Protein AF-A0A0G4KSQ8-F1 (afdb_monomer_lite)

pLDDT: mean 78.47, std 19.16, range [22.19, 97.94]

Organism: Verticillium longisporum (NCBI:txid100787)

Secondary structure (DSSP, 8-state):
-------------TTSSSS---------SS--------SS--EEEEEPTTSS-EEEEETTTTEEEEESSTTSS-EEPTTS-TT--SEEEE-TT-TT-EEEE-SSSEEEEESSTTSS-EEEE-SSEEPSS-S--EEE-TT-TT-EEEEEEEEETTEEEEEEEEESSTTSS-EEEEESEEEEEES--STT---S-HHHHHH-EEEEEPPSS---GGG-EEEEESSTT-EETTEE--B----SSSSPPB-EEEEEEETTEEEEEE--TT--------S-----S-BPPPTTSSTT--TT-EEEE--S--PPTT--PPPPSS--TTSPEEEEGGGBTT---SS--SS-EEEEEEPSS--SSEEEEEE----TT--TT-B-EEEEEEEE-TTS-EEE-S-EEEESBTTSS-EEESTTS-EEEEEE-SS-TT-EEEEESSSEEEEESSTTSS-EEEE-SSB--SS--EEE-SS-TT-EEEEEEEEEEETTEEEEEEEEEEESSTTSS-EEEEESEEEEEE---TT-TTS-TT-EEEEEESSSS--TT--EEEEEESSSSSS--EEEEESEEEEEEETTEEEEEEEETTTTEEEEEEESSSS--EE-B--TT----SS--EEEE---SSS-EEEEEEE-STT--EEEEEEE-TTS-BEEEEEEEEEB-TT--BSEEE-TTSSS-EEEEEEEEE-TTS-EEEEEEEESSTTSS-EEBPPPSS-TTSPPPS---SS-BTTBEEEE--GGG-SSTT--SS-TT--S-EEEEEEEESS---GGGPEEEEESSTTSS-EEEESS-EEEEEEGGGTEEEEEE---SSS--EESEEEEESSTTSS-EEEE--SS-EEEEEEE--TTS--SEEEEEEE-TTS-EEEEEEE-GGG--PBP---SSS--SEEEE----TT-SSS-BTTEEEEEEEE-TT---B--TT--SEEEEEE--B-GGGEE-TTEEE-TTS-EEEPTT--PPPHHHHHHH-TT-SEEE---S-EE-TT----SB--GGGSSPEEEPTT-HHHHHHHHS--HHHHHHHHHHHHHHHHHHHHHHHHHHTTS----------------HHHHHHHHHHHHHHHHHHHHHHHHHHHHHHHHHHTTS---------------------SS-S-TTTTS---S-SSEEES-------

Foldseek 3Di:
DDDDDDDDDDDPDPPPPPPPPDDPPCPDPDPDDADDDDPADFAPWDALPPALWIWTAPQVWLWIWIDRHVPNDIDTQPPDDTRFFPDKAAQPQQSQKIWGAGQAQKTWMGRHSRNDIDIAGQVAGAAPVDDCQWAAANVARQKIKGWHWDDDDPDIWIFIWIGRGNRPDIGGLGTQWLDKYQQRSDPQADPPDPLQSSAKMWTFHHDPPDPDLQATFIWIASHSQDDDPNGGGIDADDPPPVDTHGQFNDWDDDRHDIDTDGDDQFDDDDDDDDDDLDCPDFFADDPPPQPPDDQQDWDFTFLSDDDDVPDPDDDDPDDDSGGGDTDGLNRGDPNPDPFQLLDWAKAWFFDPPDPADAKDKDWQDDAPLDDLQFTKIKMWGWHADPVRDIDTDQWIWMDGRQANDIDTPPVPAAWDDKAQQLQQSQKIWTDGQAQKIWMTNHRPPDIDIAGHPAGQDPDGQWEQQNRQRQKIKGFHKDWDQDPNDIDIATWIWIDNGNRHDIDTQDIQWDDKYQLADSVQPLEQSQKMKTWGFPDRDPDPPGWIFIWMDNPSNPPDTDTQGIQWQDWDDADQKIWTWHADPVLQAIWIWIARHSRDIETADEDPPDDAPRYWWKWFFHDPALKTFIWTWRDLPALQIFTWTWIGANRHHYTDTLGGQFDAHNVRDTQKDAAAQAPFWIKTWHFPDADPVRHTFTFMWITNQNRNDIFFQADAQAAPVRHGDPDHDQGDDLFWGWGFDGQVPDPQNLDDQHFNLAPWKGKGWFDIGNTTDDQQQTFIKITRQSRQDIYGQGGHDWDWAAALSNLKIKTDRDADPVRQDWDQWIWMHRQSRPDIDIDGNDPDTWGFHDKDRNRNSHHQKIKTFIADPVGTTMIMIIHPCSSRPAAFDDDPDDDGQWDKGFRDHPVDPDCDHLQKTFIFIDGHSPDRHGYSPPDDGRDDIGGAADDPVQKAADQWDQDPVRQTHGHPPDDGQDLQNVCVVVVVDQKAFDAQSIDGRPSRPHDHDPPSRRPGDIDGRVVSRVVVCVVVPDDPVNVVCVPVVVVVVVVVVVVVCCVVPVVPDDDDDDDDDDDDDDDDPVVVVVVVVVVVVVVVVVCVVVVVVVVVVVVVPPVPDDDDDDDDDDDDDDDDDDDPDPDDPPDSPSSVSDDSDRIDIGRDPDPPPD

Structure (mmCIF, N/CA/C/O backbone):
data_AF-A0A0G4KSQ8-F1
#
_entry.id   AF-A0A0G4KSQ8-F1
#
loop_
_atom_site.group_PDB
_atom_site.id
_atom_site.type_symbol
_atom_site.label_atom_id
_atom_site.label_alt_id
_atom_site.label_comp_id
_atom_site.label_asym_id
_atom_site.label_entity_id
_atom_site.label_seq_id
_atom_site.pdbx_PDB_ins_code
_atom_site.Cartn_x
_atom_site.Cartn_y
_atom_site.Cartn_z
_atom_site.occupancy
_atom_site.B_iso_or_equiv
_atom_site.auth_seq_id
_atom_site.auth_comp_id
_atom_site.auth_asym_id
_atom_site.auth_atom_id
_atom_site.pdbx_PDB_model_num
ATOM 1 N N . MET A 1 1 ? -38.154 -66.055 -24.461 1.00 33.22 1 MET A N 1
ATOM 2 C CA . MET A 1 1 ? -38.131 -67.432 -25.006 1.00 33.22 1 MET A CA 1
ATOM 3 C C . MET A 1 1 ? -37.721 -68.379 -23.874 1.00 33.22 1 MET A C 1
ATOM 5 O O . MET A 1 1 ? -36.690 -68.122 -23.282 1.00 33.22 1 MET A O 1
ATOM 9 N N . ARG A 1 2 ? -38.587 -69.354 -23.526 1.00 26.81 2 ARG A N 1
ATOM 10 C CA . ARG A 1 2 ? -38.389 -70.609 -22.737 1.00 26.81 2 ARG A CA 1
ATOM 11 C C . ARG A 1 2 ? -37.317 -70.622 -21.617 1.00 26.81 2 ARG A C 1
ATOM 13 O O . ARG A 1 2 ? -36.137 -70.586 -21.910 1.00 26.81 2 ARG A O 1
ATOM 20 N N . ILE A 1 3 ? -37.682 -70.614 -20.326 1.00 29.41 3 ILE A N 1
ATOM 21 C CA . ILE A 1 3 ? -38.078 -71.753 -19.445 1.00 29.41 3 ILE A CA 1
ATOM 22 C C . ILE A 1 3 ? -37.017 -72.871 -19.322 1.00 29.41 3 ILE A C 1
ATOM 24 O O . ILE A 1 3 ? -36.762 -73.563 -20.304 1.00 29.41 3 ILE A O 1
ATOM 28 N N . ARG A 1 4 ? -36.599 -73.127 -18.063 1.00 29.36 4 ARG A N 1
ATOM 29 C CA . ARG A 1 4 ? -36.402 -74.421 -17.333 1.00 29.36 4 ARG A CA 1
ATOM 30 C C . ARG A 1 4 ? -35.084 -74.391 -16.535 1.00 29.36 4 ARG A C 1
ATOM 32 O O . ARG A 1 4 ? -34.064 -74.060 -17.103 1.00 29.36 4 ARG A O 1
ATOM 39 N N . GLY A 1 5 ? -34.988 -74.754 -15.258 1.00 29.92 5 GLY A N 1
ATOM 40 C CA . GLY A 1 5 ? -35.946 -75.312 -14.308 1.00 29.92 5 GLY A CA 1
ATOM 41 C C . GLY A 1 5 ? -35.227 -76.192 -13.267 1.00 29.92 5 GLY A C 1
ATOM 42 O O . GLY A 1 5 ? -34.447 -77.044 -13.654 1.00 29.92 5 GLY A O 1
ATOM 43 N N . ARG A 1 6 ? -35.596 -75.995 -11.990 1.00 33.41 6 ARG A N 1
ATOM 44 C CA . ARG A 1 6 ? -35.822 -76.966 -10.886 1.00 33.41 6 ARG A CA 1
ATOM 45 C C . ARG A 1 6 ? -34.719 -77.909 -10.358 1.00 33.41 6 ARG A C 1
ATOM 47 O O . ARG A 1 6 ? -34.173 -78.719 -11.089 1.00 33.41 6 ARG A O 1
ATOM 54 N N . GLY A 1 7 ? -34.696 -77.974 -9.014 1.00 29.75 7 GLY A N 1
ATOM 55 C CA . GLY A 1 7 ? -34.519 -79.197 -8.199 1.00 29.75 7 GLY A CA 1
ATOM 56 C C . GLY A 1 7 ? -33.375 -79.091 -7.177 1.00 29.75 7 GLY A C 1
ATOM 57 O O . GLY A 1 7 ? -32.231 -79.171 -7.586 1.00 29.75 7 GLY A O 1
ATOM 58 N N . ALA A 1 8 ? -33.558 -78.728 -5.900 1.00 34.81 8 ALA A N 1
ATOM 59 C CA . ALA A 1 8 ? -34.261 -79.379 -4.775 1.00 34.81 8 ALA A CA 1
ATOM 60 C C . ALA A 1 8 ? -33.549 -80.617 -4.176 1.00 34.81 8 ALA A C 1
ATOM 62 O O . ALA A 1 8 ? -33.623 -81.698 -4.747 1.00 34.81 8 ALA A O 1
ATOM 63 N N . ALA A 1 9 ? -32.969 -80.457 -2.975 1.00 32.28 9 ALA A N 1
ATOM 64 C CA . ALA A 1 9 ? -32.853 -81.475 -1.914 1.00 32.28 9 ALA A CA 1
ATOM 65 C C . ALA A 1 9 ? -32.507 -80.762 -0.577 1.00 32.28 9 ALA A C 1
ATOM 67 O O . ALA A 1 9 ? -31.455 -80.145 -0.469 1.00 32.28 9 ALA A O 1
ATOM 68 N N . SER A 1 10 ? -33.460 -80.593 0.355 1.00 34.59 10 SER A N 1
ATOM 69 C CA . SER A 1 10 ? -33.746 -81.510 1.486 1.00 34.59 10 SER A CA 1
ATOM 70 C C . SER A 1 10 ? -32.582 -81.544 2.499 1.00 34.59 10 SER A C 1
ATOM 72 O O . SER A 1 10 ? -31.564 -82.172 2.245 1.00 34.59 10 SER A O 1
ATOM 74 N N . TRP A 1 11 ? -32.607 -80.772 3.594 1.00 38.66 11 TRP A N 1
ATOM 75 C CA . TRP A 1 11 ? -33.395 -80.990 4.826 1.00 38.66 11 TRP A CA 1
ATOM 76 C C . TRP A 1 11 ? -33.110 -82.350 5.482 1.00 38.66 11 TRP A C 1
ATOM 78 O O . TRP A 1 11 ? -33.950 -83.241 5.445 1.00 38.66 11 TRP A O 1
ATOM 88 N N . ARG A 1 12 ? -31.912 -82.509 6.073 1.00 36.62 12 ARG A N 1
ATOM 89 C CA . ARG A 1 12 ? -31.589 -83.522 7.105 1.00 36.62 12 ARG A CA 1
ATOM 90 C C . ARG A 1 12 ? -30.205 -83.283 7.739 1.00 36.62 12 ARG A C 1
ATOM 92 O O . ARG A 1 12 ? -29.305 -84.097 7.602 1.00 36.62 12 ARG A O 1
ATOM 99 N N . THR A 1 13 ? -30.049 -82.193 8.493 1.00 39.69 13 THR A N 1
ATOM 100 C CA . THR A 1 13 ? -28.941 -82.088 9.477 1.00 39.69 13 THR A CA 1
ATOM 101 C C . THR A 1 13 ? -29.278 -81.175 10.659 1.00 39.69 13 THR A C 1
ATOM 103 O O . THR A 1 13 ? -28.409 -80.586 11.286 1.00 39.69 13 THR A O 1
ATOM 106 N N . LEU A 1 14 ? -30.564 -81.077 11.003 1.00 38.94 14 LEU A N 1
ATOM 107 C CA . LEU A 1 14 ? -31.071 -80.240 12.099 1.00 38.94 14 LEU A CA 1
ATOM 108 C C . LEU A 1 14 ? -31.008 -80.929 13.481 1.00 38.94 14 LEU A C 1
ATOM 110 O O . LEU A 1 14 ? -31.677 -80.505 14.412 1.00 38.94 14 LEU A O 1
ATOM 114 N N . LEU A 1 15 ? -30.206 -81.992 13.621 1.00 38.78 15 LEU A N 1
ATOM 115 C CA . LEU A 1 15 ? -30.093 -82.793 14.852 1.00 38.78 15 LEU A CA 1
ATOM 116 C C . LEU A 1 15 ? -28.644 -83.072 15.301 1.00 38.78 15 LEU A C 1
ATOM 118 O O . LEU A 1 15 ? -28.444 -83.867 16.210 1.00 38.78 15 LEU A O 1
ATOM 122 N N . PHE A 1 16 ? -27.640 -82.399 14.721 1.00 37.03 16 PHE A N 1
ATOM 123 C CA . PHE A 1 16 ? -26.226 -82.557 15.119 1.00 37.03 16 PHE A CA 1
ATOM 124 C C . PHE A 1 16 ? -25.566 -81.302 15.717 1.00 37.03 16 PHE A C 1
ATOM 126 O O . PHE A 1 16 ? -24.398 -81.351 16.084 1.00 37.03 16 PHE A O 1
ATOM 133 N N . VAL A 1 17 ? -26.290 -80.187 15.864 1.00 43.19 17 VAL A N 1
ATOM 134 C CA . VAL A 1 17 ? -25.700 -78.909 16.329 1.00 43.19 17 VAL A CA 1
ATOM 135 C C . VAL A 1 17 ? -25.979 -78.632 17.820 1.00 43.19 17 VAL A C 1
ATOM 137 O O . VAL A 1 17 ? -25.710 -77.548 18.316 1.00 43.19 17 VAL A O 1
ATOM 140 N N . LEU A 1 18 ? -26.486 -79.618 18.573 1.00 39.66 18 LEU A N 1
ATOM 141 C CA . LEU A 1 18 ? -26.852 -79.464 19.994 1.00 39.66 18 LEU A CA 1
ATOM 142 C C . LEU A 1 18 ? -26.009 -80.296 20.978 1.00 39.66 18 LEU A C 1
ATOM 144 O O . LEU A 1 18 ? -26.408 -80.466 22.125 1.00 39.66 18 LEU A O 1
ATOM 148 N N . SER A 1 19 ? -24.831 -80.794 20.584 1.00 37.81 19 SER A N 1
ATOM 149 C CA . SER A 1 19 ? -23.965 -81.542 21.516 1.00 37.81 19 SER A CA 1
ATOM 150 C C . SER A 1 19 ? -22.459 -81.316 21.357 1.00 37.81 19 SER A C 1
ATOM 152 O O . SER A 1 19 ? -21.677 -82.192 21.711 1.00 37.81 19 SER A O 1
ATOM 154 N N . TRP A 1 20 ? -22.032 -80.158 20.848 1.00 35.84 20 TRP A N 1
ATOM 155 C CA . TRP A 1 20 ? -20.627 -79.726 20.908 1.00 35.84 20 TRP A CA 1
ATOM 156 C C . TRP A 1 20 ? -20.519 -78.386 21.643 1.00 35.84 20 TRP A C 1
ATOM 158 O O . TRP A 1 20 ? -20.059 -77.382 21.113 1.00 35.84 20 TRP A O 1
ATOM 168 N N . THR A 1 21 ? -20.965 -78.377 22.898 1.00 44.84 21 THR A N 1
ATOM 169 C CA . THR A 1 21 ? -20.479 -77.440 23.911 1.00 44.84 21 THR A CA 1
ATOM 170 C C . THR A 1 21 ? -19.462 -78.169 24.780 1.00 44.84 21 THR A C 1
ATOM 172 O O . THR A 1 21 ? -19.852 -78.810 25.747 1.00 44.84 21 THR A O 1
ATOM 175 N N . THR A 1 22 ? -18.176 -78.056 24.456 1.00 39.44 22 THR A N 1
ATOM 176 C CA . THR A 1 22 ? -17.102 -77.974 25.457 1.00 39.44 22 THR A CA 1
ATOM 177 C C . THR A 1 22 ? -15.893 -77.295 24.829 1.00 39.44 22 THR A C 1
ATOM 179 O O . THR A 1 22 ? -15.486 -77.650 23.729 1.00 39.44 22 THR A O 1
ATOM 182 N N . THR A 1 23 ? -15.342 -76.346 25.586 1.00 39.66 23 THR A N 1
ATOM 183 C CA . THR A 1 23 ? -14.093 -75.604 25.382 1.00 39.66 23 THR A CA 1
ATOM 184 C C . THR A 1 23 ? -14.095 -74.511 24.313 1.00 39.66 23 THR A C 1
ATOM 186 O O . THR A 1 23 ? -13.223 -74.470 23.451 1.00 39.66 23 THR A O 1
ATOM 189 N N . THR A 1 24 ? -14.966 -73.512 24.473 1.00 36.41 24 THR A N 1
ATOM 190 C CA . THR A 1 24 ? -14.474 -72.131 24.353 1.00 36.41 24 THR A CA 1
ATOM 191 C C . THR A 1 24 ? -13.477 -71.930 25.489 1.00 36.41 24 THR A C 1
ATOM 193 O O . THR A 1 24 ? -13.848 -71.605 26.616 1.00 36.41 24 THR A O 1
ATOM 196 N N . TRP A 1 25 ? -12.203 -72.222 25.221 1.00 39.34 25 TRP A N 1
ATOM 197 C CA . TRP A 1 25 ? -11.147 -71.532 25.946 1.00 39.34 25 TRP A CA 1
ATOM 198 C C . TRP A 1 25 ? -11.430 -70.051 25.762 1.00 39.34 25 TRP A C 1
ATOM 200 O O . TRP A 1 25 ? -11.597 -69.604 24.627 1.00 39.34 25 TRP A O 1
ATOM 210 N N . ALA A 1 26 ? -11.555 -69.339 26.878 1.00 44.28 26 ALA A N 1
ATOM 211 C CA . ALA A 1 26 ? -11.502 -67.893 26.900 1.00 44.28 26 ALA A CA 1
ATOM 212 C C . ALA A 1 26 ? -10.311 -67.463 26.032 1.00 44.28 26 ALA A C 1
ATOM 214 O O . ALA A 1 26 ? -9.156 -67.701 26.384 1.00 44.28 26 ALA A O 1
ATOM 215 N N . LYS A 1 27 ? -10.601 -66.934 24.846 1.00 43.81 27 LYS A N 1
ATOM 216 C CA . LYS A 1 27 ? -9.652 -66.122 24.105 1.00 43.81 27 LYS A CA 1
ATOM 217 C C . LYS A 1 27 ? -10.075 -64.721 24.485 1.00 43.81 27 LYS A C 1
ATOM 219 O O . LYS A 1 27 ? -11.172 -64.332 24.106 1.00 43.81 27 LYS A O 1
ATOM 224 N N . ASP A 1 28 ? -9.280 -64.113 25.361 1.00 44.69 28 ASP A N 1
ATOM 225 C CA . ASP A 1 28 ? -9.526 -62.828 26.012 1.00 44.69 28 ASP A CA 1
ATOM 226 C C . ASP A 1 28 ? -10.441 -61.921 25.181 1.00 44.69 28 ASP A C 1
ATOM 228 O O . ASP A 1 28 ? -10.082 -61.519 24.075 1.00 44.69 28 ASP A O 1
ATOM 232 N N . ASP A 1 29 ? -11.622 -61.615 25.726 1.00 46.53 29 ASP A N 1
ATOM 233 C CA . ASP A 1 29 ? -12.610 -60.676 25.177 1.00 46.53 29 ASP A CA 1
ATOM 234 C C . ASP A 1 29 ? -12.116 -59.221 25.340 1.00 46.53 29 ASP A C 1
ATOM 236 O O . ASP A 1 29 ? -12.785 -58.346 25.891 1.00 46.53 29 ASP A O 1
ATOM 240 N N . GLY A 1 30 ? -10.891 -58.975 24.880 1.00 56.34 30 GLY A N 1
ATOM 241 C CA . GLY A 1 30 ? -10.210 -57.693 24.849 1.00 56.34 30 GLY A CA 1
ATOM 242 C C . GLY A 1 30 ? -9.177 -57.670 23.715 1.00 56.34 30 GLY A C 1
ATOM 243 O O . GLY A 1 30 ? -8.749 -58.723 23.237 1.00 56.34 30 GLY A O 1
ATOM 244 N N . PRO A 1 31 ? -8.764 -56.485 23.240 1.00 61.34 31 PRO A N 1
ATOM 245 C CA . PRO A 1 31 ? -7.717 -56.384 22.229 1.00 61.34 31 PRO A CA 1
ATOM 246 C C . PRO A 1 31 ? -6.447 -57.095 22.725 1.00 61.34 31 PRO A C 1
ATOM 248 O O . PRO A 1 31 ? -5.889 -56.743 23.764 1.00 61.34 31 PRO A O 1
ATOM 251 N N . THR A 1 32 ? -5.991 -58.123 22.000 1.00 67.75 32 THR A N 1
ATOM 252 C CA . THR A 1 32 ? -4.744 -58.825 22.331 1.00 67.75 32 THR A CA 1
ATOM 253 C C . THR A 1 32 ? -3.566 -57.918 21.982 1.00 67.75 32 THR A C 1
ATOM 255 O O . THR A 1 32 ? -3.257 -57.721 20.810 1.00 67.75 32 THR A O 1
ATOM 258 N N . ILE A 1 33 ? -2.898 -57.358 22.991 1.00 74.50 33 ILE A N 1
ATOM 259 C CA . ILE A 1 33 ? -1.738 -56.482 22.788 1.00 74.50 33 ILE A CA 1
ATOM 260 C C . ILE A 1 33 ? -0.473 -57.342 22.719 1.00 74.50 33 ILE A C 1
ATOM 262 O O . ILE A 1 33 ? -0.075 -57.975 23.700 1.00 74.50 33 ILE A O 1
ATOM 266 N N . LYS A 1 34 ? 0.184 -57.356 21.558 1.00 81.06 34 LYS A N 1
ATOM 267 C CA . LYS A 1 34 ? 1.514 -57.947 21.373 1.00 81.06 34 LYS A CA 1
ATOM 268 C C . LYS A 1 34 ? 2.551 -56.842 21.248 1.00 81.06 34 LYS A C 1
ATOM 270 O O . LYS A 1 34 ? 2.422 -55.948 20.424 1.00 81.06 34 LYS A O 1
ATOM 275 N N . VAL A 1 35 ? 3.582 -56.918 22.084 1.00 84.62 35 VAL A N 1
ATOM 276 C CA . VAL A 1 35 ? 4.684 -55.952 22.089 1.00 84.62 35 VAL A CA 1
ATOM 277 C C . VAL A 1 35 ? 5.887 -56.580 21.398 1.00 84.62 35 VAL A C 1
ATOM 279 O O . VAL A 1 35 ? 6.458 -57.547 21.903 1.00 84.62 35 VAL A O 1
ATOM 282 N N . SER A 1 36 ? 6.282 -56.000 20.269 1.00 85.56 36 SER A N 1
ATOM 283 C CA . SER A 1 36 ? 7.527 -56.313 19.566 1.00 85.56 36 SER A CA 1
ATOM 284 C C . SER A 1 36 ? 8.534 -55.194 19.821 1.00 85.56 36 SER A C 1
ATOM 286 O O . SER A 1 36 ? 8.178 -54.018 19.782 1.00 85.56 36 SER A O 1
ATOM 288 N N . LYS A 1 37 ? 9.784 -55.548 20.134 1.00 86.44 37 LYS A N 1
ATOM 289 C CA . LYS A 1 37 ? 10.859 -54.573 20.360 1.00 86.44 37 LYS A CA 1
ATOM 290 C C . LYS A 1 37 ? 11.724 -54.467 19.113 1.00 86.44 37 LYS A C 1
ATOM 292 O O . LYS A 1 37 ? 12.237 -55.479 18.644 1.00 86.44 37 LYS A O 1
ATOM 297 N N . PHE A 1 38 ? 11.933 -53.243 18.652 1.00 88.25 38 PHE A N 1
ATOM 298 C CA . PHE A 1 38 ? 12.863 -52.914 17.579 1.00 88.25 38 PHE A CA 1
ATOM 299 C C . PHE A 1 38 ? 14.010 -52.079 18.137 1.00 88.25 38 PHE A C 1
ATOM 301 O O . PHE A 1 38 ? 13.864 -51.415 19.164 1.00 88.25 38 PHE A O 1
ATOM 308 N N . LYS A 1 39 ? 15.167 -52.153 17.480 1.00 87.38 39 LYS A N 1
ATOM 309 C CA . LYS A 1 39 ? 16.356 -51.386 17.868 1.00 87.38 39 LYS A CA 1
ATOM 310 C C . LYS A 1 39 ? 16.182 -49.893 17.575 1.00 87.38 39 LYS A C 1
ATOM 312 O O . LYS A 1 39 ? 16.659 -49.066 18.345 1.00 87.38 39 LYS A O 1
ATOM 317 N N . HIS A 1 40 ? 15.460 -49.579 16.504 1.00 89.81 40 HIS A N 1
ATOM 318 C CA . HIS A 1 40 ? 15.104 -48.228 16.089 1.00 89.81 40 HIS A CA 1
ATOM 319 C C . HIS A 1 40 ? 13.579 -48.119 15.927 1.00 89.81 40 HIS A C 1
ATOM 321 O O . HIS A 1 40 ? 12.905 -49.149 15.810 1.00 89.81 40 HIS A O 1
ATOM 327 N N . PRO A 1 41 ? 13.009 -46.904 15.945 1.00 83.44 41 PRO A N 1
ATOM 328 C CA . PRO A 1 41 ? 11.581 -46.708 15.716 1.00 83.44 41 PRO A CA 1
ATOM 329 C C . PRO A 1 41 ? 11.144 -47.254 14.340 1.00 83.44 41 PRO A C 1
ATOM 331 O O . PRO A 1 41 ? 11.816 -46.971 13.348 1.00 83.44 41 PRO A O 1
ATOM 334 N N . PRO A 1 42 ? 10.032 -48.011 14.248 1.00 83.94 42 PRO A N 1
ATOM 335 C CA . PRO A 1 42 ? 9.491 -48.459 12.968 1.00 83.94 42 PRO A CA 1
ATOM 336 C C . PRO A 1 42 ? 8.852 -47.269 12.238 1.00 83.94 42 PRO A C 1
ATOM 338 O O . PRO A 1 42 ? 7.749 -46.839 12.572 1.00 83.94 42 PRO A O 1
ATOM 341 N N . LEU A 1 43 ? 9.568 -46.712 11.263 1.00 79.75 43 LEU A N 1
ATOM 342 C CA . LEU A 1 43 ? 9.110 -45.594 10.438 1.00 79.75 43 LEU A CA 1
ATOM 343 C C . LEU A 1 43 ? 8.531 -46.117 9.112 1.00 79.75 43 LEU A C 1
ATOM 345 O O . LEU A 1 43 ? 8.792 -47.252 8.711 1.00 79.75 43 LEU A O 1
ATOM 349 N N . ASN A 1 44 ? 7.721 -45.303 8.428 1.00 84.56 44 ASN A N 1
ATOM 350 C CA . ASN A 1 44 ? 7.095 -45.660 7.146 1.00 84.56 44 ASN A CA 1
ATOM 351 C C . ASN A 1 44 ? 6.346 -47.018 7.190 1.00 84.56 44 ASN A C 1
ATOM 353 O O . ASN A 1 44 ? 6.616 -47.934 6.407 1.00 84.56 44 ASN A O 1
ATOM 357 N N . MET A 1 45 ? 5.444 -47.172 8.165 1.00 90.06 45 MET A N 1
ATOM 358 C CA . MET A 1 45 ? 4.612 -48.368 8.323 1.00 90.06 45 MET A CA 1
ATOM 359 C C . MET A 1 45 ? 3.459 -48.355 7.309 1.00 90.06 45 MET A C 1
ATOM 361 O O . MET A 1 45 ? 2.649 -47.434 7.307 1.00 90.06 45 MET A O 1
ATOM 365 N N . ASN A 1 46 ? 3.373 -49.385 6.471 1.00 91.56 46 ASN A N 1
ATOM 366 C CA . ASN A 1 46 ? 2.459 -49.478 5.337 1.00 91.56 46 ASN A CA 1
ATOM 367 C C . ASN A 1 46 ? 1.705 -50.809 5.345 1.00 91.56 46 ASN A C 1
ATOM 369 O O . ASN A 1 46 ? 2.320 -51.873 5.291 1.00 91.56 46 ASN A O 1
ATOM 373 N N . TYR A 1 47 ? 0.376 -50.752 5.361 1.00 93.00 47 TYR A N 1
ATOM 374 C CA . TYR A 1 47 ? -0.476 -51.927 5.186 1.00 93.00 47 TYR A CA 1
ATOM 375 C C . TYR A 1 47 ? -0.779 -52.130 3.703 1.00 93.00 47 TYR A C 1
ATOM 377 O O . TYR A 1 47 ? -1.056 -51.170 2.987 1.00 93.00 47 TYR A O 1
ATOM 385 N N . PHE A 1 48 ? -0.770 -53.381 3.242 1.00 91.19 48 PHE A N 1
ATOM 386 C CA . PHE A 1 48 ? -1.442 -53.700 1.984 1.00 91.19 48 PHE A CA 1
ATOM 387 C C . PHE A 1 48 ? -2.947 -53.696 2.243 1.00 91.19 48 PHE A C 1
ATOM 389 O O . PHE A 1 48 ? -3.417 -54.449 3.102 1.00 91.19 48 PHE A O 1
ATOM 396 N N . GLU A 1 49 ? -3.687 -52.864 1.507 1.00 85.12 49 GLU A N 1
ATOM 397 C CA . GLU A 1 49 ? -5.142 -52.767 1.638 1.00 85.12 49 GLU A CA 1
ATOM 398 C C . GLU A 1 49 ? -5.813 -54.147 1.539 1.00 85.12 49 GLU A C 1
ATOM 400 O O . GLU A 1 49 ? -5.376 -55.036 0.796 1.00 85.12 49 GLU A O 1
ATOM 405 N N . ASP A 1 50 ? -6.873 -54.331 2.328 1.00 86.62 50 ASP A N 1
ATOM 406 C CA . ASP A 1 50 ? -7.583 -55.603 2.490 1.00 86.62 50 ASP A CA 1
ATOM 407 C C . ASP A 1 50 ? -6.670 -56.772 2.917 1.00 86.62 50 ASP A C 1
ATOM 409 O O . ASP A 1 50 ? -6.793 -57.908 2.433 1.00 86.62 50 ASP A O 1
ATOM 413 N N . SER A 1 51 ? -5.708 -56.509 3.809 1.00 90.88 51 SER A N 1
ATOM 414 C CA . SER A 1 51 ? -4.850 -57.547 4.382 1.00 90.88 51 SER A CA 1
ATOM 415 C C . SER A 1 51 ? -4.282 -57.190 5.757 1.00 90.88 51 SER A C 1
ATOM 417 O O . SER A 1 51 ? -4.087 -56.022 6.078 1.00 90.88 51 SER A O 1
ATOM 419 N N . ASP A 1 52 ? -3.915 -58.223 6.518 1.00 90.69 52 ASP A N 1
ATOM 420 C CA . ASP A 1 52 ? -3.132 -58.095 7.756 1.00 90.69 52 ASP A CA 1
ATOM 421 C C . ASP A 1 52 ? -1.627 -57.918 7.479 1.00 90.69 52 ASP A C 1
ATOM 423 O O . ASP A 1 52 ? -0.812 -57.883 8.401 1.00 90.69 52 ASP A O 1
ATOM 427 N N . VAL A 1 53 ? -1.226 -57.837 6.206 1.00 94.56 53 VAL A N 1
ATOM 428 C CA . VAL A 1 53 ? 0.179 -57.710 5.838 1.00 94.56 53 VAL A CA 1
ATOM 429 C C . VAL A 1 53 ? 0.613 -56.264 5.985 1.00 94.56 53 VAL A C 1
ATOM 431 O O . VAL A 1 53 ? 0.095 -55.374 5.307 1.00 94.56 53 VAL A O 1
ATOM 434 N N . VAL A 1 54 ? 1.629 -56.053 6.811 1.00 93.94 54 VAL A N 1
ATOM 435 C CA . VAL A 1 54 ? 2.217 -54.740 7.052 1.00 93.94 54 VAL A CA 1
ATOM 436 C C . VAL A 1 54 ? 3.718 -54.778 6.819 1.00 93.94 54 VAL A C 1
ATOM 438 O O . VAL A 1 54 ? 4.402 -55.734 7.187 1.00 93.94 54 VAL A O 1
ATOM 441 N N . LEU A 1 55 ? 4.225 -53.728 6.189 1.00 95.31 55 LEU A N 1
ATOM 442 C CA . LEU A 1 55 ? 5.640 -53.457 6.007 1.00 95.31 55 LEU A CA 1
ATOM 443 C C . LEU A 1 55 ? 6.039 -52.249 6.856 1.00 95.31 55 LEU A C 1
ATOM 445 O O . LEU A 1 55 ? 5.247 -51.327 7.005 1.00 95.31 55 LEU A O 1
ATOM 449 N N . PHE A 1 56 ? 7.261 -52.202 7.374 1.00 94.50 56 PHE A N 1
ATOM 450 C CA . PHE A 1 56 ? 7.855 -50.943 7.837 1.00 94.50 56 PHE A CA 1
ATOM 451 C C . PHE A 1 56 ? 9.313 -50.843 7.401 1.00 94.50 56 PHE A C 1
ATOM 453 O O . PHE A 1 56 ? 9.963 -51.858 7.134 1.00 94.50 56 PHE A O 1
ATOM 460 N N . HIS A 1 57 ? 9.827 -49.616 7.359 1.00 93.56 57 HIS A N 1
ATOM 461 C CA . HIS A 1 57 ? 11.215 -49.324 7.035 1.00 93.56 57 HIS A CA 1
ATOM 462 C C . HIS A 1 57 ? 11.996 -48.910 8.291 1.00 93.56 57 HIS A C 1
ATOM 464 O O . HIS A 1 57 ? 11.703 -47.897 8.926 1.00 93.56 57 HIS A O 1
ATOM 470 N N . ASP A 1 58 ? 13.020 -49.683 8.651 1.00 92.06 58 ASP A N 1
ATOM 471 C CA . ASP A 1 58 ? 14.048 -49.229 9.587 1.00 92.06 58 ASP A CA 1
ATOM 472 C C . ASP A 1 58 ? 15.022 -48.313 8.834 1.00 92.06 58 ASP A C 1
ATOM 474 O O . ASP A 1 58 ? 15.977 -48.789 8.224 1.00 92.06 58 ASP A O 1
ATOM 478 N N . MET A 1 59 ? 14.768 -47.002 8.884 1.00 87.25 59 MET A N 1
ATOM 479 C CA . MET A 1 59 ? 15.589 -45.968 8.232 1.00 87.25 59 MET A CA 1
ATOM 480 C C . MET A 1 59 ? 17.019 -45.878 8.795 1.00 87.25 59 MET A C 1
ATOM 482 O O . MET A 1 59 ? 17.876 -45.244 8.193 1.00 87.25 59 MET A O 1
ATOM 486 N N . SER A 1 60 ? 17.283 -46.443 9.980 1.00 88.94 60 SER A N 1
ATOM 487 C CA . SER A 1 60 ? 18.620 -46.403 10.590 1.00 88.94 60 SER A CA 1
ATOM 488 C C . SER A 1 60 ? 19.505 -47.541 10.085 1.00 88.94 60 SER A C 1
ATOM 490 O O . SER A 1 60 ? 20.719 -47.379 9.983 1.00 88.94 60 SER A O 1
ATOM 492 N N . GLU A 1 61 ? 18.908 -48.692 9.763 1.00 91.06 61 GLU A N 1
ATOM 493 C CA . GLU A 1 61 ? 19.620 -49.835 9.177 1.00 91.06 61 GLU A CA 1
ATOM 494 C C . GLU A 1 61 ? 19.309 -50.059 7.694 1.00 91.06 61 GLU A C 1
ATOM 496 O O . GLU A 1 61 ? 19.828 -51.017 7.128 1.00 91.06 61 GLU A O 1
ATOM 501 N N . ASN A 1 62 ? 18.484 -49.211 7.069 1.00 92.69 62 ASN A N 1
ATOM 502 C CA . ASN A 1 62 ? 18.040 -49.317 5.674 1.00 92.69 62 ASN A CA 1
ATOM 503 C C . ASN A 1 62 ? 17.473 -50.710 5.333 1.00 92.69 62 ASN A C 1
ATOM 505 O O . ASN A 1 62 ? 17.803 -51.314 4.306 1.00 92.69 62 ASN A O 1
ATOM 509 N N . ASN A 1 63 ? 16.645 -51.245 6.240 1.00 94.19 63 ASN A N 1
ATOM 510 C CA . ASN A 1 63 ? 16.073 -52.593 6.172 1.00 94.19 63 ASN A CA 1
ATOM 511 C C . ASN A 1 63 ? 14.542 -52.556 6.214 1.00 94.19 63 ASN A C 1
ATOM 513 O O . ASN A 1 63 ? 13.954 -51.832 7.016 1.00 94.19 63 ASN A O 1
ATOM 517 N N . ILE A 1 64 ? 13.889 -53.404 5.416 1.00 94.75 64 ILE A N 1
ATOM 518 C CA . ILE A 1 64 ? 12.427 -53.540 5.419 1.00 94.75 64 ILE A CA 1
ATOM 519 C C . ILE A 1 64 ? 12.009 -54.757 6.233 1.00 94.75 64 ILE A C 1
ATOM 521 O O . ILE A 1 64 ? 12.531 -55.863 6.066 1.00 94.75 64 ILE A O 1
ATOM 525 N N . TYR A 1 65 ? 11.028 -54.553 7.098 1.00 95.06 65 TYR A N 1
ATOM 526 C CA . TYR A 1 65 ? 10.400 -55.598 7.887 1.00 95.06 65 TYR A CA 1
ATOM 527 C C . TYR A 1 65 ? 8.973 -55.812 7.416 1.00 95.06 65 TYR A C 1
ATOM 529 O O . TYR A 1 65 ? 8.313 -54.885 6.961 1.00 95.06 65 TYR A O 1
ATOM 537 N N . ARG A 1 66 ? 8.504 -57.047 7.548 1.00 95.31 66 ARG A N 1
ATOM 538 C CA . ARG A 1 66 ? 7.178 -57.501 7.159 1.00 95.31 66 ARG A CA 1
ATOM 539 C C . ARG A 1 66 ? 6.547 -58.308 8.281 1.00 95.31 66 ARG A C 1
ATOM 541 O O . ARG A 1 66 ? 7.215 -59.127 8.912 1.00 95.31 66 ARG A O 1
ATOM 548 N N . SER A 1 67 ? 5.260 -58.101 8.481 1.00 95.31 67 SER A N 1
ATOM 549 C CA . SER A 1 67 ? 4.385 -58.942 9.288 1.00 95.31 67 SER A CA 1
ATOM 550 C C . SER A 1 67 ? 3.251 -59.446 8.401 1.00 95.31 67 SER A C 1
ATOM 552 O O . SER A 1 67 ? 2.768 -58.718 7.538 1.00 95.31 67 SER A O 1
ATOM 554 N N . ASP A 1 68 ? 2.866 -60.706 8.587 1.00 93.94 68 ASP A N 1
ATOM 555 C CA . ASP A 1 68 ? 1.719 -61.344 7.924 1.00 93.94 68 ASP A CA 1
ATOM 556 C C . ASP A 1 68 ? 0.429 -61.273 8.758 1.00 93.94 68 ASP A C 1
ATOM 558 O O . ASP A 1 68 ? -0.614 -61.757 8.324 1.00 93.94 68 ASP A O 1
ATOM 562 N N . ASP A 1 69 ? 0.523 -60.748 9.977 1.00 91.94 69 ASP A N 1
ATOM 563 C CA . ASP A 1 69 ? -0.443 -60.930 11.059 1.00 91.94 69 ASP A CA 1
ATOM 564 C C . ASP A 1 69 ? -0.685 -59.627 11.842 1.00 91.94 69 ASP A C 1
ATOM 566 O O . ASP A 1 69 ? -0.805 -59.632 13.069 1.00 91.94 69 ASP A O 1
ATOM 570 N N . ALA A 1 70 ? -0.741 -58.502 11.123 1.00 86.38 70 ALA A N 1
ATOM 571 C CA . ALA A 1 70 ? -1.054 -57.165 11.628 1.00 86.38 70 ALA A CA 1
ATOM 572 C C . ALA A 1 70 ? -0.150 -56.716 12.792 1.00 86.38 70 ALA A C 1
ATOM 574 O O . ALA A 1 70 ? -0.580 -56.062 13.743 1.00 86.38 70 ALA A O 1
ATOM 575 N N . GLY A 1 71 ? 1.129 -57.082 12.723 1.00 88.25 71 GLY A N 1
ATOM 576 C CA . GLY A 1 71 ? 2.165 -56.682 13.669 1.00 88.25 71 GLY A CA 1
ATOM 577 C C . GLY A 1 71 ? 2.342 -57.604 14.878 1.00 88.25 71 GLY A C 1
ATOM 578 O O . GLY A 1 71 ? 3.110 -57.261 15.785 1.00 88.25 71 GLY A O 1
ATOM 579 N N . VAL A 1 72 ? 1.684 -58.772 14.901 1.00 88.62 72 VAL A N 1
ATOM 580 C CA . VAL A 1 72 ? 1.865 -59.787 15.955 1.00 88.62 72 VAL A CA 1
ATOM 581 C C . VAL A 1 72 ? 3.258 -60.420 15.891 1.00 88.62 72 VAL A C 1
ATOM 583 O O . VAL A 1 72 ? 3.883 -60.625 16.937 1.00 88.62 72 VAL A O 1
ATOM 586 N N . SER A 1 73 ? 3.768 -60.693 14.691 1.00 91.31 73 SER A N 1
ATOM 587 C CA . SER A 1 73 ? 5.122 -61.179 14.439 1.00 91.31 73 SER A CA 1
ATOM 588 C C . SER A 1 73 ? 5.767 -60.444 13.265 1.00 91.31 73 SER A C 1
ATOM 590 O O . SER A 1 73 ? 5.104 -60.085 12.299 1.00 91.31 73 SER A O 1
ATOM 592 N N . TRP A 1 74 ? 7.076 -60.204 13.355 1.00 93.81 74 TRP A N 1
ATOM 593 C CA . TRP A 1 74 ? 7.829 -59.430 12.366 1.00 93.81 74 TRP A CA 1
ATOM 594 C C . TRP A 1 74 ? 9.071 -60.185 11.910 1.00 93.81 74 TRP A C 1
ATOM 596 O O . TRP A 1 74 ? 9.779 -60.779 12.724 1.00 93.81 74 TRP A O 1
ATOM 606 N N . GLY A 1 75 ? 9.372 -60.103 10.617 1.00 93.00 75 GLY A N 1
ATOM 607 C CA . GLY A 1 75 ? 10.616 -60.592 10.031 1.00 93.00 75 GLY A CA 1
ATOM 608 C C . GLY A 1 75 ? 11.159 -59.616 8.995 1.00 93.00 75 GLY A C 1
ATOM 609 O O . GLY A 1 75 ? 10.391 -58.913 8.345 1.00 93.00 75 GLY A O 1
ATOM 610 N N . LYS A 1 76 ? 12.484 -59.565 8.825 1.00 93.56 76 LYS A N 1
ATOM 611 C CA . LYS A 1 76 ? 13.087 -58.850 7.689 1.00 93.56 76 LYS A CA 1
ATOM 612 C C . LYS A 1 76 ? 12.627 -59.491 6.379 1.00 93.56 76 LYS A C 1
ATOM 6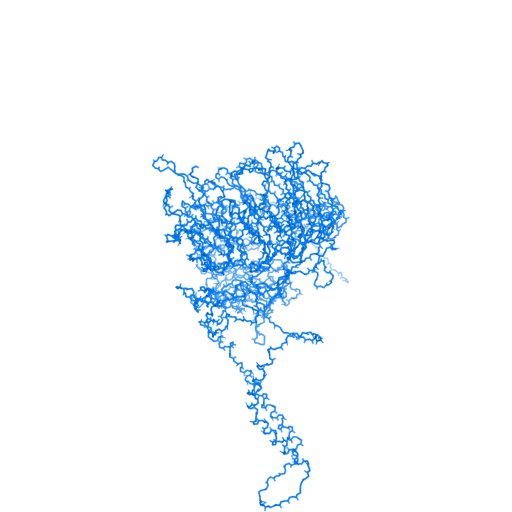14 O O . LYS A 1 76 ? 12.523 -60.717 6.305 1.00 93.56 76 LYS A O 1
ATOM 619 N N . VAL A 1 77 ? 12.348 -58.681 5.359 1.00 93.75 77 VAL A N 1
ATOM 620 C CA . VAL A 1 77 ? 11.941 -59.200 4.047 1.00 93.75 77 VAL A CA 1
ATOM 621 C C . VAL A 1 77 ? 13.053 -60.055 3.439 1.00 93.75 77 VAL A C 1
ATOM 623 O O . VAL A 1 77 ? 14.228 -59.694 3.466 1.00 93.75 77 VAL A O 1
ATOM 626 N N . ALA A 1 78 ? 12.690 -61.212 2.890 1.00 86.19 78 ALA A N 1
ATOM 627 C CA . ALA A 1 78 ? 13.643 -62.099 2.234 1.00 86.19 78 ALA A CA 1
ATOM 628 C C . ALA A 1 78 ? 13.894 -61.655 0.781 1.00 86.19 78 ALA A C 1
ATOM 630 O O . ALA A 1 78 ? 12.977 -61.208 0.095 1.00 86.19 78 ALA A O 1
ATOM 631 N N . GLY A 1 79 ? 15.129 -61.819 0.295 1.00 84.94 79 GLY A N 1
ATOM 632 C CA . GLY A 1 79 ? 15.502 -61.532 -1.100 1.00 84.94 79 GLY A CA 1
ATOM 633 C C . GLY A 1 79 ? 16.001 -60.108 -1.371 1.00 84.94 79 GLY A C 1
ATOM 634 O O . GLY A 1 79 ? 16.507 -59.851 -2.462 1.00 84.94 79 GLY A O 1
ATOM 635 N N . VAL A 1 80 ? 15.941 -59.216 -0.379 1.00 93.12 80 VAL A N 1
ATOM 636 C CA . VAL A 1 80 ? 16.533 -57.871 -0.427 1.00 93.12 80 VAL A CA 1
ATOM 637 C C . VAL A 1 80 ? 17.782 -57.857 0.464 1.00 93.12 80 VAL A C 1
ATOM 639 O O . VAL A 1 80 ? 17.688 -58.289 1.613 1.00 93.12 80 VAL A O 1
ATOM 642 N N . PRO A 1 81 ? 18.958 -57.434 -0.036 1.00 93.38 81 PRO A N 1
ATOM 643 C CA . PRO A 1 81 ? 20.163 -57.321 0.785 1.00 93.38 81 PRO A CA 1
ATOM 644 C C . PRO A 1 81 ? 19.976 -56.371 1.975 1.00 93.38 81 PRO A C 1
ATOM 646 O O . PRO A 1 81 ? 19.278 -55.367 1.860 1.00 93.38 81 PRO A O 1
ATOM 649 N N . ASP A 1 82 ? 20.640 -56.657 3.095 1.00 92.44 82 ASP A N 1
ATOM 650 C CA . ASP A 1 82 ? 20.615 -55.762 4.255 1.00 92.44 82 ASP A CA 1
ATOM 651 C C . ASP A 1 82 ? 21.262 -54.402 3.903 1.00 92.44 82 ASP A C 1
ATOM 653 O O . ASP A 1 82 ? 22.318 -54.356 3.265 1.00 92.44 82 ASP A O 1
ATOM 657 N N . GLY A 1 83 ? 20.657 -53.297 4.345 1.00 92.50 83 GLY A N 1
ATOM 658 C CA . GLY A 1 83 ? 21.245 -51.956 4.274 1.00 92.50 83 GLY A CA 1
ATOM 659 C C . GLY A 1 83 ? 21.063 -51.189 2.963 1.00 92.50 83 GLY A C 1
ATOM 660 O O . GLY A 1 83 ? 21.644 -50.114 2.817 1.00 92.50 83 GLY A O 1
ATOM 661 N N . VAL A 1 84 ? 20.301 -51.722 2.002 1.00 93.50 84 VAL A N 1
ATOM 662 C CA . VAL A 1 84 ? 20.182 -51.132 0.651 1.00 93.50 84 VAL A CA 1
ATOM 663 C C . VAL A 1 84 ? 18.879 -50.377 0.404 1.00 93.50 84 VAL A C 1
ATOM 665 O O . VAL A 1 84 ? 18.757 -49.729 -0.636 1.00 93.50 84 VAL A O 1
ATOM 668 N N . ALA A 1 85 ? 17.894 -50.474 1.301 1.00 92.94 85 ALA A N 1
ATOM 669 C CA . ALA A 1 85 ? 16.625 -49.779 1.126 1.00 92.94 85 ALA A CA 1
ATOM 670 C C . ALA A 1 85 ? 16.808 -48.285 1.418 1.00 92.94 85 ALA A C 1
ATOM 672 O O . ALA A 1 85 ? 17.102 -47.892 2.540 1.00 92.94 85 ALA A O 1
ATOM 673 N N . TYR A 1 86 ? 16.638 -47.450 0.399 1.00 90.19 86 TYR A N 1
ATOM 674 C CA . TYR A 1 86 ? 16.615 -45.997 0.545 1.00 90.19 86 TYR A CA 1
ATOM 675 C C . TYR A 1 86 ? 15.210 -45.519 0.923 1.00 90.19 86 TYR A C 1
ATOM 677 O O . TYR A 1 86 ? 15.031 -44.746 1.859 1.00 90.19 86 TYR A O 1
ATOM 685 N N . THR A 1 87 ? 14.193 -46.036 0.232 1.00 90.81 87 THR A N 1
ATOM 686 C CA . THR A 1 87 ? 12.785 -45.830 0.581 1.00 90.81 87 THR A CA 1
ATOM 687 C C . THR A 1 87 ? 11.929 -46.998 0.092 1.00 90.81 87 THR A C 1
ATOM 689 O O . THR A 1 87 ? 12.373 -47.835 -0.698 1.00 90.81 87 THR A O 1
ATOM 692 N N . MET A 1 88 ? 10.693 -47.068 0.574 1.00 91.25 88 MET A N 1
ATOM 693 C CA . MET A 1 88 ? 9.707 -48.071 0.190 1.00 91.25 88 MET A CA 1
ATOM 694 C C . MET A 1 88 ? 8.396 -47.377 -0.165 1.00 91.25 88 MET A C 1
ATOM 696 O O . MET A 1 88 ? 7.930 -46.513 0.579 1.00 91.25 88 MET A O 1
ATOM 700 N N . THR A 1 89 ? 7.793 -47.795 -1.274 1.00 92.69 89 THR A N 1
ATOM 701 C CA . THR A 1 89 ? 6.591 -47.187 -1.845 1.00 92.69 89 THR A CA 1
ATOM 702 C C . THR A 1 89 ? 5.595 -48.276 -2.227 1.00 92.69 89 THR A C 1
ATOM 704 O O . THR A 1 89 ? 5.922 -49.204 -2.969 1.00 92.69 89 THR A O 1
ATOM 707 N N . MET A 1 90 ? 4.371 -48.173 -1.717 1.00 94.19 90 MET A N 1
ATOM 708 C CA . MET A 1 90 ? 3.258 -49.049 -2.091 1.00 94.19 90 MET A CA 1
ATOM 709 C C . MET A 1 90 ? 2.697 -48.611 -3.448 1.00 94.19 90 MET A C 1
ATOM 711 O O . MET A 1 90 ? 2.718 -47.423 -3.764 1.00 94.19 90 MET A O 1
ATOM 715 N N . HIS A 1 91 ? 2.201 -49.542 -4.263 1.00 94.31 91 HIS A N 1
ATOM 716 C CA . HIS A 1 91 ? 1.545 -49.168 -5.515 1.00 94.31 91 HIS A CA 1
ATOM 717 C C . HIS A 1 91 ? 0.159 -48.575 -5.228 1.00 94.31 91 HIS A C 1
ATOM 719 O O . HIS A 1 91 ? -0.697 -49.252 -4.664 1.00 94.31 91 HIS A O 1
ATOM 725 N N . GLU A 1 92 ? -0.083 -47.339 -5.666 1.00 92.44 92 GLU A N 1
ATOM 726 C CA . GLU A 1 92 ? -1.290 -46.568 -5.317 1.00 92.44 92 GLU A CA 1
ATOM 727 C C . GLU A 1 92 ? -2.612 -47.221 -5.760 1.00 92.44 92 GLU A C 1
ATOM 729 O O . GLU A 1 92 ? -3.631 -47.052 -5.102 1.00 92.44 92 GLU A O 1
ATOM 734 N N . PHE A 1 93 ? -2.596 -47.987 -6.858 1.00 92.00 93 PHE A N 1
ATOM 735 C CA . PHE A 1 93 ? -3.799 -48.597 -7.458 1.00 92.00 93 PHE A CA 1
ATOM 736 C C . PHE A 1 93 ? -3.777 -50.135 -7.494 1.00 92.00 93 PHE A C 1
ATOM 738 O O . PHE A 1 93 ? -4.602 -50.755 -8.159 1.00 92.00 93 PHE A O 1
ATOM 745 N N . ASP A 1 94 ? -2.806 -50.776 -6.834 1.00 93.06 94 ASP A N 1
ATOM 746 C CA . ASP A 1 94 ? -2.691 -52.241 -6.817 1.00 93.06 94 ASP A CA 1
ATOM 747 C C . ASP A 1 94 ? -2.195 -52.705 -5.446 1.00 93.06 94 ASP A C 1
ATOM 749 O O . ASP A 1 94 ? -1.005 -52.668 -5.134 1.00 93.06 94 ASP A O 1
ATOM 753 N N . ASN A 1 95 ? -3.129 -53.200 -4.635 1.00 92.56 95 ASN A N 1
ATOM 754 C CA . ASN A 1 95 ? -2.876 -53.637 -3.263 1.00 92.56 95 ASN A CA 1
ATOM 755 C C . ASN A 1 95 ? -2.052 -54.935 -3.143 1.00 92.56 95 ASN A C 1
ATOM 757 O O . ASN A 1 95 ? -1.944 -55.506 -2.055 1.00 92.56 95 ASN A O 1
ATOM 761 N N . SER A 1 96 ? -1.498 -55.452 -4.241 1.00 93.44 96 SER A N 1
ATOM 762 C CA . SER A 1 96 ? -0.545 -56.562 -4.231 1.00 93.44 96 SER A CA 1
ATOM 763 C C . SER A 1 96 ? 0.897 -56.118 -4.461 1.00 93.44 96 SER A C 1
ATOM 765 O O . SER A 1 96 ? 1.815 -56.911 -4.229 1.00 93.44 96 SER A O 1
ATOM 767 N N . ARG A 1 97 ? 1.116 -54.866 -4.883 1.00 95.31 97 ARG A N 1
ATOM 768 C CA . ARG A 1 97 ? 2.413 -54.393 -5.365 1.00 95.31 97 ARG A CA 1
ATOM 769 C C . ARG A 1 97 ? 3.052 -53.365 -4.441 1.00 95.31 97 ARG A C 1
ATOM 771 O O . ARG A 1 97 ? 2.393 -52.485 -3.897 1.00 95.31 97 ARG A O 1
ATOM 778 N N . ALA A 1 98 ? 4.365 -53.464 -4.302 1.00 95.50 98 ALA A N 1
ATOM 779 C CA . ALA A 1 98 ? 5.191 -52.469 -3.629 1.00 95.50 98 ALA A CA 1
ATOM 780 C C . ALA A 1 98 ? 6.600 -52.478 -4.220 1.00 95.50 98 ALA A C 1
ATOM 782 O O . ALA A 1 98 ? 7.018 -53.442 -4.866 1.00 95.50 98 ALA A O 1
ATOM 783 N N . PHE A 1 99 ? 7.333 -51.401 -3.985 1.00 96.31 99 PHE A N 1
ATOM 784 C CA . PHE A 1 99 ? 8.663 -51.167 -4.518 1.00 96.31 99 PHE A CA 1
ATOM 785 C C . PHE A 1 99 ? 9.589 -50.749 -3.379 1.00 96.31 99 PHE A C 1
ATOM 787 O O . PHE A 1 99 ? 9.241 -49.900 -2.563 1.00 96.31 99 PHE A O 1
ATOM 794 N N . ILE A 1 100 ? 10.772 -51.347 -3.328 1.00 96.19 100 ILE A N 1
ATOM 795 C CA . ILE A 1 100 ? 11.895 -50.921 -2.503 1.00 96.19 100 ILE A CA 1
ATOM 796 C C . ILE A 1 100 ? 12.885 -50.257 -3.438 1.00 96.19 100 ILE A C 1
ATOM 798 O O . ILE A 1 100 ? 13.466 -50.894 -4.324 1.00 96.19 100 ILE A O 1
ATOM 802 N N . ILE A 1 101 ? 13.060 -48.966 -3.221 1.00 95.56 101 ILE A N 1
ATOM 803 C CA . ILE A 1 101 ? 13.983 -48.140 -3.971 1.00 95.56 101 ILE A CA 1
ATOM 804 C C . ILE A 1 101 ? 15.314 -48.114 -3.227 1.00 95.56 101 ILE A C 1
ATOM 806 O O . ILE A 1 101 ? 15.359 -48.045 -2.001 1.00 95.56 101 ILE A O 1
ATOM 810 N N . THR A 1 102 ? 16.401 -48.197 -3.982 1.00 94.38 102 THR A N 1
ATOM 811 C CA . THR A 1 102 ? 17.782 -48.177 -3.479 1.00 94.38 102 THR A CA 1
ATOM 812 C C . THR A 1 102 ? 18.437 -46.866 -3.899 1.00 94.38 102 THR A C 1
ATOM 814 O O . THR A 1 102 ? 17.872 -46.128 -4.699 1.00 94.38 102 THR A O 1
ATOM 817 N N . ASP A 1 103 ? 19.640 -46.571 -3.423 1.00 88.00 103 ASP A N 1
ATOM 818 C CA . ASP A 1 103 ? 20.424 -45.411 -3.870 1.00 88.00 103 ASP A CA 1
ATOM 819 C C . ASP A 1 103 ? 21.062 -45.591 -5.266 1.00 88.00 103 ASP A C 1
ATOM 821 O O . ASP A 1 103 ? 21.749 -44.696 -5.759 1.00 88.00 103 ASP A O 1
ATOM 825 N N . ARG A 1 104 ? 20.863 -46.754 -5.902 1.00 88.25 104 ARG A N 1
ATOM 826 C CA . ARG A 1 104 ? 21.410 -47.110 -7.220 1.00 88.25 104 ARG A CA 1
ATOM 827 C C . ARG A 1 104 ? 20.305 -47.127 -8.274 1.00 88.25 104 ARG A C 1
ATOM 829 O O . ARG A 1 104 ? 19.237 -46.576 -8.075 1.00 88.25 104 ARG A O 1
ATOM 836 N N . ARG A 1 105 ? 20.587 -47.745 -9.420 1.00 92.06 105 ARG A N 1
ATOM 837 C CA . ARG A 1 105 ? 19.639 -47.984 -10.520 1.00 92.06 105 ARG A CA 1
ATOM 838 C C . ARG A 1 105 ? 18.915 -49.342 -10.418 1.00 92.06 105 ARG A C 1
ATOM 840 O O . ARG A 1 105 ? 17.920 -49.584 -11.092 1.00 92.06 105 ARG A O 1
ATOM 847 N N . GLU A 1 106 ? 19.420 -50.247 -9.575 1.00 95.38 106 GLU A N 1
ATOM 848 C CA . GLU A 1 106 ? 18.797 -51.549 -9.308 1.00 95.38 106 GLU A CA 1
ATOM 849 C C . GLU A 1 106 ? 17.896 -51.479 -8.070 1.00 95.38 106 GLU A C 1
ATOM 851 O O . GLU A 1 106 ? 18.359 -51.142 -6.981 1.00 95.38 106 GLU A O 1
ATOM 856 N N . HIS A 1 107 ? 16.638 -51.873 -8.206 1.00 96.56 107 HIS A N 1
ATOM 857 C CA . HIS A 1 107 ? 15.607 -51.799 -7.170 1.00 96.56 107 HIS A CA 1
ATOM 858 C C . HIS A 1 107 ? 14.911 -53.142 -6.989 1.00 96.56 107 HIS A C 1
ATOM 860 O O . HIS A 1 107 ? 15.205 -54.096 -7.707 1.00 96.56 107 HIS A O 1
ATOM 866 N N . PHE A 1 108 ? 13.971 -53.229 -6.049 1.00 97.25 108 PHE A N 1
ATOM 867 C CA . PHE A 1 108 ? 13.194 -54.443 -5.819 1.00 97.25 108 PHE A CA 1
ATOM 868 C C . PHE A 1 108 ? 11.703 -54.142 -5.874 1.00 97.25 108 PHE A C 1
ATOM 870 O O . PHE A 1 108 ? 11.253 -53.127 -5.359 1.00 97.25 108 PHE A O 1
ATOM 877 N N . LYS A 1 109 ? 10.919 -55.021 -6.487 1.00 96.25 109 LYS A N 1
ATOM 878 C CA . LYS A 1 109 ? 9.458 -54.927 -6.540 1.00 96.25 109 LYS A CA 1
ATOM 879 C C . LYS A 1 109 ? 8.836 -56.221 -6.050 1.00 96.25 109 LYS A C 1
ATOM 881 O O . LYS A 1 109 ? 9.413 -57.292 -6.204 1.00 96.25 109 LYS A O 1
ATOM 886 N N . THR A 1 110 ? 7.640 -56.129 -5.507 1.00 96.12 110 THR A N 1
ATOM 887 C CA . THR A 1 110 ? 6.794 -57.274 -5.182 1.00 96.12 110 THR A CA 1
ATOM 888 C C . THR A 1 110 ? 5.479 -57.144 -5.936 1.00 96.12 110 THR A C 1
ATOM 890 O O . THR A 1 110 ? 5.032 -56.036 -6.229 1.00 96.12 110 THR A O 1
ATOM 893 N N . THR A 1 111 ? 4.865 -58.277 -6.260 1.00 95.69 111 THR A N 1
ATOM 894 C CA . THR A 1 111 ? 3.495 -58.366 -6.792 1.00 95.69 111 THR A CA 1
ATOM 895 C C . THR A 1 111 ? 2.641 -59.335 -5.970 1.00 95.69 111 THR A C 1
ATOM 897 O O . THR A 1 111 ? 1.623 -59.832 -6.443 1.00 95.69 111 THR A O 1
ATOM 900 N N . ASP A 1 112 ? 3.098 -59.691 -4.767 1.00 94.38 112 ASP A N 1
ATOM 901 C CA . ASP A 1 112 ? 2.486 -60.698 -3.899 1.00 94.38 112 ASP A CA 1
ATOM 902 C C . ASP A 1 112 ? 2.436 -60.258 -2.427 1.00 94.38 112 ASP A C 1
ATOM 904 O O . ASP A 1 112 ? 2.492 -61.082 -1.508 1.00 94.38 112 ASP A O 1
ATOM 908 N N . ARG A 1 113 ? 2.282 -58.946 -2.207 1.00 94.00 113 ARG A N 1
ATOM 909 C CA . ARG A 1 113 ? 2.215 -58.311 -0.882 1.00 94.00 113 ARG A CA 1
ATOM 910 C C . ARG A 1 113 ? 3.492 -58.505 -0.061 1.00 94.00 113 ARG A C 1
ATOM 912 O O . ARG A 1 113 ? 3.449 -58.790 1.137 1.00 94.00 113 ARG A O 1
ATOM 919 N N . GLY A 1 114 ? 4.649 -58.394 -0.705 1.00 92.00 114 GLY A N 1
ATOM 920 C CA . GLY A 1 114 ? 5.963 -58.448 -0.063 1.00 92.00 114 GLY A CA 1
ATOM 921 C C . GLY A 1 114 ? 6.405 -59.845 0.374 1.00 92.00 114 GLY A C 1
ATOM 922 O O . GLY A 1 114 ? 7.364 -59.944 1.141 1.00 92.00 114 GLY A O 1
ATOM 923 N N . LYS A 1 115 ? 5.723 -60.912 -0.073 1.00 91.44 115 LYS A N 1
ATOM 924 C CA . LYS A 1 115 ? 6.141 -62.297 0.206 1.00 91.44 115 LYS A CA 1
ATOM 925 C C . LYS A 1 115 ? 7.410 -62.647 -0.563 1.00 91.44 115 LYS A C 1
ATOM 927 O O . LYS A 1 115 ? 8.285 -63.316 -0.018 1.00 91.44 115 LYS A O 1
ATOM 932 N N . SER A 1 116 ? 7.511 -62.181 -1.803 1.00 94.69 116 SER A N 1
ATOM 933 C CA . SER A 1 116 ? 8.708 -62.271 -2.628 1.00 94.69 116 SER A CA 1
ATOM 934 C C . SER A 1 116 ? 9.042 -60.924 -3.264 1.00 94.69 116 SER A C 1
ATOM 936 O O . SER A 1 116 ? 8.169 -60.089 -3.515 1.00 94.69 116 SER A O 1
ATOM 938 N N . TRP A 1 117 ? 10.338 -60.715 -3.492 1.00 95.75 117 TRP A N 1
ATOM 939 C CA . TRP A 1 117 ? 10.894 -59.495 -4.066 1.00 95.75 117 TRP A CA 1
ATOM 940 C C . TRP A 1 117 ? 11.740 -59.843 -5.290 1.00 95.75 117 TRP A C 1
ATOM 942 O O . TRP A 1 117 ? 12.656 -60.662 -5.218 1.00 95.75 117 TRP A O 1
ATOM 952 N N . GLU A 1 118 ? 11.427 -59.216 -6.417 1.00 95.94 118 GLU A N 1
ATOM 953 C CA . GLU A 1 118 ? 12.132 -59.345 -7.689 1.00 95.94 118 GLU A CA 1
ATOM 954 C C . GLU A 1 118 ? 12.980 -58.095 -7.927 1.00 95.94 118 GLU A C 1
ATOM 956 O O . GLU A 1 118 ? 12.495 -56.973 -7.775 1.00 95.94 118 GLU A O 1
ATOM 961 N N . LYS A 1 119 ? 14.239 -58.273 -8.334 1.00 96.38 119 LYS A N 1
ATOM 962 C CA . LYS A 1 119 ? 15.095 -57.149 -8.717 1.00 96.38 119 LYS A CA 1
ATOM 963 C C . LYS A 1 119 ? 14.659 -56.582 -10.076 1.00 96.38 119 LYS A C 1
ATOM 965 O O . LYS A 1 119 ? 14.416 -57.348 -11.004 1.00 96.38 119 LYS A O 1
ATOM 970 N N . PHE A 1 120 ? 14.630 -55.262 -10.222 1.00 96.19 120 PHE A N 1
ATOM 971 C CA . PHE A 1 120 ? 14.423 -54.589 -11.503 1.00 96.19 120 PHE A CA 1
ATOM 972 C C . PHE A 1 120 ? 15.388 -53.416 -11.697 1.00 96.19 120 PHE A C 1
ATOM 974 O O . PHE A 1 120 ? 15.962 -52.902 -10.741 1.00 96.19 120 PHE A O 1
ATOM 981 N N . ASP A 1 121 ? 15.552 -53.004 -12.950 1.00 95.88 121 ASP A N 1
ATOM 982 C CA . ASP A 1 121 ? 16.334 -51.837 -13.349 1.00 95.88 121 ASP A CA 1
ATOM 983 C C . ASP A 1 121 ? 15.364 -50.726 -13.796 1.00 95.88 121 ASP A C 1
ATOM 985 O O . ASP A 1 121 ? 14.526 -50.946 -14.674 1.00 95.88 121 ASP A O 1
ATOM 989 N N . SER A 1 122 ? 15.442 -49.548 -13.174 1.00 93.81 122 SER A N 1
ATOM 990 C CA . SER A 1 122 ? 14.602 -48.384 -13.499 1.00 93.81 122 SER A CA 1
ATOM 991 C C . SER A 1 122 ? 15.108 -47.563 -14.688 1.00 93.81 122 SER A C 1
ATOM 993 O O . SER A 1 122 ? 14.420 -46.659 -15.149 1.00 93.81 122 SER A O 1
ATOM 995 N N . GLY A 1 123 ? 16.295 -47.844 -15.217 1.00 93.31 123 GLY A N 1
ATOM 996 C CA . GLY A 1 123 ? 16.920 -47.093 -16.304 1.00 93.31 123 GLY A CA 1
ATOM 997 C C . GLY A 1 123 ? 17.694 -45.848 -15.850 1.00 93.31 123 GLY A C 1
ATOM 998 O O . GLY A 1 123 ? 18.557 -45.385 -16.595 1.00 93.31 123 GLY A O 1
ATOM 999 N N . ALA A 1 124 ? 17.457 -45.353 -14.632 1.00 92.25 124 ALA A N 1
ATOM 1000 C CA . ALA A 1 124 ? 18.096 -44.175 -14.039 1.00 92.25 124 ALA A CA 1
ATOM 1001 C C . ALA A 1 124 ? 18.479 -44.443 -12.573 1.00 92.25 124 ALA A C 1
ATOM 1003 O O . ALA A 1 124 ? 17.981 -45.384 -11.966 1.00 92.25 124 ALA A O 1
ATOM 1004 N N . GLN A 1 125 ? 19.386 -43.657 -11.991 1.00 91.94 125 GLN A N 1
ATOM 1005 C CA . GLN A 1 125 ? 19.659 -43.754 -10.550 1.00 91.94 125 GLN A CA 1
ATOM 1006 C C . GLN A 1 125 ? 18.542 -43.049 -9.770 1.00 91.94 125 GLN A C 1
ATOM 1008 O O . GLN A 1 125 ? 17.892 -42.154 -10.304 1.00 91.94 125 GLN A O 1
ATOM 1013 N N . THR A 1 126 ? 18.300 -43.429 -8.518 1.00 91.62 126 THR A N 1
ATOM 1014 C CA . THR A 1 126 ? 17.311 -42.740 -7.670 1.00 91.62 126 THR A CA 1
ATOM 1015 C C . THR A 1 126 ? 17.672 -41.277 -7.456 1.00 91.62 126 THR A C 1
ATOM 1017 O O . THR A 1 126 ? 18.808 -40.981 -7.081 1.00 91.62 126 THR A O 1
ATOM 1020 N N . SER A 1 127 ? 16.698 -40.381 -7.652 1.00 87.38 127 SER A N 1
ATOM 1021 C CA . SER A 1 127 ? 16.859 -38.957 -7.349 1.00 87.38 127 SER A CA 1
ATOM 1022 C C . SER A 1 127 ? 17.146 -38.745 -5.859 1.00 87.38 127 SER A C 1
ATOM 1024 O O . SER A 1 127 ? 16.454 -39.292 -5.003 1.00 87.38 127 SER A O 1
ATOM 1026 N N . ARG A 1 128 ? 18.155 -37.927 -5.542 1.00 81.00 128 ARG A N 1
ATOM 1027 C CA . ARG A 1 128 ? 18.443 -37.453 -4.174 1.00 81.00 128 ARG A CA 1
ATOM 1028 C C . ARG A 1 128 ? 17.785 -36.113 -3.859 1.00 81.00 128 ARG A C 1
ATOM 1030 O O . ARG A 1 128 ? 17.891 -35.637 -2.734 1.00 81.00 128 ARG A O 1
ATOM 1037 N N . TYR A 1 129 ? 17.169 -35.491 -4.857 1.00 78.44 129 TYR A N 1
ATOM 1038 C CA . TYR A 1 129 ? 16.598 -34.152 -4.763 1.00 78.44 129 TYR A CA 1
ATOM 1039 C C . TYR A 1 129 ? 15.075 -34.192 -4.594 1.00 78.44 129 TYR A C 1
ATOM 1041 O O . TYR A 1 129 ? 14.450 -33.141 -4.465 1.00 78.44 129 TYR A O 1
ATOM 1049 N N . ARG A 1 130 ? 14.468 -35.392 -4.623 1.00 74.19 130 ARG A N 1
ATOM 1050 C CA . ARG A 1 130 ? 13.019 -35.569 -4.720 1.00 74.19 130 ARG A CA 1
ATOM 1051 C C . ARG A 1 130 ? 12.483 -36.754 -3.938 1.00 74.19 130 ARG A C 1
ATOM 1053 O O . ARG A 1 130 ? 13.020 -37.854 -4.012 1.00 74.19 130 ARG A O 1
ATOM 1060 N N . ASP A 1 131 ? 11.322 -36.532 -3.331 1.00 75.62 131 ASP A N 1
ATOM 1061 C CA . ASP A 1 131 ? 10.638 -37.551 -2.534 1.00 75.62 131 ASP A CA 1
ATOM 1062 C C . ASP A 1 131 ? 9.720 -38.456 -3.380 1.00 75.62 131 ASP A C 1
ATOM 1064 O O . ASP A 1 131 ? 9.610 -39.656 -3.119 1.00 75.62 131 ASP A O 1
ATOM 1068 N N . GLN A 1 132 ? 9.078 -37.923 -4.432 1.00 84.06 132 GLN A N 1
ATOM 1069 C CA . GLN A 1 132 ? 8.179 -38.699 -5.303 1.00 84.06 132 GLN A CA 1
ATOM 1070 C C . GLN A 1 132 ? 8.933 -39.355 -6.472 1.00 84.06 132 GLN A C 1
ATOM 1072 O O . GLN A 1 132 ? 9.009 -38.820 -7.580 1.00 84.06 132 GLN A O 1
ATOM 1077 N N . ILE A 1 133 ? 9.465 -40.552 -6.222 1.00 92.50 133 ILE A N 1
ATOM 1078 C CA . ILE A 1 133 ? 10.278 -41.308 -7.191 1.00 92.50 133 ILE A CA 1
ATOM 1079 C C . ILE A 1 133 ? 9.413 -42.067 -8.211 1.00 92.50 133 ILE A C 1
ATOM 1081 O O . ILE A 1 133 ? 9.782 -42.173 -9.378 1.00 92.50 133 ILE A O 1
ATOM 1085 N N . LEU A 1 134 ? 8.251 -42.586 -7.805 1.00 94.00 134 LEU A N 1
ATOM 1086 C CA . LEU A 1 134 ? 7.352 -43.360 -8.669 1.00 94.00 134 LEU A CA 1
ATOM 1087 C C . LEU A 1 134 ? 6.040 -42.609 -8.916 1.00 94.00 134 LEU A C 1
ATOM 1089 O O . LEU A 1 134 ? 5.443 -42.083 -7.981 1.00 94.00 134 LEU A O 1
ATOM 1093 N N . SER A 1 135 ? 5.569 -42.611 -10.165 1.00 94.38 135 SER A N 1
ATOM 1094 C CA . SER A 1 135 ? 4.218 -42.173 -10.538 1.00 94.38 135 SER A CA 1
ATOM 1095 C C . SER A 1 135 ? 3.465 -43.316 -11.219 1.00 94.38 135 SER A C 1
ATOM 1097 O O . SER A 1 135 ? 3.919 -43.868 -12.227 1.00 94.38 135 SER A O 1
ATOM 1099 N N . PHE A 1 136 ? 2.305 -43.672 -10.666 1.00 94.88 136 PHE A N 1
ATOM 1100 C CA . PHE A 1 136 ? 1.492 -44.802 -11.115 1.00 94.88 136 PHE A CA 1
ATOM 1101 C C . PHE A 1 136 ? 0.340 -44.358 -12.015 1.00 94.88 136 PHE A C 1
ATOM 1103 O O . PHE A 1 136 ? -0.244 -43.287 -11.844 1.00 94.88 136 PHE A O 1
ATOM 1110 N N . HIS A 1 137 ? -0.001 -45.197 -12.986 1.00 95.56 137 HIS A N 1
ATOM 1111 C CA . HIS A 1 137 ? -1.168 -44.992 -13.828 1.00 95.56 137 HIS A CA 1
ATOM 1112 C C . HIS A 1 137 ? -2.400 -45.651 -13.192 1.00 95.56 137 HIS A C 1
ATOM 1114 O O . HIS A 1 137 ? -2.422 -46.859 -12.956 1.00 95.56 137 HIS A O 1
ATOM 1120 N N . ALA A 1 138 ? -3.468 -44.887 -12.983 1.00 92.50 138 ALA A N 1
ATOM 1121 C CA . ALA A 1 138 ? -4.649 -45.359 -12.260 1.00 92.50 138 ALA A CA 1
ATOM 1122 C C . ALA A 1 138 ? -5.461 -46.425 -13.006 1.00 92.50 138 ALA A C 1
ATOM 1124 O O . ALA A 1 138 ? -6.164 -47.219 -12.397 1.00 92.50 138 ALA A O 1
ATOM 1125 N N . GLY A 1 139 ? -5.376 -46.457 -14.338 1.00 90.62 139 GLY A N 1
ATOM 1126 C CA . GLY A 1 139 ? -6.076 -47.457 -15.152 1.00 90.62 139 GLY A CA 1
ATOM 1127 C C . GLY A 1 139 ? -5.257 -48.700 -15.514 1.00 90.62 139 GLY A C 1
ATOM 1128 O O . GLY A 1 139 ? -5.787 -49.566 -16.204 1.00 90.62 139 GLY A O 1
ATOM 1129 N N . ASP A 1 140 ? -3.968 -48.759 -15.159 1.00 94.31 140 ASP A N 1
ATOM 1130 C CA . ASP A 1 140 ? -3.058 -49.821 -15.619 1.00 94.31 140 ASP A CA 1
ATOM 1131 C C . ASP A 1 140 ? -1.840 -49.936 -14.676 1.00 94.31 140 ASP A C 1
ATOM 1133 O O . ASP A 1 140 ? -0.906 -49.142 -14.791 1.00 94.31 140 ASP A O 1
ATOM 1137 N N . PRO A 1 141 ? -1.816 -50.916 -13.756 1.00 93.12 141 PRO A N 1
ATOM 1138 C CA . PRO A 1 141 ? -0.768 -51.033 -12.739 1.00 93.12 141 PRO A CA 1
ATOM 1139 C C . PRO A 1 141 ? 0.595 -51.478 -13.294 1.00 93.12 141 PRO A C 1
ATOM 1141 O O . PRO A 1 141 ? 1.587 -51.516 -12.565 1.00 93.12 141 PRO A O 1
ATOM 1144 N N . ASP A 1 142 ? 0.679 -51.849 -14.575 1.00 95.19 142 ASP A N 1
ATOM 1145 C CA . ASP A 1 142 ? 1.958 -52.136 -15.228 1.00 95.19 142 ASP A CA 1
ATOM 1146 C C . ASP A 1 142 ? 2.641 -50.864 -15.754 1.00 95.19 142 ASP A C 1
ATOM 1148 O O . ASP A 1 142 ? 3.811 -50.908 -16.154 1.00 95.19 142 ASP A O 1
ATOM 1152 N N . ARG A 1 143 ? 1.936 -49.727 -15.751 1.00 96.19 143 ARG A N 1
ATOM 1153 C CA . ARG A 1 143 ? 2.448 -48.437 -16.208 1.00 96.19 143 ARG A CA 1
ATOM 1154 C C . ARG A 1 143 ? 2.942 -47.609 -15.041 1.00 96.19 143 ARG A C 1
ATOM 1156 O O . ARG A 1 143 ? 2.168 -47.125 -14.216 1.00 96.19 143 ARG A O 1
ATOM 1163 N N . VAL A 1 144 ? 4.250 -47.401 -15.019 1.00 96.50 144 VAL A N 1
ATOM 1164 C CA . VAL A 1 144 ? 4.919 -46.649 -13.961 1.00 96.50 144 VAL A CA 1
ATOM 1165 C C . VAL A 1 144 ? 5.939 -45.717 -14.595 1.00 96.50 144 VAL A C 1
ATOM 1167 O O . VAL A 1 144 ? 6.672 -46.112 -15.501 1.00 96.50 144 VAL A O 1
ATOM 1170 N N . ILE A 1 145 ? 5.968 -44.470 -14.143 1.00 96.69 145 ILE A N 1
ATOM 1171 C CA . ILE A 1 145 ? 7.044 -43.525 -14.438 1.00 96.69 145 ILE A CA 1
ATOM 1172 C C . ILE A 1 145 ? 7.991 -43.525 -13.241 1.00 96.69 145 ILE A C 1
ATOM 1174 O O . ILE A 1 145 ? 7.539 -43.503 -12.097 1.00 96.69 145 ILE A O 1
ATOM 1178 N N . PHE A 1 146 ? 9.291 -43.571 -13.513 1.00 96.38 146 PHE A N 1
ATOM 1179 C CA . PHE A 1 146 ? 10.351 -43.449 -12.523 1.00 96.38 146 PHE A CA 1
ATOM 1180 C C . PHE A 1 146 ? 11.068 -42.113 -12.735 1.00 96.38 146 PHE A C 1
ATOM 1182 O O . PHE A 1 146 ? 11.682 -41.888 -13.780 1.00 96.38 146 PHE A O 1
ATOM 1189 N N . ASN A 1 147 ? 10.968 -41.227 -11.749 1.00 94.81 147 ASN A N 1
ATOM 1190 C CA . ASN A 1 147 ? 11.678 -39.955 -11.697 1.00 94.81 147 ASN A CA 1
ATOM 1191 C C . ASN A 1 147 ? 13.012 -40.185 -10.974 1.00 94.81 147 ASN A C 1
ATOM 1193 O O . ASN A 1 147 ? 13.038 -40.486 -9.780 1.00 94.81 147 ASN A O 1
ATOM 1197 N N . GLY A 1 148 ? 14.114 -40.101 -11.712 1.00 93.19 148 GLY A N 1
ATOM 1198 C CA . GLY A 1 148 ? 15.458 -40.384 -11.225 1.00 93.19 148 GLY A CA 1
ATOM 1199 C C . GLY A 1 148 ? 16.468 -39.326 -11.651 1.00 93.19 148 GLY A C 1
ATOM 1200 O O . GLY A 1 148 ? 16.122 -38.247 -12.116 1.00 93.19 148 GLY A O 1
ATOM 1201 N N . MET A 1 149 ? 17.744 -39.659 -11.528 1.00 91.06 149 MET A N 1
ATOM 1202 C CA . MET A 1 149 ? 18.857 -38.812 -11.938 1.00 91.06 149 MET A CA 1
ATOM 1203 C C . MET A 1 149 ? 19.894 -39.610 -12.730 1.00 91.06 149 MET A C 1
ATOM 1205 O O . MET A 1 149 ? 20.047 -40.824 -12.565 1.00 91.06 149 MET A O 1
ATOM 1209 N N . ASP A 1 150 ? 20.620 -38.911 -13.593 1.00 88.25 150 ASP A N 1
ATOM 1210 C CA . ASP A 1 150 ? 21.805 -39.415 -14.278 1.00 88.25 150 ASP A CA 1
ATOM 1211 C C . ASP A 1 150 ? 23.019 -38.573 -13.875 1.00 88.25 150 ASP A C 1
ATOM 1213 O O . ASP A 1 150 ? 23.029 -37.352 -14.044 1.00 88.25 150 ASP A O 1
ATOM 1217 N N . CYS A 1 151 ? 24.026 -39.224 -13.293 1.00 82.56 151 CYS A N 1
ATOM 1218 C CA . CYS A 1 151 ? 25.168 -38.568 -12.666 1.00 82.56 151 CYS A CA 1
ATOM 1219 C C . CYS A 1 151 ? 26.467 -38.826 -13.421 1.00 82.56 151 CYS A C 1
ATOM 1221 O O . CYS A 1 151 ? 26.923 -39.965 -13.538 1.00 82.56 151 CYS A O 1
ATOM 1223 N N . ALA A 1 152 ? 27.134 -37.742 -13.809 1.00 77.81 152 ALA A N 1
ATOM 1224 C CA . ALA A 1 152 ? 28.509 -37.734 -14.282 1.00 77.81 152 ALA A CA 1
ATOM 1225 C C . ALA A 1 152 ? 29.423 -37.139 -13.192 1.00 77.81 152 ALA A C 1
ATOM 1227 O O . ALA A 1 152 ? 29.715 -35.942 -13.164 1.00 77.81 152 ALA A O 1
ATOM 1228 N N . GLY A 1 153 ? 29.880 -37.984 -12.262 1.00 72.75 153 GLY A N 1
ATOM 1229 C CA . GLY A 1 153 ? 30.692 -37.553 -11.118 1.00 72.75 153 GLY A CA 1
ATOM 1230 C C . GLY A 1 153 ? 29.847 -36.858 -10.048 1.00 72.75 153 GLY A C 1
ATOM 1231 O O . GLY A 1 153 ? 28.943 -37.475 -9.496 1.00 72.75 153 GLY A O 1
ATOM 1232 N N . ILE A 1 154 ? 30.157 -35.595 -9.741 1.00 64.31 154 ILE A N 1
ATOM 1233 C CA . ILE A 1 154 ? 29.393 -34.774 -8.780 1.00 64.31 154 ILE A CA 1
ATOM 1234 C C . ILE A 1 154 ? 28.207 -34.036 -9.419 1.00 64.31 154 ILE A C 1
ATOM 1236 O O . ILE A 1 154 ? 27.397 -33.461 -8.700 1.00 64.31 154 ILE A O 1
ATOM 1240 N N . PHE A 1 155 ? 28.115 -34.029 -10.753 1.00 72.69 155 PHE A N 1
ATOM 1241 C CA . PHE A 1 155 ? 27.044 -33.364 -11.490 1.00 72.69 155 PHE A CA 1
ATOM 1242 C C . PHE A 1 155 ? 25.977 -34.380 -11.866 1.00 72.69 155 PHE A C 1
ATOM 1244 O O . PHE A 1 155 ? 26.275 -35.371 -12.535 1.00 72.69 155 PHE A O 1
ATOM 1251 N N . CYS A 1 156 ? 24.744 -34.126 -11.452 1.00 81.50 156 CYS A N 1
ATOM 1252 C CA . CYS A 1 156 ? 23.617 -35.003 -11.704 1.00 81.50 156 CYS A CA 1
ATOM 1253 C C . CYS A 1 156 ? 22.479 -34.219 -12.340 1.00 81.50 156 CYS A C 1
ATOM 1255 O O . CYS A 1 156 ? 22.150 -33.134 -11.873 1.00 81.50 156 CYS A O 1
ATOM 1257 N N . ASN A 1 157 ? 21.885 -34.780 -13.388 1.00 84.44 157 ASN A N 1
ATOM 1258 C CA . ASN A 1 157 ? 20.720 -34.213 -14.055 1.00 84.44 157 ASN A CA 1
ATOM 1259 C C . ASN A 1 157 ? 19.498 -35.073 -13.749 1.00 84.44 157 ASN A C 1
ATOM 1261 O O . ASN A 1 157 ? 19.566 -36.294 -13.884 1.00 84.44 157 ASN A O 1
ATOM 1265 N N . GLU A 1 158 ? 18.379 -34.450 -13.387 1.00 89.31 158 GLU A N 1
ATOM 1266 C CA . GLU A 1 158 ? 17.112 -35.162 -13.226 1.00 89.31 158 GLU A CA 1
ATOM 1267 C C . GLU A 1 158 ? 16.604 -35.670 -14.583 1.00 89.31 158 GLU A C 1
ATOM 1269 O O . GLU A 1 158 ? 16.568 -34.946 -15.589 1.00 89.31 158 GLU A O 1
ATOM 1274 N N . VAL A 1 159 ? 16.215 -36.940 -14.612 1.00 92.56 159 VAL A N 1
ATOM 1275 C CA . VAL A 1 159 ? 15.719 -37.650 -15.789 1.00 92.56 159 VAL A CA 1
ATOM 1276 C C . VAL A 1 159 ? 14.510 -38.495 -15.408 1.00 92.56 159 VAL A C 1
ATOM 1278 O O . VAL A 1 159 ? 14.440 -39.064 -14.323 1.00 92.56 159 VAL A O 1
ATOM 1281 N N . ALA A 1 160 ? 13.576 -38.651 -16.334 1.00 94.75 160 ALA A N 1
ATOM 1282 C CA . ALA A 1 160 ? 12.452 -39.553 -16.176 1.00 94.75 160 ALA A CA 1
ATOM 1283 C C . ALA A 1 160 ? 12.585 -40.745 -17.127 1.00 94.75 160 ALA A C 1
ATOM 1285 O O . ALA A 1 160 ? 12.921 -40.610 -18.312 1.00 94.75 160 ALA A O 1
ATOM 1286 N N . THR A 1 161 ? 12.266 -41.926 -16.617 1.00 96.19 161 THR A N 1
ATOM 1287 C CA . THR A 1 161 ? 12.052 -43.143 -17.396 1.00 96.19 161 THR A CA 1
ATOM 1288 C C . THR A 1 161 ? 10.631 -43.637 -17.168 1.00 96.19 161 THR A C 1
ATOM 1290 O O . THR A 1 161 ? 9.935 -43.216 -16.245 1.00 96.19 161 THR A O 1
ATOM 1293 N N . TYR A 1 162 ? 10.154 -44.518 -18.034 1.00 96.62 162 TYR A N 1
ATOM 1294 C CA . TYR A 1 162 ? 8.843 -45.123 -17.885 1.00 96.62 162 TYR A CA 1
ATOM 1295 C C . TYR A 1 162 ? 8.874 -46.597 -18.258 1.00 96.62 162 TYR A C 1
ATOM 1297 O O . TYR A 1 162 ? 9.705 -47.067 -19.036 1.00 96.62 162 TYR A O 1
ATOM 1305 N N . THR A 1 163 ? 7.919 -47.331 -17.715 1.00 96.25 163 THR A N 1
ATOM 1306 C CA . THR A 1 163 ? 7.620 -48.703 -18.083 1.00 96.25 163 THR A CA 1
ATOM 1307 C C . THR A 1 163 ? 6.135 -48.825 -18.394 1.00 96.25 163 THR A C 1
ATOM 1309 O O . THR A 1 163 ? 5.307 -48.066 -17.897 1.00 96.25 163 THR A O 1
ATOM 1312 N N . THR A 1 164 ? 5.801 -49.789 -19.242 1.00 96.00 164 THR A N 1
ATOM 1313 C CA . THR A 1 164 ? 4.415 -50.200 -19.523 1.00 96.00 164 THR A CA 1
ATOM 1314 C C . THR A 1 164 ? 4.210 -51.688 -19.241 1.00 96.00 164 THR A C 1
ATOM 1316 O O . THR A 1 164 ? 3.215 -52.272 -19.653 1.00 96.00 164 THR A O 1
ATOM 1319 N N . ASN A 1 165 ? 5.194 -52.320 -18.592 1.00 94.94 165 ASN A N 1
ATOM 1320 C CA . ASN A 1 165 ? 5.241 -53.751 -18.317 1.00 94.94 165 ASN A CA 1
ATOM 1321 C C . ASN A 1 165 ? 5.834 -54.047 -16.927 1.00 94.94 165 ASN A C 1
ATOM 1323 O O . ASN A 1 165 ? 6.512 -55.063 -16.745 1.00 94.94 165 ASN A O 1
ATOM 1327 N N . ASN A 1 166 ? 5.588 -53.151 -15.964 1.00 93.25 166 ASN A N 1
ATOM 1328 C CA . ASN A 1 166 ? 6.039 -53.236 -14.577 1.00 93.25 166 ASN A CA 1
ATOM 1329 C C . ASN A 1 166 ? 7.558 -53.459 -14.450 1.00 93.25 166 ASN A C 1
ATOM 1331 O O . ASN A 1 166 ? 8.005 -54.399 -13.797 1.00 93.25 166 ASN A O 1
ATOM 1335 N N . PHE A 1 167 ? 8.362 -52.644 -15.134 1.00 95.19 167 PHE A N 1
ATOM 1336 C CA . PHE A 1 167 ? 9.829 -52.683 -15.125 1.00 95.19 167 PHE A CA 1
ATOM 1337 C C . PHE A 1 167 ? 10.429 -54.040 -15.527 1.00 95.19 167 PHE A C 1
ATOM 1339 O O . PHE A 1 167 ? 11.475 -54.441 -15.021 1.00 95.19 167 PHE A O 1
ATOM 1346 N N . LYS A 1 168 ? 9.781 -54.777 -16.439 1.00 93.00 168 LYS A N 1
ATOM 1347 C CA . LYS A 1 168 ? 10.510 -55.785 -17.234 1.00 93.00 168 LYS A CA 1
ATOM 1348 C C . LYS A 1 168 ? 11.457 -55.095 -18.215 1.00 93.00 168 LYS A C 1
ATOM 1350 O O . LYS A 1 168 ? 12.533 -55.603 -18.504 1.00 93.00 168 LYS A O 1
ATOM 1355 N N . GLU A 1 169 ? 11.044 -53.926 -18.693 1.00 92.94 169 GLU A N 1
ATOM 1356 C CA . GLU A 1 169 ? 11.855 -52.978 -19.443 1.00 92.94 169 GLU A CA 1
ATOM 1357 C C . GLU A 1 169 ? 11.536 -51.559 -18.950 1.00 92.94 169 GLU A C 1
ATOM 1359 O O . GLU A 1 169 ? 10.369 -51.230 -18.706 1.00 92.94 169 GLU A O 1
ATOM 1364 N N . ALA A 1 170 ? 12.568 -50.728 -18.822 1.00 94.50 170 ALA A N 1
ATOM 1365 C CA . ALA A 1 170 ? 12.450 -49.296 -18.581 1.00 94.50 170 ALA A CA 1
ATOM 1366 C C . ALA A 1 170 ? 12.971 -48.537 -19.806 1.00 94.50 170 ALA A C 1
ATOM 1368 O O . ALA A 1 170 ? 14.050 -48.835 -20.320 1.00 94.50 170 ALA A O 1
ATOM 1369 N N . LYS A 1 171 ? 12.200 -47.559 -20.276 1.00 95.06 171 LYS A N 1
ATOM 1370 C CA . LYS A 1 171 ? 12.523 -46.720 -21.432 1.00 95.06 171 LYS A CA 1
ATOM 1371 C C . LYS A 1 171 ? 12.744 -45.287 -20.982 1.00 95.06 171 LYS A C 1
ATOM 1373 O O . LYS A 1 171 ? 12.054 -44.806 -20.088 1.00 95.06 171 LYS A O 1
ATOM 1378 N N . THR A 1 172 ? 13.681 -44.585 -21.611 1.00 92.81 172 THR A N 1
ATOM 1379 C CA . THR A 1 172 ? 13.870 -43.151 -21.368 1.00 92.81 172 THR A CA 1
ATOM 1380 C C . THR A 1 172 ? 12.621 -42.392 -21.799 1.00 92.81 172 THR A C 1
ATOM 1382 O O . THR A 1 172 ? 12.144 -42.579 -22.915 1.00 92.81 172 THR A O 1
ATOM 1385 N N . LEU A 1 173 ? 12.103 -41.549 -20.909 1.00 93.00 173 LEU A N 1
ATOM 1386 C CA . LEU A 1 173 ? 10.985 -40.662 -21.198 1.00 93.00 173 LEU A CA 1
ATOM 1387 C C . LEU A 1 173 ? 11.521 -39.295 -21.627 1.00 93.00 173 LEU A C 1
ATOM 1389 O O . LEU A 1 173 ? 11.253 -38.830 -22.731 1.00 93.00 173 LEU A O 1
ATOM 1393 N N . ARG A 1 174 ? 12.309 -38.653 -20.759 1.00 89.19 174 ARG A N 1
ATOM 1394 C CA . ARG A 1 174 ? 12.832 -37.301 -20.978 1.00 89.19 174 ARG A CA 1
ATOM 1395 C C . ARG A 1 174 ? 13.968 -36.995 -19.994 1.00 89.19 174 ARG A C 1
ATOM 1397 O O . ARG A 1 174 ? 13.949 -37.496 -18.878 1.00 89.19 174 ARG A O 1
ATOM 1404 N N . GLY A 1 175 ? 14.941 -36.176 -20.395 1.00 86.81 175 GLY A N 1
ATOM 1405 C CA . GLY A 1 175 ? 15.940 -35.588 -19.487 1.00 86.81 175 GLY A CA 1
ATOM 1406 C C . GLY A 1 175 ? 15.640 -34.122 -19.159 1.00 86.81 175 GLY A C 1
ATOM 1407 O O . GLY A 1 175 ? 14.831 -33.504 -19.852 1.00 86.81 175 GLY A O 1
ATOM 1408 N N . SER A 1 176 ? 16.292 -33.575 -18.130 1.00 84.75 176 SER A N 1
ATOM 1409 C CA . SER A 1 176 ? 16.041 -32.215 -17.616 1.00 84.75 176 SER A CA 1
ATOM 1410 C C . SER A 1 176 ? 14.587 -32.051 -17.169 1.00 84.75 176 SER A C 1
ATOM 1412 O O . SER A 1 176 ? 13.845 -31.203 -17.667 1.00 84.75 176 SER A O 1
ATOM 1414 N N . THR A 1 177 ? 14.145 -32.938 -16.277 1.00 87.94 177 THR A N 1
ATOM 1415 C CA . THR A 1 177 ? 12.760 -32.969 -15.792 1.00 87.94 177 THR A CA 1
ATOM 1416 C C . THR A 1 177 ? 12.675 -32.686 -14.308 1.00 87.94 177 THR A C 1
ATOM 1418 O O . THR A 1 177 ? 13.366 -33.316 -13.527 1.00 87.94 177 THR A O 1
ATOM 1421 N N . GLU A 1 178 ? 11.713 -31.870 -13.911 1.00 86.88 178 GLU A N 1
ATOM 1422 C CA . GLU A 1 178 ? 11.349 -31.610 -12.510 1.00 86.88 178 GLU A CA 1
ATOM 1423 C C . GLU A 1 178 ? 10.095 -32.400 -12.131 1.00 86.88 178 GLU A C 1
ATOM 1425 O O . GLU A 1 178 ? 9.443 -32.178 -11.117 1.00 86.88 178 GLU A O 1
ATOM 1430 N N . GLY A 1 179 ? 9.793 -33.445 -12.910 1.00 90.62 179 GLY A N 1
ATOM 1431 C CA . GLY A 1 179 ? 8.831 -34.501 -12.591 1.00 90.62 179 GLY A CA 1
ATOM 1432 C C . GLY A 1 179 ? 7.971 -34.853 -13.761 1.00 90.62 179 GLY A C 1
ATOM 1433 O O . GLY A 1 179 ? 7.591 -33.980 -14.534 1.00 90.62 179 GLY A O 1
ATOM 1434 N N . CYS A 1 180 ? 7.677 -36.137 -13.875 1.00 93.62 180 CYS A N 1
ATOM 1435 C CA . CYS A 1 180 ? 6.765 -36.660 -14.861 1.00 93.62 180 CYS A CA 1
ATOM 1436 C C . CYS A 1 180 ? 5.684 -37.501 -14.186 1.00 93.62 180 CYS A C 1
ATOM 1438 O O . CYS A 1 180 ? 5.957 -38.301 -13.287 1.00 93.62 180 CYS A O 1
ATOM 1440 N N . TRP A 1 181 ? 4.460 -37.334 -14.676 1.00 93.69 181 TRP A N 1
ATOM 1441 C CA . TRP A 1 181 ? 3.272 -38.032 -14.216 1.00 93.69 181 TRP A CA 1
ATOM 1442 C C . TRP A 1 181 ? 2.454 -38.531 -15.398 1.00 93.69 181 TRP A C 1
ATOM 1444 O O . TRP A 1 181 ? 2.402 -37.917 -16.469 1.00 93.69 181 TRP A O 1
ATOM 1454 N N . TRP A 1 182 ? 1.747 -39.631 -15.179 1.00 93.69 182 TRP A N 1
ATOM 1455 C CA . TRP A 1 182 ? 0.651 -40.019 -16.055 1.00 93.69 182 TRP A CA 1
ATOM 1456 C C . TRP A 1 182 ? -0.468 -38.986 -15.953 1.00 93.69 182 TRP A C 1
ATOM 1458 O O . TRP A 1 182 ? -0.827 -38.584 -14.848 1.00 93.69 182 TRP A O 1
ATOM 1468 N N . ALA A 1 183 ? -1.073 -38.592 -17.078 1.00 90.25 183 ALA A N 1
ATOM 1469 C CA . ALA A 1 183 ? -2.272 -37.754 -17.019 1.00 90.25 183 ALA A CA 1
ATOM 1470 C C . ALA A 1 183 ? -3.409 -38.469 -16.274 1.00 90.25 183 ALA A C 1
ATOM 1472 O O . ALA A 1 183 ? -4.129 -37.854 -15.495 1.00 90.25 183 ALA A O 1
ATOM 1473 N N . LYS A 1 184 ? -3.524 -39.790 -16.461 1.00 92.12 184 LYS A N 1
ATOM 1474 C CA . LYS A 1 184 ? -4.444 -40.657 -15.724 1.00 92.12 184 LYS A CA 1
ATOM 1475 C C . LYS A 1 184 ? -3.787 -41.248 -14.476 1.00 92.12 184 LYS A C 1
ATOM 1477 O O . LYS A 1 184 ? -3.556 -42.450 -14.388 1.00 92.12 184 LYS A O 1
ATOM 1482 N N . SER A 1 185 ? -3.504 -40.395 -13.502 1.00 88.94 185 SER A N 1
ATOM 1483 C CA . SER A 1 185 ? -3.036 -40.773 -12.158 1.00 88.94 185 SER A CA 1
ATOM 1484 C C . SER A 1 185 ? -4.155 -40.747 -11.107 1.00 88.94 185 SER A C 1
ATOM 1486 O O . SER A 1 185 ? -3.899 -40.839 -9.918 1.00 88.94 185 SER A O 1
ATOM 1488 N N . SER A 1 186 ? -5.422 -40.665 -11.529 1.00 88.81 186 SER A N 1
ATOM 1489 C CA . SER A 1 186 ? -6.592 -40.919 -10.679 1.00 88.81 186 SER A CA 1
ATOM 1490 C C . SER A 1 186 ? -7.627 -41.739 -11.443 1.00 88.81 186 SER A C 1
ATOM 1492 O O . SER A 1 186 ? -7.849 -41.497 -12.631 1.00 88.81 186 SER A O 1
ATOM 1494 N N . GLU A 1 187 ? -8.300 -42.679 -10.771 1.00 86.38 187 GLU A N 1
ATOM 1495 C CA . GLU A 1 187 ? -9.356 -43.504 -11.383 1.00 86.38 187 GLU A CA 1
ATOM 1496 C C . GLU A 1 187 ? -10.524 -42.663 -11.927 1.00 86.38 187 GLU A C 1
ATOM 1498 O O . GLU A 1 187 ? -11.223 -43.079 -12.850 1.00 86.38 187 GLU A O 1
ATOM 1503 N N . LEU A 1 188 ? -10.726 -41.460 -11.374 1.00 83.94 188 LEU A N 1
ATOM 1504 C CA . LEU A 1 188 ? -11.798 -40.536 -11.753 1.00 83.94 188 LEU A CA 1
ATOM 1505 C C . LEU A 1 188 ? -11.408 -39.573 -12.883 1.00 83.94 188 LEU A C 1
ATOM 1507 O O . LEU A 1 188 ? -12.284 -38.886 -13.416 1.00 83.94 188 LEU A O 1
ATOM 1511 N N . PHE A 1 189 ? -10.124 -39.479 -13.232 1.00 85.50 189 PHE A N 1
ATOM 1512 C CA . PHE A 1 189 ? -9.655 -38.594 -14.292 1.00 85.50 189 PHE A CA 1
ATOM 1513 C C . PHE A 1 189 ? -9.794 -39.262 -15.664 1.00 85.50 189 PHE A C 1
ATOM 1515 O O . PHE A 1 189 ? -9.395 -40.410 -15.871 1.00 85.50 189 PHE A O 1
ATOM 1522 N N . THR A 1 190 ? -10.331 -38.513 -16.627 1.00 84.81 190 THR A N 1
ATOM 1523 C CA . THR A 1 190 ? -10.354 -38.899 -18.038 1.00 84.81 190 THR A CA 1
ATOM 1524 C C . THR A 1 190 ? -10.256 -37.663 -18.925 1.00 84.81 190 THR A C 1
ATOM 1526 O O . THR A 1 190 ? -10.843 -36.620 -18.645 1.00 84.81 190 THR A O 1
ATOM 1529 N N . THR A 1 191 ? -9.534 -37.799 -20.029 1.00 81.50 191 THR A N 1
ATOM 1530 C CA . THR A 1 191 ? -9.480 -36.850 -21.146 1.00 81.50 191 THR A CA 1
ATOM 1531 C C . THR A 1 191 ? -10.708 -36.952 -22.060 1.00 81.50 191 THR A C 1
ATOM 1533 O O . THR A 1 191 ? -10.845 -36.170 -23.002 1.00 81.50 191 THR A O 1
ATOM 1536 N N . GLY A 1 192 ? -11.586 -37.936 -21.825 1.00 84.12 192 GLY A N 1
ATOM 1537 C CA . GLY A 1 192 ? -12.699 -38.283 -22.707 1.00 84.12 192 GLY A CA 1
ATOM 1538 C C . GLY A 1 192 ? -12.290 -39.119 -23.926 1.00 84.12 192 GLY A C 1
ATOM 1539 O O . GLY A 1 192 ? -13.142 -39.408 -24.767 1.00 84.12 192 GLY A O 1
ATOM 1540 N N . LYS A 1 193 ? -11.011 -39.508 -24.038 1.00 88.62 193 LYS A N 1
ATOM 1541 C CA . LYS A 1 193 ? -10.490 -40.374 -25.102 1.00 88.62 193 LYS A CA 1
ATOM 1542 C C . LYS A 1 193 ? -9.582 -41.470 -24.532 1.00 88.62 193 LYS A C 1
ATOM 1544 O O . LYS A 1 193 ? -8.576 -41.181 -23.892 1.00 88.62 193 LYS A O 1
ATOM 1549 N N . ASP A 1 194 ? -9.913 -42.732 -24.803 1.00 87.25 194 ASP A N 1
ATOM 1550 C CA . ASP A 1 194 ? -9.230 -43.900 -24.221 1.00 87.25 194 ASP A CA 1
ATOM 1551 C C . ASP A 1 194 ? -7.755 -44.047 -24.631 1.00 87.25 194 ASP A C 1
ATOM 1553 O O . ASP A 1 194 ? -6.970 -44.695 -23.940 1.00 87.25 194 ASP A O 1
ATOM 1557 N N . ASP A 1 195 ? -7.368 -43.545 -25.800 1.00 89.50 195 ASP A N 1
ATOM 1558 C CA . ASP A 1 195 ? -5.982 -43.531 -26.274 1.00 89.50 195 ASP A CA 1
ATOM 1559 C C . ASP A 1 195 ? -5.135 -42.526 -25.485 1.00 89.50 195 ASP A C 1
ATOM 1561 O O . ASP A 1 195 ? -4.089 -42.897 -24.951 1.00 89.50 195 ASP A O 1
ATOM 1565 N N . LEU A 1 196 ? -5.637 -41.300 -25.318 1.00 90.62 196 LEU A N 1
ATOM 1566 C CA . LEU A 1 196 ? -4.979 -40.263 -24.521 1.00 90.62 196 LEU A CA 1
ATOM 1567 C C . LEU A 1 196 ? -4.921 -40.642 -23.041 1.00 90.62 196 LEU A C 1
ATOM 1569 O O . LEU A 1 196 ? -3.880 -40.486 -22.412 1.00 90.62 196 LEU A O 1
ATOM 1573 N N . ASP A 1 197 ? -5.993 -41.222 -22.506 1.00 90.38 197 ASP A N 1
ATOM 1574 C CA . ASP A 1 197 ? -6.035 -41.731 -21.134 1.00 90.38 197 ASP A CA 1
ATOM 1575 C C . ASP A 1 197 ? -4.952 -42.771 -20.846 1.00 90.38 197 ASP A C 1
ATOM 1577 O O . ASP A 1 197 ? -4.552 -42.888 -19.699 1.00 90.38 197 ASP A O 1
ATOM 1581 N N . ARG A 1 198 ? -4.488 -43.522 -21.856 1.00 90.50 198 ARG A N 1
ATOM 1582 C CA . ARG A 1 198 ? -3.460 -44.568 -21.710 1.00 90.50 198 ARG A CA 1
ATOM 1583 C C . ARG A 1 198 ? -2.028 -44.079 -21.918 1.00 90.50 198 ARG A C 1
ATOM 1585 O O . ARG A 1 198 ? -1.090 -44.768 -21.507 1.00 90.50 198 ARG A O 1
ATOM 1592 N N . GLN A 1 199 ? -1.845 -42.985 -22.654 1.00 91.50 199 GLN A N 1
ATOM 1593 C CA . GLN A 1 199 ? -0.540 -42.603 -23.213 1.00 91.50 199 GLN A CA 1
ATOM 1594 C C . GLN A 1 199 ? -0.104 -41.187 -22.854 1.00 91.50 199 GLN A C 1
ATOM 1596 O O . GLN A 1 199 ? 1.089 -40.904 -22.920 1.00 91.50 199 GLN A O 1
ATOM 1601 N N . ARG A 1 200 ? -1.030 -40.301 -22.473 1.00 93.50 200 ARG A N 1
ATOM 1602 C CA . ARG A 1 200 ? -0.698 -38.909 -22.190 1.00 93.50 200 ARG A CA 1
ATOM 1603 C C . ARG A 1 200 ? 0.143 -38.799 -20.925 1.00 93.50 200 ARG A C 1
ATOM 1605 O O . ARG A 1 200 ? -0.266 -39.229 -19.843 1.00 93.50 200 ARG A O 1
ATOM 1612 N N . VAL A 1 201 ? 1.299 -38.168 -21.076 1.00 94.44 201 VAL A N 1
ATOM 1613 C CA . VAL A 1 201 ? 2.261 -37.904 -20.009 1.00 94.44 201 VAL A CA 1
ATOM 1614 C C . VAL A 1 201 ? 2.439 -36.403 -19.851 1.00 94.44 201 VAL A C 1
ATOM 1616 O O . VAL A 1 201 ? 2.443 -35.649 -20.826 1.00 94.44 201 VAL A O 1
ATOM 1619 N N . LEU A 1 202 ? 2.579 -35.985 -18.602 1.00 93.25 202 LEU A N 1
ATOM 1620 C CA . LEU A 1 202 ? 2.753 -34.609 -18.174 1.00 93.25 202 LEU A CA 1
ATOM 1621 C C . LEU A 1 202 ? 4.125 -34.518 -17.520 1.00 93.25 202 LEU A C 1
ATOM 1623 O O . LEU A 1 202 ? 4.375 -35.244 -16.564 1.00 93.25 202 LEU A O 1
ATOM 1627 N N . CYS A 1 203 ? 5.007 -33.664 -18.020 1.00 92.56 203 CYS A N 1
ATOM 1628 C CA . CYS A 1 203 ? 6.330 -33.468 -17.447 1.00 92.56 203 CYS A CA 1
ATOM 1629 C C . CYS A 1 203 ? 6.600 -31.991 -17.221 1.00 92.56 203 CYS A C 1
ATOM 1631 O O . CYS A 1 203 ? 6.455 -31.190 -18.144 1.00 92.56 203 CYS A O 1
ATOM 1633 N N . ILE A 1 204 ? 7.074 -31.643 -16.034 1.00 91.06 204 ILE A N 1
ATOM 1634 C CA . ILE A 1 204 ? 7.701 -30.349 -15.802 1.00 91.06 204 ILE A CA 1
ATOM 1635 C C . ILE A 1 204 ? 9.103 -30.438 -16.400 1.00 91.06 204 ILE A C 1
ATOM 1637 O O . ILE A 1 204 ? 9.923 -31.250 -15.971 1.00 91.06 204 ILE A O 1
ATOM 1641 N N . GLY A 1 205 ? 9.361 -29.670 -17.453 1.00 86.62 205 GLY A N 1
ATOM 1642 C CA . GLY A 1 205 ? 10.690 -29.554 -18.036 1.00 86.62 205 GLY A CA 1
ATOM 1643 C C . GLY A 1 205 ? 11.443 -28.410 -17.376 1.00 86.62 205 GLY A C 1
ATOM 1644 O O . GLY A 1 205 ? 10.958 -27.280 -17.403 1.00 86.62 205 GLY A O 1
ATOM 1645 N N . ALA A 1 206 ? 12.617 -28.712 -16.828 1.00 71.19 206 ALA A N 1
ATOM 1646 C CA . ALA A 1 206 ? 13.599 -27.701 -16.469 1.00 71.19 206 ALA A CA 1
ATOM 1647 C C . ALA A 1 206 ? 14.282 -27.192 -17.739 1.00 71.19 206 ALA A C 1
ATOM 1649 O O . ALA A 1 206 ? 14.576 -27.973 -18.656 1.00 71.19 206 ALA A O 1
ATOM 1650 N N . ASP A 1 207 ? 14.536 -25.888 -17.799 1.00 68.25 207 ASP A N 1
ATOM 1651 C CA . ASP A 1 207 ? 15.394 -25.345 -18.840 1.00 68.25 207 ASP A CA 1
ATOM 1652 C C . ASP A 1 207 ? 16.827 -25.850 -18.616 1.00 68.25 207 ASP A C 1
ATOM 1654 O O . ASP A 1 207 ? 17.338 -25.863 -17.500 1.00 68.25 207 ASP A O 1
ATOM 1658 N N . SER A 1 208 ? 17.494 -26.286 -19.683 1.00 54.00 208 SER A N 1
ATOM 1659 C CA . SER A 1 208 ? 18.884 -26.753 -19.626 1.00 54.00 208 SER A CA 1
ATOM 1660 C C . SER A 1 208 ? 19.892 -25.673 -19.206 1.00 54.00 208 SER A C 1
ATOM 1662 O O . SER A 1 208 ? 21.040 -26.008 -18.918 1.00 54.00 208 SER A O 1
ATOM 1664 N N . ILE A 1 209 ? 19.493 -24.397 -19.224 1.00 55.81 209 ILE A N 1
ATOM 1665 C CA . ILE A 1 209 ? 20.355 -23.234 -18.980 1.00 55.81 209 ILE A CA 1
ATOM 1666 C C . ILE A 1 209 ? 19.995 -22.533 -17.659 1.00 55.81 209 ILE A C 1
ATOM 1668 O O . ILE A 1 209 ? 20.863 -21.893 -17.064 1.00 55.81 209 ILE A O 1
ATOM 1672 N N . SER A 1 210 ? 18.758 -22.683 -17.170 1.00 62.44 210 SER A N 1
ATOM 1673 C CA . SER A 1 210 ? 18.291 -22.007 -15.958 1.00 62.44 210 SER A CA 1
ATOM 1674 C C . SER A 1 210 ? 18.158 -22.959 -14.763 1.00 62.44 210 SER A C 1
ATOM 1676 O O . SER A 1 210 ? 17.432 -23.949 -14.850 1.00 62.44 210 SER A O 1
ATOM 1678 N N . PRO A 1 211 ? 18.799 -22.654 -13.618 1.00 62.38 211 PRO A N 1
ATOM 1679 C CA . PRO A 1 211 ? 18.578 -23.370 -12.363 1.00 62.38 211 PRO A CA 1
ATOM 1680 C C . PRO A 1 211 ? 17.320 -22.892 -11.608 1.00 62.38 211 PRO A C 1
ATOM 1682 O O . PRO A 1 211 ? 17.055 -23.376 -10.508 1.00 62.38 211 PRO A O 1
ATOM 1685 N N . PHE A 1 212 ? 16.577 -21.916 -12.144 1.00 72.44 212 PHE A N 1
ATOM 1686 C CA . PHE A 1 212 ? 15.435 -21.288 -11.481 1.00 72.44 212 PHE A CA 1
ATOM 1687 C C . PHE A 1 212 ? 14.135 -22.071 -11.716 1.00 72.44 212 PHE A C 1
ATOM 1689 O O . PHE A 1 212 ? 13.848 -22.536 -12.820 1.00 72.44 212 PHE A O 1
ATOM 1696 N N . LYS A 1 213 ? 13.323 -22.209 -10.661 1.00 72.81 213 LYS A N 1
ATOM 1697 C CA . LYS A 1 213 ? 12.043 -22.938 -10.700 1.00 72.81 213 LYS A CA 1
ATOM 1698 C C . LYS A 1 213 ? 10.987 -22.212 -11.536 1.00 72.81 213 LYS A C 1
ATOM 1700 O O . LYS A 1 213 ? 10.084 -22.824 -12.091 1.00 72.81 213 LYS A O 1
ATOM 1705 N N . GLU A 1 214 ? 11.142 -20.905 -11.653 1.00 75.75 214 GLU A N 1
ATOM 1706 C CA . GLU A 1 214 ? 10.327 -19.960 -12.404 1.00 75.75 214 GLU A CA 1
ATOM 1707 C C . GLU A 1 214 ? 10.367 -20.222 -13.916 1.00 75.75 214 GLU A C 1
ATOM 1709 O O . GLU A 1 214 ? 9.396 -19.969 -14.623 1.00 75.75 214 GLU A O 1
ATOM 1714 N N . ASP A 1 215 ? 11.466 -20.789 -14.414 1.00 76.31 215 ASP A N 1
ATOM 1715 C CA . ASP A 1 215 ? 11.639 -21.094 -15.837 1.00 76.31 215 ASP A CA 1
ATOM 1716 C C . ASP A 1 215 ? 11.125 -22.489 -16.207 1.00 76.31 215 ASP A C 1
ATOM 1718 O O . ASP A 1 215 ? 11.114 -22.880 -17.379 1.00 76.31 215 ASP A O 1
ATOM 1722 N N . GLN A 1 216 ? 10.658 -23.245 -15.213 1.00 85.31 216 GLN A N 1
ATOM 1723 C CA . GLN A 1 216 ? 10.095 -24.568 -15.414 1.00 85.31 216 GLN A CA 1
ATOM 1724 C C . GLN A 1 216 ? 8.729 -24.475 -16.091 1.00 85.31 216 GLN A C 1
ATOM 1726 O O . GLN A 1 216 ? 7.883 -23.640 -15.757 1.00 85.31 216 GLN A O 1
ATOM 1731 N N . ARG A 1 217 ? 8.497 -25.361 -17.063 1.00 86.31 217 ARG A N 1
ATOM 1732 C CA . ARG A 1 217 ? 7.276 -25.361 -17.882 1.00 86.31 217 ARG A CA 1
ATOM 1733 C C . ARG A 1 217 ? 6.642 -26.734 -17.913 1.00 86.31 217 ARG A C 1
ATOM 1735 O O . ARG A 1 217 ? 7.333 -27.751 -17.967 1.00 86.31 217 ARG A O 1
ATOM 1742 N N . LEU A 1 218 ? 5.313 -26.762 -17.941 1.00 88.50 218 LEU A N 1
ATOM 1743 C CA . LEU A 1 218 ? 4.563 -28.005 -18.066 1.00 88.50 218 LEU A CA 1
ATOM 1744 C C . LEU A 1 218 ? 4.434 -28.420 -19.532 1.00 88.50 218 LEU A C 1
ATOM 1746 O O . LEU A 1 218 ? 3.696 -27.812 -20.304 1.00 88.50 218 LEU A O 1
ATOM 1750 N N . PHE A 1 219 ? 5.092 -29.513 -19.898 1.00 90.44 219 PHE A N 1
ATOM 1751 C CA . PHE A 1 219 ? 4.989 -30.124 -21.214 1.00 90.44 219 PHE A CA 1
ATOM 1752 C C . PHE A 1 219 ? 4.096 -31.360 -21.184 1.00 90.44 219 PHE A C 1
ATOM 1754 O O . PHE A 1 219 ? 4.226 -32.230 -20.324 1.00 90.44 219 PHE A O 1
ATOM 1761 N N . ILE A 1 220 ? 3.224 -31.466 -22.179 1.00 91.31 220 ILE A N 1
ATOM 1762 C CA . ILE A 1 220 ? 2.362 -32.619 -22.415 1.00 91.31 220 ILE A CA 1
ATOM 1763 C C . ILE A 1 220 ? 2.851 -33.347 -23.656 1.00 91.31 220 ILE A C 1
ATOM 1765 O O . ILE A 1 220 ? 3.124 -32.725 -24.685 1.00 91.31 220 ILE A O 1
ATOM 1769 N N . SER A 1 221 ? 2.917 -34.670 -23.567 1.00 94.06 221 SER A N 1
ATOM 1770 C CA . SER A 1 221 ? 3.138 -35.540 -24.712 1.00 94.06 221 SER A CA 1
ATOM 1771 C C . SER A 1 221 ? 2.084 -36.637 -24.771 1.00 94.06 221 SER A C 1
ATOM 1773 O O . SER A 1 221 ? 1.685 -37.186 -23.747 1.00 94.06 221 SER A O 1
ATOM 1775 N N . ASP A 1 222 ? 1.671 -36.968 -25.992 1.00 94.06 222 ASP A N 1
ATOM 1776 C CA . ASP A 1 222 ? 0.729 -38.052 -26.288 1.00 94.06 222 ASP A CA 1
ATOM 1777 C C . ASP A 1 222 ? 1.444 -39.313 -26.802 1.00 94.06 222 ASP A C 1
ATOM 1779 O O . ASP A 1 222 ? 0.797 -40.309 -27.106 1.00 94.06 222 ASP A O 1
ATOM 1783 N N . ASN A 1 223 ? 2.776 -39.278 -26.918 1.00 92.75 223 ASN A N 1
ATOM 1784 C CA . ASN A 1 223 ? 3.598 -40.362 -27.459 1.00 92.75 223 ASN A CA 1
ATOM 1785 C C . ASN A 1 223 ? 4.918 -40.551 -26.684 1.00 92.75 223 ASN A C 1
ATOM 1787 O O . ASN A 1 223 ? 5.926 -40.931 -27.274 1.00 92.75 223 ASN A O 1
ATOM 1791 N N . PHE A 1 224 ? 4.932 -40.268 -25.378 1.00 92.81 224 PHE A N 1
ATOM 1792 C CA . PHE A 1 224 ? 6.119 -40.440 -24.523 1.00 92.81 224 PHE A CA 1
ATOM 1793 C C . PHE A 1 224 ? 7.335 -39.590 -24.936 1.00 92.81 224 PHE A C 1
ATOM 1795 O O . PHE A 1 224 ? 8.475 -40.013 -24.773 1.00 92.81 224 PHE A O 1
ATOM 1802 N N . PHE A 1 225 ? 7.097 -38.389 -25.465 1.00 91.75 225 PHE A N 1
ATOM 1803 C CA . PHE A 1 225 ? 8.104 -37.443 -25.955 1.00 91.75 225 PHE A CA 1
ATOM 1804 C C . PHE A 1 225 ? 8.967 -38.001 -27.101 1.00 91.75 225 PHE A C 1
ATOM 1806 O O . PHE A 1 225 ? 10.091 -37.550 -27.342 1.00 91.75 225 PHE A O 1
ATOM 1813 N N . GLU A 1 226 ? 8.437 -38.962 -27.860 1.00 90.88 226 GLU A N 1
ATOM 1814 C CA . GLU A 1 226 ? 9.117 -39.495 -29.035 1.00 90.88 226 GLU A CA 1
ATOM 1815 C C . GLU A 1 226 ? 9.167 -38.464 -30.174 1.00 90.88 226 GLU A C 1
ATOM 1817 O O . GLU A 1 226 ? 8.277 -37.619 -30.349 1.00 90.88 226 GLU A O 1
ATOM 1822 N N . LYS A 1 227 ? 10.237 -38.527 -30.978 1.00 87.88 227 LYS A N 1
ATOM 1823 C CA . LYS A 1 227 ? 10.436 -37.610 -32.105 1.00 87.88 227 LYS A CA 1
ATOM 1824 C C . LYS A 1 227 ? 9.526 -37.969 -33.278 1.00 87.88 227 LYS A C 1
ATOM 1826 O O . LYS A 1 227 ? 9.588 -39.081 -33.793 1.00 87.88 227 LYS A O 1
ATOM 1831 N N . VAL A 1 228 ? 8.787 -36.981 -33.773 1.00 84.94 228 VAL A N 1
ATOM 1832 C CA . VAL A 1 228 ? 8.044 -37.023 -35.038 1.00 84.94 228 VAL A CA 1
ATOM 1833 C C . VAL A 1 228 ? 8.674 -35.983 -35.965 1.00 84.94 228 VAL A C 1
ATOM 1835 O O . VAL A 1 228 ? 8.864 -34.832 -35.575 1.00 84.94 228 VAL A O 1
ATOM 1838 N N . ASP A 1 229 ? 9.097 -36.395 -37.162 1.00 84.38 229 ASP A N 1
ATOM 1839 C CA . ASP A 1 229 ? 9.788 -35.533 -38.139 1.00 84.38 229 ASP A CA 1
ATOM 1840 C C . ASP A 1 229 ? 11.013 -34.784 -37.573 1.00 84.38 229 ASP A C 1
ATOM 1842 O O . ASP A 1 229 ? 11.281 -33.620 -37.875 1.00 84.38 229 ASP A O 1
ATOM 1846 N N . GLY A 1 230 ? 11.771 -35.458 -36.702 1.00 82.00 230 GLY A N 1
ATOM 1847 C CA . GLY A 1 230 ? 12.986 -34.917 -36.085 1.00 82.00 230 GLY A CA 1
ATOM 1848 C C . GLY A 1 230 ? 12.752 -33.965 -34.906 1.00 82.00 230 GLY A C 1
ATOM 1849 O O . GLY A 1 230 ? 13.728 -33.569 -34.266 1.00 82.00 230 GLY A O 1
ATOM 1850 N N . LYS A 1 231 ? 11.497 -33.644 -34.561 1.00 82.69 231 LYS A N 1
ATOM 1851 C CA . LYS A 1 231 ? 11.130 -32.829 -33.392 1.00 82.69 231 LYS A CA 1
ATOM 1852 C C . LYS A 1 231 ? 10.456 -33.683 -32.324 1.00 82.69 231 LYS A C 1
ATOM 1854 O O . LYS A 1 231 ? 9.630 -34.526 -32.643 1.00 82.69 231 LYS A O 1
ATOM 1859 N N . VAL A 1 232 ? 10.803 -33.462 -31.058 1.00 87.62 232 VAL A N 1
ATOM 1860 C CA . VAL A 1 232 ? 10.121 -34.099 -29.917 1.00 87.62 232 VAL A CA 1
ATOM 1861 C C . VAL A 1 232 ? 8.651 -33.678 -29.927 1.00 87.62 232 VAL A C 1
ATOM 1863 O O . VAL A 1 232 ? 8.368 -32.480 -29.993 1.00 87.62 232 VAL A O 1
ATOM 1866 N N . GLN A 1 233 ? 7.722 -34.637 -29.890 1.00 92.75 233 GLN A N 1
ATOM 1867 C CA . GLN A 1 233 ? 6.302 -34.322 -29.763 1.00 92.75 233 GLN A CA 1
ATOM 1868 C C . GLN A 1 233 ? 6.037 -33.867 -28.330 1.00 92.75 233 GLN A C 1
ATOM 1870 O O . GLN A 1 233 ? 6.146 -34.625 -27.370 1.00 92.75 233 GLN A O 1
ATOM 1875 N N . GLN A 1 234 ? 5.739 -32.583 -28.206 1.00 89.94 234 GLN A N 1
ATOM 1876 C CA . GLN A 1 234 ? 5.345 -31.951 -26.963 1.00 89.94 234 GLN A CA 1
ATOM 1877 C C . GLN A 1 234 ? 4.527 -30.703 -27.277 1.00 89.94 234 GLN A C 1
ATOM 1879 O O . GLN A 1 234 ? 4.753 -30.039 -28.292 1.00 89.94 234 GLN A O 1
ATOM 1884 N N . PHE A 1 235 ? 3.605 -30.368 -26.393 1.00 88.69 235 PHE A N 1
ATOM 1885 C CA . PHE A 1 235 ? 2.881 -29.105 -26.407 1.00 88.69 235 PHE A CA 1
ATOM 1886 C C . PHE A 1 235 ? 2.611 -28.667 -24.971 1.00 88.69 235 PHE A C 1
ATOM 1888 O O . PHE A 1 235 ? 2.652 -29.477 -24.049 1.00 88.69 235 PHE A O 1
ATOM 1895 N N . GLU A 1 236 ? 2.348 -27.385 -24.773 1.00 82.50 236 GLU A N 1
ATOM 1896 C CA . GLU A 1 236 ? 1.985 -26.856 -23.459 1.00 82.50 236 GLU A CA 1
ATOM 1897 C C . GLU A 1 236 ? 0.459 -26.763 -23.352 1.00 82.50 236 GLU A C 1
ATOM 1899 O O . GLU A 1 236 ? -0.204 -26.463 -24.354 1.00 82.50 236 GLU A O 1
ATOM 1904 N N . PRO A 1 237 ? -0.125 -27.061 -22.179 1.00 74.88 237 PRO A N 1
ATOM 1905 C CA . PRO A 1 237 ? -1.561 -26.932 -21.990 1.00 74.88 237 PRO A CA 1
ATOM 1906 C C . PRO A 1 237 ? -1.977 -25.460 -22.033 1.00 74.88 237 PRO A C 1
ATOM 1908 O O . PRO A 1 237 ? -1.290 -24.599 -21.490 1.00 74.88 237 PRO A O 1
ATOM 1911 N N . ASN A 1 238 ? -3.133 -25.184 -22.640 1.00 63.75 238 ASN A N 1
ATOM 1912 C CA . ASN A 1 238 ? -3.774 -23.873 -22.567 1.00 63.75 238 ASN A CA 1
ATOM 1913 C C . ASN A 1 238 ? -4.697 -23.850 -21.341 1.00 63.75 238 ASN A C 1
ATOM 1915 O O . ASN A 1 238 ? -5.745 -24.496 -21.359 1.00 63.75 238 ASN A O 1
ATOM 1919 N N . LEU A 1 239 ? -4.292 -23.150 -20.282 1.00 57.94 239 LEU A N 1
ATOM 1920 C CA . LEU A 1 239 ? -5.081 -22.962 -19.060 1.00 57.94 239 LEU A CA 1
ATOM 1921 C C . LEU A 1 239 ? -5.670 -21.541 -19.032 1.00 57.94 239 LEU A C 1
ATOM 1923 O O . LEU A 1 239 ? -5.405 -20.769 -18.119 1.00 57.94 239 LEU A O 1
ATOM 1927 N N . ASP A 1 240 ? -6.449 -21.208 -20.063 1.00 45.66 240 ASP A N 1
ATOM 1928 C CA . ASP A 1 240 ? -7.190 -19.940 -20.208 1.00 45.66 240 ASP A CA 1
ATOM 1929 C C . ASP A 1 240 ? -6.344 -18.666 -20.427 1.00 45.66 240 ASP A C 1
ATOM 1931 O O . ASP A 1 240 ? -6.840 -17.549 -20.306 1.00 45.66 240 ASP A O 1
ATOM 1935 N N . THR A 1 241 ? -5.072 -18.805 -20.823 1.00 44.12 241 THR A N 1
ATOM 1936 C CA . THR A 1 241 ? -4.146 -17.668 -21.024 1.00 44.12 241 THR A CA 1
ATOM 1937 C C . THR A 1 241 ? -3.590 -17.529 -22.448 1.00 44.12 241 THR A C 1
ATOM 1939 O O . THR A 1 241 ? -2.775 -16.645 -22.704 1.00 44.12 241 THR A O 1
ATOM 1942 N N . ASN A 1 242 ? -4.004 -18.370 -23.409 1.00 45.12 242 ASN A N 1
ATOM 1943 C CA . ASN A 1 242 ? -3.480 -18.410 -24.795 1.00 45.12 242 ASN A CA 1
ATOM 1944 C C . ASN A 1 242 ? -1.946 -18.598 -24.923 1.00 45.12 242 ASN A C 1
ATOM 1946 O O . ASN A 1 242 ? -1.414 -18.606 -26.037 1.00 45.12 242 ASN A O 1
ATOM 1950 N N . HIS A 1 243 ? -1.243 -18.823 -23.811 1.00 53.53 243 HIS A N 1
ATOM 1951 C CA . HIS A 1 243 ? 0.191 -19.067 -23.703 1.00 53.53 243 HIS A CA 1
ATOM 1952 C C . HIS A 1 243 ? 0.439 -20.191 -22.686 1.00 53.53 243 HIS A C 1
ATOM 1954 O O . HIS A 1 243 ? -0.411 -20.489 -21.853 1.00 53.53 243 HIS A O 1
ATOM 1960 N N . GLY A 1 244 ? 1.585 -20.864 -22.784 1.00 56.72 244 GLY A N 1
ATOM 1961 C CA . GLY A 1 244 ? 1.953 -21.880 -21.801 1.00 56.72 244 GLY A CA 1
ATOM 1962 C C . GLY A 1 244 ? 2.399 -21.255 -20.477 1.00 56.72 244 GLY A C 1
ATOM 1963 O O . GLY A 1 244 ? 2.804 -20.094 -20.441 1.00 56.72 244 GLY A O 1
ATOM 1964 N N . ILE A 1 245 ? 2.294 -22.015 -19.390 1.00 62.62 245 ILE A N 1
ATOM 1965 C CA . ILE A 1 245 ? 2.524 -21.524 -18.028 1.00 62.62 245 ILE A CA 1
ATOM 1966 C C . ILE A 1 245 ? 3.967 -21.784 -17.595 1.00 62.62 245 ILE A C 1
ATOM 1968 O O . ILE A 1 245 ? 4.478 -22.898 -17.741 1.00 62.62 245 ILE A O 1
ATOM 1972 N N . GLN A 1 246 ? 4.596 -20.736 -17.065 1.00 72.06 246 GLN A N 1
ATOM 1973 C CA . GLN A 1 246 ? 5.923 -20.750 -16.452 1.00 72.06 246 GLN A CA 1
ATOM 1974 C C . GLN A 1 246 ? 5.817 -20.894 -14.929 1.00 72.06 246 GLN A C 1
ATOM 1976 O O . GLN A 1 246 ? 4.737 -20.762 -14.353 1.00 72.06 246 GLN A O 1
ATOM 1981 N N . GLY A 1 247 ? 6.938 -21.200 -14.286 1.00 76.12 247 GLY A N 1
ATOM 1982 C CA . GLY A 1 247 ? 7.032 -21.382 -12.845 1.00 76.12 247 GLY A CA 1
ATOM 1983 C C . GLY A 1 247 ? 6.342 -22.632 -12.339 1.00 76.12 247 GLY A C 1
ATOM 1984 O O . GLY A 1 247 ? 5.939 -22.688 -11.184 1.00 76.12 247 GLY A O 1
ATOM 1985 N N . VAL A 1 248 ? 6.150 -23.647 -13.176 1.00 78.50 248 VAL A N 1
ATOM 1986 C CA . VAL A 1 248 ? 5.462 -24.858 -12.730 1.00 78.50 248 VAL A CA 1
ATOM 1987 C C . VAL A 1 248 ? 6.381 -25.648 -11.806 1.00 78.50 248 VAL A C 1
ATOM 1989 O O . VAL A 1 248 ? 7.342 -26.240 -12.274 1.00 78.50 248 VAL A O 1
ATOM 1992 N N . VAL A 1 249 ? 6.052 -25.697 -10.515 1.00 79.56 249 VAL A N 1
ATOM 1993 C CA . VAL A 1 249 ? 6.875 -26.362 -9.487 1.00 79.56 249 VAL A CA 1
ATOM 1994 C C . VAL A 1 249 ? 6.330 -27.704 -9.048 1.00 79.56 249 VAL A C 1
ATOM 1996 O O . VAL A 1 249 ? 7.076 -28.534 -8.532 1.00 79.56 249 VAL A O 1
ATOM 1999 N N . ASN A 1 250 ? 5.025 -27.925 -9.206 1.00 80.94 250 ASN A N 1
ATOM 2000 C CA . ASN A 1 250 ? 4.416 -29.194 -8.845 1.00 80.94 250 ASN A CA 1
ATOM 2001 C C . ASN A 1 250 ? 3.136 -29.459 -9.641 1.00 80.94 250 ASN A C 1
ATOM 2003 O O . ASN A 1 250 ? 2.503 -28.548 -10.179 1.00 80.94 250 ASN A O 1
ATOM 2007 N N . LEU A 1 251 ? 2.740 -30.724 -9.690 1.00 78.56 251 LEU A N 1
ATOM 2008 C CA . LEU A 1 251 ? 1.525 -31.178 -10.342 1.00 78.56 251 LEU A CA 1
ATOM 2009 C C . LEU A 1 251 ? 0.824 -32.203 -9.454 1.00 78.56 251 LEU A C 1
ATOM 2011 O O . LEU A 1 251 ? 1.429 -33.175 -9.013 1.00 78.56 251 LEU A O 1
ATOM 2015 N N . ALA A 1 252 ? -0.471 -32.002 -9.224 1.00 74.88 252 ALA A N 1
ATOM 2016 C CA . ALA A 1 252 ? -1.305 -32.921 -8.466 1.00 74.88 252 ALA A CA 1
ATOM 2017 C C . ALA A 1 252 ? -2.567 -33.262 -9.260 1.00 74.88 252 ALA A C 1
ATOM 2019 O O . ALA A 1 252 ? -3.314 -32.381 -9.681 1.00 74.88 252 ALA A O 1
ATOM 2020 N N . VAL A 1 253 ? -2.847 -34.550 -9.442 1.00 71.06 253 VAL A N 1
ATOM 2021 C CA . VAL A 1 253 ? -4.118 -35.001 -10.022 1.00 71.06 253 VAL A CA 1
ATOM 2022 C C . VAL A 1 253 ? -5.020 -35.445 -8.882 1.00 71.06 253 VAL A C 1
ATOM 2024 O O . VAL A 1 253 ? -4.760 -36.442 -8.215 1.00 71.06 253 VAL A O 1
ATOM 2027 N N . VAL A 1 254 ? -6.090 -34.688 -8.642 1.00 70.12 254 VAL A N 1
ATOM 2028 C CA . VAL A 1 254 ? -7.027 -34.930 -7.543 1.00 70.12 254 VAL A CA 1
ATOM 2029 C C . VAL A 1 254 ? -8.408 -35.206 -8.121 1.00 70.12 254 VAL A C 1
ATOM 2031 O O . VAL A 1 254 ? -9.098 -34.322 -8.638 1.00 70.12 254 VAL A O 1
ATOM 2034 N N . LYS A 1 255 ? -8.852 -36.462 -8.002 1.00 79.94 255 LYS A N 1
ATOM 2035 C CA . LYS A 1 255 ? -10.114 -36.953 -8.578 1.00 79.94 255 LYS A CA 1
ATOM 2036 C C . LYS A 1 255 ? -10.154 -36.709 -10.093 1.00 79.94 255 LYS A C 1
ATOM 2038 O O . LYS A 1 255 ? -9.338 -37.246 -10.822 1.00 79.94 255 LYS A O 1
ATOM 2043 N N . LYS A 1 256 ? -11.112 -35.914 -10.576 1.00 75.06 256 LYS A N 1
ATOM 2044 C CA . LYS A 1 256 ? -11.269 -35.578 -11.999 1.00 75.06 256 LYS A CA 1
ATOM 2045 C C . LYS A 1 256 ? -10.521 -34.305 -12.419 1.00 75.06 256 LYS A C 1
ATOM 2047 O O . LYS A 1 256 ? -10.703 -33.854 -13.544 1.00 75.06 256 LYS A O 1
ATOM 2052 N N . TYR A 1 257 ? -9.752 -33.698 -11.516 1.00 71.00 257 TYR A N 1
ATOM 2053 C CA . TYR A 1 257 ? -9.076 -32.422 -11.732 1.00 71.00 257 TYR A CA 1
ATOM 2054 C C . TYR A 1 257 ? -7.562 -32.614 -11.778 1.00 71.00 257 TYR A C 1
ATOM 2056 O O . TYR A 1 257 ? -7.010 -33.429 -11.042 1.00 71.00 257 TYR A O 1
ATOM 2064 N N . LEU A 1 258 ? -6.906 -31.830 -12.625 1.00 74.00 258 LEU A N 1
ATOM 2065 C CA . LEU A 1 258 ? -5.457 -31.704 -12.692 1.00 74.00 258 LEU A CA 1
ATOM 2066 C C . LEU A 1 258 ? -5.128 -30.306 -12.177 1.00 74.00 258 LEU A C 1
ATOM 2068 O O . LEU A 1 258 ? -5.542 -29.314 -12.774 1.00 74.00 258 LEU A O 1
ATOM 2072 N N . LEU A 1 259 ? -4.453 -30.246 -11.038 1.00 76.25 259 LEU A N 1
ATOM 2073 C CA . LEU A 1 259 ? -3.989 -29.019 -10.416 1.00 76.25 259 LEU A CA 1
ATOM 2074 C C . LEU A 1 259 ? -2.509 -28.847 -10.733 1.00 76.25 259 LEU A C 1
ATOM 2076 O O . LEU A 1 259 ? -1.709 -29.769 -10.571 1.00 76.25 259 LEU A O 1
ATOM 2080 N N . VAL A 1 260 ? -2.157 -27.656 -11.192 1.00 74.75 260 VAL A N 1
ATOM 2081 C CA . VAL A 1 260 ? -0.781 -27.267 -11.475 1.00 74.75 260 VAL A CA 1
ATOM 2082 C C . VAL A 1 260 ? -0.414 -26.214 -10.445 1.00 74.75 260 VAL A C 1
ATOM 2084 O O . VAL A 1 260 ? -1.065 -25.175 -10.381 1.00 74.75 260 VAL A O 1
ATOM 2087 N N . ALA A 1 261 ? 0.586 -26.504 -9.618 1.00 73.19 261 ALA A N 1
ATOM 2088 C CA . ALA A 1 261 ? 1.135 -25.528 -8.696 1.00 73.19 261 ALA A CA 1
ATOM 2089 C C . ALA A 1 261 ? 2.203 -24.732 -9.438 1.00 73.19 261 ALA A C 1
ATOM 2091 O O . ALA A 1 261 ? 3.191 -25.287 -9.933 1.00 73.19 261 ALA A O 1
ATOM 2092 N N . THR A 1 262 ? 1.986 -23.430 -9.520 1.00 67.69 262 THR A N 1
ATOM 2093 C CA . THR A 1 262 ? 2.917 -22.498 -10.135 1.00 67.69 262 THR A CA 1
ATOM 2094 C C . THR A 1 262 ? 3.521 -21.645 -9.040 1.00 67.69 262 THR A C 1
ATOM 2096 O O . THR A 1 262 ? 2.789 -20.993 -8.300 1.00 67.69 262 THR A O 1
ATOM 2099 N N . THR A 1 263 ? 4.839 -21.641 -8.934 1.00 61.38 263 THR A N 1
ATOM 2100 C CA . THR A 1 263 ? 5.537 -20.591 -8.217 1.00 61.38 263 THR A CA 1
ATOM 2101 C C . THR A 1 263 ? 5.558 -19.362 -9.107 1.00 61.38 263 THR A C 1
ATOM 2103 O O . THR A 1 263 ? 5.905 -19.423 -10.286 1.00 61.38 263 THR A O 1
ATOM 2106 N N . SER A 1 264 ? 5.170 -18.236 -8.538 1.00 52.56 264 SER A N 1
ATOM 2107 C CA . SER A 1 264 ? 5.596 -16.947 -9.044 1.00 52.56 264 SER A CA 1
ATOM 2108 C C . SER A 1 264 ? 6.701 -16.472 -8.120 1.00 52.56 264 SER A C 1
ATOM 2110 O O . SER A 1 264 ? 6.713 -16.792 -6.932 1.00 52.56 264 SER A O 1
ATOM 2112 N N . ILE A 1 265 ? 7.626 -15.687 -8.654 1.00 41.06 265 ILE A N 1
ATOM 2113 C CA . ILE A 1 265 ? 8.601 -14.966 -7.841 1.00 41.06 265 ILE A CA 1
ATOM 2114 C C . ILE A 1 265 ? 7.818 -14.222 -6.735 1.00 41.06 265 ILE A C 1
ATOM 2116 O O . ILE A 1 265 ? 7.050 -13.318 -7.070 1.00 41.06 265 ILE A O 1
ATOM 2120 N N . ASN A 1 266 ? 8.015 -14.631 -5.466 1.00 36.72 266 ASN A N 1
ATOM 2121 C CA . ASN A 1 266 ? 7.568 -14.001 -4.202 1.00 36.72 266 ASN A CA 1
ATOM 2122 C C . ASN A 1 266 ? 6.335 -14.574 -3.431 1.00 36.72 266 ASN A C 1
ATOM 2124 O O . ASN A 1 266 ? 5.754 -13.820 -2.655 1.00 36.72 266 ASN A O 1
ATOM 2128 N N . THR A 1 267 ? 5.936 -15.859 -3.538 1.00 42.09 267 THR A N 1
ATOM 2129 C CA . THR A 1 267 ? 4.846 -16.437 -2.684 1.00 42.09 267 THR A CA 1
ATOM 2130 C C . THR A 1 267 ? 5.108 -17.888 -2.220 1.00 42.09 267 THR A C 1
ATOM 2132 O O . THR A 1 267 ? 5.486 -18.699 -3.059 1.00 42.09 267 THR A O 1
ATOM 2135 N N . ASP A 1 268 ? 4.819 -18.251 -0.954 1.00 38.06 268 ASP A N 1
ATOM 2136 C CA . ASP A 1 268 ? 5.057 -19.602 -0.365 1.00 38.06 268 ASP A CA 1
ATOM 2137 C C . ASP A 1 268 ? 3.799 -20.278 0.278 1.00 38.06 268 ASP A C 1
ATOM 2139 O O . ASP A 1 268 ? 3.930 -21.143 1.146 1.00 38.06 268 ASP A O 1
ATOM 2143 N N . GLU A 1 269 ? 2.555 -19.926 -0.079 1.00 35.88 269 GLU A N 1
ATOM 2144 C CA . GLU A 1 269 ? 1.369 -20.436 0.651 1.00 35.88 269 GLU A CA 1
ATOM 2145 C C . GLU A 1 269 ? 0.898 -21.858 0.265 1.00 35.88 269 GLU A C 1
ATOM 2147 O O . GLU A 1 269 ? 0.506 -22.117 -0.872 1.00 35.88 269 GLU A O 1
ATOM 2152 N N . MET A 1 270 ? 0.819 -22.758 1.259 1.00 29.23 270 MET A N 1
ATOM 2153 C CA . MET A 1 270 ? -0.052 -23.947 1.279 1.00 29.23 270 MET A CA 1
ATOM 2154 C C . MET A 1 270 ? -0.458 -24.278 2.727 1.00 29.23 270 MET A C 1
ATOM 2156 O O . MET A 1 270 ? 0.408 -24.448 3.585 1.00 29.23 270 MET A O 1
ATOM 2160 N N . SER A 1 271 ? -1.755 -24.437 3.011 1.00 26.03 271 SER A N 1
ATOM 2161 C CA . SER A 1 271 ? -2.237 -24.899 4.324 1.00 26.03 271 SER A CA 1
ATOM 2162 C C . SER A 1 271 ? -3.526 -25.738 4.236 1.00 26.03 271 SER A C 1
ATOM 2164 O O . SER A 1 271 ? -4.404 -25.489 3.411 1.00 26.03 271 SER A O 1
ATOM 2166 N N . LEU A 1 272 ? -3.618 -26.776 5.083 1.00 25.17 272 LEU A N 1
ATOM 2167 C CA . LEU A 1 272 ? -4.770 -27.676 5.265 1.00 25.17 272 LEU A CA 1
ATOM 2168 C C . LEU A 1 272 ? -4.779 -28.190 6.719 1.00 25.17 272 LEU A C 1
ATOM 2170 O O . LEU A 1 272 ? -3.744 -28.675 7.167 1.00 25.17 272 LEU A O 1
ATOM 2174 N N . PHE A 1 273 ? -5.918 -28.139 7.429 1.00 24.30 273 PHE A N 1
ATOM 2175 C CA . PHE A 1 273 ? -6.078 -28.729 8.773 1.00 24.30 273 PHE A CA 1
ATOM 2176 C C . PHE A 1 273 ? -7.489 -29.301 9.051 1.00 24.30 273 PHE A C 1
ATOM 2178 O O . PHE A 1 273 ? -8.428 -29.097 8.285 1.00 24.30 273 PHE A O 1
ATOM 2185 N N . ASP A 1 274 ? -7.549 -30.082 10.136 1.00 26.42 274 ASP A N 1
ATOM 2186 C CA . ASP A 1 274 ? -8.391 -31.242 10.485 1.00 26.42 274 ASP A CA 1
ATOM 2187 C C . ASP A 1 274 ? -9.545 -30.930 11.478 1.00 26.42 274 ASP A C 1
ATOM 2189 O O . ASP A 1 274 ? -9.493 -29.931 12.191 1.00 26.42 274 ASP A O 1
ATOM 2193 N N . GLY A 1 275 ? -10.528 -31.839 11.608 1.00 38.88 275 GLY A N 1
ATOM 2194 C CA . GLY A 1 275 ? -10.970 -32.239 12.955 1.00 38.88 275 GLY A CA 1
ATOM 2195 C C . GLY A 1 275 ? -12.446 -32.249 13.371 1.00 38.88 275 GLY A C 1
ATOM 2196 O O . GLY A 1 275 ? -12.825 -33.204 14.035 1.00 38.88 275 GLY A O 1
ATOM 2197 N N . GLU A 1 276 ? -13.296 -31.275 13.025 1.00 36.28 276 GLU A N 1
ATOM 2198 C CA . GLU A 1 276 ? -14.744 -31.282 13.340 1.00 36.28 276 GLU A CA 1
ATOM 2199 C C . GLU A 1 276 ? -15.544 -30.640 12.193 1.00 36.28 276 GLU A C 1
ATOM 2201 O O . GLU A 1 276 ? -15.120 -29.650 11.601 1.00 36.28 276 GLU A O 1
ATOM 2206 N N . CYS A 1 277 ? -16.697 -31.219 11.823 1.00 41.53 277 CYS A N 1
ATOM 2207 C CA . CYS A 1 277 ? -17.489 -30.736 10.684 1.00 41.53 277 CYS A CA 1
ATOM 2208 C C . CYS A 1 277 ? -18.357 -29.537 11.094 1.00 41.53 277 CYS A C 1
ATOM 2210 O O . CYS A 1 277 ? -19.586 -29.623 11.157 1.00 41.53 277 CYS A O 1
ATOM 2212 N N . GLU A 1 278 ? -17.701 -28.422 11.389 1.00 47.69 278 GLU A N 1
ATOM 2213 C CA . GLU A 1 278 ? -18.329 -27.113 11.501 1.00 47.69 278 GLU A CA 1
ATOM 2214 C C . GLU A 1 278 ? -18.615 -26.546 10.103 1.00 47.69 278 GLU A C 1
ATOM 2216 O O . GLU A 1 278 ? -18.128 -27.050 9.085 1.00 47.69 278 GLU A O 1
ATOM 2221 N N . LYS A 1 279 ? -19.467 -25.521 10.010 1.00 49.84 279 LYS A N 1
ATOM 2222 C CA . LYS A 1 279 ? -19.794 -24.878 8.729 1.00 49.84 279 LYS A CA 1
ATOM 2223 C C . LYS A 1 279 ? -18.547 -24.166 8.178 1.00 49.84 279 LYS A C 1
ATOM 2225 O O . LYS A 1 279 ? -18.380 -22.970 8.374 1.00 49.84 279 LYS A O 1
ATOM 2230 N N . ALA A 1 280 ? -17.717 -24.883 7.429 1.00 40.97 280 ALA A N 1
ATOM 2231 C CA . ALA A 1 280 ? -16.540 -24.355 6.740 1.00 40.97 280 ALA A CA 1
ATOM 2232 C C . ALA A 1 280 ? -16.914 -23.734 5.378 1.00 40.97 280 ALA A C 1
ATOM 2234 O O . ALA A 1 280 ? -16.398 -24.128 4.332 1.00 40.97 280 ALA A O 1
ATOM 2235 N N . GLY A 1 281 ? -17.876 -22.803 5.386 1.00 45.97 281 GLY A N 1
ATOM 2236 C CA . GLY A 1 281 ? -18.225 -21.995 4.216 1.00 45.97 281 GLY A CA 1
ATOM 2237 C C . GLY A 1 281 ? -19.706 -21.991 3.788 1.00 45.97 281 GLY A C 1
ATOM 2238 O O . GLY A 1 281 ? -20.597 -22.436 4.520 1.00 45.97 281 GLY A O 1
ATOM 2239 N N . PRO A 1 282 ? -19.988 -21.420 2.603 1.00 50.28 282 PRO A N 1
ATOM 2240 C CA . PRO A 1 282 ? -21.309 -21.351 1.986 1.00 50.28 282 PRO A CA 1
ATOM 2241 C C . PRO A 1 282 ? -22.176 -22.609 2.023 1.00 50.28 282 PRO A C 1
ATOM 2243 O O . PRO A 1 282 ? -21.733 -23.684 1.627 1.00 50.28 282 PRO A O 1
ATOM 2246 N N . ILE A 1 283 ? -23.474 -22.466 2.311 1.00 61.22 283 ILE A N 1
ATOM 2247 C CA . ILE A 1 283 ? -24.462 -23.420 1.784 1.00 61.22 283 ILE A CA 1
ATOM 2248 C C . ILE A 1 283 ? -24.741 -23.003 0.339 1.00 61.22 283 ILE A C 1
ATOM 2250 O O . ILE A 1 283 ? -25.022 -21.839 0.088 1.00 61.22 283 ILE A O 1
ATOM 2254 N N . VAL A 1 284 ? -24.647 -23.924 -0.617 1.00 57.56 284 VAL A N 1
ATOM 2255 C CA . VAL A 1 284 ? -24.960 -23.649 -2.028 1.00 57.56 284 VAL A CA 1
ATOM 2256 C C . VAL A 1 284 ? -26.392 -24.099 -2.301 1.00 57.56 284 VAL A C 1
ATOM 2258 O O . VAL A 1 284 ? -26.740 -25.255 -2.041 1.00 57.56 284 VAL A O 1
ATOM 2261 N N . ALA A 1 285 ? -27.234 -23.190 -2.792 1.00 63.16 285 ALA A N 1
ATOM 2262 C CA . ALA A 1 285 ? -28.574 -23.536 -3.252 1.00 63.16 285 ALA A CA 1
ATOM 2263 C C . ALA A 1 285 ? -28.513 -24.201 -4.641 1.00 63.16 285 ALA A C 1
ATOM 2265 O O . ALA A 1 285 ? -27.670 -23.819 -5.454 1.00 63.16 285 ALA A O 1
ATOM 2266 N N . PRO A 1 286 ? -29.404 -25.161 -4.952 1.00 65.50 286 PRO A N 1
ATOM 2267 C CA . PRO A 1 286 ? -29.631 -25.599 -6.326 1.00 65.50 286 PRO A CA 1
ATOM 2268 C C . PRO A 1 286 ? -29.936 -24.399 -7.230 1.00 65.50 286 PRO A C 1
ATOM 2270 O O . PRO A 1 286 ? -30.619 -23.466 -6.790 1.00 65.50 286 PRO A O 1
ATOM 2273 N N . ASP A 1 287 ? -29.460 -24.433 -8.478 1.00 50.06 287 ASP A N 1
ATOM 2274 C CA . ASP A 1 287 ? -29.729 -23.382 -9.461 1.00 50.06 287 ASP A CA 1
ATOM 2275 C C . ASP A 1 287 ? -31.234 -23.055 -9.487 1.00 50.06 287 ASP A C 1
ATOM 2277 O O . ASP A 1 287 ? -32.069 -23.938 -9.656 1.00 50.06 287 ASP A O 1
ATOM 2281 N N . GLU A 1 288 ? -31.554 -21.774 -9.270 1.00 59.44 288 GLU A N 1
ATOM 2282 C CA . GLU A 1 288 ? -32.904 -21.173 -9.191 1.00 59.44 288 GLU A CA 1
ATOM 2283 C C . GLU A 1 288 ? -33.653 -21.225 -7.851 1.00 59.44 288 GLU A C 1
ATOM 2285 O O . GLU A 1 288 ? -34.539 -20.395 -7.653 1.00 59.44 288 GLU A O 1
ATOM 2290 N N . ALA A 1 289 ? -33.284 -22.074 -6.887 1.00 62.84 289 ALA A N 1
ATOM 2291 C CA . ALA A 1 289 ? -34.081 -22.249 -5.661 1.00 62.84 289 ALA A CA 1
ATOM 2292 C C . ALA A 1 289 ? -34.213 -20.973 -4.803 1.00 62.84 289 ALA A C 1
ATOM 2294 O O . ALA A 1 289 ? -35.250 -20.759 -4.178 1.00 62.84 289 ALA A O 1
ATOM 2295 N N . CYS A 1 290 ? -33.184 -20.117 -4.798 1.00 63.69 290 CYS A N 1
ATOM 2296 C CA . CYS A 1 290 ? -33.175 -18.874 -4.021 1.00 63.69 290 CYS A CA 1
ATOM 2297 C C . CYS A 1 290 ? -33.123 -17.594 -4.869 1.00 63.69 290 CYS A C 1
ATOM 2299 O O . CYS A 1 290 ? -33.184 -16.521 -4.289 1.00 63.69 290 CYS A O 1
ATOM 2301 N N . LYS A 1 291 ? -33.079 -17.663 -6.213 1.00 56.97 291 LYS A N 1
ATOM 2302 C CA . LYS A 1 291 ? -32.911 -16.485 -7.103 1.00 56.97 291 LYS A CA 1
ATOM 2303 C C . LYS A 1 291 ? -34.073 -15.474 -7.052 1.00 56.97 291 LYS A C 1
ATOM 2305 O O . LYS A 1 291 ? -33.937 -14.364 -7.554 1.00 56.97 291 LYS A O 1
ATOM 2310 N N . SER A 1 292 ? -35.219 -15.850 -6.479 1.00 55.53 292 SER A N 1
ATOM 2311 C CA . SER A 1 292 ? -36.431 -15.009 -6.398 1.00 55.53 292 SER A CA 1
ATOM 2312 C C . SER A 1 292 ? -37.215 -15.208 -5.095 1.00 55.53 292 SER A C 1
ATOM 2314 O O . SER A 1 292 ? -38.391 -14.859 -5.012 1.00 55.53 292 SER A O 1
ATOM 2316 N N . ALA A 1 293 ? -36.591 -15.829 -4.093 1.00 61.22 293 ALA A N 1
ATOM 2317 C CA . ALA A 1 293 ? -37.241 -16.251 -2.860 1.00 61.22 293 ALA A CA 1
ATOM 2318 C C . ALA A 1 293 ? -36.911 -15.286 -1.709 1.00 61.22 293 ALA A C 1
ATOM 2320 O O . ALA A 1 293 ? -35.794 -14.784 -1.620 1.00 61.22 293 ALA A O 1
ATOM 2321 N N . GLY A 1 294 ? -37.869 -15.028 -0.812 1.00 58.78 294 GLY A N 1
ATOM 2322 C CA . GLY A 1 294 ? -37.619 -14.221 0.390 1.00 58.78 294 GLY A CA 1
ATOM 2323 C C . GLY A 1 294 ? -36.633 -14.907 1.355 1.00 58.78 294 GLY A C 1
ATOM 2324 O O . GLY A 1 294 ? -36.506 -16.133 1.301 1.00 58.78 294 GLY A O 1
ATOM 2325 N N . PRO A 1 295 ? -35.979 -14.165 2.270 1.00 58.25 295 PRO A N 1
ATOM 2326 C CA . PRO A 1 295 ? -34.906 -14.681 3.134 1.00 58.25 295 PRO A CA 1
ATOM 2327 C C . PRO A 1 295 ? -35.325 -15.871 4.016 1.00 58.25 295 PRO A C 1
ATOM 2329 O O . PRO A 1 295 ? -34.524 -16.775 4.245 1.00 58.25 295 PRO A O 1
ATOM 2332 N N . ASP A 1 296 ? -36.590 -15.925 4.443 1.00 72.69 296 ASP A N 1
ATOM 2333 C CA . ASP A 1 296 ? -37.148 -17.028 5.241 1.00 72.69 296 ASP A CA 1
ATOM 2334 C C . ASP A 1 296 ? -37.655 -18.221 4.417 1.00 72.69 296 ASP A C 1
ATOM 2336 O O . ASP A 1 296 ? -38.120 -19.212 4.983 1.00 72.69 296 ASP A O 1
ATOM 2340 N N . THR A 1 297 ? -37.582 -18.153 3.086 1.00 78.75 297 THR A N 1
ATOM 2341 C CA . THR A 1 297 ? -38.006 -19.264 2.230 1.00 78.75 297 THR A CA 1
ATOM 2342 C C . THR A 1 297 ? -37.054 -20.430 2.429 1.00 78.75 297 THR A C 1
ATOM 2344 O O . THR A 1 297 ? -35.836 -20.266 2.342 1.00 78.75 297 THR A O 1
ATOM 2347 N N . THR A 1 298 ? -37.597 -21.611 2.705 1.00 80.94 298 THR A N 1
ATOM 2348 C CA . THR A 1 298 ? -36.792 -22.811 2.901 1.00 80.94 298 THR A CA 1
ATOM 2349 C C . THR A 1 298 ? -36.645 -23.594 1.604 1.00 80.94 298 THR A C 1
ATOM 2351 O O . THR A 1 298 ? -37.580 -23.718 0.813 1.00 80.94 298 THR A O 1
ATOM 2354 N N . PHE A 1 299 ? -35.464 -24.161 1.396 1.00 82.25 299 PHE A N 1
ATOM 2355 C CA . PHE A 1 299 ? -35.199 -25.136 0.349 1.00 82.25 299 PHE A CA 1
ATOM 2356 C C . PHE A 1 299 ? -34.558 -26.379 0.965 1.00 82.25 299 PHE A C 1
ATOM 2358 O O . PHE A 1 299 ? -33.967 -26.337 2.047 1.00 82.25 299 PHE A O 1
ATOM 2365 N N . LYS A 1 300 ? -34.664 -27.510 0.267 1.00 81.88 300 LYS A N 1
ATOM 2366 C CA . LYS A 1 300 ? -33.944 -28.725 0.649 1.00 81.88 300 LYS A CA 1
ATOM 2367 C C . LYS A 1 300 ? -32.481 -28.578 0.240 1.00 81.88 300 LYS A C 1
ATOM 2369 O O . LYS A 1 300 ? -32.155 -28.676 -0.941 1.00 81.88 300 LYS A O 1
ATOM 2374 N N . GLY A 1 301 ? -31.626 -28.304 1.221 1.00 71.25 301 GLY A N 1
ATOM 2375 C CA . GLY A 1 301 ? -30.196 -28.061 1.051 1.00 71.25 301 GLY A CA 1
ATOM 2376 C C . GLY A 1 301 ? -29.333 -29.087 1.781 1.00 71.25 301 GLY A C 1
ATOM 2377 O O . GLY A 1 301 ? -29.830 -29.933 2.523 1.00 71.25 301 GLY A O 1
ATOM 2378 N N . SER A 1 302 ? -28.016 -29.011 1.577 1.00 73.12 302 SER A N 1
ATOM 2379 C CA . SER A 1 302 ? -27.057 -29.915 2.223 1.00 73.12 302 SER A CA 1
ATOM 2380 C C . SER A 1 302 ? -27.187 -29.889 3.754 1.00 73.12 302 SER A C 1
ATOM 2382 O O . SER A 1 302 ? -27.247 -28.823 4.377 1.00 73.12 302 SER A O 1
ATOM 2384 N N . SER A 1 303 ? -27.175 -31.062 4.386 1.00 75.12 303 SER A N 1
ATOM 2385 C CA . SER A 1 303 ? -27.106 -31.209 5.847 1.00 75.12 303 SER A CA 1
ATOM 2386 C C . SER A 1 303 ? -25.736 -30.842 6.432 1.00 75.12 303 SER A C 1
ATOM 2388 O O . SER A 1 303 ? -25.593 -30.795 7.649 1.00 75.12 303 SER A O 1
ATOM 2390 N N . GLY A 1 304 ? -24.742 -30.554 5.583 1.00 65.44 304 GLY A N 1
ATOM 2391 C CA . GLY A 1 304 ? -23.329 -30.463 5.965 1.00 65.44 304 GLY A CA 1
ATOM 2392 C C . GLY A 1 304 ? -22.605 -31.807 5.844 1.00 65.44 304 GLY A C 1
ATOM 2393 O O . GLY A 1 304 ? -21.383 -31.845 5.773 1.00 65.44 304 GLY A O 1
ATOM 2394 N N . TRP A 1 305 ? -23.350 -32.906 5.710 1.00 63.72 305 TRP A N 1
ATOM 2395 C CA . TRP A 1 305 ? -22.811 -34.230 5.441 1.00 63.72 305 TRP A CA 1
ATOM 2396 C C . TRP A 1 305 ? -23.077 -34.596 3.985 1.00 63.72 305 TRP A C 1
ATOM 2398 O O . TRP A 1 305 ? -24.162 -34.370 3.456 1.00 63.72 305 TRP A O 1
ATOM 2408 N N . ARG A 1 306 ? -22.094 -35.207 3.333 1.00 66.88 306 ARG A N 1
ATOM 2409 C CA . ARG A 1 306 ? -22.285 -35.852 2.033 1.00 66.88 306 ARG A CA 1
ATOM 2410 C C . ARG A 1 306 ? -21.854 -37.299 2.132 1.00 66.88 306 ARG A C 1
ATOM 2412 O O . ARG A 1 306 ? -20.879 -37.609 2.819 1.00 66.88 306 ARG A O 1
ATOM 2419 N N . LEU A 1 307 ? -22.527 -38.175 1.396 1.00 64.44 307 LEU A N 1
ATOM 2420 C CA . LEU A 1 307 ? -21.974 -39.494 1.140 1.00 64.44 307 LEU A CA 1
ATOM 2421 C C . LEU A 1 307 ? -20.645 -39.311 0.392 1.00 64.44 307 LEU A C 1
ATOM 2423 O O . LEU A 1 307 ? -20.572 -38.569 -0.592 1.00 64.44 307 LEU A O 1
ATOM 2427 N N . ILE A 1 308 ? -19.581 -39.948 0.874 1.00 48.81 308 ILE A N 1
ATOM 2428 C CA . ILE A 1 308 ? -18.273 -39.894 0.214 1.00 48.81 308 ILE A CA 1
ATOM 2429 C C . ILE A 1 308 ? -18.440 -40.500 -1.193 1.00 48.81 308 ILE A C 1
ATOM 2431 O O . ILE A 1 308 ? -18.916 -41.634 -1.293 1.00 48.81 308 ILE A O 1
ATOM 2435 N N . PRO A 1 309 ? -18.101 -39.781 -2.284 1.00 39.25 309 PRO A N 1
ATOM 2436 C CA . PRO A 1 309 ? -18.186 -40.336 -3.633 1.00 39.25 309 PRO A CA 1
ATOM 2437 C C . PRO A 1 309 ? -17.380 -41.640 -3.724 1.00 39.25 309 PRO A C 1
ATOM 2439 O O . PRO A 1 309 ? -16.194 -41.630 -3.411 1.00 39.25 309 PRO A O 1
ATOM 2442 N N . GLY A 1 310 ? -18.031 -42.745 -4.107 1.00 40.91 310 GLY A N 1
ATOM 2443 C CA . GLY A 1 310 ? -17.435 -44.092 -4.130 1.00 40.91 310 GLY A CA 1
ATOM 2444 C C . GLY A 1 310 ? -17.799 -44.997 -2.941 1.00 40.91 310 GLY A C 1
ATOM 2445 O O . GLY A 1 310 ? -17.460 -46.176 -2.953 1.00 40.91 310 GLY A O 1
ATOM 2446 N N . ASN A 1 311 ? -18.526 -44.500 -1.934 1.00 49.41 311 ASN A N 1
ATOM 2447 C CA . ASN A 1 311 ? -18.950 -45.311 -0.790 1.00 49.41 311 ASN A CA 1
ATOM 2448 C C . ASN A 1 311 ? -19.999 -46.374 -1.199 1.00 49.41 311 ASN A C 1
ATOM 2450 O O . ASN A 1 311 ? -21.063 -46.041 -1.720 1.00 49.41 311 ASN A O 1
ATOM 2454 N N . THR A 1 312 ? -19.700 -47.656 -0.956 1.00 55.28 312 THR A N 1
ATOM 2455 C CA . THR A 1 312 ? -20.514 -48.825 -1.353 1.00 55.28 312 THR A CA 1
ATOM 2456 C C . THR A 1 312 ? -21.544 -49.258 -0.300 1.00 55.28 312 THR A C 1
ATOM 2458 O O . THR A 1 312 ? -22.259 -50.249 -0.495 1.00 55.28 312 THR A O 1
ATOM 2461 N N . CYS A 1 313 ? -21.659 -48.526 0.814 1.00 59.66 313 CYS A N 1
ATOM 2462 C CA . CYS A 1 313 ? -22.649 -48.785 1.855 1.00 59.66 313 CYS A CA 1
ATOM 2463 C C . CYS A 1 313 ? -24.077 -48.757 1.293 1.00 59.66 313 CYS A C 1
ATOM 2465 O O . CYS A 1 313 ? -24.547 -47.760 0.745 1.00 59.66 313 CYS A O 1
ATOM 2467 N N . LYS A 1 314 ? -24.811 -49.856 1.484 1.00 66.88 314 LYS A N 1
ATOM 2468 C CA . LYS A 1 314 ? -26.237 -49.915 1.150 1.00 66.88 314 LYS A CA 1
ATOM 2469 C C . LYS A 1 314 ? -27.011 -49.065 2.158 1.00 66.88 314 LYS A C 1
ATOM 2471 O O . LYS A 1 314 ? -26.968 -49.360 3.353 1.00 66.88 314 LYS A O 1
ATOM 2476 N N . ARG A 1 315 ? -27.711 -48.028 1.677 1.00 72.44 315 ARG A N 1
ATOM 2477 C CA . ARG A 1 315 ? -28.616 -47.202 2.497 1.00 72.44 315 ARG A CA 1
ATOM 2478 C C . ARG A 1 315 ? -29.567 -48.116 3.279 1.00 72.44 315 ARG A C 1
ATOM 2480 O O . ARG A 1 315 ? -30.227 -48.968 2.687 1.00 72.44 315 ARG A O 1
ATOM 2487 N N . LYS A 1 316 ? -29.598 -47.961 4.604 1.00 70.44 316 LYS A N 1
ATOM 2488 C CA . LYS A 1 316 ? -30.628 -48.569 5.456 1.00 70.44 316 LYS A CA 1
ATOM 2489 C C . LYS A 1 316 ? -31.901 -47.725 5.361 1.00 70.44 316 LYS A C 1
ATOM 2491 O O . LYS A 1 316 ? -31.812 -46.518 5.148 1.00 70.44 316 LYS A O 1
ATOM 2496 N N . ASP A 1 317 ? -33.062 -48.342 5.549 1.00 68.00 317 ASP A N 1
ATOM 2497 C CA . ASP A 1 317 ? -34.328 -47.608 5.619 1.00 68.00 317 ASP A CA 1
ATOM 2498 C C . ASP A 1 317 ? -34.318 -46.639 6.821 1.00 68.00 317 ASP A C 1
ATOM 2500 O O . ASP A 1 317 ? -34.004 -47.044 7.942 1.00 68.00 317 ASP A O 1
ATOM 2504 N N . GLY A 1 318 ? -34.632 -45.358 6.586 1.00 75.50 318 GLY A N 1
ATOM 2505 C CA . GLY A 1 318 ? -34.656 -44.290 7.600 1.00 75.50 318 GLY A CA 1
ATOM 2506 C C . GLY A 1 318 ? -33.826 -43.053 7.228 1.00 75.50 318 GLY A C 1
ATOM 2507 O O . GLY A 1 318 ? -33.112 -43.063 6.227 1.00 75.50 318 GLY A O 1
ATOM 2508 N N . SER A 1 319 ? -33.924 -41.996 8.045 1.00 73.44 319 SER A N 1
ATOM 2509 C CA . SER A 1 319 ? -33.193 -40.732 7.861 1.00 73.44 319 SER A CA 1
ATOM 2510 C C . SER A 1 319 ? -31.681 -40.920 8.000 1.00 73.44 319 SER A C 1
ATOM 2512 O O . SER A 1 319 ? -31.212 -41.462 9.005 1.00 73.44 319 SER A O 1
ATOM 2514 N N . GLN A 1 320 ? -30.924 -40.439 7.022 1.00 77.00 320 GLN A N 1
ATOM 2515 C CA . GLN A 1 320 ? -29.469 -40.513 6.944 1.00 77.00 320 GLN A CA 1
ATOM 2516 C C . GLN A 1 320 ? -28.825 -39.150 7.204 1.00 77.00 320 GLN A C 1
ATOM 2518 O O . GLN A 1 320 ? -29.462 -38.105 7.099 1.00 77.00 320 GLN A O 1
ATOM 2523 N N . LYS A 1 321 ? -27.529 -39.154 7.537 1.00 75.19 321 LYS A N 1
ATOM 2524 C CA . LYS A 1 321 ? -26.791 -37.912 7.808 1.00 75.19 321 LYS A CA 1
ATOM 2525 C C . LYS A 1 321 ? -26.703 -37.009 6.577 1.00 75.19 321 LYS A C 1
ATOM 2527 O O . LYS A 1 321 ? -26.751 -35.800 6.742 1.00 75.19 321 LYS A O 1
ATOM 2532 N N . ASP A 1 322 ? -26.589 -37.574 5.377 1.00 72.62 322 ASP A N 1
ATOM 2533 C CA . ASP A 1 322 ? -26.497 -36.870 4.089 1.00 72.62 322 ASP A CA 1
ATOM 2534 C C . ASP A 1 322 ? -27.859 -36.477 3.493 1.00 72.62 322 ASP A C 1
ATOM 2536 O O . ASP A 1 322 ? -27.904 -35.909 2.400 1.00 72.62 322 ASP A O 1
ATOM 2540 N N . ASP A 1 323 ? -28.971 -36.785 4.171 1.00 81.00 323 ASP A N 1
ATOM 2541 C CA . ASP A 1 323 ? -30.288 -36.416 3.663 1.00 81.00 323 ASP A CA 1
ATOM 2542 C C . ASP A 1 323 ? -30.465 -34.887 3.665 1.00 81.00 323 ASP A C 1
ATOM 2544 O O . ASP A 1 323 ? -30.099 -34.225 4.642 1.00 81.00 323 ASP A O 1
ATOM 2548 N N . PRO A 1 324 ? -31.043 -34.303 2.597 1.00 78.50 324 PRO A N 1
ATOM 2549 C CA . PRO A 1 324 ? -31.275 -32.868 2.533 1.00 78.50 324 PRO A CA 1
ATOM 2550 C C . PRO A 1 324 ? -32.137 -32.372 3.698 1.00 78.50 324 PRO A C 1
ATOM 2552 O O . PRO A 1 324 ? -33.233 -32.883 3.948 1.00 78.50 324 PRO A O 1
ATOM 2555 N N . VAL A 1 325 ? -31.669 -31.329 4.378 1.00 84.25 325 VAL A N 1
ATOM 2556 C CA . VAL A 1 325 ? -32.399 -30.662 5.464 1.00 84.25 325 VAL A CA 1
ATOM 2557 C C . VAL A 1 325 ? -33.027 -29.372 4.955 1.00 84.25 325 VAL A C 1
ATOM 2559 O O . VAL A 1 325 ? -32.608 -28.822 3.935 1.00 84.25 325 VAL A O 1
ATOM 2562 N N . ASP A 1 326 ? -34.043 -28.885 5.662 1.00 84.00 326 ASP A N 1
ATOM 2563 C CA . ASP A 1 326 ? -34.581 -27.556 5.383 1.00 84.00 326 ASP A CA 1
ATOM 2564 C C . ASP A 1 326 ? -33.523 -26.509 5.739 1.00 84.00 326 ASP A C 1
ATOM 2566 O O . ASP A 1 326 ? -33.085 -26.404 6.885 1.00 84.00 326 ASP A O 1
ATOM 2570 N N . ARG A 1 327 ? -33.083 -25.764 4.728 1.00 79.31 327 ARG A N 1
ATOM 2571 C CA . ARG A 1 327 ? -32.167 -24.630 4.849 1.00 79.31 327 ARG A CA 1
ATOM 2572 C C . ARG A 1 327 ? -32.907 -23.375 4.446 1.00 79.31 327 ARG A C 1
ATOM 2574 O O . ARG A 1 327 ? -33.698 -23.419 3.505 1.00 79.31 327 ARG A O 1
ATOM 2581 N N . LYS A 1 328 ? -32.671 -22.267 5.142 1.00 78.06 328 LYS A N 1
ATOM 2582 C CA . LYS A 1 328 ? -33.234 -20.989 4.716 1.00 78.06 328 LYS A CA 1
ATOM 2583 C C . LYS A 1 328 ? -32.428 -20.455 3.545 1.00 78.06 328 LYS A C 1
ATOM 2585 O O . LYS A 1 328 ? -31.213 -20.644 3.492 1.00 78.06 328 LYS A O 1
ATOM 2590 N N . CYS A 1 329 ? -33.086 -19.749 2.632 1.00 68.88 329 CYS A N 1
ATOM 2591 C CA . CYS A 1 329 ? -32.379 -19.029 1.586 1.00 68.88 329 CYS A CA 1
ATOM 2592 C C . CYS A 1 329 ? -31.392 -18.023 2.182 1.00 68.88 329 CYS A C 1
ATOM 2594 O O . CYS A 1 329 ? -30.328 -17.903 1.606 1.00 68.88 329 CYS A O 1
ATOM 2596 N N . SER A 1 330 ? -31.647 -17.444 3.367 1.00 64.50 330 SER A N 1
ATOM 2597 C CA . SER A 1 330 ? -30.681 -16.616 4.116 1.00 64.50 330 SER A CA 1
ATOM 2598 C C . SER A 1 330 ? -29.363 -17.306 4.500 1.00 64.50 330 SER A C 1
ATOM 2600 O O . SER A 1 330 ? -28.404 -16.626 4.851 1.00 64.50 330 SER A O 1
ATOM 2602 N N . ASP A 1 331 ? -29.303 -18.642 4.487 1.00 63.44 331 ASP A N 1
ATOM 2603 C CA . ASP A 1 331 ? -28.126 -19.401 4.931 1.00 63.44 331 ASP A CA 1
ATOM 2604 C C . ASP A 1 331 ? -27.128 -19.673 3.784 1.00 63.44 331 ASP A C 1
ATOM 2606 O O . ASP A 1 331 ? -26.056 -20.253 4.011 1.00 63.44 331 ASP A O 1
ATOM 2610 N N . VAL A 1 332 ? -27.490 -19.271 2.558 1.00 62.91 332 VAL A N 1
ATOM 2611 C CA . VAL A 1 332 ? -26.761 -19.487 1.301 1.00 62.91 332 VAL A CA 1
ATOM 2612 C C . VAL A 1 332 ? -25.794 -18.334 1.043 1.00 62.91 332 VAL A C 1
ATOM 2614 O O . VAL A 1 332 ? -26.174 -17.170 1.180 1.00 62.91 332 VAL A O 1
ATOM 2617 N N . VAL A 1 333 ? -24.551 -18.619 0.639 1.00 47.31 333 VAL A N 1
ATOM 2618 C CA . VAL A 1 333 ? -23.647 -17.542 0.178 1.00 47.31 333 VAL A CA 1
ATOM 2619 C C . VAL A 1 333 ? -24.040 -17.168 -1.232 1.00 47.31 333 VAL A C 1
ATOM 2621 O O . VAL A 1 333 ? -24.298 -18.042 -2.059 1.00 47.31 333 VAL A O 1
ATOM 2624 N N . ASN A 1 334 ? -24.142 -15.864 -1.468 1.00 44.34 334 ASN A N 1
ATOM 2625 C CA . ASN A 1 334 ? -24.900 -15.299 -2.578 1.00 44.34 334 ASN A CA 1
ATOM 2626 C C . ASN A 1 334 ? -26.394 -15.641 -2.496 1.00 44.34 334 ASN A C 1
ATOM 2628 O O . ASN A 1 334 ? -27.046 -15.810 -3.528 1.00 44.34 334 ASN A O 1
ATOM 2632 N N . SER A 1 335 ? -26.969 -15.703 -1.281 1.00 37.62 335 SER A N 1
ATOM 2633 C CA . SER A 1 335 ? -28.368 -15.277 -1.125 1.00 37.62 335 SER A CA 1
ATOM 2634 C C . SER A 1 335 ? -28.512 -14.016 -1.967 1.00 37.62 335 SER A C 1
ATOM 2636 O O . SER A 1 335 ? -27.678 -13.124 -1.771 1.00 37.62 335 SER A O 1
ATOM 2638 N N . PRO A 1 336 ? -29.458 -13.916 -2.918 1.00 40.16 336 PRO A N 1
ATOM 2639 C CA . PRO A 1 336 ? -29.678 -12.632 -3.543 1.00 40.16 336 PRO A CA 1
ATOM 2640 C C . PRO A 1 336 ? -29.909 -11.666 -2.395 1.00 40.16 336 PRO A C 1
ATOM 2642 O O . PRO A 1 336 ? -30.839 -11.838 -1.597 1.00 40.16 336 PRO A O 1
ATOM 2645 N N . ALA A 1 337 ? -28.999 -10.697 -2.274 1.00 48.78 337 ALA A N 1
ATOM 2646 C CA . ALA A 1 337 ? -29.317 -9.507 -1.528 1.00 48.78 337 ALA A CA 1
ATOM 2647 C C . ALA A 1 337 ? -30.695 -9.075 -2.048 1.00 48.78 337 ALA A C 1
ATOM 2649 O O . ALA A 1 337 ? -30.966 -9.249 -3.248 1.00 48.78 337 ALA A O 1
ATOM 2650 N N . PRO A 1 338 ? -31.598 -8.606 -1.170 1.00 53.06 338 PRO A N 1
ATOM 2651 C CA . PRO A 1 338 ? -32.820 -7.986 -1.646 1.00 53.06 338 PRO A CA 1
ATOM 2652 C C . PRO A 1 338 ? -32.451 -7.089 -2.836 1.00 53.06 338 PRO A C 1
ATOM 2654 O O . PRO A 1 338 ? -31.419 -6.413 -2.735 1.00 53.06 338 PRO A O 1
ATOM 2657 N N . PRO A 1 339 ? -33.203 -7.143 -3.956 1.00 61.59 339 PRO A N 1
ATOM 2658 C CA . PRO A 1 339 ? -32.898 -6.333 -5.128 1.00 61.59 339 PRO A CA 1
ATOM 2659 C C . PRO A 1 339 ? -32.562 -4.925 -4.671 1.00 61.59 339 PRO A C 1
ATOM 2661 O O . PRO A 1 339 ? -33.234 -4.430 -3.758 1.00 61.59 339 PRO A O 1
ATOM 2664 N N . ALA A 1 340 ? -31.515 -4.339 -5.255 1.00 75.69 340 ALA A N 1
ATOM 2665 C CA . ALA A 1 340 ? -31.030 -3.023 -4.861 1.00 75.69 340 ALA A CA 1
ATOM 2666 C C . ALA A 1 340 ? -32.222 -2.090 -4.607 1.00 75.69 340 ALA A C 1
ATOM 2668 O O . ALA A 1 340 ? -33.053 -1.879 -5.494 1.00 75.69 340 ALA A O 1
ATOM 2669 N N . SER A 1 341 ? -32.349 -1.601 -3.370 1.00 81.69 341 SER A N 1
ATOM 2670 C CA . SER A 1 341 ? -33.492 -0.782 -2.949 1.00 81.69 341 SER A CA 1
ATOM 2671 C C . SER A 1 341 ? -33.599 0.507 -3.764 1.00 81.69 341 SER A C 1
ATOM 2673 O O . SER A 1 341 ? -34.666 1.107 -3.825 1.00 81.69 341 SER A O 1
ATOM 2675 N N . GLY A 1 342 ? -32.496 0.920 -4.394 1.00 83.75 342 GLY A N 1
ATOM 2676 C CA . GLY A 1 342 ? -32.313 2.226 -5.010 1.00 83.75 342 GLY A CA 1
ATOM 2677 C C . GLY A 1 342 ? -31.928 3.305 -3.998 1.00 83.75 342 GLY A C 1
ATOM 2678 O O . GLY A 1 342 ? -31.660 4.434 -4.402 1.00 83.75 342 GLY A O 1
ATOM 2679 N N . ASP A 1 343 ? -31.853 2.953 -2.711 1.00 87.19 343 ASP A N 1
ATOM 2680 C CA . ASP A 1 343 ? -31.708 3.885 -1.597 1.00 87.19 343 ASP A CA 1
ATOM 2681 C C . ASP A 1 343 ? -30.431 3.616 -0.789 1.00 87.19 343 ASP A C 1
ATOM 2683 O O . ASP A 1 343 ? -29.985 2.476 -0.640 1.00 87.19 343 ASP A O 1
ATOM 2687 N N . ILE A 1 344 ? -29.869 4.687 -0.230 1.00 93.38 344 ILE A N 1
ATOM 2688 C CA . ILE A 1 344 ? -28.744 4.654 0.714 1.00 93.38 344 ILE A CA 1
ATOM 2689 C C . ILE A 1 344 ? -29.301 4.405 2.116 1.00 93.38 344 ILE A C 1
ATOM 2691 O O . ILE A 1 344 ? -30.355 4.938 2.471 1.00 93.38 344 ILE A O 1
ATOM 2695 N N . THR A 1 345 ? -28.590 3.633 2.935 1.00 94.06 345 THR A N 1
ATOM 2696 C CA . THR A 1 345 ? -28.977 3.411 4.337 1.00 94.06 345 THR A CA 1
ATOM 2697 C C . THR A 1 345 ? -27.913 3.918 5.303 1.00 94.06 345 THR A C 1
ATOM 2699 O O . THR A 1 345 ? -26.739 4.013 4.951 1.00 94.06 345 THR A O 1
ATOM 2702 N N . ALA A 1 346 ? -28.334 4.261 6.523 1.00 95.19 346 ALA A N 1
ATOM 2703 C CA . ALA A 1 346 ? -27.446 4.672 7.603 1.00 95.19 346 ALA A CA 1
ATOM 2704 C C . ALA A 1 346 ? -27.676 3.815 8.852 1.00 95.19 346 ALA A C 1
ATOM 2706 O O . ALA A 1 346 ? -28.818 3.634 9.274 1.00 95.19 346 ALA A O 1
ATOM 2707 N N . THR A 1 347 ? -26.599 3.313 9.457 1.00 95.56 347 THR A N 1
ATOM 2708 C CA . THR A 1 347 ? -26.652 2.535 10.705 1.00 95.56 347 THR A CA 1
ATOM 2709 C C . THR A 1 347 ? -25.803 3.203 11.773 1.00 95.56 347 THR A C 1
ATOM 2711 O O . THR A 1 347 ? -24.600 3.364 11.596 1.00 95.56 347 THR A O 1
ATOM 2714 N N . GLN A 1 348 ? -26.424 3.586 12.888 1.00 94.31 348 GLN A N 1
ATOM 2715 C CA . GLN A 1 348 ? -25.750 4.265 13.992 1.00 94.31 348 GLN A CA 1
ATOM 2716 C C . GLN A 1 348 ? -25.299 3.279 15.078 1.00 94.31 348 GLN A C 1
ATOM 2718 O O . GLN A 1 348 ? -26.074 2.423 15.508 1.00 94.31 348 GLN A O 1
ATOM 2723 N N . HIS A 1 349 ? -24.087 3.478 15.600 1.00 93.50 349 HIS A N 1
ATOM 2724 C CA . HIS A 1 349 ? -23.571 2.792 16.781 1.00 93.50 349 HIS A CA 1
ATOM 2725 C C . HIS A 1 349 ? -23.023 3.784 17.812 1.00 93.50 349 HIS A C 1
ATOM 2727 O O . HIS A 1 349 ? -22.144 4.585 17.506 1.00 93.50 349 HIS A O 1
ATOM 2733 N N . ILE A 1 350 ? -23.513 3.718 19.051 1.00 90.81 350 ILE A N 1
ATOM 2734 C CA . ILE A 1 350 ? -23.083 4.596 20.150 1.00 90.81 350 ILE A CA 1
ATOM 2735 C C . ILE A 1 350 ? -22.035 3.874 20.999 1.00 90.81 350 ILE A C 1
ATOM 2737 O O . ILE A 1 350 ? -22.332 2.824 21.572 1.00 90.81 350 ILE A O 1
ATOM 2741 N N . PHE A 1 351 ? -20.844 4.464 21.130 1.00 89.00 351 PHE A N 1
ATOM 2742 C CA . PHE A 1 351 ? -19.784 3.925 21.981 1.00 89.00 351 PHE A CA 1
ATOM 2743 C C . PHE A 1 351 ? -20.084 4.208 23.459 1.00 89.00 351 PHE A C 1
ATOM 2745 O O . PHE A 1 351 ? -20.574 5.280 23.827 1.00 89.00 351 PHE A O 1
ATOM 2752 N N . LYS A 1 352 ? -19.839 3.221 24.325 1.00 80.19 352 LYS A N 1
ATOM 2753 C CA . LYS A 1 352 ? -20.192 3.297 25.750 1.00 80.19 352 LYS A CA 1
ATOM 2754 C C . LYS A 1 352 ? -19.095 3.999 26.548 1.00 80.19 352 LYS A C 1
ATOM 2756 O O . LYS A 1 352 ? -17.938 3.596 26.478 1.00 80.19 352 LYS A O 1
ATOM 2761 N N . ASP A 1 353 ? -19.489 4.969 27.375 1.00 75.06 353 ASP A N 1
ATOM 2762 C CA . ASP A 1 353 ? -18.646 5.619 28.395 1.00 75.06 353 ASP A CA 1
ATOM 2763 C C . ASP A 1 353 ? -17.341 6.253 27.877 1.00 75.06 353 ASP A C 1
ATOM 2765 O O . ASP A 1 353 ? -16.398 6.443 28.648 1.00 75.06 353 ASP A O 1
ATOM 2769 N N . THR A 1 354 ? -17.295 6.606 26.589 1.00 79.75 354 THR A N 1
ATOM 2770 C CA . THR A 1 354 ? -16.154 7.286 25.971 1.00 79.75 354 THR A CA 1
ATOM 2771 C C . THR A 1 354 ? -16.017 8.708 26.512 1.00 79.75 354 THR A C 1
ATOM 2773 O O . THR A 1 354 ? -16.962 9.497 26.474 1.00 79.75 354 THR A O 1
ATOM 2776 N N . LYS A 1 355 ? -14.830 9.026 27.023 1.00 78.19 355 LYS A N 1
ATOM 2777 C CA . LYS A 1 355 ? -14.438 10.316 27.604 1.00 78.19 355 LYS A CA 1
ATOM 2778 C C . LYS A 1 355 ? -13.526 11.118 26.682 1.00 78.19 355 LYS A C 1
ATOM 2780 O O . LYS A 1 355 ? -13.429 12.327 26.873 1.00 78.19 355 LYS A O 1
ATOM 2785 N N . LEU A 1 356 ? -12.836 10.453 25.755 1.00 82.75 356 LEU A N 1
ATOM 2786 C CA . LEU A 1 356 ? -11.909 11.099 24.826 1.00 82.75 356 LEU A CA 1
ATOM 2787 C C . LEU A 1 356 ? -12.599 11.628 23.567 1.00 82.75 356 LEU A C 1
ATOM 2789 O O . LEU A 1 356 ? -13.726 11.249 23.226 1.00 82.75 356 LEU A O 1
ATOM 2793 N N . ASN A 1 357 ? -11.911 12.563 22.910 1.00 75.62 357 ASN A N 1
ATOM 2794 C CA . ASN A 1 357 ? -12.506 13.434 21.910 1.00 75.62 357 ASN A CA 1
ATOM 2795 C C . ASN A 1 357 ? -12.302 12.993 20.449 1.00 75.62 357 ASN A C 1
ATOM 2797 O O . ASN A 1 357 ? -12.934 13.588 19.573 1.00 75.62 357 ASN A O 1
ATOM 2801 N N . ASP A 1 358 ? -11.523 11.949 20.181 1.00 83.38 358 ASP A N 1
ATOM 2802 C CA . ASP A 1 358 ? -11.290 11.392 18.843 1.00 83.38 358 ASP A CA 1
ATOM 2803 C C . ASP A 1 358 ? -11.185 9.854 18.890 1.00 83.38 358 ASP A C 1
ATOM 2805 O O . ASP A 1 358 ? -11.414 9.235 19.932 1.00 83.38 358 ASP A O 1
ATOM 2809 N N . PHE A 1 359 ? -10.889 9.223 17.755 1.00 87.94 359 PHE A N 1
ATOM 2810 C CA . PHE A 1 359 ? -10.705 7.785 17.596 1.00 87.94 359 PHE A CA 1
ATOM 2811 C C . PHE A 1 359 ? -9.432 7.477 16.804 1.00 87.94 359 PHE A C 1
ATOM 2813 O O . PHE A 1 359 ? -9.244 7.976 15.694 1.00 87.94 359 PHE A O 1
ATOM 2820 N N . GLU A 1 360 ? -8.613 6.569 17.329 1.00 90.44 360 GLU A N 1
ATOM 2821 C CA . GLU A 1 360 ? -7.635 5.839 16.528 1.00 90.44 360 GLU A CA 1
ATOM 2822 C C . GLU A 1 360 ? -8.402 4.795 15.717 1.00 90.44 360 GLU A C 1
ATOM 2824 O O . GLU A 1 360 ? -9.188 4.026 16.277 1.00 90.44 360 GLU A O 1
ATOM 2829 N N . LYS A 1 361 ? -8.218 4.812 14.393 1.00 91.25 361 LYS A N 1
ATOM 2830 C CA . LYS A 1 361 ? -8.987 4.012 13.433 1.00 91.25 361 LYS A CA 1
ATOM 2831 C C . LYS A 1 361 ? -8.017 3.209 12.575 1.00 91.25 361 LYS A C 1
ATOM 2833 O O . LYS A 1 361 ? -7.183 3.783 11.880 1.00 91.25 361 LYS A O 1
ATOM 2838 N N . ILE A 1 362 ? -8.151 1.891 12.595 1.00 91.69 362 ILE A N 1
ATOM 2839 C CA . ILE A 1 362 ? -7.282 0.964 11.875 1.00 91.69 362 ILE A CA 1
ATOM 2840 C C . ILE A 1 362 ? -8.143 0.165 10.908 1.00 91.69 362 ILE A C 1
ATOM 2842 O O . ILE A 1 362 ? -8.882 -0.740 11.297 1.00 91.69 362 ILE A O 1
ATOM 2846 N N . TYR A 1 363 ? -8.048 0.533 9.635 1.00 89.19 363 TYR A N 1
ATOM 2847 C CA . TYR A 1 363 ? -8.674 -0.190 8.538 1.00 89.19 363 TYR A CA 1
ATOM 2848 C C . TYR A 1 363 ? -7.757 -1.322 8.095 1.00 89.19 363 TYR A C 1
ATOM 2850 O O . TYR A 1 363 ? -6.608 -1.077 7.724 1.00 89.19 363 TYR A O 1
ATOM 2858 N N . LEU A 1 364 ? -8.271 -2.550 8.103 1.00 88.12 364 LEU A N 1
ATOM 2859 C CA . LEU A 1 364 ? -7.547 -3.683 7.540 1.00 88.12 364 LEU A CA 1
ATOM 2860 C C . LEU A 1 364 ? -7.889 -3.779 6.057 1.00 88.12 364 LEU A C 1
ATOM 2862 O O . LEU A 1 364 ? -8.997 -4.179 5.688 1.00 88.12 364 LEU A O 1
ATOM 2866 N N . GLU A 1 365 ? -6.943 -3.387 5.203 1.00 81.06 365 GLU A N 1
ATOM 2867 C CA . GLU A 1 365 ? -7.060 -3.553 3.752 1.00 81.06 365 GLU A CA 1
ATOM 2868 C C . GLU A 1 365 ? -7.361 -5.013 3.407 1.00 81.06 365 GLU A C 1
ATOM 2870 O O . GLU A 1 365 ? -6.961 -5.918 4.138 1.00 81.06 365 GLU A O 1
ATOM 2875 N N . ARG A 1 366 ? -8.073 -5.270 2.307 1.00 74.94 366 ARG A N 1
ATOM 2876 C CA . ARG A 1 366 ? -8.396 -6.651 1.918 1.00 74.94 366 ARG A CA 1
ATOM 2877 C C . ARG A 1 366 ? -7.105 -7.436 1.641 1.00 74.94 366 ARG A C 1
ATOM 2879 O O . ARG A 1 366 ? -6.313 -7.035 0.784 1.00 74.94 366 ARG A O 1
ATOM 2886 N N . GLY A 1 367 ? -6.903 -8.509 2.401 1.00 64.62 367 GLY A N 1
ATOM 2887 C CA . GLY A 1 367 ? -5.843 -9.508 2.242 1.00 64.62 367 GLY A CA 1
ATOM 2888 C C . GLY A 1 367 ? -6.396 -10.868 1.809 1.00 64.62 367 GLY A C 1
ATOM 2889 O O . GLY A 1 367 ? -7.589 -10.995 1.524 1.00 64.62 367 GLY A O 1
ATOM 2890 N N . ASP A 1 368 ? -5.537 -11.883 1.776 1.00 61.19 368 ASP A N 1
ATOM 2891 C CA . ASP A 1 368 ? -5.843 -13.215 1.232 1.00 61.19 368 ASP A CA 1
ATOM 2892 C C . ASP A 1 368 ? -6.951 -13.952 2.004 1.00 61.19 368 ASP A C 1
ATOM 2894 O O . ASP A 1 368 ? -7.690 -14.751 1.429 1.00 61.19 368 ASP A O 1
ATOM 2898 N N . SER A 1 369 ? -7.132 -13.642 3.294 1.00 62.47 369 SER A N 1
ATOM 2899 C CA . SER A 1 369 ? -8.211 -14.210 4.121 1.00 62.47 369 SER A CA 1
ATOM 2900 C C . SER A 1 369 ? -9.549 -13.459 4.025 1.00 62.47 369 SER A C 1
ATOM 2902 O O . SER A 1 369 ? -10.531 -13.857 4.656 1.00 62.47 369 SER A O 1
ATOM 2904 N N . SER A 1 370 ? -9.625 -12.374 3.246 1.00 65.56 370 SER A N 1
ATOM 2905 C CA . SER A 1 370 ? -10.829 -11.537 3.167 1.00 65.56 370 SER A CA 1
ATOM 2906 C C . SER A 1 370 ? -11.949 -12.214 2.374 1.00 65.56 370 SER A C 1
ATOM 2908 O O . SER A 1 370 ? -11.748 -12.680 1.254 1.00 65.56 370 SER A O 1
ATOM 2910 N N . SER A 1 371 ? -13.172 -12.200 2.909 1.00 66.50 371 SER A N 1
ATOM 2911 C CA . SER A 1 371 ? -14.364 -12.539 2.116 1.00 66.50 371 SER A CA 1
ATOM 2912 C C . SER A 1 371 ? -14.798 -11.361 1.228 1.00 66.50 371 SER A C 1
ATOM 2914 O O . SER A 1 371 ? -14.447 -10.213 1.505 1.00 66.50 371 SER A O 1
ATOM 2916 N N . ASP A 1 372 ? -15.620 -11.609 0.199 1.00 59.62 372 ASP A N 1
ATOM 2917 C CA . ASP A 1 372 ? -16.095 -10.559 -0.727 1.00 59.62 372 ASP A CA 1
ATOM 2918 C C . ASP A 1 372 ? -16.808 -9.383 -0.009 1.00 59.62 372 ASP A C 1
ATOM 2920 O O . ASP A 1 372 ? -16.832 -8.258 -0.525 1.00 59.62 372 ASP A O 1
ATOM 2924 N N . SER A 1 373 ? -17.353 -9.619 1.192 1.00 66.19 373 SER A N 1
ATOM 2925 C CA . SER A 1 373 ? -18.052 -8.633 2.026 1.00 66.19 373 SER A CA 1
ATOM 2926 C C . SER A 1 373 ? -17.312 -8.226 3.309 1.00 66.19 373 SER A C 1
ATOM 2928 O O . SER A 1 373 ? -17.900 -7.513 4.115 1.00 66.19 373 SER A O 1
ATOM 2930 N N . ASP A 1 374 ? -16.081 -8.697 3.542 1.00 74.88 374 ASP A N 1
ATOM 2931 C CA . ASP A 1 374 ? -15.359 -8.425 4.794 1.00 74.88 374 ASP A CA 1
ATOM 2932 C C . ASP A 1 374 ? -14.745 -7.018 4.795 1.00 74.88 374 ASP A C 1
ATOM 2934 O O . ASP A 1 374 ? -13.911 -6.680 3.951 1.00 74.88 374 ASP A O 1
ATOM 2938 N N . GLU A 1 375 ? -15.168 -6.187 5.748 1.00 87.75 375 GLU A N 1
ATOM 2939 C CA . GLU A 1 375 ? -14.719 -4.803 5.910 1.00 87.75 375 GLU A CA 1
ATOM 2940 C C . GLU A 1 375 ? -14.417 -4.541 7.390 1.00 87.75 375 GLU A C 1
ATOM 2942 O O . GLU A 1 375 ? -15.249 -4.035 8.156 1.00 87.75 375 GLU A O 1
ATOM 2947 N N . THR A 1 376 ? -13.205 -4.945 7.785 1.00 92.31 376 THR A N 1
ATOM 2948 C CA . THR A 1 376 ? -12.749 -4.922 9.175 1.00 92.31 376 THR A CA 1
ATOM 2949 C C . THR A 1 376 ? -12.149 -3.579 9.565 1.00 92.31 376 THR A C 1
ATOM 2951 O O . THR A 1 376 ? -11.206 -3.096 8.932 1.00 92.31 376 THR A O 1
ATOM 2954 N N . VAL A 1 377 ? -12.658 -3.011 10.660 1.00 94.69 377 VAL A N 1
ATOM 2955 C CA . VAL A 1 377 ? -12.116 -1.798 11.284 1.00 94.69 377 VAL A CA 1
ATOM 2956 C C . VAL A 1 377 ? -11.918 -2.056 12.769 1.00 94.69 377 VAL A C 1
ATOM 2958 O O . VAL A 1 377 ? -12.831 -2.532 13.446 1.00 94.69 377 VAL A O 1
ATOM 2961 N N . ILE A 1 378 ? -10.731 -1.730 13.270 1.00 95.56 378 ILE A N 1
ATOM 2962 C CA . ILE A 1 378 ? -10.420 -1.697 14.699 1.00 95.56 378 ILE A CA 1
ATOM 2963 C C . ILE A 1 378 ? -10.392 -0.233 15.123 1.00 95.56 378 ILE A C 1
ATOM 2965 O O . ILE A 1 378 ? -9.804 0.598 14.433 1.00 95.56 378 ILE A O 1
ATOM 2969 N N . ALA A 1 379 ? -11.038 0.102 16.234 1.00 94.69 379 ALA A N 1
ATOM 2970 C CA . ALA A 1 379 ? -11.075 1.471 16.718 1.00 94.69 379 ALA A CA 1
ATOM 2971 C C . ALA A 1 379 ? -11.031 1.555 18.242 1.00 94.69 379 ALA A C 1
ATOM 2973 O O . ALA A 1 379 ? -11.607 0.721 18.941 1.00 94.69 379 ALA A O 1
ATOM 2974 N N . ARG A 1 380 ? -10.397 2.605 18.761 1.00 92.56 380 ARG A N 1
ATOM 2975 C CA . ARG A 1 380 ? -10.478 2.990 20.176 1.00 92.56 380 ARG A CA 1
ATOM 2976 C C . ARG A 1 380 ? -10.480 4.502 20.307 1.00 92.56 380 ARG A C 1
ATOM 2978 O O . ARG A 1 380 ? -9.953 5.198 19.445 1.00 92.56 380 ARG A O 1
ATOM 2985 N N . ALA A 1 381 ? -11.070 5.007 21.380 1.00 90.56 381 ALA A N 1
ATOM 2986 C CA . ALA A 1 381 ? -11.107 6.440 21.615 1.00 90.56 381 ALA A CA 1
ATOM 2987 C C . ALA A 1 381 ? -9.730 6.964 22.044 1.00 90.56 381 ALA A C 1
ATOM 2989 O O . ALA A 1 381 ? -9.046 6.323 22.850 1.00 90.56 381 ALA A O 1
ATOM 2990 N N . VAL A 1 382 ? -9.344 8.125 21.517 1.00 88.50 382 VAL A N 1
ATOM 2991 C CA . VAL A 1 382 ? -8.048 8.770 21.756 1.00 88.50 382 VAL A CA 1
ATOM 2992 C C . VAL A 1 382 ? -8.180 10.285 21.885 1.00 88.50 382 VAL A C 1
ATOM 2994 O O . VAL A 1 382 ? -9.198 10.878 21.528 1.00 88.50 382 VAL A O 1
ATOM 2997 N N . GLU A 1 383 ? -7.146 10.913 22.427 1.00 85.50 383 GLU A N 1
ATOM 2998 C CA . GLU A 1 383 ? -6.972 12.361 22.463 1.00 85.50 383 GLU A CA 1
ATOM 2999 C C . GLU A 1 383 ? -5.488 12.676 22.282 1.00 85.50 383 GLU A C 1
ATOM 3001 O O . GLU A 1 383 ? -4.640 12.036 22.907 1.00 85.50 383 GLU A O 1
ATOM 3006 N N . TYR A 1 384 ? -5.186 13.625 21.401 1.00 77.25 384 TYR A N 1
ATOM 3007 C CA . TYR A 1 384 ? -3.823 14.067 21.132 1.00 77.25 384 TYR A CA 1
ATOM 3008 C C . TYR A 1 384 ? -3.509 15.281 22.000 1.00 77.25 384 TYR A C 1
ATOM 3010 O O . TYR A 1 384 ? -4.266 16.251 22.019 1.00 77.25 384 TYR A O 1
ATOM 3018 N N . GLU A 1 385 ? -2.404 15.216 22.729 1.00 76.19 385 GLU A N 1
ATOM 3019 C CA . GLU A 1 385 ? -1.900 16.317 23.541 1.00 76.19 385 GLU A CA 1
ATOM 3020 C C . GLU A 1 385 ? -1.015 17.248 22.690 1.00 76.19 385 GLU A C 1
ATOM 3022 O O . GLU A 1 385 ? -0.515 16.877 21.625 1.00 76.19 385 GLU A O 1
ATOM 3027 N N . ASN A 1 386 ? -0.788 18.478 23.163 1.00 63.34 386 ASN A N 1
ATOM 3028 C CA . ASN A 1 386 ? -0.007 19.489 22.427 1.00 63.34 386 ASN A CA 1
ATOM 3029 C C . ASN A 1 386 ? 1.465 19.099 22.193 1.00 63.34 386 ASN A C 1
ATOM 3031 O O . ASN A 1 386 ? 2.121 19.690 21.338 1.00 63.34 386 ASN A O 1
ATOM 3035 N N . ASP A 1 387 ? 1.990 18.151 22.971 1.00 59.88 387 ASP A N 1
ATOM 3036 C CA . ASP A 1 387 ? 3.342 17.600 22.831 1.00 59.88 387 ASP A CA 1
ATOM 3037 C C . ASP A 1 387 ? 3.416 16.431 21.828 1.00 59.88 387 ASP A C 1
ATOM 3039 O O . ASP A 1 387 ? 4.473 15.833 21.653 1.00 59.88 387 ASP A O 1
ATOM 3043 N N . GLY A 1 388 ? 2.301 16.104 21.163 1.00 61.53 388 GLY A N 1
ATOM 3044 C CA . GLY A 1 388 ? 2.194 14.998 20.211 1.00 61.53 388 GLY A CA 1
ATOM 3045 C C . GLY A 1 388 ? 1.943 13.636 20.861 1.00 61.53 388 GLY A C 1
ATOM 3046 O O . GLY A 1 388 ? 1.753 12.649 20.148 1.00 61.53 388 GLY A O 1
ATOM 3047 N N . SER A 1 389 ? 1.901 13.547 22.195 1.00 70.69 389 SER A N 1
ATOM 3048 C CA . SER A 1 389 ? 1.562 12.299 22.875 1.00 70.69 389 SER A CA 1
ATOM 3049 C C . SER A 1 389 ? 0.076 11.962 22.709 1.00 70.69 389 SER A C 1
ATOM 3051 O O . SER A 1 389 ? -0.801 12.827 22.705 1.00 70.69 389 SER A O 1
ATOM 3053 N N . MET A 1 390 ? -0.219 10.671 22.546 1.00 81.69 390 MET A N 1
ATOM 3054 C CA . MET A 1 390 ? -1.582 10.176 22.369 1.00 81.69 390 MET A CA 1
ATOM 3055 C C . MET A 1 390 ? -2.073 9.522 23.660 1.00 81.69 390 MET A C 1
ATOM 3057 O O . MET A 1 390 ? -1.549 8.494 24.102 1.00 81.69 390 MET A O 1
ATOM 3061 N N . ARG A 1 391 ? -3.125 10.087 24.249 1.00 86.38 391 ARG A N 1
ATOM 3062 C CA . ARG A 1 391 ? -3.872 9.463 25.338 1.00 86.38 391 ARG A CA 1
ATOM 3063 C C . ARG A 1 391 ? -4.902 8.512 24.747 1.00 86.38 391 ARG A C 1
ATOM 3065 O O . ARG A 1 391 ? -5.660 8.890 23.864 1.00 86.38 391 ARG A O 1
ATOM 3072 N N . VAL A 1 392 ? -4.951 7.282 25.253 1.00 89.12 392 VAL A N 1
ATOM 3073 C CA . VAL A 1 392 ? -5.809 6.221 24.704 1.00 89.12 392 VAL A CA 1
ATOM 3074 C C . VAL A 1 392 ? -6.740 5.649 25.762 1.00 89.12 392 VAL A C 1
ATOM 3076 O O . VAL A 1 392 ? -6.349 5.433 26.916 1.00 89.12 392 VAL A O 1
ATOM 3079 N N . GLU A 1 393 ? -7.975 5.355 25.371 1.00 88.44 393 GLU A N 1
ATOM 3080 C CA . GLU A 1 393 ? -8.846 4.487 26.157 1.00 88.44 393 GLU A CA 1
ATOM 3081 C C . GLU A 1 393 ? -8.452 3.022 25.972 1.00 88.44 393 GLU A C 1
ATOM 3083 O O . GLU A 1 393 ? -7.999 2.601 24.911 1.00 88.44 393 GLU A O 1
ATOM 3088 N N . GLN A 1 394 ? -8.633 2.227 27.027 1.00 88.56 394 GLN A N 1
ATOM 3089 C CA . GLN A 1 394 ? -8.251 0.810 27.021 1.00 88.56 394 GLN A CA 1
ATOM 3090 C C . GLN A 1 394 ? -9.263 -0.076 26.281 1.00 88.56 394 GLN A C 1
ATOM 3092 O O . GLN A 1 394 ? -8.974 -1.230 25.988 1.00 88.56 394 GLN A O 1
ATOM 3097 N N . ARG A 1 395 ? -10.450 0.456 25.973 1.00 90.62 395 ARG A N 1
ATOM 3098 C CA . ARG A 1 395 ? -11.505 -0.278 25.272 1.00 90.62 395 ARG A CA 1
ATOM 3099 C C . ARG A 1 395 ? -11.238 -0.242 23.777 1.00 90.62 395 ARG A C 1
ATOM 3101 O O . ARG A 1 395 ? -11.244 0.833 23.176 1.00 90.62 395 ARG A O 1
ATOM 3108 N N . VAL A 1 396 ? -11.034 -1.416 23.196 1.00 94.25 396 VAL A N 1
ATOM 3109 C CA . VAL A 1 396 ? -10.800 -1.587 21.763 1.00 94.25 396 VAL A CA 1
ATOM 3110 C C . VAL A 1 396 ? -12.022 -2.253 21.148 1.00 94.25 396 VAL A C 1
ATOM 3112 O O . VAL A 1 396 ? -12.518 -3.256 21.654 1.00 94.25 396 VAL A O 1
ATOM 3115 N N . TYR A 1 397 ? -12.512 -1.693 20.052 1.00 94.69 397 TYR A N 1
ATOM 3116 C CA . TYR A 1 397 ? -13.669 -2.191 19.323 1.00 94.69 397 TYR A CA 1
ATOM 3117 C C . TYR A 1 397 ? -13.253 -2.708 17.950 1.00 94.69 397 TYR A C 1
ATOM 3119 O O . TYR A 1 397 ? -12.340 -2.173 17.325 1.00 94.69 397 TYR A O 1
ATOM 3127 N N . ARG A 1 398 ? -13.960 -3.723 17.457 1.00 95.25 398 ARG A N 1
ATOM 3128 C CA . ARG A 1 398 ? -13.806 -4.302 16.123 1.00 95.25 398 ARG A CA 1
ATOM 3129 C C . ARG A 1 398 ? -15.167 -4.395 15.446 1.00 95.25 398 ARG A C 1
ATOM 3131 O O . ARG A 1 398 ? -16.128 -4.868 16.039 1.00 95.25 398 ARG A O 1
ATOM 3138 N N . THR A 1 399 ? -15.228 -4.031 14.177 1.00 94.81 399 THR A N 1
ATOM 3139 C CA . THR A 1 399 ? -16.329 -4.367 13.264 1.00 94.81 399 THR A CA 1
ATOM 3140 C C . THR A 1 399 ? -15.800 -5.238 12.132 1.00 94.81 399 THR A C 1
ATOM 3142 O O . THR A 1 399 ? -14.643 -5.081 11.761 1.00 94.81 399 THR A O 1
ATOM 3145 N N . ARG A 1 400 ? -16.647 -6.098 11.551 1.00 90.81 400 ARG A N 1
ATOM 3146 C CA . ARG A 1 400 ? -16.390 -6.822 10.283 1.00 90.81 400 ARG A CA 1
ATOM 3147 C C . ARG A 1 400 ? -17.339 -6.424 9.146 1.00 90.81 400 ARG A C 1
ATOM 3149 O O . ARG A 1 400 ? -17.154 -6.825 8.004 1.00 90.81 400 ARG A O 1
ATOM 3156 N N . ASP A 1 401 ? -18.368 -5.636 9.457 1.00 90.38 401 ASP A N 1
ATOM 3157 C CA . ASP A 1 401 ? -19.392 -5.171 8.517 1.00 90.38 401 ASP A CA 1
ATOM 3158 C C . ASP A 1 401 ? -19.360 -3.642 8.348 1.00 90.38 401 ASP A C 1
ATOM 3160 O O . ASP A 1 401 ? -20.395 -2.994 8.177 1.00 90.38 401 ASP A O 1
ATOM 3164 N N . HIS A 1 402 ? -18.151 -3.067 8.407 1.00 92.19 402 HIS A N 1
ATOM 3165 C CA . HIS A 1 402 ? -17.890 -1.635 8.239 1.00 92.19 402 HIS A CA 1
ATOM 3166 C C . HIS A 1 402 ? -18.689 -0.723 9.190 1.00 92.19 402 HIS A C 1
ATOM 3168 O O . HIS A 1 402 ? -19.111 0.376 8.833 1.00 92.19 402 HIS A O 1
ATOM 3174 N N . GLY A 1 403 ? -18.891 -1.176 10.423 1.00 93.00 403 GLY A N 1
ATOM 3175 C CA . GLY A 1 403 ? -19.406 -0.412 11.552 1.00 93.00 403 GLY A CA 1
ATOM 3176 C C . GLY A 1 403 ? -20.919 -0.463 11.711 1.00 93.00 403 GLY A C 1
ATOM 3177 O O . GLY A 1 403 ? -21.468 0.319 12.488 1.00 93.00 403 GLY A O 1
ATOM 3178 N N . LYS A 1 404 ? -21.598 -1.393 11.027 1.00 92.62 404 LYS A N 1
ATOM 3179 C CA . LYS A 1 404 ? -23.009 -1.698 11.308 1.00 92.62 404 LYS A CA 1
ATOM 3180 C C . LYS A 1 404 ? -23.139 -2.410 12.655 1.00 92.62 404 LYS A C 1
ATOM 3182 O O . LYS A 1 404 ? -24.106 -2.176 13.382 1.00 92.62 404 LYS A O 1
ATOM 3187 N N . LYS A 1 405 ? -22.157 -3.241 13.014 1.00 93.12 405 LYS A N 1
ATOM 3188 C CA . LYS A 1 405 ? -22.031 -3.902 14.315 1.00 93.12 405 LYS A CA 1
ATOM 3189 C C . LYS A 1 405 ? -20.601 -3.805 14.831 1.00 93.12 405 LYS A C 1
ATOM 3191 O O . LYS A 1 405 ? -19.645 -4.054 14.108 1.00 93.12 405 LYS A O 1
ATOM 3196 N N . TRP A 1 406 ? -20.480 -3.486 16.114 1.00 94.19 406 TRP A N 1
ATOM 3197 C CA . TRP A 1 406 ? -19.202 -3.395 16.810 1.00 94.19 406 TRP A CA 1
ATOM 3198 C C . TRP A 1 406 ? -19.172 -4.371 17.978 1.00 94.19 406 TRP A C 1
ATOM 3200 O O . TRP A 1 406 ? -20.101 -4.400 18.790 1.00 94.19 406 TRP A O 1
ATOM 3210 N N . ASP A 1 407 ? -18.077 -5.115 18.063 1.00 93.75 407 ASP A N 1
ATOM 3211 C CA . ASP A 1 407 ? -17.723 -5.990 19.171 1.00 93.75 407 ASP A CA 1
ATOM 3212 C C . ASP A 1 407 ? -16.585 -5.346 19.967 1.00 93.75 407 ASP A C 1
ATOM 3214 O O . ASP A 1 407 ? -15.674 -4.759 19.384 1.00 93.75 407 ASP A O 1
ATOM 3218 N N . GLU A 1 408 ? -16.607 -5.460 21.290 1.00 93.88 408 GLU A N 1
ATOM 3219 C CA . GLU A 1 408 ? -15.444 -5.119 22.112 1.00 93.88 408 GLU A CA 1
ATOM 3220 C C . GLU A 1 408 ? -14.465 -6.302 22.093 1.00 93.88 408 GLU A C 1
ATOM 3222 O O . GLU A 1 408 ? -14.871 -7.461 22.190 1.00 93.88 408 GLU A O 1
ATOM 3227 N N . ILE A 1 409 ? -13.177 -6.019 21.919 1.00 94.81 409 ILE A N 1
ATOM 3228 C CA . ILE A 1 409 ? -12.107 -7.018 21.862 1.00 94.81 409 ILE A CA 1
ATOM 3229 C C . ILE A 1 409 ? -11.072 -6.716 22.944 1.00 94.81 409 ILE A C 1
ATOM 3231 O O . ILE A 1 409 ? -10.869 -5.564 23.318 1.00 94.81 409 ILE A O 1
ATOM 3235 N N . LEU A 1 410 ? -10.408 -7.759 23.450 1.00 93.50 410 LEU A N 1
ATOM 3236 C CA . LEU A 1 410 ? -9.342 -7.638 24.457 1.00 93.50 410 LEU A CA 1
ATOM 3237 C C . LEU A 1 410 ? -9.766 -6.877 25.739 1.00 93.50 410 LEU A C 1
ATOM 3239 O O . LEU A 1 410 ? -8.943 -6.229 26.373 1.00 93.50 410 LEU A O 1
ATOM 3243 N N . GLU A 1 411 ? -11.031 -6.999 26.170 1.00 89.25 411 GLU A N 1
ATOM 3244 C CA . GLU A 1 411 ? -11.661 -6.227 27.270 1.00 89.25 411 GLU A CA 1
ATOM 3245 C C . GLU A 1 411 ? -10.875 -6.158 28.599 1.00 89.25 411 GLU A C 1
ATOM 3247 O O . GLU A 1 411 ? -11.094 -5.261 29.413 1.00 89.25 411 GLU A O 1
ATOM 3252 N N . LYS A 1 412 ? -10.000 -7.133 28.869 1.00 86.50 412 LYS A N 1
ATOM 3253 C CA . LYS A 1 412 ? -9.253 -7.257 30.135 1.00 86.50 412 LYS A CA 1
ATOM 3254 C C . LYS A 1 412 ? -7.803 -6.789 30.041 1.00 86.50 412 LYS A C 1
ATOM 3256 O O . LYS A 1 412 ? -7.072 -6.907 31.021 1.00 86.50 412 LYS A O 1
ATOM 3261 N N . GLU A 1 413 ? -7.380 -6.316 28.879 1.00 91.31 413 GLU A N 1
ATOM 3262 C CA . GLU A 1 413 ? -5.979 -6.069 28.565 1.00 91.31 413 GLU A CA 1
ATOM 3263 C C . GLU A 1 413 ? -5.724 -4.567 28.432 1.00 91.31 413 GLU A C 1
ATOM 3265 O O . GLU A 1 413 ? -6.492 -3.836 27.808 1.00 91.31 413 GLU A O 1
ATOM 3270 N N . GLU A 1 414 ? -4.628 -4.091 29.024 1.00 91.56 414 GLU A N 1
ATOM 3271 C CA . GLU A 1 414 ? -4.230 -2.688 28.900 1.00 91.56 414 GLU A CA 1
ATOM 3272 C C . GLU A 1 414 ? -3.438 -2.474 27.605 1.00 91.56 414 GLU A C 1
ATOM 3274 O O . GLU A 1 414 ? -2.200 -2.516 27.599 1.00 91.56 414 GLU A O 1
ATOM 3279 N N . ILE A 1 415 ? -4.161 -2.287 26.498 1.00 93.19 415 ILE A N 1
ATOM 3280 C CA . ILE A 1 415 ? -3.569 -2.088 25.175 1.00 93.19 415 ILE A CA 1
ATOM 3281 C C . ILE A 1 415 ? -2.924 -0.708 25.086 1.00 93.19 415 ILE A C 1
ATOM 3283 O O . ILE A 1 415 ? -3.564 0.338 25.214 1.00 93.19 415 ILE A O 1
ATOM 3287 N N . ARG A 1 416 ? -1.625 -0.713 24.803 1.00 90.44 416 ARG A N 1
ATOM 3288 C CA . ARG A 1 416 ? -0.820 0.482 24.589 1.00 90.44 416 ARG A CA 1
ATOM 3289 C C . ARG A 1 416 ? -0.818 0.877 23.117 1.00 90.44 416 ARG A C 1
ATOM 3291 O O . ARG A 1 416 ? -1.238 1.986 22.803 1.00 90.44 416 ARG A O 1
ATOM 3298 N N . GLY A 1 417 ? -0.382 -0.012 22.231 1.00 91.25 417 GLY A N 1
ATOM 3299 C CA . GLY A 1 417 ? -0.268 0.255 20.796 1.00 91.25 417 GLY A CA 1
ATOM 3300 C C . GLY A 1 417 ? -0.899 -0.850 19.962 1.00 91.25 417 GLY A C 1
ATOM 3301 O O . GLY A 1 417 ? -0.955 -1.999 20.401 1.00 91.25 417 GLY A O 1
ATOM 3302 N N . ILE A 1 418 ? -1.379 -0.489 18.775 1.00 94.06 418 ILE A N 1
ATOM 3303 C CA . ILE A 1 418 ? -1.947 -1.414 17.797 1.00 94.06 418 ILE A CA 1
ATOM 3304 C C . ILE A 1 418 ? -1.174 -1.217 16.492 1.00 94.06 418 ILE A C 1
ATOM 3306 O O . ILE A 1 418 ? -1.185 -0.133 15.923 1.00 94.06 418 ILE A O 1
ATOM 3310 N N . TYR A 1 419 ? -0.493 -2.262 16.039 1.00 93.19 419 TYR A N 1
ATOM 3311 C CA . TYR A 1 419 ? 0.457 -2.228 14.933 1.00 93.19 419 TYR A CA 1
ATOM 3312 C C . TYR A 1 419 ? 0.040 -3.252 13.876 1.00 93.19 419 TYR A C 1
ATOM 3314 O O . TYR A 1 419 ? 0.316 -4.449 14.024 1.00 93.19 419 TYR A O 1
ATOM 3322 N N . PRO A 1 420 ? -0.670 -2.822 12.822 1.00 92.56 420 PRO A N 1
ATOM 3323 C CA . PRO A 1 420 ? -0.886 -3.643 11.641 1.00 92.56 420 PRO A CA 1
ATOM 3324 C C . PRO A 1 420 ? 0.452 -4.040 11.024 1.00 92.56 420 PRO A C 1
ATOM 3326 O O . PRO A 1 420 ? 1.394 -3.249 10.988 1.00 92.56 420 PRO A O 1
ATOM 3329 N N . HIS A 1 421 ? 0.537 -5.259 10.508 1.00 91.25 421 HIS A N 1
ATOM 3330 C CA . HIS A 1 421 ? 1.704 -5.666 9.752 1.00 91.25 421 HIS A CA 1
ATOM 3331 C C . HIS A 1 421 ? 1.731 -4.896 8.425 1.00 91.25 421 HIS A C 1
ATOM 3333 O O . HIS A 1 421 ? 0.807 -4.999 7.623 1.00 91.25 421 HIS A O 1
ATOM 3339 N N . GLN A 1 422 ? 2.821 -4.171 8.167 1.00 84.31 422 GLN A N 1
ATOM 3340 C CA . GLN A 1 422 ? 2.927 -3.272 7.010 1.00 84.31 422 GLN A CA 1
ATOM 3341 C C . GLN A 1 422 ? 2.737 -3.991 5.657 1.00 84.31 422 GLN A C 1
ATOM 3343 O O . GLN A 1 422 ? 2.032 -3.496 4.789 1.00 84.31 422 GLN A O 1
ATOM 3348 N N . TYR A 1 423 ? 3.284 -5.205 5.512 1.00 85.06 423 TYR A N 1
ATOM 3349 C CA . TYR A 1 423 ? 3.205 -5.986 4.269 1.00 85.06 423 TYR A CA 1
ATOM 3350 C C . TYR A 1 423 ? 2.062 -7.022 4.209 1.00 85.06 423 TYR A C 1
ATOM 3352 O O . TYR A 1 423 ? 1.482 -7.236 3.148 1.00 85.06 423 TYR A O 1
ATOM 3360 N N . PHE A 1 424 ? 1.698 -7.658 5.332 1.00 84.56 424 PHE A N 1
ATOM 3361 C CA . PHE A 1 424 ? 0.645 -8.684 5.381 1.00 84.56 424 PHE A CA 1
ATOM 3362 C C . PHE A 1 424 ? -0.628 -8.126 6.022 1.00 84.56 424 PHE A C 1
ATOM 3364 O O . PHE A 1 424 ? -0.775 -8.103 7.241 1.00 84.56 424 PHE A O 1
ATOM 3371 N N . LYS A 1 425 ? -1.583 -7.731 5.178 1.00 84.88 425 LYS A N 1
ATOM 3372 C CA . LYS A 1 425 ? -2.782 -6.946 5.536 1.00 84.88 425 LYS A CA 1
ATOM 3373 C C . LYS A 1 425 ? -3.716 -7.583 6.572 1.00 84.88 425 LYS A C 1
ATOM 3375 O O . LYS A 1 425 ? -4.530 -6.885 7.172 1.00 84.88 425 LYS A O 1
ATOM 3380 N N . ASP A 1 426 ? -3.604 -8.892 6.779 1.00 86.44 426 ASP A N 1
ATOM 3381 C CA . ASP A 1 426 ? -4.455 -9.640 7.705 1.00 86.44 426 ASP A CA 1
ATOM 3382 C C . ASP A 1 426 ? -3.879 -9.746 9.123 1.00 86.44 426 ASP A C 1
ATOM 3384 O O . ASP A 1 426 ? -4.590 -10.164 10.040 1.00 86.44 426 ASP A O 1
ATOM 3388 N N . ALA A 1 427 ? -2.610 -9.372 9.320 1.00 91.38 427 ALA A N 1
ATOM 3389 C CA . ALA A 1 427 ? -1.933 -9.490 10.603 1.00 91.38 427 ALA A CA 1
ATOM 3390 C C . ALA A 1 427 ? -1.913 -8.168 11.382 1.00 91.38 427 ALA A C 1
ATOM 3392 O O . ALA A 1 427 ? -1.603 -7.110 10.835 1.00 91.38 427 ALA A O 1
ATOM 3393 N N . VAL A 1 428 ? -2.212 -8.231 12.682 1.00 94.62 428 VAL A N 1
ATOM 3394 C CA . VAL A 1 428 ? -2.196 -7.073 13.593 1.00 94.62 428 VAL A CA 1
ATOM 3395 C C . VAL A 1 428 ? -1.619 -7.492 14.938 1.00 94.62 428 VAL A C 1
ATOM 3397 O O . VAL A 1 428 ? -1.983 -8.542 15.464 1.00 94.62 428 VAL A O 1
ATOM 3400 N N . PHE A 1 429 ? -0.751 -6.657 15.505 1.00 95.44 429 PHE A N 1
ATOM 3401 C CA . PHE A 1 429 ? -0.096 -6.868 16.793 1.00 95.44 429 PHE A CA 1
ATOM 3402 C C . PHE A 1 429 ? -0.533 -5.793 17.792 1.00 95.44 429 PHE A C 1
ATOM 3404 O O . PHE A 1 429 ? -0.611 -4.617 17.458 1.00 95.44 429 PHE A O 1
ATOM 3411 N N . PHE A 1 430 ? -0.798 -6.178 19.033 1.00 95.81 430 PHE A N 1
ATOM 3412 C CA . PHE A 1 430 ? -1.268 -5.304 20.101 1.00 95.81 430 PHE A CA 1
ATOM 3413 C C . PHE A 1 430 ? -0.286 -5.391 21.265 1.00 95.81 430 PHE A C 1
ATOM 3415 O O . PHE A 1 430 ? -0.166 -6.432 21.917 1.00 95.81 430 PHE A O 1
ATOM 3422 N N . THR A 1 431 ? 0.426 -4.303 21.541 1.00 94.44 431 THR A N 1
ATOM 3423 C CA . THR A 1 431 ? 1.356 -4.250 22.673 1.00 94.44 431 THR A CA 1
ATOM 3424 C C . THR A 1 431 ? 0.629 -3.812 23.934 1.00 94.44 431 THR A C 1
ATOM 3426 O O . THR A 1 431 ? -0.286 -2.985 23.890 1.00 94.44 431 THR A O 1
ATOM 3429 N N . THR A 1 432 ? 1.048 -4.344 25.079 1.00 92.69 432 THR A N 1
ATOM 3430 C CA . THR A 1 432 ? 0.568 -3.895 26.393 1.00 92.69 432 THR A CA 1
ATOM 3431 C C . THR A 1 432 ? 1.613 -3.009 27.077 1.00 92.69 432 THR A C 1
ATOM 3433 O O . THR A 1 432 ? 2.688 -2.747 26.537 1.00 92.69 432 THR A O 1
ATOM 3436 N N . LYS A 1 433 ? 1.322 -2.521 28.289 1.00 86.69 433 LYS A N 1
ATOM 3437 C CA . LYS A 1 433 ? 2.349 -1.892 29.147 1.00 86.69 433 LYS A CA 1
ATOM 3438 C C . LYS A 1 433 ? 3.393 -2.886 29.667 1.00 86.69 433 LYS A C 1
ATOM 3440 O O . LYS A 1 433 ? 4.436 -2.467 30.157 1.00 86.69 433 LYS A O 1
ATOM 3445 N N . SER A 1 434 ? 3.090 -4.180 29.599 1.00 89.25 434 SER A N 1
ATOM 3446 C CA . SER A 1 434 ? 3.993 -5.268 29.963 1.00 89.25 434 SER A CA 1
ATOM 3447 C C . SER A 1 434 ? 4.659 -5.856 28.715 1.00 89.25 434 SER A C 1
ATOM 3449 O O . SER A 1 434 ? 4.458 -5.375 27.602 1.00 89.25 434 SER A O 1
ATOM 3451 N N . ARG A 1 435 ? 5.414 -6.944 28.886 1.00 93.50 435 ARG A N 1
ATOM 3452 C CA . ARG A 1 435 ? 5.979 -7.720 27.772 1.00 93.50 435 ARG A CA 1
ATOM 3453 C C . ARG A 1 435 ? 4.948 -8.559 27.029 1.00 93.50 435 ARG A C 1
ATOM 3455 O O . ARG A 1 435 ? 5.264 -9.129 25.996 1.00 93.50 435 ARG A O 1
ATOM 3462 N N . LYS A 1 436 ? 3.717 -8.648 27.525 1.00 95.50 436 LYS A N 1
ATOM 3463 C CA . LYS A 1 436 ? 2.655 -9.375 26.840 1.00 95.50 436 LYS A CA 1
ATOM 3464 C C . LYS A 1 436 ? 2.273 -8.663 25.540 1.00 95.50 436 LYS A C 1
ATOM 3466 O O . LYS A 1 436 ? 1.967 -7.464 25.563 1.00 95.50 436 LYS A O 1
ATOM 3471 N N . VAL A 1 437 ? 2.254 -9.410 24.441 1.00 96.38 437 VAL A N 1
ATOM 3472 C CA . VAL A 1 437 ? 1.806 -8.953 23.122 1.00 96.38 437 VAL A CA 1
ATOM 3473 C C . VAL A 1 437 ? 0.722 -9.896 22.626 1.00 96.38 437 VAL A C 1
ATOM 3475 O O . VAL A 1 437 ? 0.897 -11.112 22.644 1.00 96.38 437 VAL A O 1
ATOM 3478 N N . TRP A 1 438 ? -0.392 -9.330 22.173 1.00 96.56 438 TRP A N 1
ATOM 3479 C CA . TRP A 1 438 ? -1.430 -10.071 21.466 1.00 96.56 438 TRP A CA 1
ATOM 3480 C C . TRP A 1 438 ? -1.247 -9.907 19.966 1.00 96.56 438 TRP A C 1
ATOM 3482 O O . TRP A 1 438 ? -0.798 -8.860 19.510 1.00 96.56 438 TRP A O 1
ATOM 3492 N N . TYR A 1 439 ? -1.623 -10.901 19.176 1.00 95.38 439 TYR A N 1
ATOM 3493 C CA . TYR A 1 439 ? -1.630 -10.776 17.728 1.00 95.38 439 TYR A CA 1
ATOM 3494 C C . TYR A 1 439 ? -2.752 -11.586 17.088 1.00 95.38 439 TYR A C 1
ATOM 3496 O O . TYR A 1 439 ? -3.300 -12.514 17.676 1.00 95.38 439 TYR A O 1
ATOM 3504 N N . THR A 1 440 ? -3.078 -11.228 15.858 1.00 93.12 440 THR A N 1
ATOM 3505 C CA . THR A 1 440 ? -4.013 -11.922 14.968 1.00 93.12 440 THR A CA 1
ATOM 3506 C C . THR A 1 440 ? -3.356 -12.037 13.599 1.00 93.12 440 THR A C 1
ATOM 3508 O O . THR A 1 440 ? -2.523 -11.203 13.245 1.00 93.12 440 THR A O 1
ATOM 3511 N N . ILE A 1 441 ? -3.706 -13.074 12.841 1.00 90.62 441 ILE A N 1
ATOM 3512 C CA . ILE A 1 441 ? -3.261 -13.281 11.451 1.00 90.62 441 ILE A CA 1
ATOM 3513 C C . ILE A 1 441 ? -4.436 -13.430 10.478 1.00 90.62 441 ILE A C 1
ATOM 3515 O O . ILE A 1 441 ? -4.224 -13.784 9.318 1.00 90.62 441 ILE A O 1
ATOM 3519 N N . ASP A 1 442 ? -5.643 -13.202 10.985 1.00 87.19 442 ASP A N 1
ATOM 3520 C CA . ASP A 1 442 ? -6.935 -13.441 10.355 1.00 87.19 442 ASP A CA 1
ATOM 3521 C C . ASP A 1 442 ? -7.890 -12.277 10.643 1.00 87.19 442 ASP A C 1
ATOM 3523 O O . ASP A 1 442 ? -9.073 -12.449 10.934 1.00 87.19 442 ASP A O 1
ATOM 3527 N N . ARG A 1 443 ? -7.358 -11.051 10.554 1.00 88.50 443 ARG A N 1
ATOM 3528 C CA . ARG A 1 443 ? -8.156 -9.819 10.562 1.00 88.50 443 ARG A CA 1
ATOM 3529 C C . ARG A 1 443 ? -8.923 -9.621 11.870 1.00 88.50 443 ARG A C 1
ATOM 3531 O O . ARG A 1 443 ? -10.087 -9.219 11.878 1.00 88.50 443 ARG A O 1
ATOM 3538 N N . ALA A 1 444 ? -8.243 -9.879 12.985 1.00 89.75 444 ALA A N 1
ATOM 3539 C CA . ALA A 1 444 ? -8.781 -9.788 14.337 1.00 89.75 444 ALA A CA 1
ATOM 3540 C C . ALA A 1 444 ? -9.959 -10.732 14.595 1.00 89.75 444 ALA A C 1
ATOM 3542 O O . ALA A 1 444 ? -10.809 -10.414 15.426 1.00 89.75 444 ALA A O 1
ATOM 3543 N N . GLU A 1 445 ? -10.032 -11.874 13.905 1.00 87.62 445 GLU A N 1
ATOM 3544 C CA . GLU A 1 445 ? -11.020 -12.917 14.182 1.00 87.62 445 GLU A CA 1
ATOM 3545 C C . GLU A 1 445 ? -10.598 -13.767 15.383 1.00 87.62 445 GLU A C 1
ATOM 3547 O O . GLU A 1 445 ? -11.364 -13.870 16.348 1.00 87.62 445 GLU A O 1
ATOM 3552 N N . HIS A 1 446 ? -9.360 -14.265 15.374 1.00 89.12 446 HIS A N 1
ATOM 3553 C CA . HIS A 1 446 ? -8.757 -14.989 16.486 1.00 89.12 446 HIS A CA 1
ATOM 3554 C C . HIS A 1 446 ? -7.517 -14.261 17.015 1.00 89.12 446 HIS A C 1
ATOM 3556 O O . HIS A 1 446 ? -6.767 -13.619 16.276 1.00 89.12 446 HIS A O 1
ATOM 3562 N N . PHE A 1 447 ? -7.309 -14.365 18.329 1.00 93.62 447 PHE A N 1
ATOM 3563 C CA . PHE A 1 447 ? -6.202 -13.723 19.030 1.00 93.62 447 PHE A CA 1
ATOM 3564 C C . PHE A 1 447 ? -5.289 -14.768 19.660 1.00 93.62 447 PHE A C 1
ATOM 3566 O O . PHE A 1 447 ? -5.740 -15.691 20.340 1.00 93.62 447 PHE A O 1
ATOM 3573 N N . HIS A 1 448 ? -3.998 -14.566 19.459 1.00 94.31 448 HIS A N 1
ATOM 3574 C CA . HIS A 1 448 ? -2.898 -15.325 20.029 1.00 94.31 448 HIS A CA 1
ATOM 3575 C C . HIS A 1 448 ? -2.036 -14.388 20.874 1.00 94.31 448 HIS A C 1
ATOM 3577 O O . HIS A 1 448 ? -2.135 -13.167 20.749 1.00 94.31 448 HIS A O 1
ATOM 3583 N N . GLU A 1 449 ? -1.182 -14.940 21.726 1.00 95.25 449 GLU A N 1
ATOM 3584 C CA . GLU A 1 449 ? -0.296 -14.152 22.580 1.00 95.25 449 GLU A CA 1
ATOM 3585 C C . GLU A 1 449 ? 1.123 -14.721 22.590 1.00 95.25 449 GLU A C 1
ATOM 3587 O O . GLU A 1 449 ? 1.315 -15.928 22.449 1.00 95.25 449 GLU A O 1
ATOM 3592 N N . PHE A 1 450 ? 2.105 -13.839 22.777 1.00 95.75 450 PHE A N 1
ATOM 3593 C CA . PHE A 1 450 ? 3.486 -14.189 23.105 1.00 95.75 450 PHE A CA 1
ATOM 3594 C C . PHE A 1 450 ? 4.057 -13.197 24.130 1.00 95.75 450 PHE A C 1
ATOM 3596 O O . PHE A 1 450 ? 3.490 -12.127 24.383 1.00 95.75 450 PHE A O 1
ATOM 3603 N N . GLU A 1 451 ? 5.195 -13.549 24.728 1.00 96.19 451 GLU A N 1
ATOM 3604 C CA . GLU A 1 451 ? 5.944 -12.669 25.627 1.00 96.19 451 GLU A CA 1
ATOM 3605 C C . GLU A 1 451 ? 7.147 -12.059 24.894 1.00 96.19 451 GLU A C 1
ATOM 3607 O O . GLU A 1 451 ? 8.005 -12.765 24.366 1.00 96.19 451 GLU A O 1
ATOM 3612 N N . ALA A 1 452 ? 7.200 -10.730 24.841 1.00 96.12 452 ALA A N 1
ATOM 3613 C CA . ALA A 1 452 ? 8.284 -9.975 24.236 1.00 96.12 452 ALA A CA 1
ATOM 3614 C C . ALA A 1 452 ? 9.591 -10.094 25.049 1.00 96.12 452 ALA A C 1
ATOM 3616 O O . ALA A 1 452 ? 9.563 -10.200 26.279 1.00 96.12 452 ALA A O 1
ATOM 3617 N N . PRO A 1 453 ? 10.766 -10.009 24.400 1.00 95.88 453 PRO A N 1
ATOM 3618 C CA . PRO A 1 453 ? 12.056 -10.241 25.058 1.00 95.88 453 PRO A CA 1
ATOM 3619 C C . PRO A 1 453 ? 12.470 -9.107 26.010 1.00 95.88 453 PRO A C 1
ATOM 3621 O O . PRO A 1 453 ? 13.278 -9.309 26.921 1.00 95.88 453 PRO A O 1
ATOM 3624 N N . SER A 1 454 ? 11.919 -7.911 25.818 1.00 94.56 454 SER A N 1
ATOM 3625 C CA . SER A 1 454 ? 12.174 -6.714 26.620 1.00 94.56 454 SER A CA 1
ATOM 3626 C C . SER A 1 454 ? 10.936 -5.820 26.644 1.00 94.56 454 SER A C 1
ATOM 3628 O O . SER A 1 454 ? 9.992 -6.028 25.880 1.00 94.56 454 SER A O 1
ATOM 3630 N N . ASP A 1 455 ? 10.914 -4.832 27.538 1.00 93.44 455 ASP A N 1
ATOM 3631 C CA . ASP A 1 455 ? 9.762 -3.942 27.658 1.00 93.44 455 ASP A CA 1
ATOM 3632 C C . ASP A 1 455 ? 9.655 -3.064 26.398 1.00 93.44 455 ASP A C 1
ATOM 3634 O O . ASP A 1 455 ? 10.681 -2.655 25.858 1.00 93.44 455 ASP A O 1
ATOM 3638 N N . PRO A 1 456 ? 8.454 -2.725 25.904 1.00 88.81 456 PRO A N 1
ATOM 3639 C CA . PRO A 1 456 ? 8.287 -2.026 24.622 1.00 88.81 456 PRO A CA 1
ATOM 3640 C C . PRO A 1 456 ? 8.873 -0.597 24.553 1.00 88.81 456 PRO A C 1
ATOM 3642 O O . PRO A 1 456 ? 8.743 0.059 23.526 1.00 88.81 456 PRO A O 1
ATOM 3645 N N . GLY A 1 457 ? 9.496 -0.074 25.620 1.00 85.06 457 GLY A N 1
ATOM 3646 C CA . GLY A 1 457 ? 10.162 1.242 25.620 1.00 85.06 457 GLY A CA 1
ATOM 3647 C C . GLY A 1 457 ? 9.211 2.393 25.286 1.00 85.06 457 GLY A C 1
ATOM 3648 O O . GLY A 1 457 ? 8.036 2.313 25.615 1.00 85.06 457 GLY A O 1
ATOM 3649 N N . SER A 1 458 ? 9.666 3.454 24.624 1.00 78.19 458 SER A N 1
ATOM 3650 C CA . SER A 1 458 ? 8.815 4.468 23.973 1.00 78.19 458 SER A CA 1
ATOM 3651 C C . SER A 1 458 ? 8.778 4.235 22.453 1.00 78.19 458 SER A C 1
ATOM 3653 O O . SER A 1 458 ? 9.766 3.776 21.882 1.00 78.19 458 SER A O 1
ATOM 3655 N N . GLY A 1 459 ? 7.648 4.538 21.801 1.00 79.94 459 GLY A N 1
ATOM 3656 C CA . GLY A 1 459 ? 7.467 4.367 20.347 1.00 79.94 459 GLY A CA 1
ATOM 3657 C C . GLY A 1 459 ? 6.948 2.990 19.906 1.00 79.94 459 GLY A C 1
ATOM 3658 O O . GLY A 1 459 ? 6.365 2.260 20.716 1.00 79.94 459 GLY A O 1
ATOM 3659 N N . ASN A 1 460 ? 7.123 2.684 18.612 1.00 87.25 460 ASN A N 1
ATOM 3660 C CA . ASN A 1 460 ? 6.826 1.391 17.987 1.00 87.25 460 ASN A CA 1
ATOM 3661 C C . ASN A 1 460 ? 8.013 0.422 18.184 1.00 87.25 460 ASN A C 1
ATOM 3663 O O . ASN A 1 460 ? 9.100 0.694 17.673 1.00 87.25 460 ASN A O 1
ATOM 3667 N N . PRO A 1 461 ? 7.839 -0.696 18.910 1.00 92.19 461 PRO A N 1
ATOM 3668 C CA . PRO A 1 461 ? 8.911 -1.660 19.129 1.00 92.19 461 PRO A CA 1
ATOM 3669 C C . PRO A 1 461 ? 9.056 -2.690 17.996 1.00 92.19 461 PRO A C 1
ATOM 3671 O O . PRO A 1 461 ? 9.990 -3.483 18.047 1.00 92.19 461 PRO A O 1
ATOM 3674 N N . LEU A 1 462 ? 8.145 -2.738 17.018 1.00 93.50 462 LEU A N 1
ATOM 3675 C CA . LEU A 1 462 ? 8.076 -3.792 16.002 1.00 93.50 462 LEU A CA 1
ATOM 3676 C C . LEU A 1 462 ? 8.566 -3.307 14.634 1.00 93.50 462 LEU A C 1
ATOM 3678 O O . LEU A 1 462 ? 8.099 -2.294 14.120 1.00 93.50 462 LEU A O 1
ATOM 3682 N N . SER A 1 463 ? 9.433 -4.102 14.008 1.00 93.75 463 SER A N 1
ATOM 3683 C CA . SER A 1 463 ? 9.744 -4.018 12.579 1.00 93.75 463 SER A CA 1
ATOM 3684 C C . SER A 1 463 ? 9.512 -5.378 11.921 1.00 93.75 463 SER A C 1
ATOM 3686 O O . SER A 1 463 ? 9.846 -6.427 12.482 1.00 93.75 463 SER A O 1
ATOM 3688 N N . PHE A 1 464 ? 8.896 -5.359 10.740 1.00 94.06 464 PHE A N 1
ATOM 3689 C CA . PHE A 1 464 ? 8.402 -6.547 10.049 1.00 94.06 464 PHE A CA 1
ATOM 3690 C C . PHE A 1 464 ? 9.170 -6.817 8.760 1.00 94.06 464 PHE A C 1
ATOM 3692 O O . PHE A 1 464 ? 9.491 -5.880 8.030 1.00 94.06 464 PHE A O 1
ATOM 3699 N N . HIS A 1 465 ? 9.401 -8.086 8.429 1.00 94.44 465 HIS A N 1
ATOM 3700 C CA . HIS A 1 465 ? 10.040 -8.446 7.165 1.00 94.44 465 HIS A CA 1
ATOM 3701 C C . HIS A 1 465 ? 9.060 -8.346 5.971 1.00 94.44 465 HIS A C 1
ATOM 3703 O O . HIS A 1 465 ? 7.922 -8.809 6.088 1.00 94.44 465 HIS A O 1
ATOM 3709 N N . PRO A 1 466 ? 9.486 -7.828 4.797 1.00 88.12 466 PRO A N 1
ATOM 3710 C CA . PRO A 1 466 ? 8.641 -7.684 3.602 1.00 88.12 466 PRO A CA 1
ATOM 3711 C C . PRO A 1 466 ? 8.019 -8.971 3.074 1.00 88.12 466 PRO A C 1
ATOM 3713 O O . PRO A 1 466 ? 6.823 -9.013 2.816 1.00 88.12 466 PRO A O 1
ATOM 3716 N N . ASP A 1 467 ? 8.809 -10.036 2.962 1.00 86.44 467 ASP A N 1
ATOM 3717 C CA . ASP A 1 467 ? 8.354 -11.272 2.311 1.00 86.44 467 ASP A CA 1
ATOM 3718 C C . ASP A 1 467 ? 8.153 -12.456 3.275 1.00 86.44 467 ASP A C 1
ATOM 3720 O O . ASP A 1 467 ? 7.855 -13.568 2.844 1.00 86.44 467 ASP A O 1
ATOM 3724 N N . LYS A 1 468 ? 8.369 -12.267 4.583 1.00 92.00 468 LYS A N 1
ATOM 3725 C CA . LYS A 1 468 ? 8.375 -13.352 5.579 1.00 92.00 468 LYS A CA 1
ATOM 3726 C C . LYS A 1 468 ? 7.511 -12.943 6.767 1.00 92.00 468 LYS A C 1
ATOM 3728 O O . LYS A 1 468 ? 7.997 -12.326 7.706 1.00 92.00 468 LYS A O 1
ATOM 3733 N N . LYS A 1 469 ? 6.231 -13.322 6.707 1.00 88.88 469 LYS A N 1
ATOM 3734 C CA . LYS A 1 469 ? 5.159 -12.957 7.658 1.00 88.88 469 LYS A CA 1
ATOM 3735 C C . LYS A 1 469 ? 5.512 -13.151 9.137 1.00 88.88 469 LYS A C 1
ATOM 3737 O O . LYS A 1 469 ? 5.013 -12.425 9.989 1.00 88.88 469 LYS A O 1
ATOM 3742 N N . ASP A 1 470 ? 6.370 -14.124 9.436 1.00 92.81 470 ASP A N 1
ATOM 3743 C CA . ASP A 1 470 ? 6.679 -14.545 10.807 1.00 92.81 470 ASP A CA 1
ATOM 3744 C C . ASP A 1 470 ? 7.999 -13.976 11.336 1.00 92.81 470 ASP A C 1
ATOM 3746 O O . ASP A 1 470 ? 8.410 -14.298 12.450 1.00 92.81 470 ASP A O 1
ATOM 3750 N N . TRP A 1 471 ? 8.697 -13.160 10.546 1.00 95.50 471 TRP A N 1
ATOM 3751 C CA . TRP A 1 471 ? 9.978 -12.585 10.937 1.00 95.50 471 TRP A CA 1
ATOM 3752 C C . TRP A 1 471 ? 9.784 -11.195 11.526 1.00 95.50 471 TRP A C 1
ATOM 3754 O O . TRP A 1 471 ? 9.306 -10.277 10.856 1.00 95.50 471 TRP A O 1
ATOM 3764 N N . LEU A 1 472 ? 10.188 -11.054 12.786 1.00 96.56 472 LEU A N 1
ATOM 3765 C CA . LEU A 1 472 ? 9.983 -9.864 13.600 1.00 96.56 472 LEU A CA 1
ATOM 3766 C C . LEU A 1 472 ? 11.316 -9.386 14.174 1.00 96.56 472 LEU A C 1
ATOM 3768 O O . LEU A 1 472 ? 12.103 -10.187 14.685 1.00 96.56 472 LEU A O 1
ATOM 3772 N N . ILE A 1 473 ? 11.533 -8.074 14.157 1.00 97.12 473 ILE A N 1
ATOM 3773 C CA . ILE A 1 473 ? 12.512 -7.405 15.014 1.00 97.12 473 ILE A CA 1
ATOM 3774 C C . ILE A 1 473 ? 11.739 -6.697 16.125 1.00 97.12 473 ILE A C 1
ATOM 3776 O O . ILE A 1 473 ? 10.803 -5.946 15.859 1.00 97.12 473 ILE A O 1
ATOM 3780 N N . TRP A 1 474 ? 12.155 -6.929 17.367 1.00 97.19 474 TRP A N 1
ATOM 3781 C CA . TRP A 1 474 ? 11.686 -6.230 18.554 1.00 97.19 474 TRP A CA 1
ATOM 3782 C C . TRP A 1 474 ? 12.785 -5.317 19.090 1.00 97.19 474 TRP A C 1
ATOM 3784 O O . TRP A 1 474 ? 13.804 -5.808 19.580 1.00 97.19 474 TRP A O 1
ATOM 3794 N N . VAL A 1 475 ? 12.581 -4.002 19.023 1.00 95.94 475 VAL A N 1
ATOM 3795 C CA . VAL A 1 475 ? 13.451 -2.996 19.645 1.00 95.94 475 VAL A CA 1
ATOM 3796 C C . VAL A 1 475 ? 12.780 -2.504 20.923 1.00 95.94 475 VAL A C 1
ATOM 3798 O O . VAL A 1 475 ? 11.913 -1.635 20.897 1.00 95.94 475 VAL A O 1
ATOM 3801 N N . GLY A 1 476 ? 13.182 -3.072 22.058 1.00 93.88 476 GLY A N 1
ATOM 3802 C CA . GLY A 1 476 ? 12.606 -2.747 23.365 1.00 93.88 476 GLY A CA 1
ATOM 3803 C C . GLY A 1 476 ? 13.641 -2.252 24.368 1.00 93.88 476 GLY A C 1
ATOM 3804 O O . GLY A 1 476 ? 14.845 -2.425 24.190 1.00 93.88 476 GLY A O 1
ATOM 3805 N N . GLN A 1 477 ? 13.173 -1.634 25.447 1.00 93.19 477 GLN A N 1
ATOM 3806 C CA . GLN A 1 477 ? 13.994 -1.145 26.546 1.00 93.19 477 GLN A CA 1
ATOM 3807 C C . GLN A 1 477 ? 14.304 -2.268 27.541 1.00 93.19 477 GLN A C 1
ATOM 3809 O O . GLN A 1 477 ? 13.422 -2.988 28.011 1.00 93.19 477 GLN A O 1
ATOM 3814 N N . LYS A 1 478 ? 15.579 -2.383 27.900 1.00 92.31 478 LYS A N 1
ATOM 3815 C CA . LYS A 1 478 ? 16.101 -3.324 28.885 1.00 92.31 478 LYS A CA 1
ATOM 3816 C C . LYS A 1 478 ? 16.917 -2.560 29.913 1.00 92.31 478 LYS A C 1
ATOM 3818 O O . LYS A 1 478 ? 17.738 -1.725 29.546 1.00 92.31 478 LYS A O 1
ATOM 3823 N N . CYS A 1 479 ? 16.680 -2.838 31.190 1.00 90.62 479 CYS A N 1
ATOM 3824 C CA . CYS A 1 479 ? 17.389 -2.207 32.296 1.00 90.62 479 CYS A CA 1
ATOM 3825 C C . CYS A 1 479 ? 18.203 -3.251 33.059 1.00 90.62 479 CYS A C 1
ATOM 3827 O O . CYS A 1 479 ? 17.699 -4.327 33.387 1.00 90.62 479 CYS A O 1
ATOM 3829 N N . GLU A 1 480 ? 19.463 -2.935 33.343 1.00 89.00 480 GLU A N 1
ATOM 3830 C CA . GLU A 1 480 ? 20.364 -3.768 34.133 1.00 89.00 480 GLU A CA 1
ATOM 3831 C C . GLU A 1 480 ? 21.033 -2.953 35.244 1.00 89.00 480 GLU A C 1
ATOM 3833 O O . GLU A 1 480 ? 21.088 -1.724 35.202 1.00 89.00 480 GLU A O 1
ATOM 3838 N N . LYS A 1 481 ? 21.511 -3.635 36.289 1.00 88.06 481 LYS A N 1
ATOM 3839 C CA . LYS A 1 481 ? 22.221 -2.981 37.394 1.00 88.06 481 LYS A CA 1
ATOM 3840 C C . LYS A 1 481 ? 23.720 -3.023 37.137 1.00 88.06 481 LYS A C 1
ATOM 3842 O O . LYS A 1 481 ? 24.334 -4.072 37.319 1.00 88.06 481 LYS A O 1
ATOM 3847 N N . VAL A 1 482 ? 24.296 -1.876 36.796 1.00 81.56 482 VAL A N 1
ATOM 3848 C CA . VAL A 1 482 ? 25.741 -1.680 36.627 1.00 81.56 482 VAL A CA 1
ATOM 3849 C C . VAL A 1 482 ? 26.242 -0.846 37.804 1.00 81.56 482 VAL A C 1
ATOM 3851 O O . VAL A 1 482 ? 25.709 0.225 38.085 1.00 81.56 482 VAL A O 1
ATOM 3854 N N . ASP A 1 483 ? 27.199 -1.370 38.574 1.00 84.69 483 ASP A N 1
ATOM 3855 C CA . ASP A 1 483 ? 27.748 -0.716 39.778 1.00 84.69 483 ASP A CA 1
ATOM 3856 C C . ASP A 1 483 ? 26.688 -0.215 40.784 1.00 84.69 483 ASP A C 1
ATOM 3858 O O . ASP A 1 483 ? 26.842 0.804 41.459 1.00 84.69 483 ASP A O 1
ATOM 3862 N N . GLY A 1 484 ? 25.572 -0.944 40.893 1.00 82.44 484 GLY A N 1
ATOM 3863 C CA . GLY A 1 484 ? 24.464 -0.615 41.795 1.00 82.44 484 GLY A CA 1
ATOM 3864 C C . GLY A 1 484 ? 23.525 0.490 41.296 1.00 82.44 484 GLY A C 1
ATOM 3865 O O . GLY A 1 484 ? 22.543 0.778 41.982 1.00 82.44 484 GLY A O 1
ATOM 3866 N N . LYS A 1 485 ? 23.775 1.068 40.116 1.00 83.81 485 LYS A N 1
ATOM 3867 C CA . LYS A 1 485 ? 22.862 1.985 39.423 1.00 83.81 485 LYS A CA 1
ATOM 3868 C C . LYS A 1 485 ? 22.082 1.229 38.353 1.00 83.81 485 LYS A C 1
ATOM 3870 O O . LYS A 1 485 ? 22.616 0.343 37.694 1.00 83.81 485 LYS A O 1
ATOM 3875 N N . GLU A 1 486 ? 20.805 1.556 38.213 1.00 88.31 486 GLU A N 1
ATOM 3876 C CA . GLU A 1 486 ? 19.986 1.037 37.122 1.00 88.31 486 GLU A CA 1
ATOM 3877 C C . GLU A 1 486 ? 20.328 1.801 35.842 1.00 88.31 486 GLU A C 1
ATOM 3879 O O . GLU A 1 486 ? 20.243 3.028 35.804 1.00 88.31 486 GLU A O 1
ATOM 3884 N N . GLN A 1 487 ? 20.761 1.071 34.821 1.00 88.12 487 GLN A N 1
ATOM 3885 C CA . GLN A 1 487 ? 21.087 1.596 33.507 1.00 88.12 487 GLN A CA 1
ATOM 3886 C C . GLN A 1 487 ? 20.178 0.920 32.487 1.00 88.12 487 GLN A C 1
ATOM 3888 O O . GLN A 1 487 ? 20.146 -0.306 32.391 1.00 88.12 487 GLN A O 1
ATOM 3893 N N . CYS A 1 488 ? 19.427 1.727 31.743 1.00 90.94 488 CYS A N 1
ATOM 3894 C CA . CYS A 1 488 ? 18.520 1.255 30.706 1.00 90.94 488 CYS A CA 1
ATOM 3895 C C . CYS A 1 488 ? 19.085 1.559 29.320 1.00 90.94 488 CYS A C 1
ATOM 3897 O O . CYS A 1 488 ? 19.659 2.623 29.097 1.00 90.94 488 CYS A O 1
ATOM 3899 N N . PHE A 1 489 ? 18.891 0.638 28.386 1.00 91.69 489 PHE A N 1
ATOM 3900 C CA . PHE A 1 489 ? 19.248 0.793 26.980 1.00 91.69 489 PHE A CA 1
ATOM 3901 C C . PHE A 1 489 ? 18.220 0.082 26.099 1.00 91.69 489 PHE A C 1
ATOM 3903 O O . PHE A 1 489 ? 17.451 -0.760 26.565 1.00 91.69 489 PHE A O 1
ATOM 3910 N N . LYS A 1 490 ? 18.198 0.416 24.810 1.00 93.62 490 LYS A N 1
ATOM 3911 C CA . LYS A 1 490 ? 17.373 -0.275 23.815 1.00 93.62 490 LYS A CA 1
ATOM 3912 C C . LYS A 1 490 ? 18.128 -1.480 23.242 1.00 93.62 490 LYS A C 1
ATOM 3914 O O . LYS A 1 490 ? 19.302 -1.379 22.885 1.00 93.62 490 LYS A O 1
ATOM 3919 N N . GLU A 1 491 ? 17.467 -2.628 23.175 1.00 94.88 491 GLU A N 1
ATOM 3920 C CA . GLU A 1 491 ? 17.993 -3.899 22.665 1.00 94.88 491 GLU A CA 1
ATOM 3921 C C . GLU A 1 491 ? 17.132 -4.364 21.488 1.00 94.88 491 GLU A C 1
ATOM 3923 O O . GLU A 1 491 ? 15.907 -4.419 21.607 1.00 94.88 491 GLU A O 1
ATOM 3928 N N . ALA A 1 492 ? 17.775 -4.719 20.374 1.00 96.69 492 ALA A N 1
ATOM 3929 C CA . ALA A 1 492 ? 17.127 -5.343 19.228 1.00 96.69 492 ALA A CA 1
ATOM 3930 C C . ALA A 1 492 ? 17.191 -6.867 19.358 1.00 96.69 492 ALA A C 1
ATOM 3932 O O . ALA A 1 492 ? 18.272 -7.450 19.495 1.00 96.69 492 ALA A O 1
ATOM 3933 N N . SER A 1 493 ? 16.034 -7.515 19.290 1.00 97.44 493 SER A N 1
ATOM 3934 C CA . SER A 1 493 ? 15.878 -8.969 19.314 1.00 97.44 493 SER A CA 1
ATOM 3935 C C . SER A 1 493 ? 15.117 -9.443 18.083 1.00 97.44 493 SER A C 1
ATOM 3937 O O . SER A 1 493 ? 14.234 -8.747 17.601 1.00 97.44 493 SER A O 1
ATOM 3939 N N . ILE A 1 494 ? 15.450 -10.625 17.576 1.00 97.44 494 ILE A N 1
ATOM 3940 C CA . ILE A 1 494 ? 14.892 -11.183 16.343 1.00 97.44 494 ILE A CA 1
ATOM 3941 C C . ILE A 1 494 ? 14.122 -12.459 16.672 1.00 97.44 494 ILE A C 1
ATOM 3943 O O . ILE A 1 494 ? 14.617 -13.306 17.419 1.00 97.44 494 ILE A O 1
ATOM 3947 N N . SER A 1 495 ? 12.946 -12.603 16.071 1.00 96.81 495 SER A N 1
ATOM 3948 C CA . SER A 1 495 ? 12.184 -13.849 15.996 1.00 96.81 495 SER A CA 1
ATOM 3949 C C . SER A 1 495 ? 11.937 -14.200 14.528 1.00 96.81 495 SER A C 1
ATOM 3951 O O . SER A 1 495 ? 11.771 -13.317 13.687 1.00 96.81 495 SER A O 1
ATOM 3953 N N . ARG A 1 496 ? 11.944 -15.499 14.210 1.00 95.31 496 ARG A N 1
ATOM 3954 C CA . ARG A 1 496 ? 11.638 -16.036 12.866 1.00 95.31 496 ARG A CA 1
ATOM 3955 C C . ARG A 1 496 ? 10.381 -16.908 12.852 1.00 95.31 496 ARG A C 1
ATOM 3957 O O . ARG A 1 496 ? 10.094 -17.562 11.854 1.00 95.31 496 ARG A O 1
ATOM 3964 N N . ASP A 1 497 ? 9.693 -16.944 13.980 1.00 92.62 497 ASP A N 1
ATOM 3965 C CA . ASP A 1 497 ? 8.565 -17.803 14.313 1.00 92.62 497 ASP A CA 1
ATOM 3966 C C . ASP A 1 497 ? 7.502 -16.995 15.067 1.00 92.62 497 ASP A C 1
ATOM 3968 O O . ASP A 1 497 ? 6.904 -17.450 16.035 1.00 92.62 497 ASP A O 1
ATOM 3972 N N . ARG A 1 498 ? 7.272 -15.760 14.603 1.00 88.25 498 ARG A N 1
ATOM 3973 C CA . ARG A 1 498 ? 6.162 -14.895 15.020 1.00 88.25 498 ARG A CA 1
ATOM 3974 C C . ARG A 1 498 ? 6.129 -14.580 16.523 1.00 88.25 498 ARG A C 1
ATOM 3976 O O . ARG A 1 498 ? 5.072 -14.302 17.082 1.00 88.25 498 ARG A O 1
ATOM 3983 N N . GLY A 1 499 ? 7.295 -14.560 17.157 1.00 91.56 499 GLY A N 1
ATOM 3984 C CA . GLY A 1 499 ? 7.474 -14.210 18.562 1.00 91.56 499 GLY A CA 1
ATOM 3985 C C . GLY A 1 499 ? 7.539 -15.397 19.523 1.00 91.56 499 GLY A C 1
ATOM 3986 O O . GLY A 1 499 ? 7.664 -15.157 20.724 1.00 91.56 499 GLY A O 1
ATOM 3987 N N . ASP A 1 500 ? 7.506 -16.640 19.029 1.00 90.06 500 ASP A N 1
ATOM 3988 C CA . ASP A 1 500 ? 7.625 -17.840 19.870 1.00 90.06 500 ASP A CA 1
ATOM 3989 C C . ASP A 1 500 ? 9.034 -17.976 20.469 1.00 90.06 500 ASP A C 1
ATOM 3991 O O . ASP A 1 500 ? 9.189 -18.317 21.644 1.00 90.06 500 ASP A O 1
ATOM 3995 N N . ASN A 1 501 ? 10.073 -17.679 19.680 1.00 94.62 501 ASN A N 1
ATOM 3996 C CA . ASN A 1 501 ? 11.459 -17.678 20.136 1.00 94.62 501 ASN A CA 1
ATOM 3997 C C . ASN A 1 501 ? 12.163 -16.369 19.772 1.00 94.62 501 ASN A C 1
ATOM 3999 O O . ASN A 1 501 ? 12.121 -15.902 18.633 1.00 94.62 501 ASN A O 1
ATOM 4003 N N . TRP A 1 502 ? 12.890 -15.814 20.743 1.00 96.19 502 TRP A N 1
ATOM 4004 C CA . TRP A 1 502 ? 13.637 -14.568 20.588 1.00 96.19 502 TRP A CA 1
ATOM 4005 C C . TRP A 1 502 ? 15.132 -14.779 20.766 1.00 96.19 502 TRP A C 1
ATOM 4007 O O . TRP A 1 502 ? 15.582 -15.448 21.699 1.00 96.19 502 TRP A O 1
ATOM 4017 N N . ARG A 1 503 ? 15.915 -14.123 19.909 1.00 95.25 503 ARG A N 1
ATOM 4018 C CA . ARG A 1 503 ? 17.361 -13.990 20.072 1.00 95.25 503 ARG A CA 1
ATOM 4019 C C . ARG A 1 503 ? 17.768 -12.526 20.061 1.00 95.25 503 ARG A C 1
ATOM 4021 O O . ARG A 1 503 ? 17.452 -11.808 19.119 1.00 95.25 503 ARG A O 1
ATOM 4028 N N . THR A 1 504 ? 18.538 -12.100 21.054 1.00 95.25 504 THR A N 1
ATOM 4029 C CA . THR A 1 504 ? 19.179 -10.780 21.045 1.00 95.25 504 THR A CA 1
ATOM 4030 C C . THR A 1 504 ? 20.165 -10.670 19.878 1.00 95.25 504 THR A C 1
ATOM 4032 O O . THR A 1 504 ? 21.055 -11.508 19.748 1.00 95.25 504 THR A O 1
ATOM 4035 N N . ALA A 1 505 ? 20.017 -9.634 19.052 1.00 94.69 505 ALA A N 1
ATOM 4036 C CA . ALA A 1 505 ? 20.915 -9.328 17.940 1.00 94.69 505 ALA A CA 1
ATOM 4037 C C . ALA A 1 505 ? 21.926 -8.236 18.313 1.00 94.69 505 ALA A C 1
ATOM 4039 O O . ALA A 1 505 ? 23.129 -8.410 18.135 1.00 94.69 505 ALA A O 1
ATOM 4040 N N . LEU A 1 506 ? 21.450 -7.114 18.864 1.00 94.44 506 LEU A N 1
ATOM 4041 C CA . LEU A 1 506 ? 22.281 -5.953 19.196 1.00 94.44 506 LEU A CA 1
ATOM 4042 C C . LEU A 1 506 ? 21.762 -5.219 20.440 1.00 94.44 506 LEU A C 1
ATOM 4044 O O . LEU A 1 506 ? 20.563 -5.208 20.715 1.00 94.44 506 LEU A O 1
ATOM 4048 N N . ARG A 1 507 ? 22.672 -4.567 21.171 1.00 93.69 507 ARG A N 1
ATOM 4049 C CA . ARG A 1 507 ? 22.392 -3.703 22.332 1.00 93.69 507 ARG A CA 1
ATOM 4050 C C . ARG A 1 507 ? 22.733 -2.249 22.007 1.00 93.69 507 ARG A C 1
ATOM 4052 O O . ARG A 1 507 ? 23.535 -2.009 21.112 1.00 93.69 507 ARG A O 1
ATOM 4059 N N . TYR A 1 508 ? 22.157 -1.308 22.757 1.00 93.12 508 TYR A N 1
ATOM 4060 C CA . TYR A 1 508 ? 22.320 0.141 22.556 1.00 93.12 508 TYR A CA 1
ATOM 4061 C C . TYR A 1 508 ? 21.904 0.601 21.146 1.00 93.12 508 TYR A C 1
ATOM 4063 O O . TYR A 1 508 ? 22.535 1.455 20.521 1.00 93.12 508 TYR A O 1
ATOM 4071 N N . VAL A 1 509 ? 20.816 0.005 20.652 1.00 93.31 509 VAL A N 1
ATOM 4072 C CA . VAL A 1 509 ? 20.250 0.241 19.320 1.00 93.31 509 VAL A CA 1
ATOM 4073 C C . VAL A 1 509 ? 19.241 1.380 19.365 1.00 93.31 509 VAL A C 1
ATOM 4075 O O . VAL A 1 509 ? 18.375 1.400 20.230 1.00 93.31 509 VAL A O 1
ATOM 4078 N N . GLN A 1 510 ? 19.274 2.284 18.394 1.00 90.00 510 GLN A N 1
ATOM 4079 C CA . GLN A 1 510 ? 18.213 3.272 18.217 1.00 90.00 510 GLN A CA 1
ATOM 4080 C C . GLN A 1 510 ? 17.084 2.737 17.325 1.00 90.00 510 GLN A C 1
ATOM 4082 O O . GLN A 1 510 ? 15.916 2.866 17.690 1.00 90.00 510 GLN A O 1
ATOM 4087 N N . LYS A 1 511 ? 17.442 2.120 16.191 1.00 91.06 511 LYS A N 1
ATOM 4088 C CA . LYS A 1 511 ? 16.521 1.651 15.145 1.00 91.06 511 LYS A CA 1
ATOM 4089 C C . LYS A 1 511 ? 17.130 0.459 14.398 1.00 91.06 511 LYS A C 1
ATOM 4091 O O . LYS A 1 511 ? 18.341 0.436 14.189 1.00 91.06 511 LYS A O 1
ATOM 4096 N N . CYS A 1 512 ? 16.311 -0.513 14.000 1.00 94.81 512 CYS A N 1
ATOM 4097 C CA . CYS A 1 512 ? 16.701 -1.650 13.159 1.00 94.81 512 CYS A CA 1
ATOM 4098 C C . CYS A 1 512 ? 15.570 -1.995 12.192 1.00 94.81 512 CYS A C 1
ATOM 4100 O O . CYS A 1 512 ? 14.417 -2.068 12.614 1.00 94.81 512 CYS A O 1
ATOM 4102 N N . GLU A 1 513 ? 15.909 -2.287 10.940 1.00 94.12 513 GLU A N 1
ATOM 4103 C CA . GLU A 1 513 ? 14.942 -2.642 9.902 1.00 94.12 513 GLU A CA 1
ATOM 4104 C C . GLU A 1 513 ? 15.439 -3.798 9.037 1.00 94.12 513 GLU A C 1
ATOM 4106 O O . GLU A 1 513 ? 16.635 -3.922 8.751 1.00 94.12 513 GLU A O 1
ATOM 4111 N N . PHE A 1 514 ? 14.501 -4.629 8.582 1.00 94.25 514 PHE A N 1
ATOM 4112 C CA . PHE A 1 514 ? 14.763 -5.566 7.497 1.00 94.25 514 PHE A CA 1
ATOM 4113 C C . PHE A 1 514 ? 14.888 -4.797 6.181 1.00 94.25 514 PHE A C 1
ATOM 4115 O O . PHE A 1 514 ? 13.933 -4.169 5.731 1.00 94.25 514 PHE A O 1
ATOM 4122 N N . THR A 1 515 ? 16.053 -4.879 5.543 1.00 92.75 515 THR A N 1
ATOM 4123 C CA . THR A 1 515 ? 16.309 -4.246 4.237 1.00 92.75 515 THR A CA 1
ATOM 4124 C C . THR A 1 515 ? 16.363 -5.257 3.095 1.00 92.75 515 THR A C 1
ATOM 4126 O O . THR A 1 515 ? 16.302 -4.868 1.923 1.00 92.75 515 THR A O 1
ATOM 4129 N N . GLY A 1 516 ? 16.470 -6.547 3.430 1.00 88.56 516 GLY A N 1
ATOM 4130 C CA . GLY A 1 516 ? 16.416 -7.669 2.502 1.00 88.56 516 GLY A CA 1
ATOM 4131 C C . GLY A 1 516 ? 15.014 -7.906 1.944 1.00 88.56 516 GLY A C 1
ATOM 4132 O O . GLY A 1 516 ? 14.036 -7.959 2.686 1.00 88.56 516 GLY A O 1
ATOM 4133 N N . ARG A 1 517 ? 14.912 -8.071 0.620 1.00 85.06 517 ARG A N 1
ATOM 4134 C CA . ARG A 1 517 ? 13.667 -8.430 -0.074 1.00 85.06 517 ARG A CA 1
ATOM 4135 C C . ARG A 1 517 ? 13.982 -9.239 -1.327 1.00 85.06 517 ARG A C 1
ATOM 4137 O O . ARG A 1 517 ? 14.923 -8.923 -2.046 1.00 85.06 517 ARG A O 1
ATOM 4144 N N . SER A 1 518 ? 13.157 -10.229 -1.633 1.00 80.62 518 SER A N 1
ATOM 4145 C CA . SER A 1 518 ? 13.194 -11.060 -2.847 1.00 80.62 518 SER A CA 1
ATOM 4146 C C . SER A 1 518 ? 13.213 -10.253 -4.154 1.00 80.62 518 SER A C 1
ATOM 4148 O O . SER A 1 518 ? 13.846 -10.659 -5.128 1.00 80.62 518 SER A O 1
ATOM 4150 N N . THR A 1 519 ? 12.579 -9.076 -4.169 1.00 72.69 519 THR A N 1
ATOM 4151 C CA . THR A 1 519 ? 12.606 -8.129 -5.296 1.00 72.69 519 THR A CA 1
ATOM 4152 C C . THR A 1 519 ? 14.005 -7.553 -5.551 1.00 72.69 519 THR A C 1
ATOM 4154 O O . THR A 1 519 ? 14.368 -7.292 -6.698 1.00 72.69 519 THR A O 1
ATOM 4157 N N . TYR A 1 520 ? 14.818 -7.380 -4.507 1.00 80.25 520 TYR A N 1
ATOM 4158 C CA . TYR A 1 520 ? 16.152 -6.789 -4.586 1.00 80.25 520 TYR A CA 1
ATOM 4159 C C . TYR A 1 520 ? 17.211 -7.887 -4.609 1.00 80.25 520 TYR A C 1
ATOM 4161 O O . TYR A 1 520 ? 17.828 -8.200 -3.596 1.00 80.25 520 TYR A O 1
ATOM 4169 N N . LYS A 1 521 ? 17.465 -8.455 -5.795 1.00 74.81 521 LYS A N 1
ATOM 4170 C CA . LYS A 1 521 ? 18.429 -9.561 -5.993 1.00 74.81 521 LYS A CA 1
ATOM 4171 C C . LYS A 1 521 ? 19.857 -9.268 -5.500 1.00 74.81 521 LYS A C 1
ATOM 4173 O O . LYS A 1 521 ? 20.654 -10.190 -5.366 1.00 74.81 521 LYS A O 1
ATOM 4178 N N . PHE A 1 522 ? 20.193 -7.999 -5.275 1.00 79.25 522 PHE A N 1
ATOM 4179 C CA . PHE A 1 522 ? 21.487 -7.544 -4.764 1.00 79.25 522 PHE A CA 1
ATOM 4180 C C . PHE A 1 522 ? 21.564 -7.463 -3.225 1.00 79.25 522 PHE A C 1
ATOM 4182 O O . PHE A 1 522 ? 22.630 -7.140 -2.712 1.00 79.25 522 PHE A O 1
ATOM 4189 N N . ARG A 1 523 ? 20.482 -7.758 -2.485 1.00 86.44 523 ARG A N 1
ATOM 4190 C CA . ARG A 1 523 ? 20.476 -7.868 -1.014 1.00 86.44 523 ARG A CA 1
ATOM 4191 C C . ARG A 1 523 ? 20.162 -9.297 -0.583 1.00 86.44 523 ARG A C 1
ATOM 4193 O O . ARG A 1 523 ? 19.295 -9.945 -1.166 1.00 86.44 523 ARG A O 1
ATOM 4200 N N . ASP A 1 524 ? 20.827 -9.781 0.467 1.00 91.38 524 ASP A N 1
ATOM 4201 C CA . ASP A 1 524 ? 20.420 -11.032 1.120 1.00 91.38 524 ASP A CA 1
ATOM 4202 C C . ASP A 1 524 ? 19.031 -10.836 1.749 1.00 91.38 524 ASP A C 1
ATOM 4204 O O . ASP A 1 524 ? 18.744 -9.790 2.332 1.00 91.38 524 ASP A O 1
ATOM 4208 N N . MET A 1 525 ? 18.160 -11.842 1.655 1.00 90.81 525 MET A N 1
ATOM 4209 C CA . MET A 1 525 ? 16.824 -11.801 2.262 1.00 90.81 525 MET A CA 1
ATOM 4210 C C . MET A 1 525 ? 16.894 -11.595 3.783 1.00 90.81 525 MET A C 1
ATOM 4212 O O . MET A 1 525 ? 16.003 -11.009 4.372 1.00 90.81 525 MET A O 1
ATOM 4216 N N . ARG A 1 526 ? 17.966 -12.038 4.437 1.00 93.62 526 ARG A N 1
ATOM 4217 C CA . ARG A 1 526 ? 18.163 -11.926 5.888 1.00 93.62 526 ARG A CA 1
ATOM 4218 C C . ARG A 1 526 ? 18.805 -10.603 6.301 1.00 93.62 526 ARG A C 1
ATOM 4220 O O . ARG A 1 526 ? 19.140 -10.447 7.474 1.00 93.62 526 ARG A O 1
ATOM 4227 N N . GLN A 1 527 ? 19.023 -9.685 5.357 1.00 95.50 527 GLN A N 1
ATOM 4228 C CA . GLN A 1 527 ? 19.739 -8.455 5.640 1.00 95.50 527 GLN A CA 1
ATOM 4229 C C . GLN A 1 527 ? 18.968 -7.560 6.616 1.00 95.50 527 GLN A C 1
ATOM 4231 O O . GLN A 1 527 ? 17.797 -7.237 6.398 1.00 95.50 527 GLN A O 1
ATOM 4236 N N . ILE A 1 528 ? 19.665 -7.133 7.668 1.00 96.31 528 ILE A N 1
ATOM 4237 C CA . ILE A 1 528 ? 19.186 -6.152 8.641 1.00 96.31 528 ILE A CA 1
ATOM 4238 C C . ILE A 1 528 ? 20.178 -4.998 8.699 1.00 96.31 528 ILE A C 1
ATOM 4240 O O . ILE A 1 528 ? 21.389 -5.217 8.801 1.00 96.31 528 ILE A O 1
ATOM 4244 N N . VAL A 1 529 ? 19.653 -3.775 8.685 1.00 96.50 529 VAL A N 1
ATOM 4245 C CA . VAL A 1 529 ? 20.415 -2.545 8.913 1.00 96.50 529 VAL A CA 1
ATOM 4246 C C . VAL A 1 529 ? 19.939 -1.905 10.209 1.00 96.50 529 VAL A C 1
ATOM 4248 O O . VAL A 1 529 ? 18.740 -1.787 10.454 1.00 96.50 529 VAL A O 1
ATOM 4251 N N . CYS A 1 530 ? 20.886 -1.509 11.054 1.00 96.25 530 CYS A N 1
ATOM 4252 C CA . CYS A 1 530 ? 20.611 -0.898 12.345 1.00 96.25 530 CYS A CA 1
ATOM 4253 C C . CYS A 1 530 ? 21.438 0.367 12.564 1.00 96.25 530 CYS A C 1
ATOM 4255 O O . CYS A 1 530 ? 22.631 0.410 12.253 1.00 96.25 530 CYS A O 1
ATOM 4257 N N . LEU A 1 531 ? 20.818 1.352 13.207 1.00 95.25 531 LEU A N 1
ATOM 4258 C CA . LEU A 1 531 ? 21.478 2.486 13.836 1.00 95.25 531 LEU A CA 1
ATOM 4259 C C . LEU A 1 531 ? 21.729 2.150 15.302 1.00 95.25 531 LEU A C 1
ATOM 4261 O O . LEU A 1 531 ? 20.794 1.899 16.063 1.00 95.25 531 LEU A O 1
ATOM 4265 N N . THR A 1 532 ? 22.991 2.141 15.707 1.00 95.00 532 THR A N 1
ATOM 4266 C CA . THR A 1 532 ? 23.403 1.749 17.059 1.00 95.00 532 THR A CA 1
ATOM 4267 C C . THR A 1 532 ? 24.505 2.659 17.567 1.00 95.00 532 THR A C 1
ATOM 4269 O O . THR A 1 532 ? 25.273 3.210 16.778 1.00 95.00 532 THR A O 1
ATOM 4272 N N . HIS A 1 533 ? 24.631 2.799 18.883 1.00 93.62 533 HIS A N 1
ATOM 4273 C CA . HIS A 1 533 ? 25.822 3.413 19.459 1.00 93.62 533 HIS A CA 1
ATOM 4274 C C . HIS A 1 533 ? 27.063 2.557 19.182 1.00 93.62 533 HIS A C 1
ATOM 4276 O O . HIS A 1 533 ? 26.995 1.325 19.130 1.00 93.62 533 HIS A O 1
ATOM 4282 N N . LYS A 1 534 ? 28.209 3.213 18.974 1.00 92.00 534 LYS A N 1
ATOM 4283 C CA . LYS A 1 534 ? 29.478 2.536 18.679 1.00 92.00 534 LYS A CA 1
ATOM 4284 C C . LYS A 1 534 ? 30.000 1.744 19.875 1.00 92.00 534 LYS A C 1
ATOM 4286 O O . LYS A 1 534 ? 30.610 0.691 19.687 1.00 92.00 534 LYS A O 1
ATOM 4291 N N . ARG A 1 535 ? 29.820 2.282 21.081 1.00 91.94 535 ARG A N 1
ATOM 4292 C CA . ARG A 1 535 ? 30.148 1.633 22.356 1.00 91.94 535 ARG A CA 1
ATOM 4293 C C . ARG A 1 535 ? 28.860 1.234 23.077 1.00 91.94 535 ARG A C 1
ATOM 4295 O O . ARG A 1 535 ? 27.813 1.826 22.834 1.00 91.94 535 ARG A O 1
ATOM 4302 N N . GLU A 1 536 ? 28.939 0.244 23.958 1.00 89.19 536 GLU A N 1
ATOM 4303 C CA . GLU A 1 536 ? 27.805 -0.215 24.775 1.00 89.19 536 GLU A CA 1
ATOM 4304 C C . GLU A 1 536 ? 27.687 0.604 26.072 1.00 89.19 536 GLU A C 1
ATOM 4306 O O . GLU A 1 536 ? 27.805 0.083 27.179 1.00 89.19 536 GLU A O 1
ATOM 4311 N N . ASP A 1 537 ? 27.503 1.911 25.921 1.00 86.44 537 ASP A N 1
ATOM 4312 C CA . ASP A 1 537 ? 27.308 2.865 27.008 1.00 86.44 537 ASP A CA 1
ATOM 4313 C C . ASP A 1 537 ? 26.365 3.991 26.550 1.00 86.44 537 ASP A C 1
ATOM 4315 O O . ASP A 1 537 ? 26.157 4.195 25.354 1.00 86.44 537 ASP A O 1
ATOM 4319 N N . ASN A 1 538 ? 25.781 4.714 27.506 1.00 83.06 538 ASN A N 1
ATOM 4320 C CA . ASN A 1 538 ? 24.911 5.863 27.233 1.00 83.06 538 ASN A CA 1
ATOM 4321 C C . ASN A 1 538 ? 25.671 7.198 27.378 1.00 83.06 538 ASN A C 1
ATOM 4323 O O . ASN A 1 538 ? 25.076 8.201 27.772 1.00 83.06 538 ASN A O 1
ATOM 4327 N N . GLU A 1 539 ? 26.992 7.219 27.166 1.00 86.06 539 GLU A N 1
ATOM 4328 C CA . GLU A 1 539 ? 27.758 8.465 27.250 1.00 86.06 539 GLU A CA 1
ATOM 4329 C C . GLU A 1 539 ? 27.403 9.390 26.077 1.00 86.06 539 GLU A C 1
ATOM 4331 O O . GLU A 1 539 ? 27.231 8.950 24.940 1.00 86.06 539 GLU A O 1
ATOM 4336 N N . SER A 1 540 ? 27.300 10.695 26.332 1.00 82.88 540 SER A N 1
ATOM 4337 C CA . SER A 1 540 ? 26.875 11.670 25.317 1.00 82.88 540 SER A CA 1
ATOM 4338 C C . SER A 1 540 ? 27.874 11.848 24.168 1.00 82.88 540 SER A C 1
ATOM 4340 O O . SER A 1 540 ? 27.502 12.311 23.094 1.00 82.88 540 SER A O 1
ATOM 4342 N N . ASP A 1 541 ? 29.138 11.465 24.358 1.00 87.25 541 ASP A N 1
ATOM 4343 C CA . ASP A 1 541 ? 30.173 11.477 23.322 1.00 87.25 541 ASP A CA 1
ATOM 4344 C C . ASP A 1 541 ? 30.213 10.177 22.495 1.00 87.25 541 ASP A C 1
ATOM 4346 O O . ASP A 1 541 ? 31.071 10.038 21.618 1.00 87.25 541 ASP A O 1
ATOM 4350 N N . ASN A 1 542 ? 29.335 9.205 22.770 1.00 89.31 542 ASN A N 1
ATOM 4351 C CA . ASN A 1 542 ? 29.302 7.922 22.079 1.00 89.31 542 ASN A CA 1
ATOM 4352 C C . ASN A 1 542 ? 28.622 8.055 20.701 1.00 89.31 542 ASN A C 1
ATOM 4354 O O . ASN A 1 542 ? 27.392 8.151 20.620 1.00 89.31 542 ASN A O 1
ATOM 4358 N N . PRO A 1 543 ? 29.387 8.037 19.591 1.00 90.69 543 PRO A N 1
ATOM 4359 C CA . PRO A 1 543 ? 28.828 8.305 18.274 1.00 90.69 543 PRO A CA 1
ATOM 4360 C C . PRO A 1 543 ? 27.950 7.143 17.806 1.00 90.69 543 PRO A C 1
ATOM 4362 O O . PRO A 1 543 ? 28.278 5.974 18.032 1.00 90.69 543 PRO A O 1
ATOM 4365 N N . LYS A 1 544 ? 26.886 7.452 17.063 1.00 93.31 544 LYS A N 1
ATOM 4366 C CA . LYS A 1 544 ? 26.078 6.425 16.399 1.00 93.31 544 LYS A CA 1
ATOM 4367 C C . LYS A 1 544 ? 26.750 5.960 15.106 1.00 93.31 544 LYS A C 1
ATOM 4369 O O . LYS A 1 544 ? 27.474 6.708 14.433 1.00 93.31 544 LYS A O 1
ATOM 4374 N N . VAL A 1 545 ? 26.522 4.699 14.773 1.00 95.25 545 VAL A N 1
ATOM 4375 C CA . VAL A 1 545 ? 27.064 4.007 13.607 1.00 95.25 545 VAL A CA 1
ATOM 4376 C C . VAL A 1 545 ? 25.957 3.227 12.910 1.00 95.25 545 VAL A C 1
ATOM 4378 O O . VAL A 1 545 ? 25.028 2.741 13.558 1.00 95.25 545 VAL A O 1
ATOM 4381 N N . ILE A 1 546 ? 26.090 3.071 11.595 1.00 96.31 546 ILE A N 1
ATOM 4382 C CA . ILE A 1 546 ? 25.278 2.121 10.836 1.00 96.31 546 ILE A CA 1
ATOM 4383 C C . ILE A 1 546 ? 25.989 0.780 10.848 1.00 96.31 546 ILE A C 1
ATOM 4385 O O . ILE A 1 546 ? 27.165 0.684 10.482 1.00 96.31 546 ILE A O 1
ATOM 4389 N N . VAL A 1 547 ? 25.267 -0.253 11.265 1.00 95.62 547 VAL A N 1
ATOM 4390 C CA . VAL A 1 547 ? 25.709 -1.642 11.193 1.00 95.62 547 VAL A CA 1
ATOM 4391 C C . VAL A 1 547 ? 24.761 -2.434 10.314 1.00 95.62 547 VAL A C 1
ATOM 4393 O O . VAL A 1 547 ? 23.549 -2.247 10.376 1.00 95.62 547 VAL A O 1
ATOM 4396 N N . SER A 1 548 ? 25.313 -3.331 9.506 1.00 95.12 548 SER A N 1
ATOM 4397 C CA . SER A 1 548 ? 24.527 -4.261 8.700 1.00 95.12 548 SER A CA 1
ATOM 4398 C C . SER A 1 548 ? 24.948 -5.696 8.989 1.00 95.12 548 SER A C 1
ATOM 4400 O O . SER A 1 548 ? 26.115 -5.943 9.313 1.00 95.12 548 SER A O 1
ATOM 4402 N N . SER A 1 549 ? 24.038 -6.631 8.764 1.00 95.50 549 SER A N 1
ATOM 4403 C CA . SER A 1 549 ? 24.322 -8.064 8.777 1.00 95.50 549 SER A CA 1
ATOM 4404 C C . SER A 1 549 ? 23.473 -8.785 7.745 1.00 95.50 549 SER A C 1
ATOM 4406 O O . SER A 1 549 ? 22.306 -8.437 7.589 1.00 95.50 549 SER A O 1
ATOM 4408 N N . ASN A 1 550 ? 24.038 -9.808 7.100 1.00 94.31 550 ASN A N 1
ATOM 4409 C CA . ASN A 1 550 ? 23.321 -10.731 6.211 1.00 94.31 550 ASN A CA 1
ATOM 4410 C C . ASN A 1 550 ? 22.991 -12.089 6.877 1.00 94.31 550 ASN A C 1
ATOM 4412 O O . ASN A 1 550 ? 22.569 -13.029 6.201 1.00 94.31 550 ASN A O 1
ATOM 4416 N N . ASP A 1 551 ? 23.197 -12.227 8.190 1.00 93.50 551 ASP A N 1
ATOM 4417 C CA . ASP A 1 551 ? 22.992 -13.474 8.943 1.00 93.50 551 ASP A CA 1
ATOM 4418 C C . ASP A 1 551 ? 22.269 -13.271 10.286 1.00 93.50 551 ASP A C 1
ATOM 4420 O O . ASP A 1 551 ? 22.392 -14.083 11.202 1.00 93.50 551 ASP A O 1
ATOM 4424 N N . PHE A 1 552 ? 21.479 -12.198 10.401 1.00 92.88 552 PHE A N 1
ATOM 4425 C CA . PHE A 1 552 ? 20.786 -11.803 11.633 1.00 92.88 552 PHE A CA 1
ATOM 4426 C C . PHE A 1 552 ? 21.718 -11.408 12.796 1.00 92.88 552 PHE A C 1
ATOM 4428 O O . PHE A 1 552 ? 21.295 -11.432 13.954 1.00 92.88 552 PHE A O 1
ATOM 4435 N N . PHE A 1 553 ? 22.962 -11.026 12.508 1.00 93.50 553 PHE A N 1
ATOM 4436 C CA . PHE A 1 553 ? 24.027 -10.743 13.474 1.00 93.50 553 PHE A CA 1
ATOM 4437 C C . PHE A 1 553 ? 24.474 -11.993 14.256 1.00 93.50 553 PHE A C 1
ATOM 4439 O O . PHE A 1 553 ? 24.648 -11.934 15.473 1.00 93.50 553 PHE A O 1
ATOM 4446 N N . GLU A 1 554 ? 24.621 -13.137 13.575 1.00 88.31 554 GLU A N 1
ATOM 4447 C CA . GLU A 1 554 ? 25.212 -14.360 14.153 1.00 88.31 554 GLU A CA 1
ATOM 4448 C C . GLU A 1 554 ? 26.732 -14.264 14.214 1.00 88.31 554 GLU A C 1
ATOM 4450 O O . GLU A 1 554 ? 27.326 -14.278 15.293 1.00 88.31 554 GLU A O 1
ATOM 4455 N N . GLU A 1 555 ? 27.350 -14.144 13.045 1.00 87.62 555 GLU A N 1
ATOM 4456 C CA . GLU A 1 555 ? 28.791 -13.996 12.872 1.00 87.62 555 GLU A CA 1
ATOM 4457 C C . GLU A 1 555 ? 29.106 -12.698 12.118 1.00 87.62 555 GLU A C 1
ATOM 4459 O O . GLU A 1 555 ? 30.114 -12.040 12.393 1.00 87.62 555 GLU A O 1
ATOM 4464 N N . ASP A 1 556 ? 28.223 -12.292 11.203 1.00 86.00 556 ASP A N 1
ATOM 4465 C CA . ASP A 1 556 ? 28.371 -11.092 10.396 1.00 86.00 556 ASP A CA 1
ATOM 4466 C C . ASP A 1 556 ? 27.864 -9.847 11.134 1.00 86.00 556 ASP A C 1
ATOM 4468 O O . ASP A 1 556 ? 26.664 -9.625 11.305 1.00 86.00 556 ASP A O 1
ATOM 4472 N N . LYS A 1 557 ? 28.801 -8.994 11.554 1.00 90.94 557 LYS A N 1
ATOM 4473 C CA . LYS A 1 557 ? 28.525 -7.653 12.080 1.00 90.94 557 LYS A CA 1
ATOM 4474 C C . LYS A 1 557 ? 29.521 -6.667 11.486 1.00 90.94 557 LYS A C 1
ATOM 4476 O O . LYS A 1 557 ? 30.650 -6.551 11.963 1.00 90.94 557 LYS A O 1
ATOM 4481 N N . GLN A 1 558 ? 29.085 -5.917 10.478 1.00 90.75 558 GLN A N 1
ATOM 4482 C CA . GLN A 1 558 ? 29.923 -4.919 9.814 1.00 90.75 558 GLN A CA 1
ATOM 4483 C C . GLN A 1 558 ? 29.465 -3.509 10.168 1.00 90.75 558 GLN A C 1
ATOM 4485 O O . GLN A 1 558 ? 28.317 -3.139 9.924 1.00 90.75 558 GLN A O 1
ATOM 4490 N N . VAL A 1 559 ? 30.379 -2.698 10.703 1.00 93.31 559 VAL A N 1
ATOM 4491 C CA . VAL A 1 559 ? 30.177 -1.247 10.818 1.00 93.31 559 VAL A CA 1
ATOM 4492 C C . VAL A 1 559 ? 30.402 -0.630 9.440 1.00 93.31 559 VAL A C 1
ATOM 4494 O O . VAL A 1 559 ? 31.503 -0.730 8.901 1.00 93.31 559 VAL A O 1
ATOM 4497 N N . ARG A 1 560 ? 29.364 -0.012 8.873 1.00 92.88 560 ARG A N 1
ATOM 4498 C CA . ARG A 1 560 ? 29.385 0.564 7.521 1.00 92.88 560 ARG A CA 1
ATOM 4499 C C . ARG A 1 560 ? 29.710 2.050 7.532 1.00 92.88 560 ARG A C 1
ATOM 4501 O O . ARG A 1 560 ? 30.613 2.475 6.825 1.00 92.88 560 ARG A O 1
ATOM 4508 N N . GLU A 1 561 ? 29.040 2.817 8.389 1.00 92.69 561 GLU A N 1
ATOM 4509 C CA . GLU A 1 561 ? 29.233 4.268 8.505 1.00 92.69 561 GLU A CA 1
ATOM 4510 C C . GLU A 1 561 ? 29.299 4.714 9.970 1.00 92.69 561 GLU A C 1
ATOM 4512 O O . GLU A 1 561 ? 28.785 4.046 10.867 1.00 92.69 561 GLU A O 1
ATOM 4517 N N . SER A 1 562 ? 29.971 5.839 10.229 1.00 90.88 562 SER A N 1
ATOM 4518 C CA . SER A 1 562 ? 30.202 6.382 11.579 1.00 90.88 562 SER A CA 1
ATOM 4519 C C . SER A 1 562 ? 29.853 7.862 11.692 1.00 90.88 562 SER A C 1
ATOM 4521 O O . SER A 1 562 ? 29.997 8.605 10.725 1.00 90.88 562 SER A O 1
ATOM 4523 N N . ASN A 1 563 ? 29.517 8.305 12.911 1.00 89.56 563 ASN A N 1
ATOM 4524 C CA . ASN A 1 563 ? 28.995 9.652 13.202 1.00 89.56 563 ASN A CA 1
ATOM 4525 C C . ASN A 1 563 ? 27.689 9.901 12.433 1.00 89.56 563 ASN A C 1
ATOM 4527 O O . ASN A 1 563 ? 27.509 10.921 11.770 1.00 89.56 563 ASN A O 1
ATOM 4531 N N . VAL A 1 564 ? 26.814 8.900 12.467 1.00 91.25 564 VAL A N 1
ATOM 4532 C CA . VAL A 1 564 ? 25.509 8.939 11.815 1.00 91.25 564 VAL A CA 1
ATOM 4533 C C . VAL A 1 564 ? 24.515 9.626 12.743 1.00 91.25 564 VAL A C 1
ATOM 4535 O O . VAL A 1 564 ? 24.546 9.406 13.951 1.00 91.25 564 VAL A O 1
ATOM 4538 N N . LYS A 1 565 ? 23.653 10.476 12.188 1.00 88.62 565 LYS A N 1
ATOM 4539 C CA . LYS A 1 565 ? 22.534 11.073 12.920 1.00 88.62 565 LYS A CA 1
ATOM 4540 C C . LYS A 1 565 ? 21.322 10.162 12.873 1.00 88.62 565 LYS A C 1
ATOM 4542 O O . LYS A 1 565 ? 20.856 9.746 13.935 1.00 88.62 565 LYS A O 1
ATOM 4547 N N . ASP A 1 566 ? 20.903 9.820 11.655 1.00 89.56 566 ASP A N 1
ATOM 4548 C CA . ASP A 1 566 ? 19.793 8.907 11.396 1.00 89.56 566 ASP A CA 1
ATOM 4549 C C . ASP A 1 566 ? 19.864 8.259 9.997 1.00 89.56 566 ASP A C 1
ATOM 4551 O O . ASP A 1 566 ? 20.704 8.646 9.170 1.00 89.56 566 ASP A O 1
ATOM 4555 N N . PHE A 1 567 ? 18.991 7.280 9.734 1.00 91.56 567 PHE A N 1
ATOM 4556 C CA . PHE A 1 567 ? 18.779 6.691 8.410 1.00 91.56 567 PHE A CA 1
ATOM 4557 C C . PHE A 1 567 ? 17.306 6.405 8.108 1.00 91.56 567 PHE A C 1
ATOM 4559 O O . PHE A 1 567 ? 16.540 6.011 8.984 1.00 91.56 567 PHE A O 1
ATOM 4566 N N . ALA A 1 568 ? 16.975 6.490 6.823 1.00 89.12 568 ALA A N 1
ATOM 4567 C CA . ALA A 1 568 ? 15.669 6.162 6.280 1.00 89.12 568 ALA A CA 1
ATOM 4568 C C . ALA A 1 568 ? 15.761 5.087 5.203 1.00 89.12 568 ALA A C 1
ATOM 4570 O O . ALA A 1 568 ? 16.716 5.059 4.416 1.00 89.12 568 ALA A O 1
ATOM 4571 N N . THR A 1 569 ? 14.743 4.234 5.132 1.00 86.44 569 THR A N 1
ATOM 4572 C CA . THR A 1 569 ? 14.535 3.319 4.010 1.00 86.44 569 THR A CA 1
ATOM 4573 C C . THR A 1 569 ? 13.354 3.793 3.174 1.00 86.44 569 THR A C 1
ATOM 4575 O O . THR A 1 569 ? 12.293 4.127 3.687 1.00 86.44 569 THR A O 1
ATOM 4578 N N . MET A 1 570 ? 13.543 3.870 1.858 1.00 81.12 570 MET A N 1
ATOM 4579 C CA . MET A 1 570 ? 12.480 4.247 0.928 1.00 81.12 570 MET A CA 1
ATOM 4580 C C . MET A 1 570 ? 12.684 3.506 -0.390 1.00 81.12 570 MET A C 1
ATOM 4582 O O . MET A 1 570 ? 13.727 3.648 -1.031 1.00 81.12 570 MET A O 1
ATOM 4586 N N . ALA A 1 571 ? 11.692 2.710 -0.796 1.00 79.31 571 ALA A N 1
ATOM 4587 C CA . ALA A 1 571 ? 11.792 1.794 -1.934 1.00 79.31 571 ALA A CA 1
ATOM 4588 C C . ALA A 1 571 ? 13.064 0.917 -1.856 1.00 79.31 571 ALA A C 1
ATOM 4590 O O . ALA A 1 571 ? 13.214 0.128 -0.920 1.00 79.31 571 ALA A O 1
ATOM 4591 N N . GLU A 1 572 ? 13.966 0.988 -2.836 1.00 81.38 572 GLU A N 1
ATOM 4592 C CA . GLU A 1 572 ? 15.244 0.273 -2.826 1.00 81.38 572 GLU A CA 1
ATOM 4593 C C . GLU A 1 572 ? 16.394 1.047 -2.166 1.00 81.38 572 GLU A C 1
ATOM 4595 O O . GLU A 1 572 ? 17.506 0.530 -2.110 1.00 81.38 572 GLU A O 1
ATOM 4600 N N . PHE A 1 573 ? 16.181 2.264 -1.667 1.00 88.06 573 PHE A N 1
ATOM 4601 C CA . PHE A 1 573 ? 17.249 3.120 -1.148 1.00 88.06 573 PHE A CA 1
ATOM 4602 C C . PHE A 1 573 ? 17.328 3.075 0.378 1.00 88.06 573 PHE A C 1
ATOM 4604 O O . PHE A 1 573 ? 16.315 3.107 1.072 1.00 88.06 573 PHE A O 1
ATOM 4611 N N . ILE A 1 574 ? 18.555 3.052 0.894 1.00 91.25 574 ILE A N 1
ATOM 4612 C CA . ILE A 1 574 ? 18.877 3.373 2.287 1.00 91.25 574 ILE A CA 1
ATOM 4613 C C . ILE A 1 574 ? 19.586 4.726 2.263 1.00 91.25 574 ILE A C 1
ATOM 4615 O O . ILE A 1 574 ? 20.678 4.837 1.699 1.00 91.25 574 ILE A O 1
ATOM 4619 N N . VAL A 1 575 ? 18.969 5.752 2.842 1.00 91.69 575 VAL A N 1
ATOM 4620 C CA . VAL A 1 575 ? 19.507 7.116 2.899 1.00 91.69 575 VAL A CA 1
ATOM 4621 C C . VAL A 1 575 ? 19.977 7.401 4.318 1.00 91.69 575 VAL A C 1
ATOM 4623 O O . VAL A 1 575 ? 19.226 7.236 5.270 1.00 91.69 575 VAL A O 1
ATOM 4626 N N . VAL A 1 576 ? 21.226 7.826 4.474 1.00 91.69 576 VAL A N 1
ATOM 4627 C CA . VAL A 1 576 ? 21.867 8.059 5.774 1.00 91.69 576 VAL A CA 1
ATOM 4628 C C . VAL A 1 576 ? 22.307 9.513 5.865 1.00 91.69 576 VAL A C 1
ATOM 4630 O O . VAL A 1 576 ? 22.986 10.003 4.965 1.00 91.69 576 VAL A O 1
ATOM 4633 N N . ALA A 1 577 ? 21.999 10.192 6.968 1.00 90.50 577 ALA A N 1
ATOM 4634 C CA . ALA A 1 577 ? 22.622 11.475 7.287 1.00 90.50 577 ALA A CA 1
ATOM 4635 C C . ALA A 1 577 ? 23.774 11.265 8.269 1.00 90.50 577 ALA A C 1
ATOM 4637 O O . ALA A 1 577 ? 23.584 10.771 9.380 1.00 90.50 577 ALA A O 1
ATOM 4638 N N . ALA A 1 578 ? 24.978 11.664 7.869 1.00 89.06 578 ALA A N 1
ATOM 4639 C CA . ALA A 1 578 ? 26.178 11.577 8.693 1.00 89.06 578 ALA A CA 1
ATOM 4640 C C . ALA A 1 578 ? 26.838 12.949 8.853 1.00 89.06 578 ALA A C 1
ATOM 4642 O O . ALA A 1 578 ? 26.723 13.808 7.982 1.00 89.06 578 ALA A O 1
ATOM 4643 N N . GLU A 1 579 ? 27.562 13.158 9.947 1.00 84.88 579 GLU A N 1
ATOM 4644 C CA . GLU A 1 579 ? 28.331 14.385 10.160 1.00 84.88 579 GLU A CA 1
ATOM 4645 C C . GLU A 1 579 ? 29.540 14.467 9.211 1.00 84.88 579 GLU A C 1
ATOM 4647 O O . GLU A 1 579 ? 30.308 13.512 9.052 1.00 84.88 579 GLU A O 1
ATOM 4652 N N . ASP A 1 580 ? 29.739 15.640 8.612 1.00 77.25 580 ASP A N 1
ATOM 4653 C CA . ASP A 1 580 ? 30.926 16.012 7.849 1.00 77.25 580 ASP A CA 1
ATOM 4654 C C . ASP A 1 580 ? 31.858 16.868 8.722 1.00 77.25 580 ASP A C 1
ATOM 4656 O O . ASP A 1 580 ? 31.580 18.029 9.042 1.00 77.25 580 ASP A O 1
ATOM 4660 N N . LYS A 1 581 ? 32.997 16.281 9.108 1.00 69.81 581 LYS A N 1
ATOM 4661 C CA . LYS A 1 581 ? 33.993 16.925 9.979 1.00 69.81 581 LYS A CA 1
ATOM 4662 C C . LYS A 1 581 ? 34.791 18.023 9.278 1.00 69.81 581 LYS A C 1
ATOM 4664 O O . LYS A 1 581 ? 35.314 18.902 9.961 1.00 69.81 581 LYS A O 1
ATOM 4669 N N . GLU A 1 582 ? 34.906 17.980 7.952 1.00 68.12 582 GLU A N 1
ATOM 4670 C CA . GLU A 1 582 ? 35.653 18.972 7.176 1.00 68.12 582 GLU A CA 1
ATOM 4671 C C . GLU A 1 582 ? 34.793 20.210 6.917 1.00 68.12 582 GLU A C 1
ATOM 4673 O O . GLU A 1 582 ? 35.263 21.339 7.073 1.00 68.12 582 GLU A O 1
ATOM 4678 N N . GLN A 1 583 ? 33.516 19.995 6.592 1.00 65.50 583 GLN A N 1
ATOM 4679 C CA . GLN A 1 583 ? 32.575 21.060 6.246 1.00 65.50 583 GLN A CA 1
ATOM 4680 C C . GLN A 1 583 ? 31.702 21.531 7.417 1.00 65.50 583 GLN A C 1
ATOM 4682 O O . GLN A 1 583 ? 30.916 22.452 7.231 1.00 65.50 583 GLN A O 1
ATOM 4687 N N . LYS A 1 584 ? 31.836 20.957 8.623 1.00 65.00 584 LYS A N 1
ATOM 4688 C CA . LYS A 1 584 ? 31.035 21.306 9.817 1.00 65.00 584 LYS A CA 1
ATOM 4689 C C . LYS A 1 584 ? 29.519 21.312 9.548 1.00 65.00 584 LYS A C 1
ATOM 4691 O O . LYS A 1 584 ? 28.843 22.267 9.919 1.00 65.00 584 LYS A O 1
ATOM 4696 N N . GLY A 1 585 ? 29.005 20.267 8.901 1.00 74.50 585 GLY A N 1
ATOM 4697 C CA . GLY A 1 585 ? 27.580 20.108 8.577 1.00 74.50 585 GLY A CA 1
ATOM 4698 C C . GLY A 1 585 ? 27.181 18.640 8.426 1.00 74.50 585 GLY A C 1
ATOM 4699 O O . GLY A 1 585 ? 27.951 17.759 8.804 1.00 74.50 585 GLY A O 1
ATOM 4700 N N . LEU A 1 586 ? 25.994 18.354 7.879 1.00 80.19 586 LEU A N 1
ATOM 4701 C CA . LEU A 1 586 ? 25.581 16.981 7.549 1.00 80.19 586 LEU A CA 1
ATOM 4702 C C . LEU A 1 586 ? 25.816 16.677 6.069 1.00 80.19 586 LEU A C 1
ATOM 4704 O O . LEU A 1 586 ? 25.477 17.492 5.207 1.00 80.19 586 LEU A O 1
ATOM 4708 N N . ARG A 1 587 ? 26.304 15.471 5.777 1.00 84.31 587 ARG A N 1
ATOM 4709 C CA . ARG A 1 587 ? 26.348 14.867 4.441 1.00 84.31 587 ARG A CA 1
ATOM 4710 C C . ARG A 1 587 ? 25.283 13.777 4.332 1.00 84.31 587 ARG A C 1
ATOM 4712 O O . ARG A 1 587 ? 25.162 12.939 5.226 1.00 84.31 587 ARG A O 1
ATOM 4719 N N . ALA A 1 588 ? 24.532 13.779 3.236 1.00 88.06 588 ALA A N 1
ATOM 4720 C CA . ALA A 1 588 ? 23.641 12.677 2.894 1.00 88.06 588 ALA A CA 1
ATOM 4721 C C . ALA A 1 588 ? 24.435 11.586 2.160 1.00 88.06 588 ALA A C 1
ATOM 4723 O O . ALA A 1 588 ? 25.272 11.880 1.304 1.00 88.06 588 ALA A O 1
ATOM 4724 N N . LEU A 1 589 ? 24.186 10.329 2.502 1.00 89.06 589 LEU A N 1
ATOM 4725 C CA . LEU A 1 589 ? 24.727 9.145 1.848 1.00 89.06 589 LEU A CA 1
ATOM 4726 C C . LEU A 1 589 ? 23.557 8.291 1.359 1.00 89.06 589 LEU A C 1
ATOM 4728 O O . LEU A 1 589 ? 22.513 8.256 2.003 1.00 89.06 589 LEU A O 1
ATOM 4732 N N . ALA A 1 590 ? 23.742 7.571 0.261 1.00 90.88 590 ALA A N 1
ATOM 4733 C CA . ALA A 1 590 ? 22.780 6.598 -0.236 1.00 90.88 590 ALA A CA 1
ATOM 4734 C C . ALA A 1 590 ? 23.448 5.235 -0.432 1.00 90.88 590 ALA A C 1
ATOM 4736 O O . ALA A 1 590 ? 24.631 5.152 -0.777 1.00 90.88 590 ALA A O 1
ATOM 4737 N N . SER A 1 591 ? 22.677 4.173 -0.229 1.00 88.88 591 SER A N 1
ATOM 4738 C CA . SER A 1 591 ? 23.075 2.799 -0.512 1.00 88.88 591 SER A CA 1
ATOM 4739 C C . SER A 1 591 ? 21.923 2.021 -1.136 1.00 88.88 591 SER A C 1
ATOM 4741 O O . SER A 1 591 ? 20.769 2.150 -0.725 1.00 88.88 591 SER A O 1
ATOM 4743 N N . LEU A 1 592 ? 22.257 1.192 -2.125 1.00 87.00 592 LEU A N 1
ATOM 4744 C CA . LEU A 1 592 ? 21.348 0.197 -2.683 1.00 87.00 592 LEU A CA 1
ATOM 4745 C C . LEU A 1 592 ? 21.571 -1.173 -2.053 1.00 87.00 592 LEU A C 1
ATOM 4747 O O . LEU A 1 592 ? 20.609 -1.879 -1.835 1.00 87.00 592 LEU A O 1
ATOM 4751 N N . ASP A 1 593 ? 22.784 -1.579 -1.710 1.00 85.69 593 ASP A N 1
ATOM 4752 C CA . ASP A 1 593 ? 23.068 -2.927 -1.192 1.00 85.69 593 ASP A CA 1
ATOM 4753 C C . ASP A 1 593 ? 23.057 -3.014 0.345 1.00 85.69 593 ASP A C 1
ATOM 4755 O O . ASP A 1 593 ? 23.114 -4.113 0.886 1.00 85.69 593 ASP A O 1
ATOM 4759 N N . GLY A 1 594 ? 22.980 -1.881 1.053 1.00 88.88 594 GLY A N 1
ATOM 4760 C CA . GLY A 1 594 ? 23.097 -1.806 2.514 1.00 88.88 594 GLY A CA 1
ATOM 4761 C C . GLY A 1 594 ? 24.528 -1.979 3.033 1.00 88.88 594 GLY A C 1
ATOM 4762 O O . GLY A 1 594 ? 24.754 -1.926 4.245 1.00 88.88 594 GLY A O 1
ATOM 4763 N N . GLU A 1 595 ? 25.501 -2.139 2.135 1.00 86.19 595 GLU A N 1
ATOM 4764 C CA . GLU A 1 595 ? 26.904 -2.406 2.444 1.00 86.19 595 GLU A CA 1
ATOM 4765 C C . GLU A 1 595 ? 27.824 -1.270 2.000 1.00 86.19 595 GLU A C 1
ATOM 4767 O O . GLU A 1 595 ? 28.733 -0.879 2.737 1.00 86.19 595 GLU A O 1
ATOM 4772 N N . THR A 1 596 ? 27.596 -0.745 0.799 1.00 86.12 596 THR A N 1
ATOM 4773 C CA . THR A 1 596 ? 28.355 0.341 0.196 1.00 86.12 596 THR A CA 1
ATOM 4774 C C . THR A 1 596 ? 27.531 1.621 0.219 1.00 86.12 596 THR A C 1
ATOM 4776 O O . THR A 1 596 ? 26.446 1.708 -0.356 1.00 86.12 596 THR A O 1
ATOM 4779 N N . TYR A 1 597 ? 28.058 2.632 0.906 1.00 88.19 597 TYR A N 1
ATOM 4780 C CA . TYR A 1 597 ? 27.432 3.943 1.032 1.00 88.19 597 TYR A CA 1
ATOM 4781 C C . TYR A 1 597 ? 28.220 4.955 0.209 1.00 88.19 597 TYR A C 1
ATOM 4783 O O . TYR A 1 597 ? 29.451 5.020 0.259 1.00 88.19 597 TYR A O 1
ATOM 4791 N N . ALA A 1 598 ? 27.503 5.739 -0.587 1.00 84.62 598 ALA A N 1
ATOM 4792 C CA . ALA A 1 598 ? 28.077 6.768 -1.437 1.00 84.62 598 ALA A CA 1
ATOM 4793 C C . ALA A 1 598 ? 27.477 8.127 -1.089 1.00 84.62 598 ALA A C 1
ATOM 4795 O O . ALA A 1 598 ? 26.279 8.241 -0.848 1.00 84.62 598 ALA A O 1
ATOM 4796 N N . ALA A 1 599 ? 28.320 9.159 -1.056 1.00 84.62 599 ALA A N 1
ATOM 4797 C CA . ALA A 1 599 ? 27.873 10.511 -0.762 1.00 84.62 599 ALA A CA 1
ATOM 4798 C C . ALA A 1 599 ? 26.966 11.060 -1.866 1.00 84.62 599 ALA A C 1
ATOM 4800 O O . ALA A 1 599 ? 27.200 10.832 -3.054 1.00 84.62 599 ALA A O 1
ATOM 4801 N N . ALA A 1 600 ? 25.943 11.801 -1.448 1.00 84.50 600 ALA A N 1
ATOM 4802 C CA . ALA A 1 600 ? 25.098 12.579 -2.329 1.00 84.50 600 ALA A CA 1
ATOM 4803 C C . ALA A 1 600 ? 25.882 13.774 -2.887 1.00 84.50 600 ALA A C 1
ATOM 4805 O O . ALA A 1 600 ? 26.467 14.565 -2.147 1.00 84.50 600 ALA A O 1
ATOM 4806 N N . HIS A 1 601 ? 25.862 13.915 -4.207 1.00 81.19 601 HIS A N 1
ATOM 4807 C CA . HIS A 1 601 ? 26.436 15.024 -4.947 1.00 81.19 601 HIS A CA 1
ATOM 4808 C C . HIS A 1 601 ? 25.315 15.961 -5.383 1.00 81.19 601 HIS A C 1
ATOM 4810 O O . HIS A 1 601 ? 24.482 15.613 -6.226 1.00 81.19 601 HIS A O 1
ATOM 4816 N N . PHE A 1 602 ? 25.292 17.150 -4.788 1.00 82.06 602 PHE A N 1
ATOM 4817 C CA . PHE A 1 602 ? 24.352 18.206 -5.143 1.00 82.06 602 PHE A CA 1
ATOM 4818 C C . PHE A 1 602 ? 24.883 19.066 -6.303 1.00 82.06 602 PHE A C 1
ATOM 4820 O O . PHE A 1 602 ? 26.094 19.097 -6.539 1.00 82.06 602 PHE A O 1
ATOM 4827 N N . PRO A 1 603 ? 24.005 19.771 -7.044 1.00 73.75 603 PRO A N 1
ATOM 4828 C CA . PRO A 1 603 ? 24.422 20.624 -8.155 1.00 73.75 603 PRO A CA 1
ATOM 4829 C C . PRO A 1 603 ? 25.470 21.667 -7.735 1.00 73.75 603 PRO A C 1
ATOM 4831 O O . PRO A 1 603 ? 25.338 22.275 -6.681 1.00 73.75 603 PRO A O 1
ATOM 4834 N N . TYR A 1 604 ? 26.457 21.958 -8.591 1.00 60.91 604 TYR A N 1
ATOM 4835 C CA . TYR A 1 604 ? 27.578 22.867 -8.273 1.00 60.91 604 TYR A CA 1
ATOM 4836 C C . TYR A 1 604 ? 27.153 24.265 -7.778 1.00 60.91 604 TYR A C 1
ATOM 4838 O O . TYR A 1 604 ? 27.820 24.861 -6.942 1.00 60.91 604 TYR A O 1
ATOM 4846 N N . ASN A 1 605 ? 26.030 24.790 -8.279 1.00 64.12 605 ASN A N 1
ATOM 4847 C CA . ASN A 1 605 ? 25.497 26.099 -7.875 1.00 64.12 605 ASN A CA 1
ATOM 4848 C C . ASN A 1 605 ? 24.546 26.025 -6.664 1.00 64.12 605 ASN A C 1
ATOM 4850 O O . ASN A 1 605 ? 23.915 27.023 -6.319 1.00 64.12 605 ASN A O 1
ATOM 4854 N N . PHE A 1 606 ? 24.376 24.844 -6.073 1.00 71.56 606 PHE A N 1
ATOM 4855 C CA . PHE A 1 606 ? 23.529 24.608 -4.914 1.00 71.56 606 PHE A CA 1
ATOM 4856 C C . PHE A 1 606 ? 24.405 24.568 -3.659 1.00 71.56 606 PHE A C 1
ATOM 4858 O O . PHE A 1 606 ? 24.823 23.510 -3.194 1.00 71.56 606 PHE A O 1
ATOM 4865 N N . GLU A 1 607 ? 24.722 25.751 -3.136 1.00 61.44 607 GLU A N 1
ATOM 4866 C CA . GLU A 1 607 ? 25.439 25.886 -1.870 1.00 61.44 607 GLU A CA 1
ATOM 4867 C C . GLU A 1 607 ? 24.472 25.631 -0.712 1.00 61.44 607 GLU A C 1
ATOM 4869 O O . GLU A 1 607 ? 23.550 26.414 -0.469 1.00 61.44 607 GLU A O 1
ATOM 4874 N N . VAL A 1 608 ? 24.677 24.523 -0.003 1.00 62.84 608 VAL A N 1
ATOM 4875 C CA . VAL A 1 608 ? 23.926 24.212 1.214 1.00 62.84 608 VAL A CA 1
ATOM 4876 C C . VAL A 1 608 ? 24.645 24.843 2.404 1.00 62.84 608 VAL A C 1
ATOM 4878 O O . VAL A 1 608 ? 25.869 24.753 2.513 1.00 62.84 608 VAL A O 1
ATOM 4881 N N . SER A 1 609 ? 23.913 25.537 3.275 1.00 57.62 609 SER A N 1
ATOM 4882 C CA . SER A 1 609 ? 24.491 26.130 4.483 1.00 57.62 609 SER A CA 1
ATOM 4883 C C . SER A 1 609 ? 25.021 25.036 5.419 1.00 57.62 609 SER A C 1
ATOM 4885 O O . SER A 1 609 ? 24.607 23.892 5.365 1.00 57.62 609 SER A O 1
ATOM 4887 N N . HIS A 1 610 ? 25.937 25.359 6.330 1.00 56.81 610 HIS A N 1
ATOM 4888 C CA . HIS A 1 610 ? 26.533 24.366 7.243 1.00 56.81 610 HIS A CA 1
ATOM 4889 C C . HIS A 1 610 ? 25.534 23.701 8.227 1.00 56.81 610 HIS A C 1
ATOM 4891 O O . HIS A 1 610 ? 25.905 22.797 8.967 1.00 56.81 610 HIS A O 1
ATOM 4897 N N . GLN A 1 611 ? 24.268 24.128 8.242 1.00 56.38 611 GLN A N 1
ATOM 4898 C CA . GLN A 1 611 ? 23.185 23.552 9.041 1.00 56.38 611 GLN A CA 1
ATOM 4899 C C . GLN A 1 611 ? 22.183 22.903 8.081 1.00 56.38 611 GLN A C 1
ATOM 4901 O O . GLN A 1 611 ? 21.342 23.594 7.512 1.00 56.38 611 GLN A O 1
ATOM 4906 N N . ASN A 1 612 ? 22.307 21.594 7.864 1.00 66.75 612 ASN A N 1
ATOM 4907 C CA . ASN A 1 612 ? 21.490 20.860 6.899 1.00 66.75 612 ASN A CA 1
ATOM 4908 C C . ASN A 1 612 ? 20.455 20.016 7.629 1.00 66.75 612 ASN A C 1
ATOM 4910 O O . ASN A 1 612 ? 20.827 19.204 8.466 1.00 66.75 612 ASN A O 1
ATOM 4914 N N . ALA A 1 613 ? 19.185 20.180 7.272 1.00 76.94 613 ALA A N 1
ATOM 4915 C CA . ALA A 1 613 ? 18.128 19.228 7.585 1.00 76.94 613 ALA A CA 1
ATOM 4916 C C . ALA A 1 613 ? 17.648 18.621 6.265 1.00 76.94 613 ALA A C 1
ATOM 4918 O O . ALA A 1 613 ? 17.344 19.358 5.315 1.00 76.94 613 ALA A O 1
ATOM 4919 N N . TYR A 1 614 ? 17.631 17.294 6.199 1.00 86.00 614 TYR A N 1
ATOM 4920 C CA . TYR A 1 614 ? 17.217 16.548 5.019 1.00 86.00 614 TYR A CA 1
ATOM 4921 C C . TYR A 1 614 ? 15.915 15.813 5.315 1.00 86.00 614 TYR A C 1
ATOM 4923 O O . TYR A 1 614 ? 15.837 15.137 6.329 1.00 86.00 614 TYR A O 1
ATOM 4931 N N . THR A 1 615 ? 14.927 15.884 4.428 1.00 87.81 615 THR A N 1
ATOM 4932 C CA . THR A 1 615 ? 13.718 15.049 4.533 1.00 87.81 615 THR A CA 1
ATOM 4933 C C . THR A 1 615 ? 13.646 14.149 3.308 1.00 87.81 615 THR A C 1
ATOM 4935 O O . THR A 1 615 ? 13.674 14.644 2.176 1.00 87.81 615 THR A O 1
ATOM 4938 N N . VAL A 1 616 ? 13.578 12.833 3.514 1.00 88.00 616 VAL A N 1
ATOM 4939 C CA . VAL A 1 616 ? 13.392 11.865 2.422 1.00 88.00 616 VAL A CA 1
ATOM 4940 C C . VAL A 1 616 ? 11.912 11.823 2.063 1.00 88.00 616 VAL A C 1
ATOM 4942 O O . VAL A 1 616 ? 11.099 11.430 2.885 1.00 88.00 616 VAL A O 1
ATOM 4945 N N . LEU A 1 617 ? 11.557 12.247 0.852 1.00 88.25 617 LEU A N 1
ATOM 4946 C CA . LEU A 1 617 ? 10.178 12.315 0.361 1.00 88.25 617 LEU A CA 1
ATOM 4947 C C . LEU A 1 617 ? 9.798 11.043 -0.418 1.00 88.25 617 LEU A C 1
ATOM 4949 O O . LEU A 1 617 ? 10.670 10.286 -0.861 1.00 88.25 617 LEU A O 1
ATOM 4953 N N . ASP A 1 618 ? 8.494 10.843 -0.644 1.00 78.00 618 ASP A N 1
ATOM 4954 C CA . ASP A 1 618 ? 7.962 9.685 -1.378 1.00 78.00 618 ASP A CA 1
ATOM 4955 C C . ASP A 1 618 ? 8.689 9.462 -2.723 1.00 78.00 618 ASP A C 1
ATOM 4957 O O . ASP A 1 618 ? 8.825 10.363 -3.562 1.00 78.00 618 ASP A O 1
ATOM 4961 N N . SER A 1 619 ? 9.179 8.234 -2.910 1.00 69.44 619 SER A N 1
ATOM 4962 C CA . SER A 1 619 ? 10.061 7.808 -3.996 1.00 69.44 619 SER A CA 1
ATOM 4963 C C . SER A 1 619 ? 9.507 6.551 -4.679 1.00 69.44 619 SER A C 1
ATOM 4965 O O . SER A 1 619 ? 9.932 5.434 -4.416 1.00 69.44 619 SER A O 1
ATOM 4967 N N . SER A 1 620 ? 8.560 6.736 -5.603 1.00 64.50 620 SER A N 1
ATOM 4968 C CA . SER A 1 620 ? 7.917 5.648 -6.372 1.00 64.50 620 SER A CA 1
ATOM 4969 C C . SER A 1 620 ? 8.506 5.405 -7.771 1.00 64.50 620 SER A C 1
ATOM 4971 O O . SER A 1 620 ? 7.977 4.617 -8.550 1.00 64.50 620 SER A O 1
ATOM 4973 N N . THR A 1 621 ? 9.596 6.090 -8.117 1.00 64.81 621 THR A N 1
ATOM 4974 C CA . THR A 1 621 ? 10.169 6.118 -9.474 1.00 64.81 621 THR A CA 1
ATOM 4975 C C . THR A 1 621 ? 11.676 5.853 -9.466 1.00 64.81 621 THR A C 1
ATOM 4977 O O . THR A 1 621 ? 12.413 6.535 -10.180 1.00 64.81 621 THR A O 1
ATOM 4980 N N . HIS A 1 622 ? 12.136 4.852 -8.700 1.00 75.62 622 HIS A N 1
ATOM 4981 C CA . HIS A 1 622 ? 13.540 4.393 -8.672 1.00 75.62 622 HIS A CA 1
ATOM 4982 C C . HIS A 1 622 ? 14.557 5.546 -8.561 1.00 75.62 622 HIS A C 1
ATOM 4984 O O . HIS A 1 622 ? 15.616 5.552 -9.188 1.00 75.62 622 HIS A O 1
ATOM 4990 N N . ALA A 1 623 ? 14.181 6.580 -7.814 1.00 80.00 623 ALA A N 1
ATOM 4991 C CA . ALA A 1 623 ? 14.945 7.790 -7.577 1.00 80.00 623 ALA A CA 1
ATOM 4992 C C . ALA A 1 623 ? 14.479 8.381 -6.251 1.00 80.00 623 ALA A C 1
ATOM 4994 O O . ALA A 1 623 ? 13.278 8.417 -5.985 1.00 80.00 623 ALA A O 1
ATOM 4995 N N . VAL A 1 624 ? 15.423 8.871 -5.456 1.00 86.06 624 VAL A N 1
ATOM 4996 C CA . VAL A 1 624 ? 15.173 9.521 -4.175 1.00 86.06 624 VAL A CA 1
ATOM 4997 C C . VAL A 1 624 ? 14.731 10.957 -4.424 1.00 86.06 624 VAL A C 1
ATOM 4999 O O . VAL A 1 624 ? 15.465 11.744 -5.031 1.00 86.06 624 VAL A O 1
ATOM 5002 N N . ASN A 1 625 ? 13.552 11.317 -3.924 1.00 89.25 625 ASN A N 1
ATOM 5003 C CA . ASN A 1 625 ? 13.169 12.714 -3.755 1.00 89.25 625 ASN A CA 1
ATOM 5004 C C . ASN A 1 625 ? 13.678 13.189 -2.390 1.00 89.25 625 ASN A C 1
ATOM 5006 O O . ASN A 1 625 ? 13.244 12.704 -1.353 1.00 89.25 625 ASN A O 1
ATOM 5010 N N . LEU A 1 626 ? 14.622 14.127 -2.383 1.00 90.44 626 LEU A N 1
ATOM 5011 C CA . LEU A 1 626 ? 15.251 14.644 -1.173 1.00 90.44 626 LEU A CA 1
ATOM 5012 C C . LEU A 1 626 ? 14.932 16.126 -1.020 1.00 90.44 626 LEU A C 1
ATOM 5014 O O . LEU A 1 626 ? 15.320 16.944 -1.854 1.00 90.44 626 LEU A O 1
ATOM 5018 N N . PHE A 1 627 ? 14.254 16.490 0.061 1.00 91.69 627 PHE A N 1
ATOM 5019 C CA . PHE A 1 627 ? 14.111 17.884 0.448 1.00 91.69 627 PHE A CA 1
ATOM 5020 C C . PHE A 1 627 ? 15.339 18.328 1.238 1.00 91.69 627 PHE A C 1
ATOM 5022 O O . PHE A 1 627 ? 15.705 17.715 2.238 1.00 91.69 627 PHE A O 1
ATOM 5029 N N . VAL A 1 628 ? 15.957 19.419 0.796 1.00 90.19 628 VAL A N 1
ATOM 5030 C CA . VAL A 1 628 ? 17.082 20.053 1.480 1.00 90.19 628 VAL A CA 1
ATOM 5031 C C . VAL A 1 628 ? 16.635 21.413 1.995 1.00 90.19 628 VAL A C 1
ATOM 5033 O O . VAL A 1 628 ? 16.326 22.313 1.205 1.00 90.19 628 VAL A O 1
ATOM 5036 N N . ALA A 1 629 ? 16.596 21.575 3.317 1.00 88.06 629 ALA A N 1
ATOM 5037 C CA . ALA A 1 629 ? 16.232 22.843 3.930 1.00 88.06 629 ALA A CA 1
ATOM 5038 C C . ALA A 1 629 ? 17.284 23.922 3.612 1.00 88.06 629 ALA A C 1
ATOM 5040 O O . ALA A 1 629 ? 18.475 23.740 3.838 1.00 88.06 629 ALA A O 1
ATOM 5041 N N . THR A 1 630 ? 16.833 25.063 3.085 1.00 85.81 630 THR A N 1
ATOM 5042 C CA . THR A 1 630 ? 17.708 26.201 2.712 1.00 85.81 630 THR A CA 1
ATOM 5043 C C . THR A 1 630 ? 17.526 27.408 3.628 1.00 85.81 630 THR A C 1
ATOM 5045 O O . THR A 1 630 ? 18.366 28.301 3.676 1.00 85.81 630 THR A O 1
ATOM 5048 N N . GLN A 1 631 ? 16.413 27.444 4.359 1.00 85.69 631 GLN A N 1
ATOM 5049 C CA . GLN A 1 631 ? 16.113 28.418 5.394 1.00 85.69 631 GLN A CA 1
ATOM 5050 C C . GLN A 1 631 ? 15.552 27.654 6.591 1.00 85.69 631 GLN A C 1
ATOM 5052 O O . GLN A 1 631 ? 14.568 26.929 6.445 1.00 85.69 631 GLN A O 1
ATOM 5057 N N . LEU A 1 632 ? 16.174 27.824 7.756 1.00 83.62 632 LEU A N 1
ATOM 5058 C CA . LEU A 1 632 ? 15.840 27.106 8.990 1.00 83.62 632 LEU A CA 1
ATOM 5059 C C . LEU A 1 632 ? 15.125 27.981 10.026 1.00 83.62 632 LEU A C 1
ATOM 5061 O O . LEU A 1 632 ? 14.576 27.456 10.998 1.00 83.62 632 LEU A O 1
ATOM 5065 N N . GLU A 1 633 ? 15.088 29.301 9.810 1.00 85.06 633 GLU A N 1
ATOM 5066 C CA . GLU A 1 633 ? 14.382 30.242 10.680 1.00 85.06 633 GLU A CA 1
ATOM 5067 C C . GLU A 1 633 ? 12.929 29.800 10.924 1.00 85.06 633 GLU A C 1
ATOM 5069 O O . GLU A 1 633 ? 12.163 29.542 9.988 1.00 85.06 633 GLU A O 1
ATOM 5074 N N . LYS A 1 634 ? 12.536 29.748 12.204 1.00 81.94 634 LYS A N 1
ATOM 5075 C CA . LYS A 1 634 ? 11.183 29.371 12.633 1.00 81.94 634 LYS A CA 1
ATOM 5076 C C . LYS A 1 634 ? 10.128 30.210 11.901 1.00 81.94 634 LYS A C 1
ATOM 5078 O O . LYS A 1 634 ? 10.280 31.422 11.752 1.00 81.94 634 LYS A O 1
ATOM 5083 N N . ASN A 1 635 ? 9.051 29.566 11.448 1.00 83.62 635 ASN A N 1
ATOM 5084 C CA . ASN A 1 635 ? 7.973 30.127 10.615 1.00 83.62 635 ASN A CA 1
ATOM 5085 C C . ASN A 1 635 ? 8.391 30.597 9.207 1.00 83.62 635 ASN A C 1
ATOM 5087 O O . ASN A 1 635 ? 7.541 31.037 8.437 1.00 83.62 635 ASN A O 1
ATOM 5091 N N . GLN A 1 636 ? 9.670 30.502 8.843 1.00 85.81 636 GLN A N 1
ATOM 5092 C CA . GLN A 1 636 ? 10.208 30.909 7.539 1.00 85.81 636 GLN A CA 1
ATOM 5093 C C . GLN A 1 636 ? 10.830 29.742 6.774 1.00 85.81 636 GLN A C 1
ATOM 5095 O O . GLN A 1 636 ? 11.431 29.954 5.720 1.00 85.81 636 GLN A O 1
ATOM 5100 N N . ARG A 1 637 ? 10.683 28.521 7.298 1.00 89.44 637 ARG A N 1
ATOM 5101 C CA . ARG A 1 637 ? 11.317 27.336 6.736 1.00 89.44 637 ARG A CA 1
ATOM 5102 C C . ARG A 1 637 ? 10.848 27.066 5.315 1.00 89.44 637 ARG A C 1
ATOM 5104 O O . ARG A 1 637 ? 9.652 27.116 5.011 1.00 89.44 637 ARG A O 1
ATOM 5111 N N . GLN A 1 638 ? 11.830 26.834 4.455 1.00 92.38 638 GLN A N 1
ATOM 5112 C CA . GLN A 1 638 ? 11.674 26.496 3.047 1.00 92.38 638 GLN A CA 1
ATOM 5113 C C . GLN A 1 638 ? 12.955 25.825 2.546 1.00 92.38 638 GLN A C 1
ATOM 5115 O O . GLN A 1 638 ? 14.054 26.051 3.070 1.00 92.38 638 GLN A O 1
ATOM 5120 N N . GLY A 1 639 ? 12.837 25.034 1.492 1.00 91.69 639 GLY A N 1
ATOM 5121 C CA . GLY A 1 639 ? 13.959 24.271 0.960 1.00 91.69 639 GLY A CA 1
ATOM 5122 C C . GLY A 1 639 ? 13.840 24.013 -0.523 1.00 91.69 639 GLY A C 1
ATOM 5123 O O . GLY A 1 639 ? 12.969 24.558 -1.193 1.00 91.69 639 GLY A O 1
ATOM 5124 N N . SER A 1 640 ? 14.747 23.206 -1.044 1.00 91.12 640 SER A N 1
ATOM 5125 C CA . SER A 1 640 ? 14.686 22.750 -2.429 1.00 91.12 640 SER A CA 1
ATOM 5126 C C . SER A 1 640 ? 14.448 21.253 -2.449 1.00 91.12 640 SER A C 1
ATOM 5128 O O . SER A 1 640 ? 15.088 20.516 -1.704 1.00 91.12 640 SER A O 1
ATOM 5130 N N . VAL A 1 641 ? 13.534 20.812 -3.305 1.00 91.19 641 VAL A N 1
ATOM 5131 C CA . VAL A 1 641 ? 13.346 19.398 -3.613 1.00 91.19 641 VAL A CA 1
ATOM 5132 C C . VAL A 1 641 ? 14.331 19.037 -4.711 1.00 91.19 641 VAL A C 1
ATOM 5134 O O . VAL A 1 641 ? 14.333 19.627 -5.798 1.00 91.19 641 VAL A O 1
ATOM 5137 N N . LEU A 1 642 ? 15.188 18.078 -4.406 1.00 88.06 642 LEU A N 1
ATOM 5138 C CA . LEU A 1 642 ? 16.163 17.501 -5.306 1.00 88.06 642 LEU A CA 1
ATOM 5139 C C . LEU A 1 642 ? 15.735 16.078 -5.652 1.00 88.06 642 LEU A C 1
ATOM 5141 O O . LEU A 1 642 ? 15.162 15.379 -4.824 1.00 88.06 642 LEU A O 1
ATOM 5145 N N . LYS A 1 643 ? 16.038 15.641 -6.868 1.00 86.19 643 LYS A N 1
ATOM 5146 C CA . LYS A 1 643 ? 15.745 14.287 -7.330 1.00 86.19 643 LYS A CA 1
ATOM 5147 C C . LYS A 1 643 ? 17.035 13.582 -7.701 1.00 86.19 643 LYS A C 1
ATOM 5149 O O . LYS A 1 643 ? 17.853 14.162 -8.420 1.00 86.19 643 LYS A O 1
ATOM 5154 N N . SER A 1 644 ? 17.220 12.363 -7.211 1.00 84.62 644 SER A N 1
ATOM 5155 C CA . SER A 1 644 ? 18.415 11.583 -7.505 1.00 84.62 644 SER A CA 1
ATOM 5156 C C . SER A 1 644 ? 18.355 10.900 -8.875 1.00 84.62 644 SER A C 1
ATOM 5158 O O . SER A 1 644 ? 17.301 10.755 -9.494 1.00 84.62 644 SER A O 1
ATOM 5160 N N . ASN A 1 645 ? 19.505 10.415 -9.325 1.00 75.88 645 ASN A N 1
ATOM 5161 C CA . ASN A 1 645 ? 19.624 9.344 -10.312 1.00 75.88 645 ASN A CA 1
ATOM 5162 C C . ASN A 1 645 ? 19.279 7.967 -9.697 1.00 75.88 645 ASN A C 1
ATOM 5164 O O . ASN A 1 645 ? 19.019 7.853 -8.496 1.00 75.88 645 ASN A O 1
ATOM 5168 N N . SER A 1 646 ? 19.329 6.904 -10.505 1.00 75.75 646 SER A N 1
ATOM 5169 C CA . SER A 1 646 ? 18.902 5.545 -10.119 1.00 75.75 646 SER A CA 1
ATOM 5170 C C . SER A 1 646 ? 19.734 4.830 -9.045 1.00 75.75 646 SER A C 1
ATOM 5172 O O . SER A 1 646 ? 19.397 3.716 -8.655 1.00 75.75 646 SER A O 1
ATOM 5174 N N . ASN A 1 647 ? 20.822 5.428 -8.552 1.00 74.75 647 ASN A N 1
ATOM 5175 C CA . ASN A 1 647 ? 21.608 4.894 -7.432 1.00 74.75 647 ASN A CA 1
ATOM 5176 C C . ASN A 1 647 ? 21.619 5.816 -6.198 1.00 74.75 647 ASN A C 1
ATOM 5178 O O . ASN A 1 647 ? 22.323 5.522 -5.235 1.00 74.75 647 ASN A O 1
ATOM 5182 N N . GLY A 1 648 ? 20.860 6.920 -6.216 1.00 81.69 648 GLY A N 1
ATOM 5183 C CA . GLY A 1 648 ? 20.731 7.818 -5.068 1.00 81.69 648 GLY A CA 1
ATOM 5184 C C . GLY A 1 648 ? 21.916 8.763 -4.838 1.00 81.69 648 GLY A C 1
ATOM 5185 O O . GLY A 1 648 ? 21.945 9.422 -3.801 1.00 81.69 648 GLY A O 1
ATOM 5186 N N . THR A 1 649 ? 22.898 8.841 -5.750 1.00 79.44 649 THR A N 1
ATOM 5187 C CA . THR A 1 649 ? 24.169 9.551 -5.488 1.00 79.44 649 THR A CA 1
ATOM 5188 C C . THR A 1 649 ? 24.300 10.905 -6.165 1.00 79.44 649 THR A C 1
ATOM 5190 O O . THR A 1 649 ? 25.046 11.740 -5.676 1.00 79.44 649 THR A O 1
ATOM 5193 N N . SER A 1 650 ? 23.651 11.145 -7.302 1.00 77.81 650 SER A N 1
ATOM 5194 C CA . SER A 1 650 ? 23.729 12.427 -8.015 1.00 77.81 650 SER A CA 1
ATOM 5195 C C . SER A 1 650 ? 22.353 13.056 -8.072 1.00 77.81 650 SER A C 1
ATOM 5197 O O . SER A 1 650 ? 21.393 12.381 -8.437 1.00 77.81 650 SER A O 1
ATOM 5199 N N . TYR A 1 651 ? 22.260 14.330 -7.707 1.00 80.88 651 TYR A N 1
ATOM 5200 C CA . TYR A 1 651 ? 20.991 15.025 -7.566 1.00 80.88 651 TYR A CA 1
ATOM 5201 C C . TYR A 1 651 ? 20.870 16.190 -8.537 1.00 80.88 651 TYR A C 1
ATOM 5203 O O . TYR A 1 651 ? 21.803 16.965 -8.743 1.00 80.88 651 TYR A O 1
ATOM 5211 N N . VAL A 1 652 ? 19.664 16.358 -9.070 1.00 79.31 652 VAL A N 1
ATOM 5212 C CA . VAL A 1 652 ? 19.257 17.540 -9.830 1.00 79.31 652 VAL A CA 1
ATOM 5213 C C . VAL A 1 652 ? 18.170 18.291 -9.076 1.00 79.31 652 VAL A C 1
ATOM 5215 O O . VAL A 1 652 ? 17.356 17.695 -8.372 1.00 79.31 652 VAL A O 1
ATOM 5218 N N . MET A 1 653 ? 18.147 19.614 -9.215 1.00 80.75 653 MET A N 1
ATOM 5219 C CA . MET A 1 653 ? 17.093 20.421 -8.608 1.00 80.75 653 MET A CA 1
ATOM 5220 C C . MET A 1 653 ? 15.778 20.230 -9.366 1.00 80.75 653 MET A C 1
ATOM 5222 O O . MET A 1 653 ? 15.722 20.488 -10.566 1.00 80.75 653 MET A O 1
ATOM 5226 N N . SER A 1 654 ? 14.745 19.788 -8.648 1.00 86.81 654 SER A N 1
ATOM 5227 C CA . SER A 1 654 ? 13.384 19.592 -9.157 1.00 86.81 654 SER A CA 1
ATOM 5228 C C . SER A 1 654 ? 12.538 20.843 -8.918 1.00 86.81 654 SER A C 1
ATOM 5230 O O . SER A 1 654 ? 12.043 21.447 -9.868 1.00 86.81 654 SER A O 1
ATOM 5232 N N . ALA A 1 655 ? 12.449 21.298 -7.663 1.00 90.25 655 ALA A N 1
ATOM 5233 C CA . ALA A 1 655 ? 11.685 22.488 -7.295 1.00 90.25 655 ALA A CA 1
ATOM 5234 C C . ALA A 1 655 ? 12.410 23.318 -6.220 1.00 90.25 655 ALA A C 1
ATOM 5236 O O . ALA A 1 655 ? 12.762 22.777 -5.169 1.00 90.25 655 ALA A O 1
ATOM 5237 N N . PRO A 1 656 ? 12.641 24.626 -6.435 1.00 90.12 656 PRO A N 1
ATOM 5238 C CA . PRO A 1 656 ? 13.206 25.509 -5.420 1.00 90.12 656 PRO A CA 1
ATOM 5239 C C . 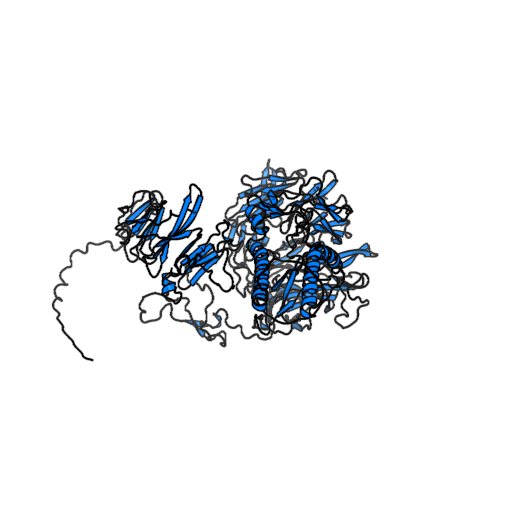PRO A 1 656 ? 12.125 26.099 -4.497 1.00 90.12 656 PRO A C 1
ATOM 5241 O O . PRO A 1 656 ? 10.984 26.301 -4.904 1.00 90.12 656 PRO A O 1
ATOM 5244 N N . LYS A 1 657 ? 12.523 26.492 -3.280 1.00 92.44 657 LYS A N 1
ATOM 5245 C CA . LYS A 1 657 ? 11.692 27.223 -2.298 1.00 92.44 657 LYS A CA 1
ATOM 5246 C C . LYS A 1 657 ? 10.372 26.525 -1.940 1.00 92.44 657 LYS A C 1
ATOM 5248 O O . LYS A 1 657 ? 9.360 27.188 -1.747 1.00 92.44 657 LYS A O 1
ATOM 5253 N N . VAL A 1 658 ? 10.367 25.204 -1.829 1.00 95.62 658 VAL A N 1
ATOM 5254 C CA . VAL A 1 658 ? 9.201 24.439 -1.373 1.00 95.62 658 VAL A CA 1
ATOM 5255 C C . VAL A 1 658 ? 8.941 24.715 0.108 1.00 95.62 658 VAL A C 1
ATOM 5257 O O . VAL A 1 658 ? 9.878 24.848 0.904 1.00 95.62 658 VAL A O 1
ATOM 5260 N N . ASN A 1 659 ? 7.664 24.862 0.456 1.00 95.62 659 ASN A N 1
ATOM 5261 C CA . ASN A 1 659 ? 7.206 25.181 1.797 1.00 95.62 659 ASN A CA 1
ATOM 5262 C C . ASN A 1 659 ? 7.491 24.036 2.778 1.00 95.62 659 ASN A C 1
ATOM 5264 O O . ASN A 1 659 ? 7.277 22.867 2.467 1.00 95.62 659 ASN A O 1
ATOM 5268 N N . CYS A 1 660 ? 7.947 24.403 3.973 1.00 92.38 660 CYS A N 1
ATOM 5269 C CA . CYS A 1 660 ? 8.231 23.489 5.071 1.00 92.38 660 CYS A CA 1
ATOM 5270 C C . CYS A 1 660 ? 7.723 24.097 6.382 1.00 92.38 660 CYS A C 1
ATOM 5272 O O . CYS A 1 660 ? 7.902 25.299 6.616 1.00 92.38 660 CYS A O 1
ATOM 5274 N N . ASP A 1 661 ? 7.085 23.308 7.238 1.00 88.69 661 ASP A N 1
ATOM 5275 C CA . ASP A 1 661 ? 6.645 23.776 8.552 1.00 88.69 661 ASP A CA 1
ATOM 5276 C C . ASP A 1 661 ? 7.756 23.677 9.615 1.00 88.69 661 ASP A C 1
ATOM 5278 O O . ASP A 1 661 ? 8.926 23.426 9.314 1.00 88.69 661 ASP A O 1
ATOM 5282 N N . ASN A 1 662 ? 7.405 23.944 10.876 1.00 86.25 662 ASN A N 1
ATOM 5283 C CA . ASN A 1 662 ? 8.348 23.901 11.995 1.00 86.25 662 ASN A CA 1
ATOM 5284 C C . ASN A 1 662 ? 8.660 22.479 12.498 1.00 86.25 662 ASN A C 1
ATOM 5286 O O . ASN A 1 662 ? 9.546 22.336 13.338 1.00 86.25 662 ASN A O 1
ATOM 5290 N N . ASN A 1 663 ? 7.982 21.458 11.980 1.00 81.56 663 ASN A N 1
ATOM 5291 C CA . ASN A 1 663 ? 8.232 20.051 12.285 1.00 81.56 663 ASN A CA 1
ATOM 5292 C C . ASN A 1 663 ? 8.936 19.343 11.113 1.00 81.56 663 ASN A C 1
ATOM 5294 O O . ASN A 1 663 ? 9.081 18.131 11.125 1.00 81.56 663 ASN A O 1
ATOM 5298 N N . TYR A 1 664 ? 9.392 20.109 10.113 1.00 84.06 664 TYR A N 1
ATOM 5299 C CA . TYR A 1 664 ? 10.032 19.625 8.887 1.00 84.06 664 TYR A CA 1
ATOM 5300 C C . TYR A 1 664 ? 9.133 18.806 7.956 1.00 84.06 664 TYR A C 1
ATOM 5302 O O . TYR A 1 664 ? 9.631 18.171 7.022 1.00 84.06 664 TYR A O 1
ATOM 5310 N N . PHE A 1 665 ? 7.812 18.904 8.125 1.00 87.56 665 PHE A N 1
ATOM 5311 C CA . PHE A 1 665 ? 6.889 18.450 7.099 1.00 87.56 665 PHE A CA 1
ATOM 5312 C C . PHE A 1 665 ? 6.949 19.395 5.902 1.00 87.56 665 PHE A C 1
ATOM 5314 O O . PHE A 1 665 ? 7.010 20.621 6.045 1.00 87.56 665 PHE A O 1
ATOM 5321 N N . VAL A 1 666 ? 6.931 18.810 4.709 1.00 91.88 666 VAL A N 1
ATOM 5322 C CA . VAL A 1 666 ? 7.116 19.510 3.437 1.00 91.88 666 VAL A CA 1
ATOM 5323 C C . VAL A 1 666 ? 5.803 19.477 2.664 1.00 91.88 666 VAL A C 1
ATOM 5325 O O . VAL A 1 666 ? 5.153 18.438 2.601 1.00 91.88 666 VAL A O 1
ATOM 5328 N N . ASP A 1 667 ? 5.412 20.590 2.039 1.00 94.38 667 ASP A N 1
ATOM 5329 C CA . ASP A 1 667 ? 4.280 20.595 1.100 1.00 94.38 667 ASP A CA 1
ATOM 5330 C C . ASP A 1 667 ? 4.697 19.946 -0.226 1.00 94.38 667 ASP A C 1
ATOM 5332 O O . ASP A 1 667 ? 4.993 20.628 -1.211 1.00 94.38 667 ASP A O 1
ATOM 5336 N N . PHE A 1 668 ? 4.747 18.618 -0.227 1.00 92.75 668 PHE A N 1
ATOM 5337 C CA . PHE A 1 668 ? 5.056 17.766 -1.367 1.00 92.75 668 PHE A CA 1
ATOM 5338 C C . PHE A 1 668 ? 4.193 16.508 -1.282 1.00 92.75 668 PHE A C 1
ATOM 5340 O O . PHE A 1 668 ? 4.226 15.811 -0.277 1.00 92.75 668 PHE A O 1
ATOM 5347 N N . GLU A 1 669 ? 3.415 16.213 -2.322 1.00 89.81 669 GLU A N 1
ATOM 5348 C CA . GLU A 1 669 ? 2.584 15.004 -2.370 1.00 89.81 669 GLU A CA 1
ATOM 5349 C C . GLU A 1 669 ? 2.529 14.458 -3.793 1.00 89.81 669 GLU A C 1
ATOM 5351 O O . GLU A 1 669 ? 2.188 15.181 -4.739 1.00 89.81 669 GLU A O 1
ATOM 5356 N N . LYS A 1 670 ? 2.848 13.171 -3.949 1.00 88.12 670 LYS A N 1
ATOM 5357 C CA . LYS A 1 670 ? 2.611 12.438 -5.193 1.00 88.12 670 LYS A CA 1
ATOM 5358 C C . LYS A 1 670 ? 1.167 11.952 -5.213 1.00 88.12 670 LYS A C 1
ATOM 5360 O O . LYS A 1 670 ? 0.644 11.461 -4.218 1.00 88.12 670 LYS A O 1
ATOM 5365 N N . ILE A 1 671 ? 0.504 12.070 -6.359 1.00 88.00 671 ILE A N 1
ATOM 5366 C CA . ILE A 1 671 ? -0.882 11.621 -6.481 1.00 88.00 671 ILE A CA 1
ATOM 5367 C C . ILE A 1 671 ? -0.921 10.106 -6.626 1.00 88.00 671 ILE A C 1
ATOM 5369 O O . ILE A 1 671 ? -0.589 9.547 -7.673 1.00 88.00 671 ILE A O 1
ATOM 5373 N N . ILE A 1 672 ? -1.366 9.451 -5.556 1.00 78.75 672 ILE A N 1
ATOM 5374 C CA . ILE A 1 672 ? -1.48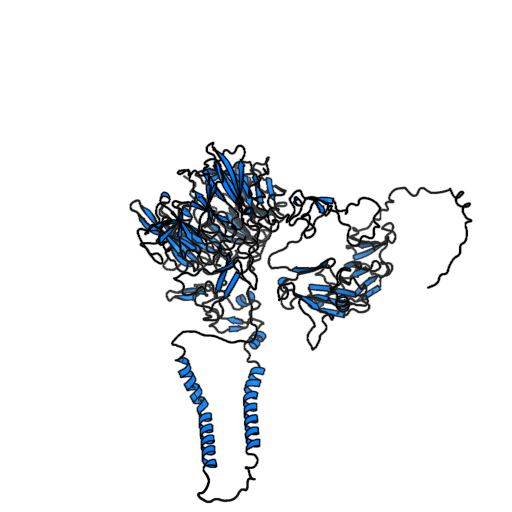1 7.997 -5.470 1.00 78.75 672 ILE A CA 1
ATOM 5375 C C . ILE A 1 672 ? -2.345 7.475 -6.627 1.00 78.75 672 ILE A C 1
ATOM 5377 O O . ILE A 1 672 ? -3.378 8.044 -6.976 1.00 78.75 672 ILE A O 1
ATOM 5381 N N . GLY A 1 673 ? -1.903 6.384 -7.253 1.00 75.25 673 GLY A N 1
ATOM 5382 C CA . GLY A 1 673 ? -2.592 5.775 -8.392 1.00 75.25 673 GLY A CA 1
ATOM 5383 C C . GLY A 1 673 ? -2.236 6.388 -9.753 1.00 75.25 673 GLY A C 1
ATOM 5384 O O . GLY A 1 673 ? -2.545 5.782 -10.783 1.00 75.25 673 GLY A O 1
ATOM 5385 N N . LEU A 1 674 ? -1.516 7.512 -9.812 1.00 82.06 674 LEU A N 1
ATOM 5386 C CA . LEU A 1 674 ? -1.068 8.133 -11.063 1.00 82.06 674 LEU A CA 1
ATOM 5387 C C . LEU A 1 674 ? 0.454 8.230 -11.147 1.00 82.06 674 LEU A C 1
ATOM 5389 O O . LEU A 1 674 ? 1.139 8.531 -10.178 1.00 82.06 674 LEU A O 1
ATOM 5393 N N . GLU A 1 675 ? 0.989 7.969 -12.336 1.00 79.50 675 GLU A N 1
ATOM 5394 C CA . GLU A 1 675 ? 2.426 8.055 -12.584 1.00 79.50 675 GLU A CA 1
ATOM 5395 C C . GLU A 1 675 ? 2.814 9.504 -12.911 1.00 79.50 675 GLU A C 1
ATOM 5397 O O . GLU A 1 675 ? 2.198 10.140 -13.765 1.00 79.50 675 GLU A O 1
ATOM 5402 N N . GLY A 1 676 ? 3.815 10.033 -12.202 1.00 80.06 676 GLY A N 1
ATOM 5403 C CA . GLY A 1 676 ? 4.419 11.343 -12.459 1.00 80.06 676 GLY A CA 1
ATOM 5404 C C . GLY A 1 676 ? 3.603 12.577 -12.085 1.00 80.06 676 GLY A C 1
ATOM 5405 O O . GLY A 1 676 ? 4.062 13.681 -12.379 1.00 80.06 676 GLY A O 1
ATOM 5406 N N . VAL A 1 677 ? 2.441 12.425 -11.440 1.00 88.25 677 VAL A N 1
ATOM 5407 C CA . VAL A 1 677 ? 1.642 13.564 -10.969 1.00 88.25 677 VAL A CA 1
ATOM 5408 C C . VAL A 1 677 ? 2.039 13.942 -9.542 1.00 88.25 677 VAL A C 1
ATOM 5410 O O . VAL A 1 677 ? 1.926 13.118 -8.636 1.00 88.25 677 VAL A O 1
ATOM 5413 N N . VAL A 1 678 ? 2.502 15.176 -9.335 1.00 91.06 678 VAL A N 1
ATOM 5414 C CA . VAL A 1 678 ? 3.019 15.659 -8.039 1.00 91.06 678 VAL A CA 1
ATOM 5415 C C . VAL A 1 678 ? 2.557 17.090 -7.785 1.00 91.06 678 VAL A C 1
ATOM 5417 O O . VAL A 1 678 ? 2.593 17.903 -8.706 1.00 91.06 678 VAL A O 1
ATOM 5420 N N . LEU A 1 679 ? 2.145 17.414 -6.555 1.00 94.38 679 LEU A N 1
ATOM 5421 C CA . LEU A 1 679 ? 1.787 18.774 -6.136 1.00 94.38 679 LEU A CA 1
ATOM 5422 C C . LEU A 1 679 ? 2.743 19.297 -5.070 1.00 94.38 679 LEU A C 1
ATOM 5424 O O . LEU A 1 679 ? 3.086 18.578 -4.132 1.00 94.38 679 LEU A O 1
ATOM 5428 N N . ILE A 1 680 ? 3.067 20.585 -5.159 1.00 96.38 680 ILE A N 1
ATOM 5429 C CA . ILE A 1 680 ? 3.839 21.315 -4.149 1.00 96.38 680 ILE A CA 1
ATOM 5430 C C . ILE A 1 680 ? 3.217 22.675 -3.853 1.00 96.38 680 ILE A C 1
ATOM 5432 O O . ILE A 1 680 ? 2.501 23.233 -4.687 1.00 96.38 680 ILE A O 1
ATOM 5436 N N . ASN A 1 681 ? 3.573 23.249 -2.705 1.00 97.19 681 ASN A N 1
ATOM 5437 C CA . ASN A 1 681 ? 3.448 24.687 -2.478 1.00 97.19 681 ASN A CA 1
ATOM 5438 C C . ASN A 1 681 ? 4.833 25.341 -2.429 1.00 97.19 681 ASN A C 1
ATOM 5440 O O . ASN A 1 681 ? 5.667 25.006 -1.586 1.00 97.19 681 ASN A O 1
ATOM 5444 N N . SER A 1 682 ? 5.066 26.310 -3.313 1.00 95.50 682 SER A N 1
ATOM 5445 C CA . SER A 1 682 ? 6.295 27.098 -3.379 1.00 95.50 682 SER A CA 1
ATOM 5446 C C . SER A 1 682 ? 6.139 28.438 -2.650 1.00 95.50 682 SER A C 1
ATOM 5448 O O . SER A 1 682 ? 5.088 29.085 -2.672 1.00 95.50 682 SER A O 1
ATOM 5450 N N . VAL A 1 683 ? 7.201 28.874 -1.977 1.00 95.81 683 VAL A N 1
ATOM 5451 C CA . VAL A 1 683 ? 7.281 30.148 -1.263 1.00 95.81 683 VAL A CA 1
ATOM 5452 C C . VAL A 1 683 ? 7.821 31.211 -2.214 1.00 95.81 683 VAL A C 1
ATOM 5454 O O . VAL A 1 683 ? 8.977 31.190 -2.645 1.00 95.81 683 VAL A O 1
ATOM 5457 N N . THR A 1 684 ? 6.983 32.195 -2.522 1.00 92.50 684 THR A N 1
ATOM 5458 C CA . THR A 1 684 ? 7.319 33.261 -3.480 1.00 92.50 684 THR A CA 1
ATOM 5459 C C . THR A 1 684 ? 7.787 34.549 -2.815 1.00 92.50 684 THR A C 1
ATOM 5461 O O . THR A 1 684 ? 8.466 35.365 -3.440 1.00 92.50 684 THR A O 1
ATOM 5464 N N . GLY A 1 685 ? 7.480 34.731 -1.532 1.00 90.88 685 GLY A N 1
ATOM 5465 C CA . GLY A 1 685 ? 7.845 35.919 -0.776 1.00 90.88 685 GLY A CA 1
ATOM 5466 C C . GLY A 1 685 ? 7.263 35.905 0.630 1.00 90.88 685 GLY A C 1
ATOM 5467 O O . GLY A 1 685 ? 6.831 34.865 1.126 1.00 90.88 685 GLY A O 1
ATOM 5468 N N . LYS A 1 686 ? 7.249 37.079 1.261 1.00 88.94 686 LYS A N 1
ATOM 5469 C CA . LYS A 1 686 ? 6.638 37.301 2.573 1.00 88.94 686 LYS A CA 1
ATOM 5470 C C . LYS A 1 686 ? 5.597 38.410 2.482 1.00 88.94 686 LYS A C 1
ATOM 5472 O O . LYS A 1 686 ? 5.792 39.379 1.745 1.00 88.94 686 LYS A O 1
ATOM 5477 N N . ASP A 1 687 ? 4.506 38.272 3.222 1.00 88.31 687 ASP A N 1
ATOM 5478 C CA . ASP A 1 687 ? 3.505 39.325 3.360 1.00 88.31 687 ASP A CA 1
ATOM 5479 C C . ASP A 1 687 ? 4.005 40.453 4.291 1.00 88.31 687 ASP A C 1
ATOM 5481 O O . ASP A 1 687 ? 5.107 40.412 4.845 1.00 88.31 687 ASP A O 1
ATOM 5485 N N . LYS A 1 688 ? 3.181 41.490 4.496 1.00 85.75 688 LYS A N 1
ATOM 5486 C CA . LYS A 1 688 ? 3.522 42.625 5.378 1.00 85.75 688 LYS A CA 1
ATOM 5487 C C . LYS A 1 688 ? 3.682 42.240 6.856 1.00 85.75 688 LYS A C 1
ATOM 5489 O O . LYS A 1 688 ? 4.249 43.023 7.612 1.00 85.75 688 LYS A O 1
ATOM 5494 N N . LYS A 1 689 ? 3.143 41.092 7.271 1.00 84.62 689 LYS A N 1
ATOM 5495 C CA . LYS A 1 689 ? 3.228 40.543 8.631 1.00 84.62 689 LYS A CA 1
ATOM 5496 C C . LYS A 1 689 ? 4.408 39.574 8.781 1.00 84.62 689 LYS A C 1
ATOM 5498 O O . LYS A 1 689 ? 4.672 39.119 9.887 1.00 84.62 689 LYS A O 1
ATOM 5503 N N . GLY A 1 690 ? 5.128 39.294 7.694 1.00 83.00 690 GLY A N 1
ATOM 5504 C CA . GLY A 1 690 ? 6.239 38.354 7.654 1.00 83.00 690 GLY A CA 1
ATOM 5505 C C . GLY A 1 690 ? 5.826 36.907 7.383 1.00 83.00 690 GLY A C 1
ATOM 5506 O O . GLY A 1 690 ? 6.698 36.049 7.402 1.00 83.00 690 GLY A O 1
ATOM 5507 N N . ASN A 1 691 ? 4.555 36.608 7.106 1.00 89.25 691 ASN A N 1
ATOM 5508 C CA . ASN A 1 691 ? 4.111 35.251 6.773 1.00 89.25 691 ASN A CA 1
ATOM 5509 C C . ASN A 1 691 ? 4.532 34.869 5.351 1.00 89.25 691 ASN A C 1
ATOM 5511 O O . ASN A 1 691 ? 4.600 35.729 4.471 1.00 89.25 691 ASN A O 1
ATOM 5515 N N . LYS A 1 692 ? 4.781 33.579 5.111 1.00 93.75 692 LYS A N 1
ATOM 5516 C CA . LYS A 1 692 ? 5.124 33.051 3.783 1.00 93.75 692 LYS A CA 1
ATOM 5517 C C . LYS A 1 692 ? 3.957 33.238 2.804 1.00 93.75 692 LYS A C 1
ATOM 5519 O O . LYS A 1 692 ? 2.819 32.927 3.131 1.00 93.75 692 LYS A O 1
ATOM 5524 N N . ILE A 1 693 ? 4.249 33.723 1.597 1.00 95.44 693 ILE A N 1
ATOM 5525 C CA . ILE A 1 693 ? 3.294 33.781 0.480 1.00 95.44 693 ILE A CA 1
ATOM 5526 C C . ILE A 1 693 ? 3.469 32.513 -0.353 1.00 95.44 693 ILE A C 1
ATOM 5528 O O . ILE A 1 693 ? 4.505 32.343 -1.006 1.00 95.44 693 ILE A O 1
ATOM 5532 N N . LEU A 1 694 ? 2.456 31.649 -0.333 1.00 96.56 694 LEU A N 1
ATOM 5533 C CA . LEU A 1 694 ? 2.488 30.337 -0.975 1.00 96.56 694 LEU A CA 1
ATOM 5534 C C . LEU A 1 694 ? 1.779 30.340 -2.333 1.00 96.56 694 LEU A C 1
ATOM 5536 O O . LEU A 1 694 ? 0.778 31.038 -2.521 1.00 96.56 694 LEU A O 1
ATOM 5540 N N . ARG A 1 695 ? 2.286 29.543 -3.275 1.00 96.88 695 ARG A N 1
ATOM 5541 C CA . ARG A 1 695 ? 1.628 29.225 -4.548 1.00 96.88 695 ARG A CA 1
ATOM 5542 C C . ARG A 1 695 ? 1.685 27.729 -4.812 1.00 96.88 695 ARG A C 1
ATOM 5544 O O . ARG A 1 695 ? 2.745 27.127 -4.701 1.00 96.88 695 ARG A O 1
ATOM 5551 N N . THR A 1 696 ? 0.553 27.161 -5.201 1.00 97.62 696 THR A N 1
ATOM 5552 C CA . THR A 1 696 ? 0.464 25.747 -5.577 1.00 97.62 696 THR A CA 1
ATOM 5553 C C . THR A 1 696 ? 0.908 25.519 -7.013 1.00 97.62 696 THR A C 1
ATOM 5555 O O . THR A 1 696 ? 0.478 26.233 -7.924 1.00 97.62 696 THR A O 1
ATOM 5558 N N . GLU A 1 697 ? 1.731 24.495 -7.201 1.00 95.25 697 GLU A N 1
ATOM 5559 C CA . GLU A 1 697 ? 2.244 24.047 -8.491 1.00 95.25 697 GLU A CA 1
ATOM 5560 C C . GLU A 1 697 ? 2.031 22.534 -8.643 1.00 95.25 697 GLU A C 1
ATOM 5562 O O . GLU A 1 697 ? 2.002 21.792 -7.658 1.00 95.25 697 GLU A O 1
ATOM 5567 N N . ILE A 1 698 ? 1.868 22.082 -9.885 1.00 93.62 698 ILE A N 1
ATOM 5568 C CA . ILE A 1 698 ? 1.678 20.681 -10.260 1.00 93.62 698 ILE A CA 1
ATOM 5569 C C . ILE A 1 698 ? 2.691 20.271 -11.326 1.00 93.62 698 ILE A C 1
ATOM 5571 O O . ILE A 1 698 ? 3.040 21.055 -12.210 1.00 93.62 698 ILE A O 1
ATOM 5575 N N . SER A 1 699 ? 3.142 19.027 -11.253 1.00 88.94 699 SER A N 1
ATOM 5576 C CA . SER A 1 699 ? 3.932 18.360 -12.281 1.00 88.94 699 SER A CA 1
ATOM 5577 C C . SER A 1 699 ? 3.181 17.133 -12.786 1.00 88.94 699 SER A C 1
ATOM 5579 O O . SER A 1 699 ? 2.516 16.473 -11.995 1.00 88.94 699 SER A O 1
ATOM 5581 N N . HIS A 1 700 ? 3.318 16.812 -14.077 1.00 87.06 700 HIS A N 1
ATOM 5582 C CA . HIS A 1 700 ? 2.830 15.570 -14.711 1.00 87.06 700 HIS A CA 1
ATOM 5583 C C . HIS A 1 700 ? 3.974 14.753 -15.331 1.00 87.06 700 HIS A C 1
ATOM 5585 O O . HIS A 1 700 ? 3.745 13.846 -16.126 1.00 87.06 700 HIS A O 1
ATOM 5591 N N . ASN A 1 701 ? 5.223 15.120 -15.035 1.00 79.44 701 ASN A N 1
ATOM 5592 C CA . ASN A 1 701 ? 6.437 14.419 -15.457 1.00 79.44 701 ASN A CA 1
ATOM 5593 C C . ASN A 1 701 ? 7.401 14.230 -14.285 1.00 79.44 701 ASN A C 1
ATOM 5595 O O . ASN A 1 701 ? 8.615 14.397 -14.416 1.00 79.44 701 ASN A O 1
ATOM 5599 N N . ASP A 1 702 ? 6.829 13.887 -13.132 1.00 81.38 702 ASP A N 1
ATOM 5600 C CA . ASP A 1 702 ? 7.556 13.437 -11.952 1.00 81.38 702 ASP A CA 1
ATOM 5601 C C . ASP A 1 702 ? 8.604 14.456 -11.465 1.00 81.38 702 ASP A C 1
ATOM 5603 O O . ASP A 1 702 ? 9.763 14.124 -11.189 1.00 81.38 702 ASP A O 1
ATOM 5607 N N . GLY A 1 703 ? 8.188 15.726 -11.423 1.00 81.69 703 GLY A N 1
ATOM 5608 C CA . GLY A 1 703 ? 8.967 16.855 -10.916 1.00 81.69 703 GLY A CA 1
ATOM 5609 C C . GLY A 1 703 ? 9.923 17.496 -11.925 1.00 81.69 703 GLY A C 1
ATOM 5610 O O . GLY A 1 703 ? 10.646 18.419 -11.566 1.00 81.69 703 GLY A O 1
ATOM 5611 N N . SER A 1 704 ? 9.952 17.054 -13.189 1.00 77.44 704 SER A N 1
ATOM 5612 C CA . SER A 1 704 ? 10.847 17.664 -14.185 1.00 77.44 704 SER A CA 1
ATOM 5613 C C . SER A 1 704 ? 10.390 19.055 -14.635 1.00 77.44 704 SER A C 1
ATOM 5615 O O . SER A 1 704 ? 11.228 19.891 -14.974 1.00 77.44 704 SER A O 1
ATOM 5617 N N . GLN A 1 705 ? 9.082 19.291 -14.714 1.00 81.06 705 GLN A N 1
ATOM 5618 C CA . GLN A 1 705 ? 8.483 20.577 -15.057 1.00 81.06 705 GLN A CA 1
ATOM 5619 C C . GLN A 1 705 ? 7.284 20.839 -14.153 1.00 81.06 705 GLN A C 1
ATOM 5621 O O . GLN A 1 705 ? 6.533 19.918 -13.829 1.00 81.06 705 GLN A O 1
ATOM 5626 N N . TRP A 1 706 ? 7.102 22.108 -13.802 1.00 88.12 706 TRP A N 1
ATOM 5627 C CA . TRP A 1 706 ? 6.062 22.572 -12.893 1.00 88.12 706 TRP A CA 1
ATOM 5628 C C . TRP A 1 706 ? 5.187 23.619 -13.576 1.00 88.12 706 TRP A C 1
ATOM 5630 O O . TRP A 1 706 ? 5.673 24.449 -14.348 1.00 88.12 706 TRP A O 1
ATOM 5640 N N . ALA A 1 707 ? 3.891 23.561 -13.293 1.00 91.19 707 ALA A N 1
ATOM 5641 C CA . ALA A 1 707 ? 2.873 24.466 -13.803 1.00 91.19 707 ALA A CA 1
ATOM 5642 C C . ALA A 1 707 ? 1.961 24.938 -12.671 1.00 91.19 707 ALA A C 1
ATOM 5644 O O . ALA A 1 707 ? 1.782 24.242 -11.675 1.00 91.19 707 ALA A O 1
ATOM 5645 N N . TYR A 1 708 ? 1.336 26.100 -12.841 1.00 94.75 708 TYR A N 1
ATOM 5646 C CA . TYR A 1 708 ? 0.264 26.525 -11.946 1.00 94.75 708 TYR A CA 1
ATOM 5647 C C . TYR A 1 708 ? -1.011 25.713 -12.191 1.00 94.75 708 TYR A C 1
ATOM 5649 O O . TYR A 1 708 ? -1.244 25.220 -13.293 1.00 94.75 708 TYR A O 1
ATOM 5657 N N . LEU A 1 709 ? -1.870 25.609 -11.174 1.00 95.44 709 LEU A N 1
ATOM 5658 C CA . LEU A 1 709 ? -3.183 24.998 -11.355 1.00 95.44 709 LEU A CA 1
ATOM 5659 C C . LEU A 1 709 ? -4.119 25.970 -12.099 1.00 95.44 709 LEU A C 1
ATOM 5661 O O . LEU A 1 709 ? -4.284 27.120 -11.667 1.00 95.44 709 LEU A O 1
ATOM 5665 N N . PRO A 1 710 ? -4.776 25.535 -13.185 1.00 94.00 710 PRO A N 1
ATOM 5666 C CA . PRO A 1 710 ? -5.673 26.395 -13.938 1.00 94.00 710 PRO A CA 1
ATOM 5667 C C . PRO A 1 710 ? -6.925 26.745 -13.120 1.00 94.00 710 PRO A C 1
ATOM 5669 O O . PRO A 1 710 ? -7.576 25.853 -12.565 1.00 94.00 710 PRO A O 1
ATOM 5672 N N . PRO A 1 711 ? -7.303 28.035 -13.046 1.00 95.88 711 PRO A N 1
ATOM 5673 C CA . PRO A 1 711 ? -8.482 28.439 -12.300 1.00 95.88 711 PRO A CA 1
ATOM 5674 C C . PRO A 1 711 ? -9.771 28.015 -13.036 1.00 95.88 711 PRO A C 1
ATOM 5676 O O . PRO A 1 711 ? -9.866 28.161 -14.259 1.00 95.88 711 PRO A O 1
ATOM 5679 N N . PRO A 1 712 ? -10.810 27.543 -12.321 1.00 95.19 712 PRO A N 1
ATOM 5680 C CA . PRO A 1 712 ? -12.127 27.330 -12.903 1.00 95.19 712 PRO A CA 1
ATOM 5681 C C . PRO A 1 712 ? -12.719 28.637 -13.442 1.00 95.19 712 PRO A C 1
ATOM 5683 O O . PRO A 1 712 ? -12.460 29.727 -12.934 1.00 95.19 712 PRO A O 1
ATOM 5686 N N . LYS A 1 713 ? -13.588 28.530 -14.454 1.00 91.44 713 LYS A N 1
ATOM 5687 C CA . LYS A 1 713 ? -14.213 29.700 -15.105 1.00 91.44 713 LYS A CA 1
ATOM 5688 C C . LYS A 1 713 ? -15.123 30.505 -14.171 1.00 91.44 713 LYS A C 1
ATOM 5690 O O . LYS A 1 713 ? -15.242 31.718 -14.325 1.00 91.44 713 LYS A O 1
ATOM 5695 N N . ALA A 1 714 ? -15.798 29.825 -13.252 1.00 92.50 714 ALA A N 1
ATOM 5696 C CA . ALA A 1 714 ? -16.742 30.412 -12.314 1.00 92.50 714 ALA A CA 1
ATOM 5697 C C . ALA A 1 714 ? -16.814 29.570 -11.036 1.00 92.50 714 ALA A C 1
ATOM 5699 O O . ALA A 1 714 ? -16.446 28.392 -11.042 1.00 92.50 714 ALA A O 1
ATOM 5700 N N . ASP A 1 715 ? -17.287 30.185 -9.958 1.00 92.25 715 ASP A N 1
ATOM 5701 C CA . ASP A 1 715 ? -17.571 29.499 -8.705 1.00 92.25 715 ASP A CA 1
ATOM 5702 C C . ASP A 1 715 ? -18.845 28.642 -8.786 1.00 92.25 715 ASP A C 1
ATOM 5704 O O . ASP A 1 715 ? -19.563 28.647 -9.790 1.00 92.25 715 ASP A O 1
ATOM 5708 N N . VAL A 1 716 ? -19.145 27.913 -7.707 1.00 90.94 716 VAL A N 1
ATOM 5709 C CA . VAL A 1 716 ? -20.328 27.036 -7.617 1.00 90.94 716 VAL A CA 1
ATOM 5710 C C . VAL A 1 716 ? -21.668 27.755 -7.867 1.00 90.94 716 VAL A C 1
ATOM 5712 O O . VAL A 1 716 ? -22.639 27.117 -8.260 1.00 90.94 716 VAL A O 1
ATOM 5715 N N . ASN A 1 717 ? -21.732 29.083 -7.699 1.00 91.56 717 ASN A N 1
ATOM 5716 C CA . ASN A 1 717 ? -22.929 29.894 -7.952 1.00 91.56 717 ASN A CA 1
ATOM 5717 C C . ASN A 1 717 ? -22.952 30.496 -9.371 1.00 91.56 717 ASN A C 1
ATOM 5719 O O . ASN A 1 717 ? -23.817 31.315 -9.685 1.00 91.56 717 ASN A O 1
ATOM 5723 N N . GLY A 1 718 ? -21.989 30.138 -10.225 1.00 91.00 718 GLY A N 1
ATOM 5724 C CA . GLY A 1 718 ? -21.838 30.678 -11.574 1.00 91.00 718 GLY A CA 1
ATOM 5725 C C . GLY A 1 718 ? -21.225 32.081 -11.624 1.00 91.00 718 GLY A C 1
ATOM 5726 O O . GLY A 1 718 ? -21.251 32.719 -12.678 1.00 91.00 718 GLY A O 1
ATOM 5727 N N . LYS A 1 719 ? -20.661 32.585 -10.518 1.00 92.81 719 LYS A N 1
ATOM 5728 C CA . LYS A 1 719 ? -20.003 33.895 -10.474 1.00 92.81 719 LYS A CA 1
ATOM 5729 C C . LYS A 1 719 ? -18.552 33.769 -10.940 1.00 92.81 719 LYS A C 1
ATOM 5731 O O . LYS A 1 719 ? -17.799 32.941 -10.437 1.00 92.81 719 LYS A O 1
ATOM 5736 N N . ALA A 1 720 ? -18.141 34.621 -11.878 1.00 92.50 720 ALA A N 1
ATOM 5737 C CA . ALA A 1 720 ? -16.749 34.686 -12.321 1.00 92.50 720 ALA A CA 1
ATOM 5738 C C . ALA A 1 720 ? -15.814 35.162 -11.192 1.00 92.50 720 ALA A C 1
ATOM 5740 O O . ALA A 1 720 ? -16.179 36.028 -10.388 1.00 92.50 720 ALA A O 1
ATOM 5741 N N . TYR A 1 721 ? -14.596 34.620 -11.161 1.00 92.94 721 TYR A N 1
ATOM 5742 C CA . TYR A 1 721 ? -13.547 35.054 -10.239 1.00 92.94 721 TYR A CA 1
ATOM 5743 C C . TYR A 1 721 ? -12.980 36.426 -10.633 1.00 92.94 721 TYR A C 1
ATOM 5745 O O . TYR A 1 721 ? -13.144 36.892 -11.760 1.00 92.94 721 TYR A O 1
ATOM 5753 N N . GLY A 1 722 ? -12.294 37.088 -9.694 1.00 90.38 722 GLY A N 1
ATOM 5754 C CA . GLY A 1 722 ? -11.692 38.414 -9.911 1.00 90.38 722 GLY A CA 1
ATOM 5755 C C . GLY A 1 722 ? -10.530 38.431 -10.914 1.00 90.38 722 GLY A C 1
ATOM 5756 O O . GLY A 1 722 ? -10.042 39.500 -11.273 1.00 90.38 722 GLY A O 1
ATOM 5757 N N . CYS A 1 723 ? -10.095 37.259 -11.367 1.00 93.81 723 CYS A N 1
ATOM 5758 C CA . CYS A 1 723 ? -9.066 37.065 -12.371 1.00 93.81 723 CYS A CA 1
ATOM 5759 C C . CYS A 1 723 ? -9.414 35.843 -13.240 1.00 93.81 723 CYS A C 1
ATOM 5761 O O . CYS A 1 723 ? -10.263 35.031 -12.869 1.00 93.81 723 CYS A O 1
ATOM 5763 N N . SER A 1 724 ? -8.758 35.701 -14.394 1.00 91.88 724 SER A N 1
ATOM 5764 C CA . SER A 1 724 ? -8.913 34.540 -15.275 1.00 91.88 724 SER A CA 1
ATOM 5765 C C . SER A 1 724 ? -7.592 34.190 -15.949 1.00 91.88 724 SER A C 1
ATOM 5767 O O . SER A 1 724 ? -6.919 35.087 -16.456 1.00 91.88 724 SER A O 1
ATOM 5769 N N . SER A 1 725 ? -7.277 32.902 -16.034 1.00 91.94 725 SER A N 1
ATOM 5770 C CA . SER A 1 725 ? -6.152 32.369 -16.805 1.00 91.94 725 SER A CA 1
ATOM 5771 C C . SER A 1 725 ? -6.543 31.017 -17.403 1.00 91.94 725 SER A C 1
ATOM 5773 O O . SER A 1 725 ? -7.400 30.332 -16.854 1.00 91.94 725 SER A O 1
ATOM 5775 N N . THR A 1 726 ? -5.965 30.646 -18.550 1.00 87.62 726 THR A N 1
ATOM 5776 C CA . THR A 1 726 ? -6.285 29.360 -19.211 1.00 87.62 726 THR A CA 1
ATOM 5777 C C . THR A 1 726 ? -5.508 28.200 -18.598 1.00 87.62 726 THR A C 1
ATOM 5779 O O . THR A 1 726 ? -6.080 27.140 -18.382 1.00 87.62 726 THR A O 1
ATOM 5782 N N . TYR A 1 727 ? -4.226 28.420 -18.301 1.00 85.69 727 TYR A N 1
ATOM 5783 C CA . TYR A 1 727 ? -3.319 27.406 -17.751 1.00 85.69 727 TYR A CA 1
ATOM 5784 C C . TYR A 1 727 ? -2.850 27.742 -16.329 1.00 85.69 727 TYR A C 1
ATOM 5786 O O . TYR A 1 727 ? -2.044 27.016 -15.767 1.00 85.69 727 TYR A O 1
ATOM 5794 N N . GLY A 1 728 ? -3.345 28.843 -15.755 1.00 92.00 728 GLY A N 1
ATOM 5795 C CA . GLY A 1 728 ? -2.807 29.408 -14.522 1.00 92.00 728 GLY A CA 1
ATOM 5796 C C . GLY A 1 728 ? -1.551 30.244 -14.781 1.00 92.00 728 GLY A C 1
ATOM 5797 O O . GLY A 1 728 ? -0.745 29.954 -15.664 1.00 92.00 728 GLY A O 1
ATOM 5798 N N . ASP A 1 729 ? -1.393 31.319 -14.019 1.00 92.75 729 ASP A N 1
ATOM 5799 C CA . ASP A 1 729 ? -0.198 32.161 -14.025 1.00 92.75 729 ASP A CA 1
ATOM 5800 C C . ASP A 1 729 ? 0.011 32.812 -12.651 1.00 92.75 729 ASP A C 1
ATOM 5802 O O . ASP A 1 729 ? -0.810 32.675 -11.746 1.00 92.75 729 ASP A O 1
ATOM 5806 N N . GLU A 1 730 ? 1.103 33.561 -12.496 1.00 91.31 730 GLU A N 1
ATOM 5807 C CA . GLU A 1 730 ? 1.463 34.224 -11.237 1.00 91.31 730 GLU A CA 1
ATOM 5808 C C . GLU A 1 730 ? 0.396 35.190 -10.688 1.00 91.31 730 GLU A C 1
ATOM 5810 O O . GLU A 1 730 ? 0.436 35.554 -9.509 1.00 91.31 730 GLU A O 1
ATOM 5815 N N . LYS A 1 731 ? -0.516 35.676 -11.537 1.00 93.56 731 LYS A N 1
ATOM 5816 C CA . LYS A 1 731 ? -1.582 36.606 -11.149 1.00 93.56 731 LYS A CA 1
ATOM 5817 C C . LYS A 1 731 ? -2.890 35.881 -10.870 1.00 93.56 731 LYS A C 1
ATOM 5819 O O . LYS A 1 731 ? -3.696 36.405 -10.103 1.00 93.56 731 LYS A O 1
ATOM 5824 N N . CYS A 1 732 ? -3.123 34.749 -11.528 1.00 95.94 732 CYS A N 1
ATOM 5825 C CA . CYS A 1 732 ? -4.365 34.009 -11.423 1.00 95.94 732 CYS A CA 1
ATOM 5826 C C . CYS A 1 732 ? -4.168 32.505 -11.597 1.00 95.94 732 CYS A C 1
ATOM 5828 O O . CYS A 1 732 ? -4.073 32.000 -12.718 1.00 95.94 732 CYS A O 1
ATOM 5830 N N . ALA A 1 733 ? -4.198 31.789 -10.483 1.00 97.25 733 ALA A N 1
ATOM 5831 C CA . ALA A 1 733 ? -4.183 30.340 -10.434 1.00 97.25 733 ALA A CA 1
ATOM 5832 C C . ALA A 1 733 ? -5.090 29.835 -9.307 1.00 97.25 733 ALA A C 1
ATOM 5834 O O . ALA A 1 733 ? -5.527 30.602 -8.442 1.00 97.25 733 ALA A O 1
ATOM 5835 N N . LEU A 1 734 ? -5.394 28.539 -9.344 1.00 97.94 734 LEU A N 1
ATOM 5836 C CA . LEU A 1 734 ? -5.924 27.835 -8.186 1.00 97.94 734 LEU A CA 1
ATOM 5837 C C . LEU A 1 734 ? -4.773 27.534 -7.220 1.00 97.94 734 LEU A C 1
ATOM 5839 O O . LEU A 1 734 ? -3.714 27.049 -7.617 1.00 97.94 734 LEU A O 1
ATOM 5843 N N . HIS A 1 735 ? -4.988 27.824 -5.946 1.00 97.88 735 HIS A N 1
ATOM 5844 C CA . HIS A 1 735 ? -4.068 27.484 -4.873 1.00 97.88 735 HIS A CA 1
ATOM 5845 C C . HIS A 1 735 ? -4.803 26.640 -3.846 1.00 97.88 735 HIS A C 1
ATOM 5847 O O . HIS A 1 735 ? -5.948 26.942 -3.520 1.00 97.88 735 HIS A O 1
ATOM 5853 N N . LEU A 1 736 ? -4.157 25.580 -3.373 1.00 97.50 736 LEU A N 1
ATOM 5854 C CA . LEU A 1 736 ? -4.714 24.598 -2.455 1.00 97.50 736 LEU A CA 1
ATOM 5855 C C . LEU A 1 736 ? -3.908 24.586 -1.158 1.00 97.50 736 LEU A C 1
ATOM 5857 O O . LEU A 1 736 ? -2.675 24.643 -1.173 1.00 97.50 736 LEU A O 1
ATOM 5861 N N . HIS A 1 737 ? -4.614 24.462 -0.040 1.00 95.12 737 HIS A N 1
ATOM 5862 C CA . HIS A 1 737 ? -3.981 24.097 1.219 1.00 95.12 737 HIS A CA 1
ATOM 5863 C C . HIS A 1 737 ? -3.439 22.672 1.109 1.00 95.12 737 HIS A C 1
ATOM 5865 O O . HIS A 1 737 ? -4.070 21.789 0.517 1.00 95.12 737 HIS A O 1
ATOM 5871 N N . HIS A 1 738 ? -2.247 22.463 1.653 1.00 92.75 738 HIS A N 1
ATOM 5872 C CA . HIS A 1 738 ? -1.447 21.261 1.421 1.00 92.75 738 HIS A CA 1
ATOM 5873 C C . HIS A 1 738 ? -1.056 20.618 2.764 1.00 92.75 738 HIS A C 1
ATOM 5875 O O . HIS A 1 738 ? -1.641 20.921 3.806 1.00 92.75 738 HIS A O 1
ATOM 5881 N N . TYR A 1 739 ? -0.138 19.665 2.722 1.00 87.69 739 TYR A N 1
ATOM 5882 C CA . TYR A 1 739 ? 0.221 18.705 3.749 1.00 87.69 739 TYR A CA 1
ATOM 5883 C C . TYR A 1 739 ? 0.547 19.365 5.086 1.00 87.69 739 TYR A C 1
ATOM 5885 O O . TYR A 1 739 ? 0.029 18.926 6.112 1.00 87.69 739 TYR A O 1
ATOM 5893 N N . THR A 1 740 ? 1.301 20.467 5.101 1.00 89.00 740 THR A N 1
ATOM 5894 C CA . THR A 1 740 ? 1.682 21.175 6.337 1.00 89.00 740 THR A CA 1
ATOM 5895 C C . THR A 1 740 ? 0.484 21.701 7.139 1.00 89.00 740 THR A C 1
ATOM 5897 O O . THR A 1 740 ? 0.523 21.677 8.366 1.00 89.00 740 THR A O 1
ATOM 5900 N N . GLU A 1 741 ? -0.623 22.069 6.489 1.00 87.31 741 GLU A N 1
ATOM 5901 C CA . GLU A 1 741 ? -1.833 22.610 7.137 1.00 87.31 741 GLU A CA 1
ATOM 5902 C C . GLU A 1 741 ? -2.907 21.542 7.432 1.00 87.31 741 GLU A C 1
ATOM 5904 O O . GLU A 1 741 ? -3.966 21.843 7.995 1.00 87.31 741 GLU A O 1
ATOM 5909 N N . ARG A 1 742 ? -2.674 20.275 7.060 1.00 83.94 742 ARG A N 1
ATOM 5910 C CA . ARG A 1 742 ? -3.613 19.183 7.359 1.00 83.94 742 ARG A CA 1
ATOM 5911 C C . ARG A 1 742 ? -3.585 18.822 8.839 1.00 83.94 742 ARG A C 1
ATOM 5913 O O . ARG A 1 742 ? -2.513 18.599 9.398 1.00 83.94 742 ARG A O 1
ATOM 5920 N N . LEU A 1 743 ? -4.778 18.716 9.427 1.00 75.88 743 LEU A N 1
ATOM 5921 C CA . LEU A 1 743 ? -4.974 18.184 10.782 1.00 75.88 743 LEU A CA 1
ATOM 5922 C C . LEU A 1 743 ? -4.710 16.676 10.816 1.00 75.88 743 LEU A C 1
ATOM 5924 O O . LEU A 1 743 ? -4.010 16.192 11.691 1.00 75.88 743 LEU A O 1
ATOM 5928 N N . ASP A 1 744 ? -5.241 15.960 9.825 1.00 74.62 744 ASP A N 1
ATOM 5929 C CA . ASP A 1 744 ? -5.002 14.535 9.623 1.00 74.62 744 ASP A CA 1
ATOM 5930 C C . ASP A 1 744 ? -4.092 14.357 8.404 1.00 74.62 744 ASP A C 1
ATOM 5932 O O . ASP A 1 744 ? -4.509 14.606 7.267 1.00 74.62 744 ASP A O 1
ATOM 5936 N N . LYS A 1 745 ? -2.838 13.966 8.652 1.00 76.94 745 LYS A N 1
ATOM 5937 C CA . LYS A 1 745 ? -1.828 13.752 7.606 1.00 76.94 745 LYS A CA 1
ATOM 5938 C C . LYS A 1 745 ? -2.133 12.531 6.733 1.00 76.94 745 LYS A C 1
ATOM 5940 O O . LYS A 1 745 ? -1.655 12.478 5.608 1.00 76.94 745 LYS A O 1
ATOM 5945 N N . LYS A 1 746 ? -3.002 11.614 7.185 1.00 73.69 746 LYS A N 1
ATOM 5946 C CA . LYS A 1 746 ? -3.414 10.414 6.432 1.00 73.69 746 LYS A CA 1
ATOM 5947 C C . LYS A 1 746 ? -4.382 10.732 5.291 1.00 73.69 746 LYS A C 1
ATOM 5949 O O . LYS A 1 746 ? -4.656 9.874 4.453 1.00 73.69 746 LYS A O 1
ATOM 5954 N N . LYS A 1 747 ? -4.935 11.951 5.255 1.00 79.44 747 LYS A N 1
ATOM 5955 C CA . LYS A 1 747 ? -5.809 12.410 4.170 1.00 79.44 747 LYS A CA 1
ATOM 5956 C C . LYS A 1 747 ? -4.989 12.941 3.010 1.00 79.44 747 LYS A C 1
ATOM 5958 O O . LYS A 1 747 ? -4.144 13.813 3.191 1.00 79.44 747 LYS A O 1
ATOM 5963 N N . THR A 1 748 ? -5.330 12.481 1.817 1.00 84.88 748 THR A N 1
ATOM 5964 C CA . THR A 1 748 ? -4.648 12.773 0.554 1.00 84.88 748 THR A CA 1
ATOM 5965 C C . THR A 1 748 ? -5.585 13.475 -0.434 1.00 84.88 748 THR A C 1
ATOM 5967 O O . THR A 1 748 ? -6.815 13.470 -0.285 1.00 84.88 748 THR A O 1
ATOM 5970 N N . PHE A 1 749 ? -5.022 14.084 -1.482 1.00 89.56 749 PHE A N 1
ATOM 5971 C CA . PHE A 1 749 ? -5.820 14.698 -2.555 1.00 89.56 749 PHE A CA 1
ATOM 5972 C C . PHE A 1 749 ? -6.617 13.644 -3.360 1.00 89.56 749 PHE A C 1
ATOM 5974 O O . PHE A 1 749 ? -7.681 13.963 -3.899 1.00 89.56 749 PHE A O 1
ATOM 5981 N N . SER A 1 750 ? -6.136 12.393 -3.432 1.00 89.69 750 SER A N 1
ATOM 5982 C CA . SER A 1 750 ? -6.756 11.250 -4.135 1.00 89.69 750 SER A CA 1
ATOM 5983 C C . SER A 1 750 ? -6.496 9.911 -3.421 1.00 89.69 750 SER A C 1
ATOM 5985 O O . SER A 1 750 ? -5.683 9.848 -2.507 1.00 89.69 750 SER A O 1
ATOM 5987 N N . ALA A 1 751 ? -7.152 8.832 -3.849 1.00 85.06 751 ALA A N 1
ATOM 5988 C CA . ALA A 1 751 ? -6.955 7.468 -3.354 1.00 85.06 751 ALA A CA 1
ATOM 5989 C C . ALA A 1 751 ? -6.386 6.535 -4.443 1.00 85.06 751 ALA A C 1
ATOM 5991 O O . ALA A 1 751 ? -6.553 6.777 -5.636 1.00 85.06 751 ALA A O 1
ATOM 5992 N N . ALA A 1 752 ? -5.753 5.426 -4.043 1.00 76.38 752 ALA A N 1
ATOM 5993 C CA . ALA A 1 752 ? -4.978 4.566 -4.948 1.00 76.38 752 ALA A CA 1
ATOM 5994 C C . ALA A 1 752 ? -5.764 3.978 -6.135 1.00 76.38 752 ALA A C 1
ATOM 5996 O O . ALA A 1 752 ? -5.211 3.825 -7.226 1.00 76.38 752 ALA A O 1
ATOM 5997 N N . SER A 1 753 ? -7.046 3.651 -5.935 1.00 78.94 753 SER A N 1
ATOM 5998 C CA . SER A 1 753 ? -7.927 3.124 -6.990 1.00 78.94 753 SER A CA 1
ATOM 5999 C C . SER A 1 753 ? -8.667 4.227 -7.767 1.00 78.94 753 SER A C 1
ATOM 6001 O O . SER A 1 753 ? -9.429 3.964 -8.691 1.00 78.94 753 SER A O 1
ATOM 6003 N N . VAL A 1 754 ? -8.436 5.496 -7.428 1.00 85.56 754 VAL A N 1
ATOM 6004 C CA . VAL A 1 754 ? -9.188 6.636 -7.953 1.00 85.56 754 VAL A CA 1
ATOM 6005 C C . VAL A 1 754 ? -8.359 7.361 -9.016 1.00 85.56 754 VAL A C 1
ATOM 6007 O O . VAL A 1 754 ? -7.685 8.362 -8.773 1.00 85.56 754 VAL A O 1
ATOM 6010 N N . ALA A 1 755 ? -8.404 6.839 -10.243 1.00 88.19 755 ALA A N 1
ATOM 6011 C CA . ALA A 1 755 ? -7.629 7.382 -11.356 1.00 88.19 755 ALA A CA 1
ATOM 6012 C C . ALA A 1 755 ? -8.175 8.742 -11.837 1.00 88.19 755 ALA A C 1
ATOM 6014 O O . ALA A 1 755 ? -9.214 8.823 -12.496 1.00 88.19 755 ALA A O 1
ATOM 6015 N N . GLY A 1 756 ? -7.433 9.815 -11.553 1.00 87.88 756 GLY A N 1
ATOM 6016 C CA . GLY A 1 756 ? -7.662 11.150 -12.115 1.00 87.88 756 GLY A CA 1
ATOM 6017 C C . GLY A 1 756 ? -8.608 12.053 -11.327 1.00 87.88 756 GLY A C 1
ATOM 6018 O O . GLY A 1 756 ? -8.626 13.253 -11.599 1.00 87.88 756 GLY A O 1
ATOM 6019 N N . LEU A 1 757 ? -9.368 11.543 -10.352 1.00 92.62 757 LEU A N 1
ATOM 6020 C CA . LEU A 1 757 ? -10.147 12.422 -9.477 1.00 92.62 757 LEU A CA 1
ATOM 6021 C C . LEU A 1 757 ? -9.259 12.940 -8.354 1.00 92.62 757 LEU A C 1
ATOM 6023 O O . LEU A 1 757 ? -8.489 12.185 -7.772 1.00 92.62 757 LEU A O 1
ATOM 6027 N N . MET A 1 758 ? -9.375 14.227 -8.048 1.00 94.88 758 MET A N 1
ATOM 6028 C CA . MET A 1 758 ? -8.713 14.819 -6.890 1.00 94.88 758 MET A CA 1
ATOM 6029 C C . MET A 1 758 ? -9.603 15.905 -6.298 1.00 94.88 758 MET A C 1
ATOM 6031 O O . MET A 1 758 ? -10.357 16.559 -7.026 1.00 94.88 758 MET A O 1
ATOM 6035 N N . PHE A 1 759 ? -9.482 16.125 -4.995 1.00 95.00 759 PHE A N 1
ATOM 6036 C CA . PHE A 1 759 ? -10.164 17.193 -4.274 1.00 95.00 759 PHE A CA 1
ATOM 6037 C C . PHE A 1 759 ? -9.171 17.999 -3.464 1.00 95.00 759 PHE A C 1
ATOM 6039 O O . PHE A 1 759 ? -8.258 17.430 -2.886 1.00 95.00 759 PHE A O 1
ATOM 6046 N N . GLY A 1 760 ? -9.389 19.306 -3.381 1.00 94.75 760 GLY A N 1
ATOM 6047 C CA . GLY A 1 760 ? -8.628 20.200 -2.521 1.00 94.75 760 GLY A CA 1
ATOM 6048 C C . GLY A 1 760 ? -9.477 21.395 -2.113 1.00 94.75 760 GLY A C 1
ATOM 6049 O O . GLY A 1 760 ? -10.372 21.801 -2.855 1.00 94.75 760 GLY A O 1
ATOM 6050 N N . TYR A 1 761 ? -9.201 21.973 -0.948 1.00 94.50 761 TYR A N 1
ATOM 6051 C CA . TYR A 1 761 ? -9.771 23.261 -0.556 1.00 94.50 761 TYR A CA 1
ATOM 6052 C C . TYR A 1 761 ? -8.712 24.362 -0.662 1.00 94.50 761 TYR A C 1
ATOM 6054 O O . TYR A 1 761 ? -7.537 24.144 -0.364 1.00 94.50 761 TYR A O 1
ATOM 6062 N N . GLY A 1 762 ? -9.125 25.540 -1.118 1.00 96.25 762 GLY A N 1
ATOM 6063 C CA . GLY A 1 762 ? -8.247 26.697 -1.273 1.00 96.25 762 GLY A CA 1
ATOM 6064 C C . GLY A 1 762 ? -8.934 27.858 -1.980 1.00 96.25 762 GLY A C 1
ATOM 6065 O O . GLY A 1 762 ? -10.134 28.059 -1.815 1.00 96.25 762 GLY A O 1
ATOM 6066 N N . ASN A 1 763 ? -8.211 28.649 -2.766 1.00 97.19 763 ASN A N 1
ATOM 6067 C CA . ASN A 1 763 ? -8.745 29.874 -3.364 1.00 97.19 763 ASN A CA 1
ATOM 6068 C C . ASN A 1 763 ? -8.198 30.136 -4.773 1.00 97.19 763 ASN A C 1
ATOM 6070 O O . ASN A 1 763 ? -7.190 29.572 -5.195 1.00 97.19 763 ASN A O 1
ATOM 6074 N N . ILE A 1 764 ? -8.868 31.040 -5.495 1.00 97.44 764 ILE A N 1
ATOM 6075 C CA . ILE A 1 764 ? -8.409 31.552 -6.792 1.00 97.44 764 ILE A CA 1
ATOM 6076 C C . ILE A 1 764 ? -7.789 32.931 -6.599 1.00 97.44 764 ILE A C 1
ATOM 6078 O O . ILE A 1 764 ? -8.430 33.825 -6.042 1.00 97.44 764 ILE A O 1
ATOM 6082 N N . GLY A 1 765 ? -6.566 33.131 -7.086 1.00 96.06 765 GLY A N 1
ATOM 6083 C CA . GLY A 1 765 ? -5.890 34.422 -6.987 1.00 96.06 765 GLY A CA 1
ATOM 6084 C C . GLY A 1 765 ? -4.417 34.366 -7.371 1.00 96.06 765 GLY A C 1
ATOM 6085 O O . GLY A 1 765 ? -4.010 33.527 -8.165 1.00 96.06 765 GLY A O 1
ATOM 6086 N N . SER A 1 766 ? -3.625 35.287 -6.817 1.00 95.00 766 SER A N 1
ATOM 6087 C CA . SER A 1 766 ? -2.171 35.360 -7.031 1.00 95.00 766 SER A CA 1
ATOM 6088 C C . SER A 1 766 ? -1.347 34.552 -6.021 1.00 95.00 766 SER A C 1
ATOM 6090 O O . SER A 1 766 ? -0.126 34.456 -6.171 1.00 95.00 766 SER A O 1
ATOM 6092 N N . SER A 1 767 ? -1.976 34.085 -4.940 1.00 96.31 767 SER A N 1
ATOM 6093 C CA . SER A 1 767 ? -1.366 33.291 -3.868 1.00 96.31 767 SER A CA 1
ATOM 6094 C C . SER A 1 767 ? -2.436 32.604 -3.017 1.00 96.31 767 SER A C 1
ATOM 6096 O O . SER A 1 767 ? -3.607 33.006 -3.046 1.00 96.31 767 SER A O 1
ATOM 6098 N N . LEU A 1 768 ? -2.022 31.601 -2.242 1.00 96.81 768 LEU A N 1
ATOM 6099 C CA . LEU A 1 768 ? -2.865 30.930 -1.255 1.00 96.81 768 LEU A CA 1
ATOM 6100 C C . LEU A 1 768 ? -3.329 31.928 -0.182 1.00 96.81 768 LEU A C 1
ATOM 6102 O O . LEU A 1 768 ? -2.537 32.732 0.319 1.00 96.81 768 LEU A O 1
ATOM 6106 N N . GLY A 1 769 ? -4.627 31.911 0.097 1.00 94.50 769 GLY A N 1
ATOM 6107 C CA . GLY A 1 769 ? -5.287 32.707 1.123 1.00 94.50 769 GLY A CA 1
ATOM 6108 C C . GLY A 1 769 ? -5.453 31.943 2.440 1.00 94.50 769 GLY A C 1
ATOM 6109 O O . GLY A 1 769 ? -4.951 30.832 2.579 1.00 94.50 769 GLY A O 1
ATOM 6110 N N . PRO A 1 770 ? -6.139 32.545 3.422 1.00 91.69 770 PRO A N 1
ATOM 6111 C CA . PRO A 1 770 ? -6.478 31.881 4.677 1.00 91.69 770 PRO A CA 1
ATOM 6112 C C . PRO A 1 770 ? -7.544 30.787 4.465 1.00 91.69 770 PRO A C 1
ATOM 6114 O O . PRO A 1 770 ? -8.414 30.919 3.599 1.00 91.69 770 PRO A O 1
ATOM 6117 N N . ILE A 1 771 ? -7.492 29.719 5.268 1.00 89.44 771 ILE A N 1
ATOM 6118 C CA . ILE A 1 771 ? -8.350 28.528 5.121 1.00 89.44 771 ILE A CA 1
ATOM 6119 C C . ILE A 1 771 ? -9.839 28.825 5.345 1.00 89.44 771 ILE A C 1
ATOM 6121 O O . ILE A 1 771 ? -10.699 28.168 4.766 1.00 89.44 771 ILE A O 1
ATOM 6125 N N . GLU A 1 772 ? -10.159 29.847 6.133 1.00 88.44 772 GLU A N 1
ATOM 6126 C CA . GLU A 1 772 ? -11.526 30.283 6.432 1.00 88.44 772 GLU A CA 1
ATOM 6127 C C . GLU A 1 772 ? -12.223 30.897 5.206 1.00 88.44 772 GLU A C 1
ATOM 6129 O O . GLU A 1 772 ? -13.451 30.941 5.133 1.00 88.44 772 GLU A O 1
ATOM 6134 N N . GLU A 1 773 ? -11.446 31.363 4.225 1.00 91.00 773 GLU A N 1
ATOM 6135 C CA . GLU A 1 773 ? -11.941 31.885 2.947 1.00 91.00 773 GLU A CA 1
ATOM 6136 C C . GLU A 1 773 ? -11.868 30.837 1.821 1.00 91.00 773 GLU A C 1
ATOM 6138 O O . GLU A 1 773 ? -12.181 31.145 0.666 1.00 91.00 773 GLU A O 1
ATOM 6143 N N . ALA A 1 774 ? -11.447 29.607 2.134 1.00 93.56 774 ALA A N 1
ATOM 6144 C CA . ALA A 1 774 ? -11.259 28.558 1.149 1.00 93.56 774 ALA A CA 1
ATOM 6145 C C . ALA A 1 774 ? -12.593 27.989 0.646 1.00 93.56 774 ALA A C 1
ATOM 6147 O O . ALA A 1 774 ? -13.515 27.727 1.413 1.00 93.56 774 ALA A O 1
ATOM 6148 N N . ASP A 1 775 ? -12.662 27.716 -0.652 1.00 95.62 775 ASP A N 1
ATOM 6149 C CA . ASP A 1 775 ? -13.714 26.932 -1.294 1.00 95.62 775 ASP A CA 1
ATOM 6150 C C . ASP A 1 775 ? -13.191 25.526 -1.621 1.00 95.62 775 ASP A C 1
ATOM 6152 O O . ASP A 1 775 ? -11.984 25.304 -1.723 1.00 95.62 775 ASP A O 1
ATOM 6156 N N . THR A 1 776 ? -14.095 24.568 -1.828 1.00 96.19 776 THR A N 1
ATOM 6157 C CA . THR A 1 776 ? -13.735 23.194 -2.202 1.00 96.19 776 THR A CA 1
ATOM 6158 C C . THR A 1 776 ? -13.773 23.020 -3.718 1.00 96.19 776 THR A C 1
ATOM 6160 O O . THR A 1 776 ? -14.769 23.344 -4.381 1.00 96.19 776 THR A O 1
ATOM 6163 N N . PHE A 1 777 ? -12.696 22.461 -4.265 1.00 97.31 777 PHE A N 1
ATOM 6164 C CA . PHE A 1 777 ? -12.474 22.229 -5.687 1.00 97.31 777 PHE A CA 1
ATOM 6165 C C . PHE A 1 777 ? -12.262 20.747 -5.981 1.00 97.31 777 PHE A C 1
ATOM 6167 O O . PHE A 1 777 ? -11.764 19.992 -5.149 1.00 97.31 777 PHE A O 1
ATOM 6174 N N . MET A 1 778 ? -12.627 20.350 -7.195 1.00 96.50 778 MET A N 1
ATOM 6175 C CA . MET A 1 778 ? -12.479 18.992 -7.702 1.00 96.50 778 MET A CA 1
ATOM 6176 C C . MET A 1 778 ? -11.901 19.020 -9.117 1.00 96.50 778 MET A C 1
ATOM 6178 O O . MET A 1 778 ? -12.254 19.888 -9.917 1.00 96.50 778 MET A O 1
ATOM 6182 N N . THR A 1 779 ? -11.085 18.029 -9.446 1.00 95.38 779 THR A N 1
ATOM 6183 C CA . THR A 1 779 ? -10.680 17.671 -10.811 1.00 95.38 779 THR A CA 1
ATOM 6184 C C . THR A 1 779 ? -11.097 16.228 -11.096 1.00 95.38 779 THR A C 1
ATOM 6186 O O . THR A 1 779 ? -11.265 15.429 -10.176 1.00 95.38 779 THR A O 1
ATOM 6189 N N . THR A 1 780 ? -11.318 15.907 -12.369 1.00 93.75 780 THR A N 1
ATOM 6190 C CA . THR A 1 780 ? -11.608 14.548 -12.862 1.00 93.75 780 THR A CA 1
ATOM 6191 C C . THR A 1 780 ? -10.571 14.088 -13.886 1.00 93.75 780 THR A C 1
ATOM 6193 O O . THR A 1 780 ? -10.781 13.082 -14.558 1.00 93.75 780 THR A O 1
ATOM 6196 N N . ASP A 1 781 ? -9.500 14.853 -14.081 1.00 91.44 781 ASP A N 1
ATOM 6197 C CA . ASP A 1 781 ? -8.480 14.654 -15.109 1.00 91.44 781 ASP A CA 1
ATOM 6198 C C . ASP A 1 781 ? -7.066 14.933 -14.570 1.00 91.44 781 ASP A C 1
ATOM 6200 O O . ASP A 1 781 ? -6.195 15.403 -15.290 1.00 91.44 781 ASP A O 1
ATOM 6204 N N . ALA A 1 782 ? -6.823 14.611 -13.298 1.00 91.88 782 ALA A N 1
ATOM 6205 C CA . ALA A 1 782 ? -5.525 14.741 -12.633 1.00 91.88 782 ALA A CA 1
ATOM 6206 C C . ALA A 1 782 ? -4.971 16.173 -12.601 1.00 91.88 782 ALA A C 1
ATOM 6208 O O . ALA A 1 782 ? -3.773 16.399 -12.759 1.00 91.88 782 ALA A O 1
ATOM 6209 N N . GLY A 1 783 ? -5.847 17.155 -12.405 1.00 92.31 783 GLY A N 1
ATOM 6210 C CA . GLY A 1 783 ? -5.465 18.546 -12.180 1.00 92.31 783 GLY A CA 1
ATOM 6211 C C . GLY A 1 783 ? -5.279 19.376 -13.449 1.00 92.31 783 GLY A C 1
ATOM 6212 O O . GLY A 1 783 ? -4.864 20.529 -13.339 1.00 92.31 783 GLY A O 1
ATOM 6213 N N . ILE A 1 784 ? -5.615 18.832 -14.626 1.00 90.50 784 ILE A N 1
ATOM 6214 C CA . ILE A 1 784 ? -5.604 19.570 -15.901 1.00 90.50 784 ILE A CA 1
ATOM 6215 C C . ILE A 1 784 ? -6.754 20.577 -15.940 1.00 90.50 784 ILE A C 1
ATOM 6217 O O . ILE A 1 784 ? -6.587 21.700 -16.411 1.00 90.50 784 ILE A O 1
ATOM 6221 N N . THR A 1 785 ? -7.929 20.199 -15.438 1.00 92.56 785 THR A N 1
ATOM 6222 C CA . THR A 1 785 ? -9.060 21.103 -15.255 1.00 92.56 785 THR A CA 1
ATOM 6223 C C . THR A 1 785 ? -9.656 20.958 -13.863 1.00 92.56 785 THR A C 1
ATOM 6225 O O . THR A 1 785 ? -9.745 19.870 -13.294 1.00 92.56 785 THR A O 1
ATOM 6228 N N . TRP A 1 786 ? -10.085 22.089 -13.308 1.00 95.06 786 TRP A N 1
ATOM 6229 C CA . TRP A 1 786 ? -10.696 22.168 -11.986 1.00 95.06 786 TRP A CA 1
ATOM 6230 C C . TRP A 1 786 ? -12.094 22.768 -12.067 1.00 95.06 786 TRP A C 1
ATOM 6232 O O . TRP A 1 786 ? -12.398 23.584 -12.941 1.00 95.06 786 TRP A O 1
ATOM 6242 N N . LYS A 1 787 ? -12.941 22.388 -11.113 1.00 94.94 787 LYS A N 1
ATOM 6243 C CA . LYS A 1 787 ? -14.271 22.957 -10.876 1.00 94.94 787 LYS A CA 1
ATOM 6244 C C . LYS A 1 787 ? -14.464 23.257 -9.395 1.00 94.94 787 LYS A C 1
ATOM 6246 O O . LYS A 1 787 ? -14.017 22.496 -8.542 1.00 94.94 787 LYS A O 1
ATOM 6251 N N . SER A 1 788 ? -15.156 24.351 -9.092 1.00 95.38 788 SER A N 1
ATOM 6252 C CA . SER A 1 788 ? -15.642 24.633 -7.737 1.00 95.38 788 SER A CA 1
ATOM 6253 C C . SER A 1 788 ? -16.887 23.787 -7.472 1.00 95.38 788 SER A C 1
ATOM 6255 O O . SER A 1 788 ? -17.818 23.807 -8.277 1.00 95.38 788 SER A O 1
ATOM 6257 N N . VAL A 1 789 ? -16.897 23.018 -6.379 1.00 95.44 789 VAL A N 1
ATOM 6258 C CA . VAL A 1 789 ? -17.983 22.065 -6.069 1.00 95.44 789 VAL A CA 1
ATOM 6259 C C . VAL A 1 789 ? -18.793 22.446 -4.833 1.00 95.44 789 VAL A C 1
ATOM 6261 O O . VAL A 1 789 ? -19.991 22.176 -4.793 1.00 95.44 789 VAL A O 1
ATOM 6264 N N . LYS A 1 790 ? -18.181 23.114 -3.849 1.00 94.44 790 LYS A N 1
ATOM 6265 C CA . LYS A 1 790 ? -18.856 23.641 -2.653 1.00 94.44 790 LYS A CA 1
ATOM 6266 C C . LYS A 1 790 ? -18.148 24.899 -2.147 1.00 94.44 790 LYS A C 1
ATOM 6268 O O . LYS A 1 790 ? -16.940 25.046 -2.326 1.00 94.44 790 LYS A O 1
ATOM 6273 N N . LYS A 1 791 ? -18.912 25.789 -1.504 1.00 93.12 791 LYS A N 1
ATOM 6274 C CA . LYS A 1 791 ? -18.373 26.923 -0.736 1.00 93.12 791 LYS A CA 1
ATOM 6275 C C . LYS A 1 791 ? -17.861 26.458 0.623 1.00 93.12 791 LYS A C 1
ATOM 6277 O O . LYS A 1 791 ? -18.516 25.616 1.241 1.00 93.12 791 LYS A O 1
ATOM 6282 N N . GLY A 1 792 ? -16.760 27.038 1.090 1.00 92.00 792 GLY A N 1
ATOM 6283 C CA . GLY A 1 792 ? -16.104 26.620 2.331 1.00 92.00 792 GLY A CA 1
ATOM 6284 C C . GLY A 1 792 ? -15.200 25.395 2.144 1.00 92.00 792 GLY A C 1
ATOM 6285 O O . GLY A 1 792 ? -15.223 24.732 1.098 1.00 92.00 792 GLY A O 1
ATOM 6286 N N . ALA A 1 793 ? -14.437 25.061 3.184 1.00 90.88 793 ALA A N 1
ATOM 6287 C CA . ALA A 1 793 ? -13.631 23.847 3.246 1.00 90.88 793 ALA A CA 1
ATOM 6288 C C . ALA A 1 793 ? -14.502 22.641 3.645 1.00 90.88 793 ALA A C 1
ATOM 6290 O O . ALA A 1 793 ? -15.012 22.564 4.760 1.00 90.88 793 ALA A O 1
ATOM 6291 N N . TRP A 1 794 ? -14.679 21.686 2.733 1.00 92.19 794 TRP A N 1
ATOM 6292 C CA . TRP A 1 794 ? -15.393 20.429 2.978 1.00 92.19 794 TRP A CA 1
ATOM 6293 C C . TRP A 1 794 ? -14.409 19.266 3.013 1.00 92.19 794 TRP A C 1
ATOM 6295 O O . TRP A 1 794 ? -13.392 19.281 2.324 1.00 92.19 794 TRP A O 1
ATOM 6305 N N . THR A 1 795 ? -14.726 18.244 3.804 1.00 92.31 795 THR A N 1
ATOM 6306 C CA . THR A 1 795 ? -13.972 16.985 3.822 1.00 92.31 795 THR A CA 1
ATOM 6307 C C . THR A 1 795 ? -14.612 16.012 2.840 1.00 92.31 795 THR A C 1
ATOM 6309 O O . THR A 1 795 ? -15.838 15.908 2.799 1.00 92.31 795 THR A O 1
ATOM 6312 N N . TRP A 1 796 ? -13.796 15.305 2.062 1.00 93.62 796 TRP A N 1
ATOM 6313 C CA . TRP A 1 796 ? -14.240 14.314 1.083 1.00 93.62 796 TRP A CA 1
ATOM 6314 C C . TRP A 1 796 ? -13.830 12.899 1.479 1.00 93.62 796 TRP A C 1
ATOM 6316 O O . TRP A 1 796 ? -12.840 12.712 2.182 1.00 93.62 796 TRP A O 1
ATOM 6326 N N . GLN A 1 797 ? -14.568 11.913 0.970 1.00 94.19 797 GLN A N 1
ATOM 6327 C CA . GLN A 1 797 ? -14.099 10.536 0.894 1.00 94.19 797 GLN A CA 1
ATOM 6328 C C . GLN A 1 797 ? -14.590 9.833 -0.376 1.00 94.19 797 GLN A C 1
ATOM 6330 O O . GLN A 1 797 ? -15.693 10.103 -0.862 1.00 94.19 797 GLN A O 1
ATOM 6335 N N . TYR A 1 798 ? -13.760 8.929 -0.903 1.00 92.88 798 TYR A N 1
ATOM 6336 C CA . TYR A 1 798 ? -14.031 8.152 -2.115 1.00 92.88 798 TYR A CA 1
ATOM 6337 C C . TYR A 1 798 ? -14.536 6.742 -1.795 1.00 92.88 798 TYR A C 1
ATOM 6339 O O . TYR A 1 798 ? -14.066 6.107 -0.852 1.00 92.88 798 TYR A O 1
ATOM 6347 N N . GLY A 1 799 ? -15.457 6.243 -2.616 1.00 91.94 799 GLY A N 1
ATOM 6348 C CA . GLY A 1 799 ? -15.926 4.859 -2.607 1.00 91.94 799 GLY A CA 1
ATOM 6349 C C . GLY A 1 799 ? -16.200 4.353 -4.021 1.00 91.94 799 GLY A C 1
ATOM 6350 O O . GLY A 1 799 ? -16.284 5.140 -4.970 1.00 91.94 799 GLY A O 1
ATOM 6351 N N . ASP A 1 800 ? -16.332 3.036 -4.175 1.00 91.81 800 ASP A N 1
ATOM 6352 C CA . ASP A 1 800 ? -16.526 2.361 -5.469 1.00 91.81 800 ASP A CA 1
ATOM 6353 C C . ASP A 1 800 ? -15.510 2.822 -6.535 1.00 91.81 800 ASP A C 1
ATOM 6355 O O . ASP A 1 800 ? -15.861 3.108 -7.686 1.00 91.81 800 ASP A O 1
ATOM 6359 N N . GLN A 1 801 ? -14.247 2.977 -6.123 1.00 88.88 801 GLN A N 1
ATOM 6360 C CA . GLN A 1 801 ? -13.123 3.438 -6.945 1.00 88.88 801 GLN A CA 1
ATOM 6361 C C . GLN A 1 801 ? -13.355 4.832 -7.559 1.00 88.88 801 GLN A C 1
ATOM 6363 O O . GLN A 1 801 ? -13.056 5.099 -8.723 1.00 88.88 801 GLN A O 1
ATOM 6368 N N . GLY A 1 802 ? -13.946 5.735 -6.773 1.00 89.94 802 GLY A N 1
ATOM 6369 C CA . GLY A 1 802 ? -14.238 7.111 -7.181 1.00 89.94 802 GLY A CA 1
ATOM 6370 C C . GLY A 1 802 ? -15.577 7.277 -7.899 1.00 89.94 802 GLY A C 1
ATOM 6371 O O . GLY A 1 802 ? -15.960 8.404 -8.216 1.00 89.94 802 GLY A O 1
ATOM 6372 N N . SER A 1 803 ? -16.327 6.190 -8.111 1.00 92.00 803 SER A N 1
ATOM 6373 C CA . SER A 1 803 ? -17.699 6.285 -8.623 1.00 92.00 803 SER A CA 1
ATOM 6374 C C . SER A 1 803 ? -18.650 6.906 -7.610 1.00 92.00 803 SER A C 1
ATOM 6376 O O . SER A 1 803 ? -19.667 7.454 -8.019 1.00 92.00 803 SER A O 1
ATOM 6378 N N . ILE A 1 804 ? -18.340 6.814 -6.315 1.00 95.06 804 ILE A N 1
ATOM 6379 C CA . ILE A 1 804 ? -19.073 7.460 -5.230 1.00 95.06 804 ILE A CA 1
ATOM 6380 C C . ILE A 1 804 ? -18.118 8.432 -4.547 1.00 95.06 804 ILE A C 1
ATOM 6382 O O . ILE A 1 804 ? -17.016 8.059 -4.148 1.00 95.06 804 ILE A O 1
ATOM 6386 N N . VAL A 1 805 ? -18.549 9.679 -4.386 1.00 96.12 805 VAL A N 1
ATOM 6387 C CA . VAL A 1 805 ? -17.827 10.668 -3.580 1.00 96.12 805 VAL A CA 1
ATOM 6388 C C . VAL A 1 805 ? -18.782 11.267 -2.570 1.00 96.12 805 VAL A C 1
ATOM 6390 O O . VAL A 1 805 ? -19.878 11.692 -2.937 1.00 96.12 805 VAL A O 1
ATOM 6393 N N . VAL A 1 806 ? -18.355 11.315 -1.312 1.00 97.19 806 VAL A N 1
ATOM 6394 C CA . VAL A 1 806 ? -19.114 11.887 -0.199 1.00 97.19 806 VAL A CA 1
ATOM 6395 C C . VAL A 1 806 ? -18.391 13.119 0.326 1.00 97.19 806 VAL A C 1
ATOM 6397 O O . VAL A 1 806 ? -17.186 13.082 0.545 1.00 97.19 806 VAL A O 1
ATOM 6400 N N . LEU A 1 807 ? -19.136 14.200 0.542 1.00 96.25 807 LEU A N 1
ATOM 6401 C CA . LEU A 1 807 ? -18.701 15.441 1.164 1.00 96.25 807 LEU A CA 1
ATOM 6402 C C . LEU A 1 807 ? -19.421 15.655 2.492 1.00 96.25 807 LEU A C 1
ATOM 6404 O O . LEU A 1 807 ? -20.651 15.571 2.579 1.00 96.25 807 LEU A O 1
ATOM 6408 N N . VAL A 1 808 ? -18.641 16.027 3.501 1.00 95.19 808 VAL A N 1
ATOM 6409 C CA . VAL A 1 808 ? -19.128 16.435 4.819 1.00 95.19 808 VAL A CA 1
ATOM 6410 C C . VAL A 1 808 ? -18.563 17.807 5.194 1.00 95.19 808 VAL A C 1
ATOM 6412 O O . VAL A 1 808 ? -17.429 18.121 4.811 1.00 95.19 808 VAL A O 1
ATOM 6415 N N . PRO A 1 809 ? -19.324 18.650 5.916 1.00 91.50 809 PRO A N 1
ATOM 6416 C CA . PRO A 1 809 ? -18.798 19.906 6.432 1.00 91.50 809 PRO A CA 1
ATOM 6417 C C . PRO A 1 809 ? -17.570 19.631 7.296 1.00 91.50 809 PRO A C 1
ATOM 6419 O O . PRO A 1 809 ? -17.603 18.750 8.157 1.00 91.50 809 PRO A O 1
ATOM 6422 N N . ARG A 1 810 ? -16.482 20.367 7.065 1.00 87.12 810 ARG A N 1
ATOM 6423 C CA . ARG A 1 810 ? -15.306 20.289 7.929 1.00 87.12 810 ARG A CA 1
ATOM 6424 C C . ARG A 1 810 ? -15.656 20.912 9.279 1.00 87.12 810 ARG A C 1
ATOM 6426 O O . ARG A 1 810 ? -16.126 22.043 9.325 1.00 87.12 810 ARG A O 1
ATOM 6433 N N . SER A 1 811 ? -15.409 20.181 10.360 1.00 81.94 811 SER A N 1
ATOM 6434 C CA . SER A 1 811 ? -15.432 20.726 11.716 1.00 81.94 811 SER A CA 1
ATOM 6435 C C . SER A 1 811 ? -14.000 20.844 12.222 1.00 81.94 811 SER A C 1
ATOM 6437 O O . SER A 1 811 ? -13.205 19.924 12.044 1.00 81.94 811 SER A O 1
ATOM 6439 N N . THR A 1 812 ? -13.675 21.957 12.867 1.00 72.94 812 THR A N 1
ATOM 6440 C CA . THR A 1 812 ? -12.431 22.132 13.631 1.00 72.94 812 THR A CA 1
ATOM 6441 C C . THR A 1 812 ? -12.770 22.351 15.107 1.00 72.94 812 THR A C 1
ATOM 6443 O O . THR A 1 812 ? -13.949 22.409 15.476 1.00 72.94 812 THR A O 1
ATOM 6446 N N . GLU A 1 813 ? -11.762 22.434 15.977 1.00 67.44 813 GLU A N 1
ATOM 6447 C CA . GLU A 1 813 ? -11.994 22.787 17.385 1.00 67.44 813 GLU A CA 1
ATOM 6448 C C . GLU A 1 813 ? -12.588 24.196 17.530 1.00 67.44 813 GLU A C 1
ATOM 6450 O O . GLU A 1 813 ? -13.510 24.394 18.331 1.00 67.44 813 GLU A O 1
ATOM 6455 N N . ASP A 1 814 ? -12.112 25.129 16.700 1.00 67.06 814 ASP A N 1
ATOM 6456 C CA . ASP A 1 814 ? -12.528 26.533 16.678 1.00 67.06 814 ASP A CA 1
ATOM 6457 C C . ASP A 1 814 ? -13.866 26.751 15.952 1.00 67.06 814 ASP A C 1
ATOM 6459 O O . ASP A 1 814 ? -14.661 27.607 16.348 1.00 67.06 814 ASP A O 1
ATOM 6463 N N . GLU A 1 815 ? -14.156 25.954 14.918 1.00 71.12 815 GLU A N 1
ATOM 6464 C CA . GLU A 1 815 ? -15.374 26.047 14.113 1.00 71.12 815 GLU A CA 1
ATOM 6465 C C . GLU A 1 815 ? -16.132 24.712 14.107 1.00 71.12 815 GLU A C 1
ATOM 6467 O O . GLU A 1 815 ? -15.908 23.814 13.289 1.00 71.12 815 GLU A O 1
ATOM 6472 N N . LYS A 1 816 ? -17.077 24.583 15.045 1.00 74.62 816 LYS A N 1
ATOM 6473 C CA . LYS A 1 816 ? -17.923 23.390 15.177 1.00 74.62 816 LYS A CA 1
ATOM 6474 C C . LYS A 1 816 ? -19.082 23.424 14.188 1.00 74.62 816 LYS A C 1
ATOM 6476 O O . LYS A 1 816 ? -20.194 23.828 14.540 1.00 74.62 816 LYS A O 1
ATOM 6481 N N . ALA A 1 817 ? -18.833 22.969 12.964 1.00 85.00 817 ALA A N 1
ATOM 6482 C CA . ALA A 1 817 ? -19.883 22.761 11.976 1.00 85.00 817 ALA A CA 1
ATOM 6483 C C . ALA A 1 817 ? -20.862 21.679 12.465 1.00 85.00 817 ALA A C 1
ATOM 6485 O O . ALA A 1 817 ? -20.473 20.553 12.789 1.00 85.00 817 ALA A O 1
ATOM 6486 N N . LYS A 1 818 ? -22.150 22.026 12.533 1.00 90.38 818 LYS A N 1
ATOM 6487 C CA . LYS A 1 818 ? -23.231 21.092 12.854 1.00 90.38 818 LYS A CA 1
ATOM 6488 C C . LYS A 1 818 ? -24.020 20.762 11.599 1.00 90.38 818 LYS A C 1
ATOM 6490 O O . LYS A 1 818 ? -24.349 21.648 10.816 1.00 90.38 818 LYS A O 1
ATOM 6495 N N . THR A 1 819 ? -24.322 19.485 11.410 1.00 93.81 819 THR A N 1
ATOM 6496 C CA . THR A 1 819 ? -25.135 19.008 10.292 1.00 93.81 819 THR A CA 1
ATOM 6497 C C . THR A 1 819 ? -25.875 17.738 10.680 1.00 93.81 819 THR A C 1
ATOM 6499 O O . THR A 1 819 ? -25.551 17.074 11.661 1.00 93.81 819 THR A O 1
ATOM 6502 N N . LYS A 1 820 ? -26.871 17.385 9.880 1.00 94.62 820 LYS A N 1
ATOM 6503 C CA . LYS A 1 820 ? -27.559 16.092 9.922 1.00 94.62 820 LYS A CA 1
ATOM 6504 C C . LYS A 1 820 ? -27.561 15.378 8.568 1.00 94.62 820 LYS A C 1
ATOM 6506 O O . LYS A 1 820 ? -28.131 14.298 8.431 1.00 94.62 820 LYS A O 1
ATOM 6511 N N . SER A 1 821 ? -26.926 15.987 7.563 1.00 95.50 821 SER A N 1
ATOM 6512 C CA . SER A 1 821 ? -26.868 15.490 6.194 1.00 95.50 821 SER A CA 1
ATOM 6513 C C . SER A 1 821 ? -25.455 15.511 5.619 1.00 95.50 821 SER A C 1
ATOM 6515 O O . SER A 1 821 ? -24.636 16.368 5.963 1.00 95.50 821 SER A O 1
ATOM 6517 N N . ILE A 1 822 ? -25.209 14.583 4.701 1.00 96.50 822 ILE A N 1
ATOM 6518 C CA . ILE A 1 822 ? -24.023 14.509 3.840 1.00 96.50 822 ILE A CA 1
ATOM 6519 C C . ILE A 1 822 ? -24.413 14.851 2.403 1.00 96.50 822 ILE A C 1
ATOM 6521 O O . ILE A 1 822 ? -25.567 14.660 2.023 1.00 96.50 822 ILE A O 1
ATOM 6525 N N . SER A 1 823 ? -23.467 15.343 1.605 1.00 97.00 823 SER A N 1
ATOM 6526 C CA . SER A 1 823 ? -23.672 15.606 0.175 1.00 97.00 823 SER A CA 1
ATOM 6527 C C . SER A 1 823 ? -22.867 14.591 -0.627 1.00 97.00 823 SER A C 1
ATOM 6529 O O . SER A 1 823 ? -21.693 14.403 -0.340 1.00 97.00 823 SER A O 1
ATOM 6531 N N . TYR A 1 824 ? -23.446 13.918 -1.613 1.00 96.94 824 TYR A N 1
ATOM 6532 C CA . TYR A 1 824 ? -22.754 12.888 -2.388 1.00 96.94 824 TYR A CA 1
ATOM 6533 C C . TYR A 1 824 ? -23.002 13.021 -3.889 1.00 96.94 824 TYR A C 1
ATOM 6535 O O . TYR A 1 824 ? -23.967 13.644 -4.334 1.00 96.94 824 TYR A O 1
ATOM 6543 N N . THR A 1 825 ? -22.131 12.404 -4.680 1.00 96.06 825 THR A N 1
ATOM 6544 C CA . THR A 1 825 ? -22.263 12.296 -6.135 1.00 96.06 825 THR A CA 1
ATOM 6545 C C . THR A 1 825 ? -21.922 10.884 -6.595 1.00 96.06 825 THR A C 1
ATOM 6547 O O . THR A 1 825 ? -21.076 10.218 -5.998 1.00 96.06 825 THR A O 1
ATOM 6550 N N . THR A 1 826 ? -22.587 10.433 -7.662 1.00 94.69 826 THR A N 1
ATOM 6551 C CA . THR A 1 826 ? -22.344 9.128 -8.303 1.00 94.69 826 THR A CA 1
ATOM 6552 C C . THR A 1 826 ? -21.906 9.253 -9.765 1.00 94.69 826 THR A C 1
ATOM 6554 O O . THR A 1 826 ? -21.942 8.286 -10.524 1.00 94.69 826 THR A O 1
ATOM 6557 N N . ASN A 1 827 ? -21.587 10.473 -10.207 1.00 93.12 827 ASN A N 1
ATOM 6558 C CA . ASN A 1 827 ? -21.291 10.788 -11.603 1.00 93.12 827 ASN A CA 1
ATOM 6559 C C . ASN A 1 827 ? -20.170 11.822 -11.735 1.00 93.12 827 ASN A C 1
ATOM 6561 O O . ASN A 1 827 ? -20.233 12.740 -12.558 1.00 93.12 827 ASN A O 1
ATOM 6565 N N . GLU A 1 828 ? -19.147 11.645 -10.899 1.00 92.75 828 GLU A N 1
ATOM 6566 C CA . GLU A 1 828 ? -17.943 12.471 -10.869 1.00 92.75 828 GLU A CA 1
ATOM 6567 C C . GLU A 1 828 ? -18.251 13.958 -10.635 1.00 92.75 828 GLU A C 1
ATOM 6569 O O . GLU A 1 828 ? -17.601 14.836 -11.198 1.00 92.75 828 GLU A O 1
ATOM 6574 N N . GLY A 1 829 ? -19.260 14.269 -9.815 1.00 92.56 829 GLY A N 1
ATOM 6575 C CA . GLY A 1 829 ? -19.606 15.629 -9.403 1.00 92.56 829 GLY A CA 1
ATOM 6576 C C . GLY A 1 829 ? -20.267 16.469 -10.494 1.00 92.56 829 GLY A C 1
ATOM 6577 O O . GLY A 1 829 ? -20.039 17.682 -10.519 1.00 92.56 829 GLY A O 1
ATOM 6578 N N . LYS A 1 830 ? -20.999 15.856 -11.436 1.00 90.94 830 LYS A N 1
ATOM 6579 C CA . LYS A 1 830 ? -21.882 16.590 -12.367 1.00 90.94 830 LYS A CA 1
ATOM 6580 C C . LYS A 1 830 ? -23.130 17.091 -11.644 1.00 90.94 830 LYS A C 1
ATOM 6582 O O . LYS A 1 830 ? -23.524 18.235 -11.845 1.00 90.94 830 LYS A O 1
ATOM 6587 N N . ASP A 1 831 ? -23.693 16.258 -10.773 1.00 91.94 831 ASP A N 1
ATOM 6588 C CA . ASP A 1 831 ? -24.698 16.650 -9.788 1.00 91.94 831 ASP A CA 1
ATOM 6589 C C . ASP A 1 831 ? -24.359 16.115 -8.396 1.00 91.94 831 ASP A C 1
ATOM 6591 O O . ASP A 1 831 ? -23.589 15.164 -8.236 1.00 91.94 831 ASP A O 1
ATOM 6595 N N . TRP A 1 832 ? -24.918 16.795 -7.397 1.00 94.81 832 TRP A N 1
ATOM 6596 C CA . TRP A 1 832 ? -24.755 16.517 -5.976 1.00 94.81 832 TRP A CA 1
ATOM 6597 C C . TRP A 1 832 ? -26.132 16.338 -5.344 1.00 94.81 832 TRP A C 1
ATOM 6599 O O . TRP A 1 832 ? -27.058 17.097 -5.637 1.00 94.81 832 TRP A O 1
ATOM 6609 N N . LYS A 1 833 ? -26.257 15.339 -4.475 1.00 95.38 833 LYS A N 1
ATOM 6610 C CA . LYS A 1 833 ? -27.482 14.991 -3.751 1.00 95.38 833 LYS A CA 1
ATOM 6611 C C . LYS A 1 833 ? -27.201 15.009 -2.259 1.00 95.38 833 LYS A C 1
ATOM 6613 O O . LYS A 1 833 ? -26.131 14.581 -1.841 1.00 95.38 833 LYS A O 1
ATOM 6618 N N . ASP A 1 834 ? -28.165 15.452 -1.464 1.00 96.25 834 ASP A N 1
ATOM 6619 C CA . ASP A 1 834 ? -28.035 15.451 -0.009 1.00 96.25 834 ASP A CA 1
ATOM 6620 C C . ASP A 1 834 ? -28.780 14.250 0.594 1.00 96.25 834 ASP A C 1
ATOM 6622 O O . ASP A 1 834 ? -29.856 13.873 0.127 1.00 96.25 834 ASP A O 1
ATOM 6626 N N . PHE A 1 835 ? -28.197 13.638 1.624 1.00 96.25 835 PHE A N 1
ATOM 6627 C CA . PHE A 1 835 ? -28.757 12.500 2.351 1.00 96.25 835 PHE A CA 1
ATOM 6628 C C . PHE A 1 835 ? -28.718 12.770 3.857 1.00 96.25 835 PHE A C 1
ATOM 6630 O O . PHE A 1 835 ? -27.660 13.069 4.409 1.00 96.25 835 PHE A O 1
ATOM 6637 N N . GLU A 1 836 ? -29.873 12.683 4.517 1.00 96.38 836 GLU A N 1
ATOM 6638 C CA . GLU A 1 836 ? -30.022 12.896 5.959 1.00 96.38 836 GLU A CA 1
ATOM 6639 C C . GLU A 1 836 ? -29.718 11.593 6.713 1.00 96.38 836 GLU A C 1
ATOM 6641 O O . GLU A 1 836 ? -30.448 10.613 6.588 1.00 96.38 836 GLU A O 1
ATOM 6646 N N . PHE A 1 837 ? -28.625 11.576 7.480 1.00 94.56 837 PHE A N 1
ATOM 6647 C CA . PHE A 1 837 ? -28.142 10.387 8.197 1.00 94.56 837 PHE A CA 1
ATOM 6648 C C . PHE A 1 837 ? -28.508 10.393 9.690 1.00 94.56 837 PHE A C 1
ATOM 6650 O O . PHE A 1 837 ? -28.359 9.376 10.364 1.00 94.56 837 PHE A O 1
ATOM 6657 N N . SER A 1 838 ? -28.959 11.534 10.218 1.00 92.56 838 SER A N 1
ATOM 6658 C CA . SER A 1 838 ? -29.311 11.741 11.626 1.00 92.56 838 SER A CA 1
ATOM 6659 C C . SER A 1 838 ? -30.598 12.558 11.737 1.00 92.56 838 SER A C 1
ATOM 6661 O O . SER A 1 838 ? -30.877 13.399 10.888 1.00 92.56 838 SER A O 1
ATOM 6663 N N . GLN A 1 839 ? -31.375 12.344 12.802 1.00 89.81 839 GLN A N 1
ATOM 6664 C CA . GLN A 1 839 ? -32.562 13.159 13.100 1.00 89.81 839 GLN A CA 1
ATOM 6665 C C . GLN A 1 839 ? -32.203 14.499 13.760 1.00 89.81 839 GLN A C 1
ATOM 6667 O O . GLN A 1 839 ? -32.938 15.479 13.628 1.00 89.81 839 GLN A O 1
ATOM 6672 N N . GLU A 1 840 ? -31.074 14.543 14.467 1.00 91.69 840 GLU A N 1
ATOM 6673 C CA . GLU A 1 840 ? -30.580 15.720 15.181 1.00 91.69 840 GLU A CA 1
ATOM 6674 C C . GLU A 1 840 ? -29.296 16.251 14.542 1.00 91.69 840 GLU A C 1
ATOM 6676 O O . GLU A 1 840 ? -28.536 15.505 13.917 1.00 91.69 840 GLU A O 1
ATOM 6681 N N . GLU A 1 841 ? -29.038 17.546 14.728 1.00 92.75 841 GLU A N 1
ATOM 6682 C CA . GLU A 1 841 ? -27.777 18.163 14.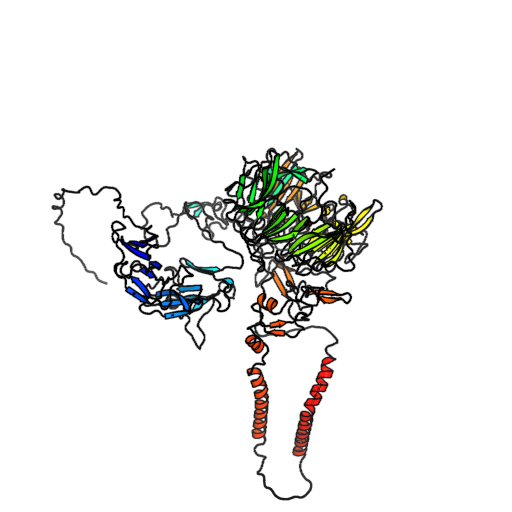330 1.00 92.75 841 GLU A CA 1
ATOM 6683 C C . GLU A 1 841 ? -26.622 17.683 15.214 1.00 92.75 841 GLU A C 1
ATOM 6685 O O . GLU A 1 841 ? -26.627 17.827 16.444 1.00 92.75 841 GLU A O 1
ATOM 6690 N N . VAL A 1 842 ? -25.606 17.139 14.554 1.00 93.06 842 VAL A N 1
ATOM 6691 C CA . VAL A 1 842 ? -24.427 16.533 15.168 1.00 93.06 842 VAL A CA 1
ATOM 6692 C C . VAL A 1 842 ? -23.170 17.149 14.560 1.00 93.06 842 VAL A C 1
ATOM 6694 O O . VAL A 1 842 ? -23.197 17.713 13.463 1.00 93.06 842 VAL A O 1
ATOM 6697 N N . THR A 1 843 ? -22.058 17.066 15.278 1.00 92.25 843 THR A N 1
ATOM 6698 C CA . THR A 1 843 ? -20.752 17.463 14.752 1.00 92.25 843 THR A CA 1
ATOM 6699 C C . THR A 1 843 ? -20.080 16.236 14.153 1.00 92.25 843 THR A C 1
ATOM 6701 O O . THR A 1 843 ? -19.879 15.244 14.855 1.00 92.25 843 THR A O 1
ATOM 6704 N N . ILE A 1 844 ? -19.738 16.295 12.866 1.00 92.12 844 ILE A N 1
ATOM 6705 C CA . ILE A 1 844 ? -18.939 15.256 12.209 1.00 92.12 844 ILE A CA 1
ATOM 6706 C C . ILE A 1 844 ? -17.474 15.548 12.532 1.00 92.12 844 ILE A C 1
ATOM 6708 O O . ILE A 1 844 ? -16.944 16.582 12.135 1.00 92.12 844 ILE A O 1
ATOM 6712 N N . LEU A 1 845 ? -16.852 14.648 13.286 1.00 88.12 845 LEU A N 1
ATOM 6713 C CA . LEU A 1 845 ? -15.430 14.693 13.618 1.00 88.12 845 LEU A CA 1
ATOM 6714 C C . LEU A 1 845 ? -14.601 14.238 12.417 1.00 88.12 845 LEU A C 1
ATOM 6716 O O . LEU A 1 845 ? -13.587 14.845 12.094 1.00 88.12 845 LEU A O 1
ATOM 6720 N N . ASP A 1 846 ? -15.054 13.178 11.743 1.00 89.81 846 ASP A N 1
ATOM 6721 C CA . ASP A 1 846 ? -14.322 12.580 10.635 1.00 89.81 846 ASP A CA 1
ATOM 6722 C C . ASP A 1 846 ? -15.226 11.735 9.720 1.00 89.81 846 ASP A C 1
ATOM 6724 O O . ASP A 1 846 ? -16.282 11.257 10.141 1.00 89.81 846 ASP A O 1
ATOM 6728 N N . ILE A 1 847 ? -14.792 11.519 8.479 1.00 92.81 847 ILE A N 1
ATOM 6729 C CA . ILE A 1 847 ? -15.358 10.544 7.540 1.00 92.81 847 ILE A CA 1
ATOM 6730 C C . ILE A 1 847 ? -14.229 9.651 7.034 1.00 92.81 847 ILE A C 1
ATOM 6732 O O . ILE A 1 847 ? -13.236 10.141 6.502 1.00 92.81 847 ILE A O 1
ATOM 6736 N N . THR A 1 848 ? -14.384 8.338 7.178 1.00 92.25 848 THR A N 1
ATOM 6737 C CA . THR A 1 848 ? -13.374 7.368 6.745 1.00 92.25 848 THR A CA 1
ATOM 6738 C C . THR A 1 848 ? -13.984 6.221 5.946 1.00 92.25 848 THR A C 1
ATOM 6740 O O . THR A 1 848 ? -15.191 5.986 5.956 1.00 92.25 848 THR A O 1
ATOM 6743 N N . SER A 1 849 ? -13.132 5.557 5.173 1.00 90.19 849 SER A N 1
ATOM 6744 C CA . SER A 1 849 ? -13.404 4.321 4.436 1.00 90.19 849 SER A CA 1
ATOM 6745 C C . SER A 1 849 ? -12.051 3.650 4.164 1.00 90.19 849 SER A C 1
ATOM 6747 O O . SER A 1 849 ? -11.009 4.208 4.517 1.00 90.19 849 SER A O 1
ATOM 6749 N N . ILE A 1 850 ? -12.054 2.484 3.523 1.00 84.25 850 ILE A N 1
ATOM 6750 C CA . ILE A 1 850 ? -10.833 1.780 3.113 1.00 84.25 850 ILE A CA 1
ATOM 6751 C C . ILE A 1 850 ? -9.944 2.695 2.247 1.00 84.25 850 ILE A C 1
ATOM 6753 O O . ILE A 1 850 ? -10.458 3.405 1.377 1.00 84.25 850 ILE A O 1
ATOM 6757 N N . ARG A 1 851 ? -8.618 2.700 2.455 1.00 78.00 851 ARG A N 1
ATOM 6758 C CA . ARG A 1 851 ? -7.703 3.667 1.807 1.00 78.00 851 ARG A CA 1
ATOM 6759 C C . ARG A 1 851 ? -7.657 3.502 0.300 1.00 78.00 851 ARG A C 1
ATOM 6761 O O . ARG A 1 851 ? -7.487 4.477 -0.428 1.00 78.00 851 ARG A O 1
ATOM 6768 N N . THR A 1 852 ? -7.853 2.276 -0.183 1.00 76.12 852 THR A N 1
ATOM 6769 C CA . THR A 1 852 ? -7.971 2.036 -1.622 1.00 76.12 852 THR A CA 1
ATOM 6770 C C . THR A 1 852 ? -9.134 2.807 -2.241 1.00 76.12 852 THR A C 1
ATOM 6772 O O . THR A 1 852 ? -9.048 3.125 -3.419 1.00 76.12 852 THR A O 1
ATOM 6775 N N . GLY A 1 853 ? -10.188 3.158 -1.494 1.00 82.38 853 GLY A N 1
ATOM 6776 C CA . GLY A 1 853 ? -11.402 3.796 -2.018 1.00 82.38 853 GLY A CA 1
ATOM 6777 C C . GLY A 1 853 ? -12.334 2.819 -2.746 1.00 82.38 853 GLY A C 1
ATOM 6778 O O . GLY A 1 853 ? -13.198 3.238 -3.510 1.00 82.38 853 GLY A O 1
ATOM 6779 N N . SER A 1 854 ? -12.142 1.512 -2.548 1.00 84.56 854 SER A N 1
ATOM 6780 C CA . SER A 1 854 ? -12.896 0.442 -3.219 1.00 84.56 854 SER A CA 1
ATOM 6781 C C . SER A 1 854 ? -14.244 0.127 -2.559 1.00 84.56 854 SER A C 1
ATOM 6783 O O . SER A 1 854 ? -15.147 -0.385 -3.217 1.00 84.56 854 SER A O 1
ATOM 6785 N N . SER A 1 855 ? -14.404 0.450 -1.272 1.00 89.31 855 SER A N 1
ATOM 6786 C CA . SER A 1 855 ? -15.627 0.169 -0.515 1.00 89.31 855 SER A CA 1
ATOM 6787 C C . SER A 1 855 ? -16.813 1.007 -1.000 1.00 89.31 855 SER A C 1
ATOM 6789 O O . SER A 1 855 ? -16.659 2.129 -1.480 1.00 89.31 855 SER A O 1
ATOM 6791 N N . ARG A 1 856 ? -18.021 0.463 -0.833 1.00 92.31 856 ARG A N 1
ATOM 6792 C CA . ARG A 1 856 ? -19.296 1.192 -0.979 1.00 92.31 856 ARG A CA 1
ATOM 6793 C C . ARG A 1 856 ? -19.880 1.630 0.365 1.00 92.31 856 ARG A C 1
ATOM 6795 O O . ARG A 1 856 ? -20.989 2.157 0.407 1.00 92.31 856 ARG A O 1
ATOM 6802 N N . ASN A 1 857 ? -19.147 1.403 1.448 1.00 93.75 857 ASN A N 1
ATOM 6803 C CA . ASN A 1 857 ? -19.499 1.828 2.788 1.00 93.75 857 ASN A CA 1
ATOM 6804 C C . ASN A 1 857 ? -18.538 2.925 3.265 1.00 93.75 857 ASN A C 1
ATOM 6806 O O . ASN A 1 857 ? -17.358 2.961 2.901 1.00 93.75 857 ASN A O 1
ATOM 6810 N N . PHE A 1 858 ? -19.054 3.814 4.105 1.00 95.69 858 PHE A N 1
ATOM 6811 C CA . PHE A 1 858 ? -18.293 4.878 4.754 1.00 95.69 858 PHE A CA 1
ATOM 6812 C C . PHE A 1 858 ? -18.650 4.917 6.235 1.00 95.69 858 PHE A C 1
ATOM 6814 O O . PHE A 1 858 ? -19.788 4.623 6.598 1.00 95.69 858 PHE A O 1
ATOM 6821 N N . LEU A 1 859 ? -17.722 5.346 7.085 1.00 96.19 859 LEU A N 1
ATOM 6822 C CA . LEU A 1 859 ? -17.984 5.616 8.494 1.00 96.19 859 LEU A CA 1
ATOM 6823 C C . LEU A 1 859 ? -17.866 7.100 8.795 1.00 96.19 859 LEU A C 1
ATOM 6825 O O . LEU A 1 859 ? -16.801 7.695 8.641 1.00 96.19 859 LEU A O 1
ATOM 6829 N N . LEU A 1 860 ? -18.960 7.680 9.282 1.00 95.62 860 LEU A N 1
ATOM 6830 C CA . LEU A 1 860 ? -18.938 8.974 9.945 1.00 95.62 860 LEU A CA 1
ATOM 6831 C C . LEU A 1 860 ? -18.614 8.773 11.421 1.00 95.62 860 LEU A C 1
ATOM 6833 O O . LEU A 1 860 ? -19.268 7.980 12.096 1.00 95.62 860 LEU A O 1
ATOM 6837 N N . TRP A 1 861 ? -17.665 9.542 11.934 1.00 92.75 861 TRP A N 1
ATOM 6838 C CA . TRP A 1 861 ? -17.351 9.642 13.355 1.00 92.75 861 TRP A CA 1
ATOM 6839 C C . TRP A 1 861 ? -17.969 10.931 13.865 1.00 92.75 861 TRP A C 1
ATOM 6841 O O . TRP A 1 861 ? -17.659 12.010 13.366 1.00 92.75 861 TRP A O 1
ATOM 6851 N N . CYS A 1 862 ? -18.913 10.829 14.791 1.00 91.75 862 CYS A N 1
ATOM 6852 C CA . CYS A 1 862 ? -19.804 11.925 15.144 1.00 91.75 862 CYS A CA 1
ATOM 6853 C C . CYS A 1 862 ? -19.844 12.157 16.648 1.00 91.75 862 CYS A C 1
ATOM 6855 O O . CYS A 1 862 ? -19.776 11.223 17.446 1.00 91.75 862 CYS A O 1
ATOM 6857 N N . ARG A 1 863 ? -20.048 13.419 17.026 1.00 88.56 863 ARG A N 1
ATOM 6858 C CA . ARG A 1 863 ? -20.375 13.833 18.388 1.00 88.56 863 ARG A CA 1
ATOM 6859 C C . ARG A 1 863 ? -21.755 14.472 18.419 1.00 88.56 863 ARG A C 1
ATOM 6861 O O . ARG A 1 863 ? -22.046 15.399 17.661 1.00 88.56 863 ARG A O 1
ATOM 6868 N N . SER A 1 864 ? -22.607 13.983 19.308 1.00 87.88 864 SER A N 1
ATOM 6869 C CA . SER A 1 864 ? -23.929 14.555 19.551 1.00 87.88 864 SER A CA 1
ATOM 6870 C C . SER A 1 864 ? -23.833 15.841 20.370 1.00 87.88 864 SER A C 1
ATOM 6872 O O . SER A 1 864 ? -22.831 16.126 21.030 1.00 87.88 864 SER A O 1
ATOM 6874 N N . SER A 1 865 ? -24.911 16.628 20.363 1.00 83.69 865 SER A N 1
ATOM 6875 C CA . SER A 1 865 ? -24.971 17.877 21.131 1.00 83.69 865 SER A CA 1
ATOM 6876 C C . SER A 1 865 ? -24.901 17.666 22.656 1.00 83.69 865 SER A C 1
ATOM 6878 O O . SER A 1 865 ? -24.518 18.594 23.364 1.00 83.69 865 SER A O 1
ATOM 6880 N N . ASP A 1 866 ? -25.215 16.467 23.166 1.00 82.38 866 ASP A N 1
ATOM 6881 C CA . ASP A 1 866 ? -25.051 16.077 24.579 1.00 82.38 866 ASP A CA 1
ATOM 6882 C C . ASP A 1 866 ? -23.655 15.502 24.904 1.00 82.38 866 ASP A C 1
ATOM 6884 O O . ASP A 1 866 ? -23.417 15.055 26.025 1.00 82.38 866 ASP A O 1
ATOM 6888 N N . GLY A 1 867 ? -22.722 15.538 23.946 1.00 80.94 867 GLY A N 1
ATOM 6889 C CA . GLY A 1 867 ? -21.318 15.168 24.137 1.00 80.94 867 GLY A CA 1
ATOM 6890 C C . GLY A 1 867 ? -20.998 13.685 23.945 1.00 80.94 867 GLY A C 1
ATOM 6891 O O . GLY A 1 867 ? -19.841 13.308 24.105 1.00 80.94 867 GLY A O 1
ATOM 6892 N N . LYS A 1 868 ? -21.969 12.840 23.576 1.00 84.75 868 LYS A N 1
ATOM 6893 C CA . LYS A 1 868 ? -21.715 11.420 23.285 1.00 84.75 868 LYS A CA 1
ATOM 6894 C C . LYS A 1 868 ? -21.044 11.257 21.926 1.00 84.75 868 LYS A C 1
ATOM 6896 O O . LYS A 1 868 ? -21.448 11.883 20.946 1.00 84.75 868 LYS A O 1
ATOM 6901 N N . THR A 1 869 ? -20.061 10.365 21.852 1.00 88.38 869 THR A N 1
ATOM 6902 C CA . THR A 1 869 ? -19.413 10.013 20.585 1.00 88.38 869 THR A CA 1
ATOM 6903 C C . THR A 1 869 ? -19.992 8.711 20.027 1.00 88.38 869 THR A C 1
ATOM 6905 O O . THR A 1 869 ? -20.261 7.758 20.761 1.00 88.38 869 THR A O 1
ATOM 6908 N N . PHE A 1 870 ? -20.240 8.678 18.722 1.00 91.12 870 PHE A N 1
ATOM 6909 C CA . PHE A 1 870 ? -20.878 7.565 18.025 1.00 91.12 870 PHE A CA 1
ATOM 6910 C C . PHE A 1 870 ? -20.378 7.486 16.578 1.00 91.12 870 PHE A C 1
ATOM 6912 O O . PHE A 1 870 ? -19.831 8.454 16.051 1.00 91.12 870 PHE A O 1
ATOM 6919 N N . SER A 1 871 ? -20.566 6.339 15.931 1.00 94.81 871 SER A N 1
ATOM 6920 C CA . SER A 1 871 ? -20.306 6.16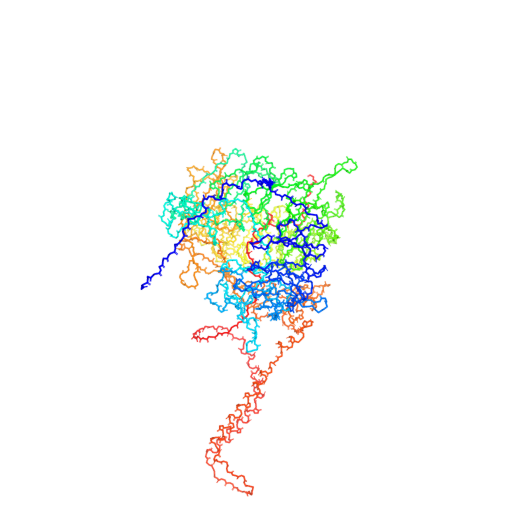9 14.501 1.00 94.81 871 SER A CA 1
ATOM 6921 C C . SER A 1 871 ? -21.603 5.980 13.717 1.00 94.81 871 SER A C 1
ATOM 6923 O O . SER A 1 871 ? -22.612 5.522 14.261 1.00 94.81 871 SER A O 1
ATOM 6925 N N . VAL A 1 872 ? -21.584 6.351 12.438 1.00 96.69 872 VAL A N 1
ATOM 6926 C CA . VAL A 1 872 ? -22.661 6.072 11.483 1.00 96.69 872 VAL A CA 1
ATOM 6927 C C . VAL A 1 872 ? -22.062 5.427 10.243 1.00 96.69 872 VAL A C 1
ATOM 6929 O O . VAL A 1 872 ? -21.313 6.073 9.513 1.00 96.69 872 VAL A O 1
ATOM 6932 N N . ASN A 1 873 ? -22.399 4.165 9.997 1.00 97.06 873 ASN A N 1
ATOM 6933 C CA . ASN A 1 873 ? -22.132 3.509 8.724 1.00 97.06 873 ASN A CA 1
ATOM 6934 C C . ASN A 1 873 ? -23.096 4.070 7.667 1.00 97.06 873 ASN A C 1
ATOM 6936 O O . ASN A 1 873 ? -24.306 4.046 7.883 1.00 97.06 873 ASN A O 1
ATOM 6940 N N . LEU A 1 874 ? -22.566 4.568 6.552 1.00 97.12 874 LEU A N 1
ATOM 6941 C CA . LEU A 1 874 ? -23.307 4.935 5.348 1.00 97.12 874 LEU A CA 1
ATOM 6942 C C . LEU A 1 874 ? -23.111 3.833 4.308 1.00 97.12 874 LEU A C 1
ATOM 6944 O O . LEU A 1 874 ? -21.992 3.632 3.840 1.00 97.12 874 LEU A O 1
ATOM 6948 N N . ASP A 1 875 ? -24.188 3.159 3.923 1.00 94.75 875 ASP A N 1
ATOM 6949 C CA . ASP A 1 875 ? -24.154 2.026 3.002 1.00 94.75 875 ASP A CA 1
ATOM 6950 C C . ASP A 1 875 ? -24.792 2.394 1.655 1.00 94.75 875 ASP A C 1
ATOM 6952 O O . ASP A 1 875 ? -26.008 2.591 1.555 1.00 94.75 875 ASP A O 1
ATOM 6956 N N . PHE A 1 876 ? -23.958 2.462 0.613 1.00 94.75 876 PHE A N 1
ATOM 6957 C CA . PHE A 1 876 ? -24.360 2.752 -0.766 1.00 94.75 876 PHE A CA 1
ATOM 6958 C C . PHE A 1 876 ? -24.584 1.488 -1.609 1.00 94.75 876 PHE A C 1
ATOM 6960 O O . PHE A 1 876 ? -24.890 1.587 -2.800 1.00 94.75 876 PHE A O 1
ATOM 6967 N N . THR A 1 877 ? -24.450 0.287 -1.036 1.00 90.19 877 THR A N 1
ATOM 6968 C CA . THR A 1 877 ? -24.663 -0.973 -1.767 1.00 90.19 877 THR A CA 1
ATOM 6969 C C . THR A 1 877 ? -26.094 -1.105 -2.296 1.00 90.19 877 THR A C 1
ATOM 6971 O O . THR A 1 877 ? -26.296 -1.714 -3.345 1.00 90.19 877 THR A O 1
ATOM 6974 N N . GLY A 1 878 ? -27.067 -0.455 -1.646 1.00 89.19 878 GLY A N 1
ATOM 6975 C CA . GLY A 1 878 ? -28.469 -0.401 -2.070 1.00 89.19 878 GLY A CA 1
ATOM 6976 C C . GLY A 1 878 ? -28.730 0.342 -3.386 1.00 89.19 878 GLY A C 1
ATOM 6977 O O . GLY A 1 878 ? -29.809 0.182 -3.949 1.00 89.19 878 GLY A O 1
ATOM 6978 N N . LEU A 1 879 ? -27.771 1.108 -3.926 1.00 90.50 879 LEU A N 1
ATOM 6979 C CA . LEU A 1 879 ? -27.949 1.835 -5.193 1.00 90.50 879 LEU A CA 1
ATOM 6980 C C . LEU A 1 879 ? -27.999 0.918 -6.426 1.00 90.50 879 LEU A C 1
ATOM 6982 O O . LEU A 1 879 ? -28.703 1.220 -7.392 1.00 90.50 879 LEU A O 1
ATOM 6986 N N . THR A 1 880 ? -27.227 -0.172 -6.422 1.00 89.00 880 THR A N 1
ATOM 6987 C CA . THR A 1 880 ? -27.168 -1.135 -7.531 1.00 89.00 880 THR A CA 1
ATOM 6988 C C . THR A 1 880 ? -26.554 -2.465 -7.091 1.00 89.00 880 THR A C 1
ATOM 6990 O O . THR A 1 880 ? -25.556 -2.510 -6.367 1.00 89.00 880 THR A O 1
ATOM 6993 N N . ASP A 1 881 ? -27.142 -3.556 -7.571 1.00 83.44 881 ASP A N 1
ATOM 6994 C CA . ASP A 1 881 ? -26.728 -4.948 -7.375 1.00 83.44 881 ASP A CA 1
ATOM 6995 C C . ASP A 1 881 ? -26.040 -5.532 -8.621 1.00 83.44 881 ASP A C 1
ATOM 6997 O O . ASP A 1 881 ? -25.602 -6.683 -8.615 1.00 83.44 881 ASP A O 1
ATOM 7001 N N . ARG A 1 882 ? -25.890 -4.731 -9.685 1.00 87.94 882 ARG A N 1
ATOM 7002 C CA . ARG A 1 882 ? -25.233 -5.124 -10.933 1.00 87.94 882 ARG A CA 1
ATOM 7003 C C . ARG A 1 882 ? -23.743 -4.738 -10.923 1.00 87.94 882 ARG A C 1
ATOM 7005 O O . ARG A 1 882 ? -23.455 -3.539 -10.888 1.00 87.94 882 ARG A O 1
ATOM 7012 N N . PRO A 1 883 ? -22.799 -5.685 -11.078 1.00 88.00 883 PRO A N 1
ATOM 7013 C CA . PRO A 1 883 ? -21.399 -5.356 -11.336 1.00 88.00 883 PRO A CA 1
ATOM 7014 C C . PRO A 1 883 ? -21.218 -4.776 -12.746 1.00 88.00 883 PRO A C 1
ATOM 7016 O O . PRO A 1 883 ? -21.905 -5.166 -13.697 1.00 88.00 883 PRO A O 1
ATOM 7019 N N . CYS A 1 884 ? -20.299 -3.828 -12.888 1.00 89.69 884 CYS A N 1
ATOM 7020 C CA . CYS A 1 884 ? -19.920 -3.256 -14.175 1.00 89.69 884 CYS A CA 1
ATOM 7021 C C . CYS A 1 884 ? -19.128 -4.274 -15.015 1.00 89.69 884 CYS A C 1
ATOM 7023 O O . CYS A 1 884 ? -18.357 -5.070 -14.482 1.00 89.69 884 CYS A O 1
ATOM 7025 N N . VAL A 1 885 ? -19.300 -4.243 -16.339 1.00 88.56 885 VAL A N 1
ATOM 7026 C CA . VAL A 1 885 ? -18.666 -5.184 -17.276 1.00 88.56 885 VAL A CA 1
ATOM 7027 C C . VAL A 1 885 ? -17.812 -4.472 -18.327 1.00 88.56 885 VAL A C 1
ATOM 7029 O O . VAL A 1 885 ? -18.183 -3.420 -18.850 1.00 88.56 885 VAL A O 1
ATOM 7032 N N . ASN A 1 886 ? -16.678 -5.081 -18.682 1.00 85.00 886 ASN A N 1
ATOM 7033 C CA . ASN A 1 886 ? -15.802 -4.643 -19.771 1.00 85.00 886 ASN A CA 1
ATOM 7034 C C . ASN A 1 886 ? -15.565 -5.794 -20.774 1.00 85.00 886 ASN A C 1
ATOM 7036 O O . ASN A 1 886 ? -14.522 -6.442 -20.716 1.00 85.00 886 ASN A O 1
ATOM 7040 N N . PRO A 1 887 ? -16.539 -6.121 -21.644 1.00 80.81 887 PRO A N 1
ATOM 7041 C CA . PRO A 1 887 ? -16.417 -7.248 -22.564 1.00 80.81 887 PRO A CA 1
ATOM 7042 C C . PRO A 1 887 ? -15.408 -6.961 -23.690 1.00 80.81 887 PRO A C 1
ATOM 7044 O O . PRO A 1 887 ? -15.313 -5.832 -24.167 1.00 80.81 887 PRO A O 1
ATOM 7047 N N . GLU A 1 888 ? -14.720 -7.997 -24.190 1.00 72.88 888 GLU A N 1
ATOM 7048 C CA . GLU A 1 888 ? -13.792 -7.879 -25.334 1.00 72.88 888 GLU A CA 1
ATOM 7049 C C . GLU A 1 888 ? -14.479 -7.380 -26.621 1.00 72.88 888 GLU A C 1
ATOM 7051 O O . GLU A 1 888 ? -13.845 -6.788 -27.495 1.00 72.88 888 GLU A O 1
ATOM 7056 N N . SER A 1 889 ? -15.792 -7.608 -26.745 1.00 62.12 889 SER A N 1
ATOM 7057 C CA . SER A 1 889 ? -16.625 -7.082 -27.828 1.00 62.12 889 SER A CA 1
ATOM 7058 C C . SER A 1 889 ? -18.017 -6.695 -27.308 1.00 62.12 889 SER A C 1
ATOM 7060 O O . SER A 1 889 ? -18.626 -7.443 -26.546 1.00 62.12 889 SER A O 1
ATOM 7062 N N . GLY A 1 890 ? -18.528 -5.523 -27.705 1.00 77.88 890 GLY A N 1
ATOM 7063 C CA . GLY A 1 890 ? -19.834 -5.000 -27.271 1.00 77.88 890 GLY A CA 1
ATOM 7064 C C . GLY A 1 890 ? -19.763 -3.626 -26.592 1.00 77.88 890 GLY A C 1
ATOM 7065 O O . GLY A 1 890 ? -18.761 -2.922 -26.701 1.00 77.88 890 GLY A O 1
ATOM 7066 N N . ASP A 1 891 ? -20.850 -3.226 -25.923 1.00 86.19 891 ASP A N 1
ATOM 7067 C CA . ASP A 1 891 ? -20.909 -1.989 -25.130 1.00 86.19 891 ASP A CA 1
ATOM 7068 C C . ASP A 1 891 ? -20.300 -2.233 -23.743 1.00 86.19 891 ASP A C 1
ATOM 7070 O O . ASP A 1 891 ? -20.815 -3.032 -22.963 1.00 86.19 891 ASP A O 1
ATOM 7074 N N . SER A 1 892 ? -19.185 -1.562 -23.459 1.00 89.62 892 SER A N 1
ATOM 7075 C CA . SER A 1 892 ? -18.505 -1.611 -22.161 1.00 89.62 892 SER A CA 1
ATOM 7076 C C . SER A 1 892 ? -19.069 -0.563 -21.202 1.00 89.62 892 SER A C 1
ATOM 7078 O O . SER A 1 892 ? -19.384 0.557 -21.616 1.00 89.62 892 SER A O 1
ATOM 7080 N N . ASP A 1 893 ? -19.139 -0.885 -19.909 1.00 92.00 893 ASP A N 1
ATOM 7081 C CA . ASP A 1 893 ? -19.454 0.090 -18.859 1.00 92.00 893 ASP A CA 1
ATOM 7082 C C . ASP A 1 893 ? -18.270 1.042 -18.570 1.00 92.00 893 ASP A C 1
ATOM 7084 O O . ASP A 1 893 ? -18.416 2.008 -17.818 1.00 92.00 893 ASP A O 1
ATOM 7088 N N . TYR A 1 894 ? -17.117 0.817 -19.211 1.00 91.38 894 TYR A N 1
ATOM 7089 C CA . TYR A 1 894 ? -15.867 1.541 -18.997 1.00 91.38 894 TYR A CA 1
ATOM 7090 C C . TYR A 1 894 ? -15.352 2.270 -20.249 1.00 91.38 894 TYR A C 1
ATOM 7092 O O . TYR A 1 894 ? -15.781 2.021 -21.379 1.00 91.38 894 TYR A O 1
ATOM 7100 N N . TYR A 1 895 ? -14.404 3.184 -20.045 1.00 90.38 895 TYR A N 1
ATOM 7101 C CA . TYR A 1 895 ? -13.588 3.824 -21.076 1.00 90.38 895 TYR A CA 1
ATOM 7102 C C . TYR A 1 895 ? -12.124 3.929 -20.618 1.00 90.38 895 TYR A C 1
ATOM 7104 O O . TYR A 1 895 ? -11.834 3.842 -19.425 1.00 90.38 895 TYR A O 1
ATOM 7112 N N . LEU A 1 896 ? -11.198 4.097 -21.566 1.00 89.31 896 LEU A N 1
ATOM 7113 C CA . LEU A 1 896 ? -9.771 4.268 -21.278 1.00 89.31 896 LEU A CA 1
ATOM 7114 C C . LEU A 1 896 ? -9.405 5.749 -21.193 1.00 89.31 896 LEU A C 1
ATOM 7116 O O . LEU A 1 896 ? -9.808 6.536 -22.050 1.00 89.31 896 LEU A O 1
ATOM 7120 N N . TRP A 1 897 ? -8.616 6.105 -20.185 1.00 89.00 897 TRP A N 1
ATOM 7121 C CA . TRP A 1 897 ? -8.164 7.467 -19.914 1.00 89.00 897 TRP A CA 1
ATOM 7122 C C . TRP A 1 897 ? -6.663 7.497 -19.593 1.00 89.00 897 TRP A C 1
ATOM 7124 O O . TRP A 1 897 ? -6.163 6.597 -18.925 1.00 89.00 897 TRP A O 1
ATOM 7134 N N . SER A 1 898 ? -5.951 8.527 -20.046 1.00 84.38 898 SER A N 1
ATOM 7135 C CA . SER A 1 898 ? -4.551 8.816 -19.703 1.00 84.38 898 SER A CA 1
ATOM 7136 C C . SER A 1 898 ? -4.429 10.277 -19.239 1.00 84.38 898 SER A C 1
ATOM 7138 O O . SER A 1 898 ? -5.163 11.135 -19.740 1.00 84.38 898 SER A O 1
ATOM 7140 N N . PRO A 1 899 ? -3.548 10.588 -18.271 1.00 78.81 899 PRO A N 1
ATOM 7141 C CA . PRO A 1 899 ? -3.246 11.972 -17.914 1.00 78.81 899 PRO A CA 1
ATOM 7142 C C . PRO A 1 899 ? -2.450 12.652 -19.041 1.00 78.81 899 PRO A C 1
ATOM 7144 O O . PRO A 1 899 ? -1.463 12.100 -19.520 1.00 78.81 899 PRO A O 1
ATOM 7147 N N . THR A 1 900 ? -2.861 13.854 -19.459 1.00 74.50 900 THR A N 1
ATOM 7148 C CA . THR A 1 900 ? -2.222 14.607 -20.559 1.00 74.50 900 THR A CA 1
ATOM 7149 C C . THR A 1 900 ? -2.126 16.103 -20.244 1.00 74.50 900 THR A C 1
ATOM 7151 O O . THR A 1 900 ? -3.130 16.813 -20.317 1.00 74.50 900 THR A O 1
ATOM 7154 N N . HIS A 1 901 ? -0.946 16.628 -19.910 1.00 67.25 901 HIS A N 1
ATOM 7155 C CA . HIS A 1 901 ? -0.820 18.056 -19.592 1.00 67.25 901 HIS A CA 1
ATOM 7156 C C . HIS A 1 901 ? -0.562 18.920 -20.846 1.00 67.25 901 HIS A C 1
ATOM 7158 O O . HIS A 1 901 ? 0.245 18.527 -21.684 1.00 67.25 901 HIS A O 1
ATOM 7164 N N . PRO A 1 902 ? -1.134 20.137 -20.970 1.00 63.16 902 PRO A N 1
ATOM 7165 C CA . PRO A 1 902 ? -0.905 21.031 -22.117 1.00 63.16 902 PRO A CA 1
ATOM 7166 C C . PRO A 1 902 ? 0.548 21.471 -22.352 1.00 63.16 902 PRO A C 1
ATOM 7168 O O . PRO A 1 902 ? 0.871 21.958 -23.430 1.00 63.16 902 PRO A O 1
ATOM 7171 N N . LEU A 1 903 ? 1.410 21.350 -21.336 1.00 64.38 903 LEU A N 1
ATOM 7172 C CA . LEU A 1 903 ? 2.849 21.641 -21.444 1.00 64.38 903 LEU A CA 1
ATOM 7173 C C . LEU A 1 903 ? 3.672 20.443 -21.940 1.00 64.38 903 LEU A C 1
ATOM 7175 O O . LEU A 1 903 ? 4.882 20.572 -22.106 1.00 64.38 903 LEU A O 1
ATOM 7179 N N . GLN A 1 904 ? 3.039 19.287 -22.146 1.00 65.50 904 GLN A N 1
ATOM 7180 C CA . GLN A 1 904 ? 3.674 18.094 -22.687 1.00 65.50 904 GLN A CA 1
ATOM 7181 C C . GLN A 1 904 ? 3.230 17.898 -24.135 1.00 65.50 904 GLN A C 1
ATOM 7183 O O . GLN A 1 904 ? 2.041 17.804 -24.433 1.00 65.50 904 GLN A O 1
ATOM 7188 N N . ASP A 1 905 ? 4.202 17.801 -25.041 1.00 65.81 905 ASP A N 1
ATOM 7189 C CA . ASP A 1 905 ? 3.937 17.561 -26.464 1.00 65.81 905 ASP A CA 1
ATOM 7190 C C . ASP A 1 905 ? 3.461 16.118 -26.739 1.00 65.81 905 ASP A C 1
ATOM 7192 O O . ASP A 1 905 ? 2.958 15.823 -27.826 1.00 65.81 905 ASP A O 1
ATOM 7196 N N . ASN A 1 906 ? 3.636 15.200 -25.777 1.00 70.25 906 ASN A N 1
ATOM 7197 C CA . ASN A 1 906 ? 3.222 13.800 -25.861 1.00 70.25 906 ASN A CA 1
ATOM 7198 C C . ASN A 1 906 ? 2.765 13.247 -24.495 1.00 70.25 906 ASN A C 1
ATOM 7200 O O . ASN A 1 906 ? 3.048 13.822 -23.452 1.00 70.25 906 ASN A O 1
ATOM 7204 N N . GLU A 1 907 ? 2.070 12.108 -24.511 1.00 75.00 907 GLU A N 1
ATOM 7205 C CA . GLU A 1 907 ? 1.591 11.409 -23.301 1.00 75.00 907 GLU A CA 1
ATOM 7206 C C . GLU A 1 907 ? 2.661 10.482 -22.690 1.00 75.00 907 GLU A C 1
ATOM 7208 O O . GLU A 1 907 ? 2.339 9.578 -21.921 1.00 75.00 907 GLU A O 1
ATOM 7213 N N . CYS A 1 908 ? 3.921 10.621 -23.116 1.00 80.12 908 CYS A N 1
ATOM 7214 C CA . CYS A 1 908 ? 4.950 9.638 -22.829 1.00 80.12 908 CYS A CA 1
ATOM 7215 C C . CYS A 1 908 ? 5.712 9.973 -21.551 1.00 80.12 908 CYS A C 1
ATOM 7217 O O . CYS A 1 908 ? 6.428 10.973 -21.485 1.00 80.12 908 CYS A O 1
ATOM 7219 N N . LEU A 1 909 ? 5.625 9.081 -20.571 1.00 77.31 909 LEU A N 1
ATOM 7220 C CA . LEU A 1 909 ? 6.343 9.175 -19.313 1.00 77.31 909 LEU A CA 1
ATOM 7221 C C . LEU A 1 909 ? 7.084 7.858 -19.071 1.00 77.31 909 LEU A C 1
ATOM 7223 O O . LEU A 1 909 ? 6.509 6.788 -19.229 1.00 77.31 909 LEU A O 1
ATOM 7227 N N . PHE A 1 910 ? 8.382 7.934 -18.760 1.00 76.12 910 PHE A N 1
ATOM 7228 C CA . PHE A 1 910 ? 9.255 6.756 -18.629 1.00 76.12 910 PHE A CA 1
ATOM 7229 C C . PHE A 1 910 ? 9.137 5.788 -19.821 1.00 76.12 910 PHE A C 1
ATOM 7231 O O . PHE A 1 910 ? 9.054 4.571 -19.679 1.00 76.12 910 PHE A O 1
ATOM 7238 N N . GLY A 1 911 ? 9.111 6.330 -21.038 1.00 79.44 911 GLY A N 1
ATOM 7239 C CA . GLY A 1 911 ? 9.090 5.514 -22.245 1.00 79.44 911 GLY A CA 1
ATOM 7240 C C . GLY A 1 911 ? 7.785 4.764 -22.519 1.00 79.44 911 GLY A C 1
ATOM 7241 O O . GLY A 1 911 ? 7.783 3.959 -23.450 1.00 79.44 911 GLY A O 1
ATOM 7242 N N . HIS A 1 912 ? 6.685 5.032 -21.803 1.00 85.00 912 HIS A N 1
ATOM 7243 C CA . HIS A 1 912 ? 5.346 4.522 -22.128 1.00 85.00 912 HIS A CA 1
ATOM 7244 C C . HIS A 1 912 ? 4.211 5.513 -21.864 1.00 85.00 912 HIS A C 1
ATOM 7246 O O . HIS A 1 912 ? 4.363 6.541 -21.217 1.00 85.00 912 HIS A O 1
ATOM 7252 N N . VAL A 1 913 ? 3.033 5.160 -22.378 1.00 86.25 913 VAL A N 1
ATOM 7253 C CA . VAL A 1 913 ? 1.741 5.758 -22.039 1.00 86.25 913 VAL A CA 1
ATOM 7254 C C . VAL A 1 913 ? 0.961 4.781 -21.161 1.00 86.25 913 VAL A C 1
ATOM 7256 O O . VAL A 1 913 ? 0.669 3.658 -21.592 1.00 86.25 913 VAL A O 1
ATOM 7259 N N . SER A 1 914 ? 0.596 5.223 -19.958 1.00 85.81 914 SER A N 1
ATOM 7260 C CA . SER A 1 914 ? -0.226 4.478 -18.995 1.00 85.81 914 SER A CA 1
ATOM 7261 C C . SER A 1 914 ? -1.715 4.782 -19.211 1.00 85.81 914 SER A C 1
ATOM 7263 O O . SER A 1 914 ? -2.143 5.932 -19.109 1.00 85.81 914 SER A O 1
ATOM 7265 N N . LYS A 1 915 ? -2.518 3.755 -19.525 1.00 86.81 915 LYS A N 1
ATOM 7266 C CA . LYS A 1 915 ? -3.967 3.870 -19.763 1.00 86.81 915 LYS A CA 1
ATOM 7267 C C . LYS A 1 915 ? -4.762 3.239 -18.633 1.00 86.81 915 LYS A C 1
ATOM 7269 O O . LYS A 1 915 ? -4.613 2.051 -18.344 1.00 86.81 915 LYS A O 1
ATOM 7274 N N . TYR A 1 916 ? -5.666 4.025 -18.071 1.00 86.88 916 TYR A N 1
ATOM 7275 C CA . TYR A 1 916 ? -6.489 3.669 -16.931 1.00 86.88 916 TYR A CA 1
ATOM 7276 C C . TYR A 1 916 ? -7.926 3.370 -17.342 1.00 86.88 916 TYR A C 1
ATOM 7278 O O . TYR A 1 916 ? -8.519 4.111 -18.130 1.00 86.88 916 TYR A O 1
ATOM 7286 N N . LEU A 1 917 ? -8.497 2.304 -16.790 1.00 87.25 917 LEU A N 1
ATOM 7287 C CA . LEU A 1 917 ? -9.900 1.958 -16.957 1.00 87.25 917 LEU A CA 1
ATOM 7288 C C . LEU A 1 917 ? -10.758 2.798 -16.007 1.00 87.25 917 LEU A C 1
ATOM 7290 O O . LEU A 1 917 ? -10.553 2.787 -14.793 1.00 87.25 917 LEU A O 1
ATOM 7294 N N . ARG A 1 918 ? -11.728 3.525 -16.563 1.00 89.06 918 ARG A N 1
ATOM 7295 C CA . ARG A 1 918 ? -12.649 4.382 -15.810 1.00 89.06 918 ARG A CA 1
ATOM 7296 C C . ARG A 1 918 ? -14.092 4.079 -16.158 1.00 89.06 918 ARG A C 1
ATOM 7298 O O . ARG A 1 918 ? -14.425 3.853 -17.321 1.00 89.06 918 ARG A O 1
ATOM 7305 N N . LYS A 1 919 ? -14.955 4.063 -15.145 1.00 91.12 919 LYS A N 1
ATOM 7306 C CA . LYS A 1 919 ? -16.385 3.802 -15.309 1.00 91.12 919 LYS A CA 1
ATOM 7307 C C . LYS A 1 919 ? -17.058 4.983 -16.006 1.00 91.12 919 LYS A C 1
ATOM 7309 O O . LYS A 1 919 ? -16.813 6.142 -15.681 1.00 91.12 919 LYS A O 1
ATOM 7314 N N . LYS A 1 920 ? -17.941 4.700 -16.961 1.00 92.75 920 LYS A N 1
ATOM 7315 C CA . LYS A 1 920 ? -18.754 5.734 -17.605 1.00 92.75 920 LYS A CA 1
ATOM 7316 C C . LYS A 1 920 ? -19.779 6.295 -16.613 1.00 92.75 920 LYS A C 1
ATOM 7318 O O . LYS A 1 920 ? -20.509 5.555 -15.959 1.00 92.75 920 LYS A O 1
ATOM 7323 N N . THR A 1 921 ? -19.885 7.622 -16.549 1.00 91.69 921 THR A N 1
ATOM 7324 C CA . THR A 1 921 ? -20.723 8.332 -15.561 1.00 91.69 921 THR A CA 1
ATOM 7325 C C . THR A 1 921 ? -22.237 8.105 -15.694 1.00 91.69 921 THR A C 1
ATOM 7327 O O . THR A 1 921 ? -22.989 8.510 -14.817 1.00 91.69 921 THR A O 1
ATOM 7330 N N . ASP A 1 922 ? -22.701 7.533 -16.808 1.00 89.69 922 ASP A N 1
ATOM 7331 C CA . ASP A 1 922 ? -24.113 7.253 -17.104 1.00 89.69 922 ASP A CA 1
ATOM 7332 C C . ASP A 1 922 ? -24.530 5.805 -16.781 1.00 89.69 922 ASP A C 1
ATOM 7334 O O . ASP A 1 922 ? -25.692 5.438 -16.968 1.00 89.69 922 ASP A O 1
ATOM 7338 N N . ARG A 1 923 ? -23.605 4.967 -16.292 1.00 90.81 923 ARG A N 1
ATOM 7339 C CA . ARG A 1 923 ? -23.851 3.544 -16.023 1.00 90.81 923 ARG A CA 1
ATOM 7340 C C . ARG A 1 923 ? -24.201 3.291 -14.562 1.00 90.81 923 ARG A C 1
ATOM 7342 O O . ARG A 1 923 ? -23.428 3.602 -13.658 1.00 90.81 923 ARG A O 1
ATOM 7349 N N . ASN A 1 924 ? -25.356 2.659 -14.345 1.00 89.75 924 ASN A N 1
ATOM 7350 C CA . ASN A 1 924 ? -25.814 2.230 -13.024 1.00 89.75 924 ASN A CA 1
ATOM 7351 C C . ASN A 1 924 ? -25.361 0.792 -12.710 1.00 89.75 924 ASN A C 1
ATOM 7353 O O . ASN A 1 924 ? -26.129 -0.164 -12.825 1.00 89.75 924 ASN A O 1
ATOM 7357 N N . CYS A 1 925 ? -24.088 0.647 -12.371 1.00 91.44 925 CYS A N 1
ATOM 7358 C CA . CYS A 1 925 ? -23.442 -0.596 -11.946 1.00 91.44 925 CYS A CA 1
ATOM 7359 C C . CYS A 1 925 ? -22.372 -0.268 -10.893 1.00 91.44 925 CYS A C 1
ATOM 7361 O O . CYS A 1 925 ? -22.028 0.903 -10.750 1.00 91.44 925 CYS A O 1
ATOM 7363 N N . TYR A 1 926 ? -21.852 -1.240 -10.149 1.00 90.44 926 TYR A N 1
ATOM 7364 C CA . TYR A 1 926 ? -20.734 -1.025 -9.218 1.00 90.44 926 TYR A CA 1
ATOM 7365 C C . TYR A 1 926 ? -19.430 -1.602 -9.774 1.00 90.44 926 TYR A C 1
ATOM 7367 O O . TYR A 1 926 ? -19.456 -2.576 -10.530 1.00 90.44 926 TYR A O 1
ATOM 7375 N N . ASN A 1 927 ? -18.293 -1.011 -9.416 1.00 88.19 927 ASN A N 1
ATOM 7376 C CA . ASN A 1 927 ? -16.996 -1.547 -9.801 1.00 88.19 927 ASN A CA 1
ATOM 7377 C C . ASN A 1 927 ? -16.683 -2.789 -8.968 1.00 88.19 927 ASN A C 1
ATOM 7379 O O . ASN A 1 927 ? -16.740 -2.764 -7.739 1.00 88.19 927 ASN A O 1
ATOM 7383 N N . ASP A 1 928 ? -16.338 -3.888 -9.635 1.00 75.19 928 ASP A N 1
ATOM 7384 C CA . ASP A 1 928 ? -15.822 -5.044 -8.918 1.00 75.19 928 ASP A CA 1
ATOM 7385 C C . ASP A 1 928 ? -14.439 -4.700 -8.343 1.00 75.19 928 ASP A C 1
ATOM 7387 O O . ASP A 1 928 ? -13.553 -4.208 -9.046 1.00 75.19 928 ASP A O 1
ATOM 7391 N N . HIS A 1 929 ? -14.254 -4.968 -7.053 1.00 67.00 929 HIS A N 1
ATOM 7392 C CA . HIS A 1 929 ? -13.009 -4.755 -6.322 1.00 67.00 929 HIS A CA 1
ATOM 7393 C C . HIS A 1 929 ? -11.785 -5.434 -6.960 1.00 67.00 929 HIS A C 1
ATOM 7395 O O . HIS A 1 929 ? -10.663 -5.013 -6.698 1.00 67.00 929 HIS A O 1
ATOM 7401 N N . ARG A 1 930 ? -11.992 -6.462 -7.794 1.00 63.88 930 ARG A N 1
ATOM 7402 C CA . ARG A 1 930 ? -10.931 -7.199 -8.504 1.00 63.88 930 ARG A CA 1
ATOM 7403 C C . ARG A 1 930 ? -10.443 -6.515 -9.785 1.00 63.88 930 ARG A C 1
ATOM 7405 O O . ARG A 1 930 ? -9.510 -7.007 -10.411 1.00 63.88 930 ARG A O 1
ATOM 7412 N N . ILE A 1 931 ? -11.083 -5.429 -10.220 1.00 65.69 931 ILE A N 1
ATOM 7413 C CA . ILE A 1 931 ? -10.723 -4.748 -11.468 1.00 65.69 931 ILE A CA 1
ATOM 7414 C C . ILE A 1 931 ? -9.428 -3.955 -11.283 1.00 65.69 931 ILE A C 1
ATOM 7416 O O . ILE A 1 931 ? -9.335 -3.076 -10.428 1.00 65.69 931 ILE A O 1
ATOM 7420 N N . GLU A 1 932 ? -8.441 -4.233 -12.134 1.00 66.12 932 GLU A N 1
ATOM 7421 C CA . GLU A 1 932 ? -7.208 -3.454 -12.204 1.00 66.12 932 GLU A CA 1
ATOM 7422 C C . GLU A 1 932 ? -7.428 -2.144 -12.968 1.00 66.12 932 GLU A C 1
ATOM 7424 O O . GLU A 1 932 ? -7.855 -2.126 -14.125 1.00 66.12 932 GLU A O 1
ATOM 7429 N N . HIS A 1 933 ? -7.091 -1.023 -12.329 1.00 69.81 933 HIS A N 1
ATOM 7430 C CA . HIS A 1 933 ? -7.232 0.294 -12.946 1.00 69.81 933 HIS A CA 1
ATOM 7431 C C . HIS A 1 933 ? -6.249 0.534 -14.081 1.00 69.81 933 HIS A C 1
ATOM 7433 O O . HIS A 1 933 ? -6.623 1.166 -15.062 1.00 69.81 933 HIS A O 1
ATOM 7439 N N . LEU A 1 934 ? -5.002 0.072 -13.969 1.00 76.56 934 LEU A N 1
ATOM 7440 C CA . LEU A 1 934 ? -4.022 0.199 -15.045 1.00 76.56 934 LEU A CA 1
ATOM 7441 C C . LEU A 1 934 ? -4.286 -0.895 -16.082 1.00 76.56 934 LEU A C 1
ATOM 7443 O O . LEU A 1 934 ? -3.866 -2.032 -15.922 1.00 76.56 934 LEU A O 1
ATOM 7447 N N . TYR A 1 935 ? -4.994 -0.541 -17.148 1.00 77.88 935 TYR A N 1
ATOM 7448 C CA . TYR A 1 935 ? -5.479 -1.504 -18.133 1.00 77.88 935 TYR A CA 1
ATOM 7449 C C . TYR A 1 935 ? -4.445 -1.830 -19.209 1.00 77.88 935 TYR A C 1
ATOM 7451 O O . TYR A 1 935 ? -4.332 -2.966 -19.666 1.00 77.88 935 TYR A O 1
ATOM 7459 N N . ALA A 1 936 ? -3.711 -0.818 -19.673 1.00 79.62 936 ALA A N 1
ATOM 7460 C CA . ALA A 1 936 ? -2.754 -0.995 -20.754 1.00 79.62 936 ALA A CA 1
ATOM 7461 C C . ALA A 1 936 ? -1.578 -0.029 -20.640 1.00 79.62 936 ALA A C 1
ATOM 7463 O O . ALA A 1 936 ? -1.743 1.143 -20.311 1.00 79.62 936 ALA A O 1
ATOM 7464 N N . ILE A 1 937 ? -0.403 -0.532 -21.007 1.00 82.94 937 ILE A N 1
ATOM 7465 C CA . ILE A 1 937 ? 0.829 0.237 -21.168 1.00 82.94 937 ILE A CA 1
ATOM 7466 C C . ILE A 1 937 ? 1.216 0.161 -22.645 1.00 82.94 937 ILE A C 1
ATOM 7468 O O . ILE A 1 937 ? 1.139 -0.904 -23.261 1.00 82.94 937 ILE A O 1
ATOM 7472 N N . SER A 1 938 ? 1.570 1.293 -23.247 1.00 86.25 938 SER A N 1
ATOM 7473 C CA . SER A 1 938 ? 2.015 1.367 -24.644 1.00 86.25 938 SER A CA 1
ATOM 7474 C C . SER A 1 938 ? 3.358 2.079 -24.733 1.00 86.25 938 SER A C 1
ATOM 7476 O O . SER A 1 938 ? 3.434 3.260 -24.417 1.00 86.25 938 SER A O 1
ATOM 7478 N N . ASN A 1 939 ? 4.401 1.374 -25.172 1.00 89.38 939 ASN A N 1
ATOM 7479 C CA . ASN A 1 939 ? 5.761 1.915 -25.197 1.00 89.38 939 ASN A CA 1
ATOM 7480 C C . ASN A 1 939 ? 5.927 2.989 -26.287 1.00 89.38 939 ASN A C 1
ATOM 7482 O O . ASN A 1 939 ? 5.381 2.878 -27.388 1.00 89.38 939 ASN A O 1
ATOM 7486 N N . CYS A 1 940 ? 6.731 4.001 -25.987 1.00 88.50 940 CYS A N 1
ATOM 7487 C CA . CYS A 1 940 ? 7.137 5.087 -26.871 1.00 88.50 940 CYS A CA 1
ATOM 7488 C C . CYS A 1 940 ? 8.533 4.840 -27.460 1.00 88.50 940 CYS A C 1
ATOM 7490 O O . CYS A 1 940 ? 9.227 3.899 -27.085 1.00 88.50 940 CYS A O 1
ATOM 7492 N N . THR A 1 941 ? 8.995 5.724 -28.345 1.00 89.69 941 THR A N 1
ATOM 7493 C CA . THR A 1 941 ? 10.394 5.755 -28.808 1.00 89.69 941 THR A CA 1
ATOM 7494 C C . THR A 1 941 ? 11.323 6.397 -27.778 1.00 89.69 941 THR A C 1
ATOM 7496 O O . THR A 1 941 ? 10.930 7.384 -27.162 1.00 89.69 941 THR A O 1
ATOM 7499 N N . CYS A 1 942 ? 12.558 5.902 -27.643 1.00 86.06 942 CYS A N 1
ATOM 7500 C CA . CYS A 1 942 ? 13.544 6.434 -26.700 1.00 86.06 942 CYS A CA 1
ATOM 7501 C C . CYS A 1 942 ? 14.031 7.834 -27.089 1.00 86.06 942 CYS A C 1
ATOM 7503 O O . CYS A 1 942 ? 14.335 8.119 -28.255 1.00 86.06 942 CYS A O 1
ATOM 7505 N N . THR A 1 943 ? 14.148 8.689 -26.078 1.00 80.75 943 THR A N 1
ATOM 7506 C CA . THR A 1 943 ? 14.639 10.067 -26.144 1.00 80.75 943 THR A CA 1
ATOM 7507 C C . THR A 1 943 ? 15.759 10.280 -25.126 1.00 80.75 943 THR A C 1
ATOM 7509 O O . THR A 1 943 ? 16.014 9.428 -24.286 1.00 80.75 943 THR A O 1
ATOM 7512 N N . ARG A 1 944 ? 16.423 11.444 -25.133 1.00 74.94 944 ARG A N 1
ATOM 7513 C CA . ARG A 1 944 ? 17.472 11.766 -24.144 1.00 74.94 944 ARG A CA 1
ATOM 7514 C C . ARG A 1 944 ? 16.987 11.681 -22.687 1.00 74.94 944 ARG A C 1
ATOM 7516 O O . ARG A 1 944 ? 17.815 11.405 -21.820 1.00 74.94 944 ARG A O 1
ATOM 7523 N N . ALA A 1 945 ? 15.700 11.927 -22.428 1.00 73.19 945 ALA A N 1
ATOM 7524 C CA . ALA A 1 945 ? 15.1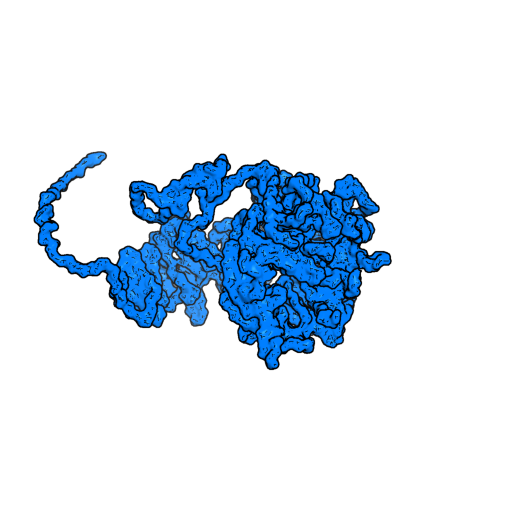10 11.897 -21.088 1.00 73.19 945 ALA A CA 1
ATOM 7525 C C . ALA A 1 945 ? 15.023 10.479 -20.495 1.00 73.19 945 ALA A C 1
ATOM 7527 O O . ALA A 1 945 ? 14.879 10.335 -19.288 1.00 73.19 945 ALA A O 1
ATOM 7528 N N . ASP A 1 946 ? 15.167 9.446 -21.328 1.00 75.62 946 ASP A N 1
ATOM 7529 C CA . ASP A 1 946 ? 15.118 8.036 -20.934 1.00 75.62 946 ASP A CA 1
ATOM 7530 C C . ASP A 1 946 ? 16.485 7.487 -20.462 1.00 75.62 946 ASP A C 1
ATOM 7532 O O . ASP A 1 946 ? 16.623 6.285 -20.231 1.00 75.62 946 ASP A O 1
ATOM 7536 N N . TYR A 1 947 ? 17.507 8.343 -20.324 1.00 74.50 947 TYR A N 1
ATOM 7537 C CA . TYR A 1 947 ? 18.889 7.943 -20.024 1.00 74.50 947 TYR A CA 1
ATOM 7538 C C . TYR A 1 947 ? 19.497 8.689 -18.818 1.00 74.50 947 TYR A C 1
ATOM 7540 O O . TYR A 1 947 ? 19.519 9.924 -18.796 1.00 74.50 947 TYR A O 1
ATOM 7548 N N . ASP A 1 948 ? 20.067 7.943 -17.868 1.00 69.75 948 ASP A N 1
ATOM 7549 C CA . ASP A 1 948 ? 20.941 8.379 -16.761 1.00 69.75 948 ASP A CA 1
ATOM 7550 C C . ASP A 1 948 ? 22.295 7.642 -16.831 1.00 69.75 948 ASP A C 1
ATOM 7552 O O . ASP A 1 948 ? 22.505 6.960 -17.804 1.00 69.75 948 ASP A O 1
ATOM 7556 N N . ASP A 1 949 ? 23.272 7.769 -15.929 1.00 65.06 949 ASP A N 1
ATOM 7557 C CA . ASP A 1 949 ? 24.405 6.810 -15.905 1.00 65.06 949 ASP A CA 1
ATOM 7558 C C . ASP A 1 949 ? 24.989 6.675 -14.490 1.00 65.06 949 ASP A C 1
ATOM 7560 O O . ASP A 1 949 ? 24.927 7.589 -13.663 1.00 65.06 949 ASP A O 1
ATOM 7564 N N . TYR A 1 950 ? 25.522 5.491 -14.200 1.00 53.59 950 TYR A N 1
ATOM 7565 C CA . TYR A 1 950 ? 26.149 5.104 -12.951 1.00 53.59 950 TYR A CA 1
ATOM 7566 C C . TYR A 1 950 ? 27.585 5.638 -12.906 1.00 53.59 950 TYR A C 1
ATOM 7568 O O . TYR A 1 950 ? 28.423 5.272 -13.726 1.00 53.59 950 TYR A O 1
ATOM 7576 N N . ASN A 1 951 ? 27.887 6.478 -11.912 1.00 59.53 951 ASN A N 1
ATOM 7577 C CA . ASN A 1 951 ? 29.170 7.177 -11.751 1.00 59.53 951 ASN A CA 1
ATOM 7578 C C . ASN A 1 951 ? 29.475 8.264 -12.797 1.00 59.53 951 ASN A C 1
ATOM 7580 O O . ASN A 1 951 ? 30.630 8.676 -12.879 1.00 59.53 951 ASN A O 1
ATOM 7584 N N . PHE A 1 952 ? 28.497 8.759 -13.560 1.00 62.41 952 PHE A N 1
ATOM 7585 C CA . PHE A 1 952 ? 28.675 9.946 -14.404 1.00 62.41 952 PHE A CA 1
ATOM 7586 C C . PHE A 1 952 ? 27.768 11.085 -13.929 1.00 62.41 952 PHE A C 1
ATOM 7588 O O . PHE A 1 952 ? 26.651 10.859 -13.470 1.00 62.41 952 PHE A O 1
ATOM 7595 N N . GLU A 1 953 ? 28.250 12.315 -14.059 1.00 59.41 953 GLU A N 1
ATOM 7596 C CA . GLU A 1 953 ? 27.529 13.547 -13.746 1.00 59.41 953 GLU A CA 1
ATOM 7597 C C . GLU A 1 953 ? 27.492 14.479 -14.958 1.00 59.41 953 GLU A C 1
ATOM 7599 O O . GLU A 1 953 ? 28.329 14.384 -15.855 1.00 59.41 953 GLU A O 1
ATOM 7604 N N . LEU A 1 954 ? 26.514 15.386 -15.000 1.00 55.81 954 LEU A N 1
ATOM 7605 C CA . LEU A 1 954 ? 26.471 16.421 -16.029 1.00 55.81 954 LEU A CA 1
ATOM 7606 C C . LEU A 1 954 ? 27.571 17.451 -15.765 1.00 55.81 954 LEU A C 1
ATOM 7608 O O . LEU A 1 954 ? 27.545 18.152 -14.755 1.00 55.81 954 LEU A O 1
ATOM 7612 N N . ASP A 1 955 ? 28.498 17.578 -16.705 1.00 57.59 955 ASP A N 1
ATOM 7613 C CA . ASP A 1 955 ? 29.504 18.626 -16.698 1.00 57.59 955 ASP A CA 1
ATOM 7614 C C . ASP A 1 955 ? 28.873 20.015 -16.984 1.00 57.59 955 ASP A C 1
ATOM 7616 O O . ASP A 1 955 ? 27.700 20.123 -17.375 1.00 57.59 955 ASP A O 1
ATOM 7620 N N . PRO A 1 956 ? 29.630 21.120 -16.840 1.00 50.28 956 PRO A N 1
ATOM 7621 C CA . PRO A 1 956 ? 29.144 22.467 -17.161 1.00 50.28 956 PRO A CA 1
ATOM 7622 C C . PRO A 1 956 ? 28.667 22.658 -18.616 1.00 50.28 956 PRO A C 1
ATOM 7624 O O . PRO A 1 956 ? 27.994 23.645 -18.919 1.00 50.28 956 PRO A O 1
ATOM 7627 N N . HIS A 1 957 ? 28.992 21.731 -19.522 1.00 61.50 957 HIS A N 1
ATOM 7628 C CA . HIS A 1 957 ? 28.567 21.703 -20.921 1.00 61.50 957 HIS A CA 1
ATOM 7629 C C . HIS A 1 957 ? 27.369 20.767 -21.176 1.00 61.50 957 HIS A C 1
ATOM 7631 O O . HIS A 1 957 ? 26.963 20.602 -22.329 1.00 61.50 957 HIS A O 1
ATOM 7637 N N . LYS A 1 958 ? 26.745 20.225 -20.117 1.00 57.19 958 LYS A N 1
ATOM 7638 C CA . LYS A 1 958 ? 25.617 19.276 -20.150 1.00 57.19 958 LYS A CA 1
ATOM 7639 C C . LYS A 1 958 ? 25.954 17.932 -20.810 1.00 57.19 958 LYS A C 1
ATOM 7641 O O . LYS A 1 958 ? 25.057 17.253 -21.320 1.00 57.19 958 LYS A O 1
ATOM 7646 N N . GLN A 1 959 ? 27.223 17.542 -20.805 1.00 63.94 959 GLN A N 1
ATOM 7647 C CA . GLN A 1 959 ? 27.675 16.212 -21.203 1.00 63.94 959 GLN A CA 1
ATOM 7648 C C . GLN A 1 959 ? 27.873 15.343 -19.961 1.00 63.94 959 GLN A C 1
ATOM 7650 O O . GLN A 1 959 ? 28.246 15.841 -18.905 1.00 63.94 959 GLN A O 1
ATOM 7655 N N . CYS A 1 960 ? 27.590 14.046 -20.063 1.00 66.19 960 CYS A N 1
ATOM 7656 C CA . CYS A 1 960 ? 27.814 13.127 -18.952 1.00 66.19 960 CYS A CA 1
ATOM 7657 C C . CYS A 1 960 ? 29.313 12.801 -18.859 1.00 66.19 960 CYS A C 1
ATOM 7659 O O . CYS A 1 960 ? 29.875 12.184 -19.762 1.00 66.19 960 CYS A O 1
ATOM 7661 N N . SER A 1 961 ? 29.961 13.232 -17.779 1.00 64.62 961 SER A N 1
ATOM 7662 C CA . SER A 1 961 ? 31.376 13.001 -17.477 1.00 64.62 961 SER A CA 1
ATOM 7663 C C . SER A 1 961 ? 31.540 12.097 -16.257 1.00 64.62 961 SER A C 1
ATOM 7665 O O . SER A 1 961 ? 30.752 12.185 -15.321 1.00 64.62 961 SER A O 1
ATOM 7667 N N . LEU A 1 962 ? 32.552 11.227 -16.255 1.00 65.12 962 LEU A N 1
ATOM 7668 C CA . LEU A 1 962 ? 32.815 10.300 -15.151 1.00 65.12 962 LEU A CA 1
ATOM 7669 C C . LEU A 1 962 ? 33.160 11.071 -13.866 1.00 65.12 962 LEU A C 1
ATOM 7671 O O . LEU A 1 962 ? 34.076 11.894 -13.861 1.00 65.12 962 LEU A O 1
ATOM 7675 N N . VAL A 1 963 ? 32.469 10.749 -12.774 1.00 60.62 963 VAL A N 1
ATOM 7676 C CA . VAL A 1 963 ? 32.702 11.325 -11.448 1.00 60.62 963 VAL A CA 1
ATOM 7677 C C . VAL A 1 963 ? 34.146 11.025 -11.010 1.00 60.62 963 VAL A C 1
ATOM 7679 O O . VAL A 1 963 ? 34.582 9.865 -11.072 1.00 60.62 963 VAL A O 1
ATOM 7682 N N . PRO A 1 964 ? 34.910 12.032 -10.544 1.00 50.81 964 PRO A N 1
ATOM 7683 C CA . PRO A 1 964 ? 36.297 11.848 -10.128 1.00 50.81 964 PRO A CA 1
ATOM 7684 C C . PRO A 1 964 ? 36.479 10.705 -9.112 1.00 50.81 964 PRO A C 1
ATOM 7686 O O . PRO A 1 964 ? 35.811 10.648 -8.083 1.00 50.81 964 PRO A O 1
ATOM 7689 N N . GLY A 1 965 ? 37.410 9.785 -9.388 1.00 53.50 965 GLY A N 1
ATOM 7690 C CA . GLY A 1 965 ? 37.742 8.661 -8.497 1.00 53.50 965 GLY A CA 1
ATOM 7691 C C . GLY A 1 965 ? 36.860 7.414 -8.644 1.00 53.50 965 GLY A C 1
ATOM 7692 O O . GLY A 1 965 ? 37.131 6.402 -7.995 1.00 53.50 965 GLY A O 1
ATOM 7693 N N . LYS A 1 966 ? 35.844 7.440 -9.513 1.00 62.72 966 LYS A N 1
ATOM 7694 C CA . LYS A 1 966 ? 35.029 6.266 -9.846 1.00 62.72 966 LYS A CA 1
ATOM 7695 C C . LYS A 1 966 ? 35.485 5.623 -11.152 1.00 62.72 966 LYS A C 1
ATOM 7697 O O . LYS A 1 966 ? 36.267 6.190 -11.911 1.00 62.72 966 LYS A O 1
ATOM 7702 N N . LYS A 1 967 ? 35.026 4.395 -11.387 1.00 64.81 967 LYS A N 1
ATOM 7703 C CA . LYS A 1 967 ? 35.226 3.674 -12.645 1.00 64.81 967 LYS A CA 1
ATOM 7704 C C . LYS A 1 967 ? 33.862 3.399 -13.276 1.00 64.81 967 LYS A C 1
ATOM 7706 O O . LYS A 1 967 ? 32.902 3.172 -12.533 1.00 64.81 967 LYS A O 1
ATOM 7711 N N . PRO A 1 968 ? 33.768 3.423 -14.612 1.00 66.75 968 PRO A N 1
ATOM 7712 C CA . PRO A 1 968 ? 32.571 2.960 -15.293 1.00 66.75 968 PRO A CA 1
ATOM 7713 C C . PRO A 1 968 ? 32.348 1.467 -15.009 1.00 66.75 968 PRO A C 1
ATOM 7715 O O . PRO A 1 968 ? 33.281 0.756 -14.616 1.00 66.75 968 PRO A O 1
ATOM 7718 N N . LEU A 1 969 ? 31.112 1.001 -15.200 1.00 67.25 969 LEU A N 1
ATOM 7719 C CA . LEU A 1 969 ? 30.752 -0.407 -15.036 1.00 67.25 969 LEU A CA 1
ATOM 7720 C C . LEU A 1 969 ? 31.661 -1.280 -15.916 1.00 67.25 969 LEU A C 1
ATOM 7722 O O . LEU A 1 969 ? 31.813 -1.016 -17.111 1.00 67.25 969 LEU A O 1
ATOM 7726 N N . SER A 1 970 ? 32.301 -2.296 -15.333 1.00 73.19 970 SER A N 1
ATOM 7727 C CA . SER A 1 970 ? 33.169 -3.184 -16.107 1.00 73.19 970 SER A CA 1
ATOM 7728 C C . SER A 1 970 ? 32.338 -4.170 -16.931 1.00 73.19 970 SER A C 1
ATOM 7730 O O . SER A 1 970 ? 31.234 -4.551 -16.543 1.00 73.19 970 SER A O 1
ATOM 7732 N N . ALA A 1 971 ? 32.898 -4.638 -18.048 1.00 69.94 971 ALA A N 1
ATOM 7733 C CA . ALA A 1 971 ? 32.290 -5.680 -18.875 1.00 69.94 971 ALA A CA 1
ATOM 7734 C C . ALA A 1 971 ? 31.937 -6.941 -18.064 1.00 69.94 971 ALA A C 1
ATOM 7736 O O . ALA A 1 971 ? 30.870 -7.526 -18.222 1.00 69.94 971 ALA A O 1
ATOM 7737 N N . GLU A 1 972 ? 32.827 -7.335 -17.152 1.00 74.19 972 GLU A N 1
ATOM 7738 C CA . GLU A 1 972 ? 32.658 -8.505 -16.288 1.00 74.19 972 GLU A CA 1
ATOM 7739 C C . GLU A 1 972 ? 31.491 -8.327 -15.315 1.00 74.19 972 GLU A C 1
ATOM 7741 O O . GLU A 1 972 ? 30.737 -9.269 -15.081 1.00 74.19 972 GLU A O 1
ATOM 7746 N N . GLN A 1 973 ? 31.325 -7.117 -14.778 1.00 70.44 973 GLN A N 1
ATOM 7747 C CA . GLN A 1 973 ? 30.226 -6.791 -13.883 1.00 70.44 973 GLN A CA 1
ATOM 7748 C C . GLN A 1 973 ? 28.892 -6.742 -14.640 1.00 70.44 973 GLN A C 1
ATOM 7750 O O . GLN A 1 973 ? 27.943 -7.398 -14.220 1.00 70.44 973 GLN A O 1
ATOM 7755 N N . TYR A 1 974 ? 28.840 -6.074 -15.799 1.00 72.81 974 TYR A N 1
ATOM 7756 C CA . TYR A 1 974 ? 27.634 -6.012 -16.633 1.00 72.81 974 TYR A CA 1
ATOM 7757 C C . TYR A 1 974 ? 27.142 -7.404 -17.047 1.00 72.81 974 TYR A C 1
ATOM 7759 O O . TYR A 1 974 ? 25.967 -7.718 -16.878 1.00 72.81 974 TYR A O 1
ATOM 7767 N N . CYS A 1 975 ? 28.040 -8.257 -17.550 1.00 78.38 975 CYS A N 1
ATOM 7768 C CA . CYS A 1 975 ? 27.690 -9.607 -17.994 1.00 78.38 975 CYS A CA 1
ATOM 7769 C C . CYS A 1 975 ? 27.339 -10.548 -16.826 1.00 78.38 975 CYS A C 1
ATOM 7771 O O . CYS A 1 975 ? 26.620 -11.522 -17.023 1.00 78.38 975 CYS A O 1
ATOM 7773 N N . LYS A 1 976 ? 27.826 -10.274 -15.607 1.00 73.69 976 LYS A N 1
ATOM 7774 C CA . LYS A 1 976 ? 27.424 -11.008 -14.396 1.00 73.69 976 LYS A CA 1
ATOM 7775 C C . LYS A 1 976 ? 26.020 -10.611 -13.940 1.00 73.69 976 LYS A C 1
ATOM 7777 O O . LYS A 1 976 ? 25.249 -11.472 -13.531 1.00 73.69 976 LYS A O 1
ATOM 7782 N N . GLU A 1 977 ? 25.708 -9.319 -13.994 1.00 64.19 977 GLU A N 1
ATOM 7783 C CA . GLU A 1 977 ? 24.393 -8.775 -13.636 1.00 64.19 977 GLU A CA 1
ATOM 7784 C C . GLU A 1 977 ? 23.329 -9.085 -14.705 1.00 64.19 977 GLU A C 1
ATOM 7786 O O . GLU A 1 977 ? 22.151 -9.202 -14.379 1.00 64.19 977 GLU A O 1
ATOM 7791 N N . ASN A 1 978 ? 23.744 -9.285 -15.963 1.00 67.44 978 ASN A N 1
ATOM 7792 C CA . ASN A 1 978 ? 22.881 -9.599 -17.104 1.00 67.44 978 ASN A CA 1
ATOM 7793 C C . ASN A 1 978 ? 23.323 -10.918 -17.771 1.00 67.44 978 ASN A C 1
ATOM 7795 O O . ASN A 1 978 ? 23.913 -10.887 -18.852 1.00 67.44 978 ASN A O 1
ATOM 7799 N N . PRO A 1 979 ? 23.052 -12.084 -17.158 1.00 68.50 979 PRO A N 1
ATOM 7800 C CA . PRO A 1 979 ? 23.515 -13.381 -17.665 1.00 68.50 979 PRO A CA 1
ATOM 7801 C C . PRO A 1 979 ? 22.951 -13.743 -19.052 1.00 68.50 979 PRO A C 1
ATOM 7803 O O . PRO A 1 979 ? 23.589 -14.483 -19.805 1.00 68.50 979 PRO A O 1
ATOM 7806 N N . ASP A 1 980 ? 21.798 -13.176 -19.418 1.00 72.12 980 ASP A N 1
ATOM 7807 C CA . ASP A 1 980 ? 21.169 -13.345 -20.735 1.00 72.12 980 ASP A CA 1
ATOM 7808 C C . ASP A 1 980 ? 21.733 -12.397 -21.808 1.00 72.12 980 ASP A C 1
ATOM 7810 O O . ASP A 1 980 ? 21.440 -12.547 -22.999 1.00 72.12 980 ASP A O 1
ATOM 7814 N N . ALA A 1 981 ? 22.544 -11.405 -21.421 1.00 73.69 981 ALA A N 1
ATOM 7815 C CA . ALA A 1 981 ? 23.139 -10.476 -22.369 1.00 73.69 981 ALA A CA 1
ATOM 7816 C C . ALA A 1 981 ? 24.245 -11.174 -23.170 1.00 73.69 981 ALA A C 1
ATOM 7818 O O . ALA A 1 981 ? 25.274 -11.598 -22.649 1.00 73.69 981 ALA A O 1
ATOM 7819 N N . VAL A 1 982 ? 24.046 -11.260 -24.485 1.00 78.56 982 VAL A N 1
ATOM 7820 C CA . VAL A 1 982 ? 25.043 -11.819 -25.412 1.00 78.56 982 VAL A CA 1
ATOM 7821 C C . VAL A 1 982 ? 26.181 -10.825 -25.675 1.00 78.56 982 VAL A C 1
ATOM 7823 O O . VAL A 1 982 ? 27.315 -11.217 -25.954 1.00 78.56 982 VAL A O 1
ATOM 7826 N N . SER A 1 983 ? 25.891 -9.530 -25.561 1.00 81.06 983 SER A N 1
ATOM 7827 C CA . SER A 1 983 ? 26.850 -8.451 -25.772 1.00 81.06 983 SER A CA 1
ATOM 7828 C C . SER A 1 983 ? 26.720 -7.360 -24.729 1.00 81.06 983 SER A C 1
ATOM 7830 O O . SER A 1 983 ? 25.604 -7.021 -24.339 1.00 81.06 983 SER A O 1
ATOM 7832 N N . TYR A 1 984 ? 27.844 -6.747 -24.383 1.00 80.69 984 TYR A N 1
ATOM 7833 C CA . TYR A 1 984 ? 27.896 -5.500 -23.636 1.00 80.69 984 TYR A CA 1
ATOM 7834 C C . TYR A 1 984 ? 28.314 -4.352 -24.561 1.00 80.69 984 TYR A C 1
ATOM 7836 O O . TYR A 1 984 ? 28.993 -4.563 -25.566 1.00 80.69 984 TYR A O 1
ATOM 7844 N N . TYR A 1 985 ? 27.903 -3.137 -24.220 1.00 79.50 985 TYR A N 1
ATOM 7845 C CA . TYR A 1 985 ? 28.323 -1.905 -24.884 1.00 79.50 985 TYR A CA 1
ATOM 7846 C C . TYR A 1 985 ? 29.307 -1.179 -23.972 1.00 79.50 985 TYR A C 1
ATOM 7848 O O . TYR A 1 985 ? 29.105 -1.158 -22.755 1.00 79.50 985 TYR A O 1
ATOM 7856 N N . GLU A 1 986 ? 30.380 -0.606 -24.523 1.00 73.81 986 GLU A N 1
ATOM 7857 C CA . GLU A 1 986 ? 31.266 0.224 -23.702 1.00 73.81 986 GLU A CA 1
ATOM 7858 C C . GLU A 1 986 ? 30.467 1.398 -23.109 1.00 73.81 986 GLU A C 1
ATOM 7860 O O . GLU A 1 986 ? 29.713 2.033 -23.854 1.00 73.81 986 GLU A O 1
ATOM 7865 N N . PRO A 1 987 ? 30.600 1.704 -21.806 1.00 71.94 987 PRO A N 1
ATOM 7866 C CA . PRO A 1 987 ? 29.834 2.778 -21.177 1.00 71.94 987 PRO A CA 1
ATOM 7867 C C . PRO A 1 987 ? 30.027 4.120 -21.898 1.00 71.94 987 PRO A C 1
ATOM 7869 O O . PRO A 1 987 ? 31.139 4.644 -21.966 1.00 71.94 987 PRO A O 1
ATOM 7872 N N . THR A 1 988 ? 28.942 4.673 -22.450 1.00 71.31 988 THR A N 1
ATOM 7873 C CA . THR A 1 988 ? 28.948 5.913 -23.251 1.00 71.31 988 THR A CA 1
ATOM 7874 C C . THR A 1 988 ? 28.775 7.182 -22.414 1.00 71.31 988 THR A C 1
ATOM 7876 O O . THR A 1 988 ? 28.699 8.274 -22.976 1.00 71.31 988 THR A O 1
ATOM 7879 N N . GLY A 1 989 ? 28.674 7.060 -21.087 1.00 68.50 989 GLY A N 1
ATOM 7880 C CA . GLY A 1 989 ? 28.162 8.126 -20.224 1.00 68.50 989 GLY A CA 1
ATOM 7881 C C . GLY A 1 989 ? 26.628 8.176 -20.189 1.00 68.50 989 GLY A C 1
ATOM 7882 O O . GLY A 1 989 ? 26.062 9.069 -19.560 1.00 68.50 989 GLY A O 1
ATOM 7883 N N . TYR A 1 990 ? 25.955 7.246 -20.879 1.00 71.31 990 TYR A N 1
ATOM 7884 C CA . TYR A 1 990 ? 24.508 7.083 -20.891 1.00 71.31 990 TYR A CA 1
ATOM 7885 C C . TYR A 1 990 ? 24.144 5.606 -20.697 1.00 71.31 990 TYR A C 1
ATOM 7887 O O . TYR A 1 990 ? 24.537 4.724 -21.453 1.00 71.31 990 TYR A O 1
ATOM 7895 N N . ARG A 1 991 ? 23.317 5.361 -19.697 1.00 72.31 991 ARG A N 1
ATOM 7896 C CA . ARG A 1 991 ? 22.621 4.138 -19.325 1.00 72.31 991 ARG A CA 1
ATOM 7897 C C . ARG A 1 991 ? 21.129 4.411 -19.398 1.00 72.31 991 ARG A C 1
ATOM 7899 O O . ARG A 1 991 ? 20.632 5.477 -19.059 1.00 72.31 991 ARG A O 1
ATOM 7906 N N . ARG A 1 992 ? 20.374 3.445 -19.880 1.00 74.06 992 ARG A N 1
ATOM 7907 C CA . ARG A 1 992 ? 18.924 3.567 -19.888 1.00 74.06 992 ARG A CA 1
ATOM 7908 C C . ARG A 1 992 ? 18.387 3.549 -18.450 1.00 74.06 992 ARG A C 1
ATOM 7910 O O . ARG A 1 992 ? 18.772 2.671 -17.678 1.00 74.06 992 ARG A O 1
ATOM 7917 N N . ILE A 1 993 ? 17.499 4.485 -18.103 1.00 72.12 993 ILE A N 1
ATOM 7918 C CA . ILE A 1 993 ? 16.859 4.511 -16.777 1.00 72.12 993 ILE A CA 1
ATOM 7919 C C . ILE A 1 993 ? 16.101 3.185 -16.604 1.00 72.12 993 ILE A C 1
ATOM 7921 O O . ILE A 1 993 ? 15.322 2.844 -17.493 1.00 72.12 993 ILE A O 1
ATOM 7925 N N . PRO A 1 994 ? 16.269 2.435 -15.498 1.00 64.88 994 PRO A N 1
ATOM 7926 C CA . PRO A 1 994 ? 15.626 1.126 -15.326 1.00 64.88 994 PRO A CA 1
ATOM 7927 C C . PRO A 1 994 ? 14.104 1.135 -15.530 1.00 64.88 994 PRO A C 1
ATOM 7929 O O . PRO A 1 994 ? 13.538 0.168 -16.031 1.00 64.88 994 PRO A O 1
ATOM 7932 N N . LEU A 1 995 ? 13.455 2.255 -15.204 1.00 68.62 995 LEU A N 1
ATOM 7933 C CA . LEU A 1 995 ? 12.025 2.459 -15.406 1.00 68.62 995 LEU A CA 1
ATOM 7934 C C . LEU A 1 995 ? 11.598 2.645 -16.859 1.00 68.62 995 LEU A C 1
ATOM 7936 O O . LEU A 1 995 ? 10.434 2.437 -17.187 1.00 68.62 995 LEU A O 1
ATOM 7940 N N . THR A 1 996 ? 12.476 3.125 -17.737 1.00 78.06 996 THR A N 1
ATOM 7941 C CA . THR A 1 996 ? 11.993 3.485 -19.065 1.00 78.06 996 THR A CA 1
ATOM 7942 C C . THR A 1 996 ? 11.702 2.239 -19.890 1.00 78.06 996 THR A C 1
ATOM 7944 O O . THR A 1 996 ? 12.558 1.369 -20.078 1.00 78.06 996 THR A O 1
ATOM 7947 N N . THR A 1 997 ? 10.502 2.151 -20.449 1.00 86.12 997 THR A N 1
ATOM 7948 C CA . THR A 1 997 ? 10.081 1.042 -21.321 1.00 86.12 997 THR A CA 1
ATOM 7949 C C . THR A 1 997 ? 10.187 1.386 -22.810 1.00 86.12 997 THR A C 1
ATOM 7951 O O . THR A 1 997 ? 9.774 0.597 -23.662 1.00 86.12 997 THR A O 1
ATOM 7954 N N . CYS A 1 998 ? 10.832 2.507 -23.147 1.00 86.31 998 CYS A N 1
ATOM 7955 C CA . CYS A 1 998 ? 10.975 2.996 -24.516 1.00 86.31 998 CYS A CA 1
ATOM 7956 C C . CYS A 1 998 ? 11.570 1.953 -25.494 1.00 86.31 998 CYS A C 1
ATOM 7958 O O . CYS A 1 998 ? 12.337 1.065 -25.118 1.00 86.31 998 CYS A O 1
ATOM 7960 N N . VAL A 1 999 ? 11.239 2.019 -26.782 1.00 86.44 999 VAL A N 1
ATOM 7961 C CA . VAL A 1 999 ? 11.731 1.073 -27.799 1.00 86.44 999 VAL A CA 1
ATOM 7962 C C . VAL A 1 999 ? 12.164 1.819 -29.058 1.00 86.44 999 VAL A C 1
ATOM 7964 O O . VAL A 1 999 ? 11.374 2.539 -29.667 1.00 86.44 999 VAL A O 1
ATOM 7967 N N . GLY A 1 1000 ? 13.412 1.606 -29.490 1.00 83.00 1000 GLY A N 1
ATOM 7968 C CA . GLY A 1 1000 ? 13.983 2.277 -30.663 1.00 83.00 1000 GLY A CA 1
ATOM 7969 C C . GLY A 1 1000 ? 14.145 3.788 -30.462 1.00 83.00 1000 GLY A C 1
ATOM 7970 O O . GLY A 1 1000 ? 14.091 4.277 -29.342 1.00 83.00 1000 GLY A O 1
ATOM 7971 N N . GLY A 1 1001 ? 14.330 4.551 -31.542 1.00 84.69 1001 GLY A N 1
ATOM 7972 C CA . GLY A 1 1001 ? 14.619 5.988 -31.452 1.00 84.69 1001 GLY A CA 1
ATOM 7973 C C . GLY A 1 1001 ? 16.109 6.256 -31.231 1.00 84.69 1001 GLY A C 1
ATOM 7974 O O . GLY A 1 1001 ? 16.947 5.634 -31.883 1.00 84.69 1001 GLY A O 1
ATOM 7975 N N . THR A 1 1002 ? 16.439 7.193 -30.342 1.00 82.50 1002 THR A N 1
ATOM 7976 C CA . THR A 1 1002 ? 17.830 7.587 -30.071 1.00 82.50 1002 THR A CA 1
ATOM 7977 C C . THR A 1 1002 ? 18.400 6.756 -28.920 1.00 82.50 1002 THR A C 1
ATOM 7979 O O . THR A 1 1002 ? 18.347 7.180 -27.767 1.00 82.50 1002 THR A O 1
ATOM 7982 N N . GLU A 1 1003 ? 18.940 5.572 -29.229 1.00 81.88 1003 GLU A N 1
ATOM 7983 C CA . GLU A 1 1003 ? 19.502 4.650 -28.228 1.00 81.88 1003 GLU A CA 1
ATOM 7984 C C . GLU A 1 1003 ? 20.915 5.064 -27.763 1.00 81.88 1003 GLU A C 1
ATOM 7986 O O . GLU A 1 1003 ? 21.920 4.550 -28.256 1.00 81.88 1003 GLU A O 1
ATOM 7991 N N . LEU A 1 1004 ? 20.998 6.035 -26.843 1.00 78.81 1004 LEU A N 1
ATOM 7992 C CA . LEU A 1 1004 ? 22.261 6.655 -26.397 1.00 78.81 1004 LEU A CA 1
ATOM 7993 C C . LEU A 1 1004 ? 23.224 5.692 -25.675 1.00 78.81 1004 LEU A C 1
ATOM 7995 O O . LEU A 1 1004 ? 24.440 5.889 -25.702 1.00 78.81 1004 LEU A O 1
ATOM 7999 N N . ASP A 1 1005 ? 22.685 4.640 -25.068 1.00 74.25 1005 ASP A N 1
ATOM 8000 C CA . ASP A 1 1005 ? 23.413 3.557 -24.399 1.00 74.25 1005 ASP A CA 1
ATOM 8001 C C . ASP A 1 1005 ? 24.074 2.569 -25.373 1.00 74.25 1005 ASP A C 1
ATOM 8003 O O . ASP A 1 1005 ? 24.960 1.813 -24.987 1.00 74.25 1005 ASP A O 1
ATOM 8007 N N . LYS A 1 1006 ? 23.670 2.582 -26.650 1.00 78.50 1006 LYS A N 1
ATOM 8008 C CA . LYS A 1 1006 ? 24.136 1.636 -27.680 1.00 78.50 1006 LYS A CA 1
ATOM 8009 C C . LYS A 1 1006 ? 24.947 2.296 -28.793 1.00 78.50 1006 LYS A C 1
ATOM 8011 O O . LYS A 1 1006 ? 25.113 1.715 -29.866 1.00 78.50 1006 LYS A O 1
ATOM 8016 N N . ILE A 1 1007 ? 25.430 3.519 -28.564 1.00 78.12 1007 ILE A N 1
ATOM 8017 C CA . ILE A 1 1007 ? 26.243 4.262 -29.541 1.00 78.12 1007 ILE A CA 1
ATOM 8018 C C . ILE A 1 1007 ? 27.650 3.660 -29.672 1.00 78.12 1007 ILE A C 1
ATOM 8020 O O . ILE A 1 1007 ? 28.251 3.740 -30.744 1.00 78.12 1007 ILE A O 1
ATOM 8024 N N . SER A 1 1008 ? 28.183 3.077 -28.597 1.00 77.88 1008 SER A N 1
ATOM 8025 C CA . SER A 1 1008 ? 29.511 2.465 -28.581 1.00 77.88 1008 SER A CA 1
ATOM 8026 C C . SER A 1 1008 ? 29.557 1.129 -29.323 1.00 77.88 1008 SER A C 1
ATOM 8028 O O . SER A 1 1008 ? 28.540 0.522 -29.672 1.00 77.88 1008 SER A O 1
ATOM 8030 N N . GLU A 1 1009 ? 30.777 0.662 -29.586 1.00 78.00 1009 GLU A N 1
ATOM 8031 C CA . GLU A 1 1009 ? 30.985 -0.667 -30.141 1.00 78.00 1009 GLU A CA 1
ATOM 8032 C C . GLU A 1 1009 ? 30.511 -1.722 -29.130 1.00 78.00 1009 GLU A C 1
ATOM 8034 O O . GLU A 1 1009 ? 30.828 -1.663 -27.941 1.00 78.00 1009 GLU A O 1
ATOM 8039 N N . ALA A 1 1010 ? 29.701 -2.676 -29.596 1.00 81.81 1010 ALA A N 1
ATOM 8040 C CA . ALA A 1 1010 ? 29.305 -3.792 -28.743 1.00 81.81 1010 ALA A CA 1
ATOM 8041 C C . ALA A 1 1010 ? 30.363 -4.889 -28.801 1.00 81.81 1010 ALA A C 1
ATOM 8043 O O . ALA A 1 1010 ? 30.835 -5.235 -29.887 1.00 81.81 1010 ALA A O 1
ATOM 8044 N N . HIS A 1 1011 ? 30.628 -5.486 -27.652 1.00 83.25 1011 HIS A N 1
ATOM 8045 C CA . HIS A 1 1011 ? 31.564 -6.576 -27.439 1.00 83.25 1011 HIS A CA 1
ATOM 8046 C C . HIS A 1 1011 ? 30.821 -7.799 -26.891 1.00 83.25 1011 HIS A C 1
ATOM 8048 O O . HIS A 1 1011 ? 29.810 -7.641 -26.204 1.00 83.25 1011 HIS A O 1
ATOM 8054 N N . PRO A 1 1012 ? 31.286 -9.027 -27.165 1.00 84.75 1012 PRO A N 1
ATOM 8055 C CA . PRO A 1 1012 ? 30.668 -10.222 -26.608 1.00 84.75 1012 PRO A CA 1
ATOM 8056 C C . PRO A 1 1012 ? 30.864 -10.287 -25.090 1.00 84.75 1012 PRO A C 1
ATOM 8058 O O . PRO A 1 1012 ? 31.933 -9.952 -24.573 1.00 84.75 1012 PRO A O 1
ATOM 8061 N N . CYS A 1 1013 ? 29.849 -10.771 -24.376 1.00 84.94 1013 CYS A N 1
ATOM 8062 C CA . CYS A 1 1013 ? 30.051 -11.226 -23.006 1.00 84.94 1013 CYS A CA 1
ATOM 8063 C C . CYS A 1 1013 ? 30.939 -12.481 -22.999 1.00 84.94 1013 CYS A C 1
ATOM 8065 O O . CYS A 1 1013 ? 30.892 -13.299 -23.918 1.00 84.94 1013 CYS A O 1
ATOM 8067 N N . LYS A 1 1014 ? 31.767 -12.635 -21.961 1.00 80.75 1014 LYS A N 1
ATOM 8068 C CA . LYS A 1 1014 ? 32.725 -13.745 -21.849 1.00 80.75 1014 LYS A CA 1
ATOM 8069 C C . LYS A 1 1014 ? 31.999 -15.097 -21.887 1.00 80.75 1014 LYS A C 1
ATOM 8071 O O . LYS A 1 1014 ? 31.169 -15.362 -21.022 1.00 80.75 1014 LYS A O 1
ATOM 8076 N N . GLY A 1 1015 ? 32.328 -15.956 -22.853 1.00 77.81 1015 GLY A N 1
ATOM 8077 C CA . GLY A 1 1015 ? 31.658 -17.247 -23.080 1.00 77.81 1015 GLY A CA 1
ATOM 8078 C C . GLY A 1 1015 ? 30.421 -17.183 -23.991 1.00 77.81 1015 GLY A C 1
ATOM 8079 O O . GLY A 1 1015 ? 29.782 -18.211 -24.217 1.00 77.81 1015 GLY A O 1
ATOM 8080 N N . LYS A 1 1016 ? 30.077 -15.999 -24.514 1.00 82.00 1016 LYS A N 1
ATOM 8081 C CA . LYS A 1 1016 ? 28.961 -15.740 -25.442 1.00 82.00 1016 LYS A CA 1
ATOM 8082 C C . LYS A 1 1016 ? 29.438 -15.303 -26.835 1.00 82.00 1016 LYS A C 1
ATOM 8084 O O . LYS A 1 1016 ? 28.638 -14.846 -27.650 1.00 82.00 1016 LYS A O 1
ATOM 8089 N N . GLU A 1 1017 ? 30.725 -15.467 -27.142 1.00 81.06 1017 GLU A N 1
ATOM 8090 C CA . GLU A 1 1017 ? 31.354 -15.020 -28.391 1.00 81.06 1017 GLU A CA 1
ATOM 8091 C C . GLU A 1 1017 ? 30.708 -15.664 -29.631 1.00 81.06 1017 GLU A C 1
ATOM 8093 O O . GLU A 1 1017 ? 30.435 -14.978 -30.613 1.00 81.06 1017 GLU A O 1
ATOM 8098 N N . GLU A 1 1018 ? 30.374 -16.957 -29.571 1.00 76.31 1018 GLU A N 1
ATOM 8099 C CA . GLU A 1 1018 ? 29.735 -17.665 -30.690 1.00 76.31 1018 GLU A CA 1
ATOM 8100 C C . GLU A 1 1018 ? 28.273 -17.219 -30.917 1.00 76.31 1018 GLU A C 1
ATOM 8102 O O . GLU A 1 1018 ? 27.814 -17.119 -32.057 1.00 76.31 1018 GLU A O 1
ATOM 8107 N N . GLU A 1 1019 ? 27.524 -16.921 -29.847 1.00 77.56 1019 GLU A N 1
ATOM 8108 C CA . GLU A 1 1019 ? 26.164 -16.360 -29.944 1.00 77.56 1019 GLU A CA 1
ATOM 8109 C C . GLU A 1 1019 ? 26.195 -14.930 -30.496 1.00 77.56 1019 GLU A C 1
ATOM 8111 O O . GLU A 1 1019 ? 25.372 -14.569 -31.342 1.00 77.56 1019 GLU A O 1
ATOM 8116 N N . PHE A 1 1020 ? 27.182 -14.139 -30.079 1.00 81.31 1020 PHE A N 1
ATOM 8117 C CA . PHE A 1 1020 ? 27.405 -12.782 -30.564 1.00 81.31 1020 PHE A CA 1
ATOM 8118 C C . PHE A 1 1020 ? 27.725 -12.752 -32.063 1.00 81.31 1020 PHE A C 1
ATOM 8120 O O . PHE A 1 1020 ? 27.124 -11.980 -32.818 1.00 81.31 1020 PHE A O 1
ATOM 8127 N N . GLU A 1 1021 ? 28.605 -13.647 -32.520 1.00 76.75 1021 GLU A N 1
ATOM 8128 C CA . GLU A 1 1021 ? 28.913 -13.813 -33.940 1.00 76.75 1021 GLU A CA 1
ATOM 8129 C C . GLU A 1 1021 ? 27.706 -14.315 -34.743 1.00 76.75 1021 GLU A C 1
ATOM 8131 O O . GLU A 1 1021 ? 27.495 -13.852 -35.861 1.00 76.75 1021 GLU A O 1
ATOM 8136 N N . LYS A 1 1022 ? 26.854 -15.194 -34.195 1.00 73.62 1022 LYS A N 1
ATOM 8137 C CA . LYS A 1 1022 ? 25.614 -15.640 -34.867 1.00 73.62 1022 LYS A CA 1
ATOM 8138 C C . LYS A 1 1022 ? 24.574 -14.529 -35.011 1.00 73.62 1022 LYS A C 1
ATOM 8140 O O . LYS A 1 1022 ? 23.893 -14.477 -36.034 1.00 73.62 1022 LYS A O 1
ATOM 8145 N N . LEU A 1 1023 ? 24.444 -13.648 -34.017 1.00 69.88 1023 LEU A N 1
ATOM 8146 C CA . LEU A 1 1023 ? 23.498 -12.526 -34.051 1.00 69.88 1023 LEU A CA 1
ATOM 8147 C C . LEU A 1 1023 ? 23.917 -11.426 -35.038 1.00 69.88 1023 LEU A C 1
ATOM 8149 O O . LEU A 1 1023 ? 23.052 -10.761 -35.609 1.00 69.88 1023 LEU A O 1
ATOM 8153 N N . ARG A 1 1024 ? 25.226 -11.237 -35.257 1.00 68.19 1024 ARG A N 1
ATOM 8154 C CA . ARG A 1 1024 ? 25.777 -10.237 -36.194 1.00 68.19 1024 ARG A CA 1
ATOM 8155 C C . ARG A 1 1024 ? 26.214 -10.810 -37.544 1.00 68.19 1024 ARG A C 1
ATOM 8157 O O . ARG A 1 1024 ? 26.388 -10.058 -38.504 1.00 68.19 1024 ARG A O 1
ATOM 8164 N N . GLY A 1 1025 ? 26.369 -12.125 -37.642 1.00 60.88 1025 GLY A N 1
ATOM 8165 C CA . GLY A 1 1025 ? 26.755 -12.833 -38.853 1.00 60.88 1025 GLY A CA 1
ATOM 8166 C C . GLY A 1 1025 ? 25.661 -12.757 -39.911 1.00 60.88 1025 GLY A C 1
ATOM 8167 O O . GLY A 1 1025 ? 24.512 -13.141 -39.691 1.00 60.88 1025 GLY A O 1
ATOM 8168 N N . THR A 1 1026 ? 26.006 -12.270 -41.101 1.00 59.75 1026 THR A N 1
ATOM 8169 C CA . THR A 1 1026 ? 25.076 -12.247 -42.232 1.00 59.75 1026 THR A CA 1
ATOM 8170 C C . THR A 1 1026 ? 24.740 -13.690 -42.613 1.00 59.75 1026 THR A C 1
ATOM 8172 O O . THR A 1 1026 ? 25.623 -14.451 -43.004 1.00 59.75 1026 THR A O 1
ATOM 8175 N N . SER A 1 1027 ? 23.471 -14.089 -42.469 1.00 63.41 1027 SER A N 1
ATOM 8176 C CA . SER A 1 1027 ? 23.031 -15.469 -42.717 1.00 63.41 1027 SER A CA 1
ATOM 8177 C C . SER A 1 1027 ? 23.522 -15.983 -44.075 1.00 63.41 1027 SER A C 1
ATOM 8179 O O . SER A 1 1027 ? 23.327 -15.331 -45.102 1.00 63.41 1027 SER A O 1
ATOM 8181 N N . GLY A 1 1028 ? 24.095 -17.191 -44.109 1.00 65.00 1028 GLY A N 1
ATOM 8182 C CA . GLY A 1 1028 ? 24.500 -17.847 -45.358 1.00 65.00 1028 GLY A CA 1
ATOM 8183 C C . GLY A 1 1028 ? 23.346 -18.001 -46.356 1.00 65.00 1028 GLY A C 1
ATOM 8184 O O . GLY A 1 1028 ? 23.575 -18.022 -47.560 1.00 65.00 1028 GLY A O 1
ATOM 8185 N N . VAL A 1 1029 ? 22.096 -18.009 -45.874 1.00 68.88 1029 VAL A N 1
ATOM 8186 C CA . VAL A 1 1029 ? 20.883 -17.976 -46.707 1.00 68.88 1029 VAL A CA 1
ATOM 8187 C C . VAL A 1 1029 ? 20.705 -16.609 -47.375 1.00 68.88 1029 VAL A C 1
ATOM 8189 O O . VAL A 1 1029 ? 20.358 -16.544 -48.551 1.00 68.88 1029 VAL A O 1
ATOM 8192 N N . ALA A 1 1030 ? 20.987 -15.514 -46.664 1.00 67.88 1030 ALA A N 1
ATOM 8193 C CA . ALA A 1 1030 ? 20.954 -14.168 -47.232 1.00 67.88 1030 ALA A CA 1
ATOM 8194 C C . ALA A 1 1030 ? 22.038 -13.993 -48.308 1.00 67.88 1030 ALA A C 1
ATOM 8196 O O . ALA A 1 1030 ? 21.751 -13.463 -49.378 1.00 67.88 1030 ALA A O 1
ATOM 8197 N N . ILE A 1 1031 ? 23.245 -14.519 -48.073 1.00 74.38 1031 ILE A N 1
ATOM 8198 C CA . ILE A 1 1031 ? 24.328 -14.540 -49.070 1.00 74.38 1031 ILE A CA 1
ATOM 8199 C C . ILE A 1 1031 ? 23.948 -15.434 -50.262 1.00 74.38 1031 ILE A C 1
ATOM 8201 O O . ILE A 1 1031 ? 24.113 -15.031 -51.412 1.00 74.38 1031 ILE A O 1
ATOM 8205 N N . PHE A 1 1032 ? 23.374 -16.615 -50.013 1.00 78.44 1032 PHE A N 1
ATOM 8206 C CA . PHE A 1 1032 ? 22.889 -17.520 -51.057 1.00 78.44 1032 PHE A CA 1
ATOM 8207 C C . PHE A 1 1032 ? 21.855 -16.840 -51.955 1.00 78.44 1032 PHE A C 1
ATOM 8209 O O . PHE A 1 1032 ? 22.017 -16.851 -53.170 1.00 78.44 1032 PHE A O 1
ATOM 8216 N N . PHE A 1 1033 ? 20.834 -16.183 -51.397 1.00 78.44 1033 PHE A N 1
ATOM 8217 C CA . PHE A 1 1033 ? 19.849 -15.462 -52.207 1.00 78.44 1033 PHE A CA 1
ATOM 8218 C C . PHE A 1 1033 ? 20.443 -14.227 -52.895 1.00 78.44 1033 PHE A C 1
ATOM 8220 O O . PHE A 1 1033 ? 20.119 -13.985 -54.058 1.00 78.44 1033 PHE A O 1
ATOM 8227 N N . ALA A 1 1034 ? 21.360 -13.501 -52.249 1.00 76.31 1034 ALA A N 1
ATOM 8228 C CA . ALA A 1 1034 ? 22.066 -12.377 -52.865 1.00 76.31 1034 ALA A CA 1
ATOM 8229 C C . ALA A 1 1034 ? 22.913 -12.794 -54.083 1.00 76.31 1034 ALA A C 1
ATOM 8231 O O . ALA A 1 1034 ? 23.098 -11.988 -54.990 1.00 76.31 1034 ALA A O 1
ATOM 8232 N N . VAL A 1 1035 ? 23.385 -14.045 -54.140 1.00 83.38 1035 VAL A N 1
ATOM 8233 C CA . VAL A 1 1035 ? 24.156 -14.595 -55.271 1.00 83.38 1035 VAL A CA 1
ATOM 8234 C C . VAL A 1 1035 ? 23.263 -15.309 -56.293 1.00 83.38 1035 VAL A C 1
ATOM 8236 O O . VAL A 1 1035 ? 23.413 -15.118 -57.500 1.00 83.38 1035 VAL A O 1
ATOM 8239 N N . VAL A 1 1036 ? 22.304 -16.116 -55.839 1.00 83.62 1036 VAL A N 1
ATOM 8240 C CA . VAL A 1 1036 ? 21.468 -16.966 -56.700 1.00 83.62 1036 VAL A CA 1
ATOM 8241 C C . VAL A 1 1036 ? 20.402 -16.168 -57.436 1.00 83.62 1036 VAL A C 1
ATOM 8243 O O . VAL A 1 1036 ? 20.122 -16.483 -58.589 1.00 83.62 1036 VAL A O 1
ATOM 8246 N N . ILE A 1 1037 ? 19.830 -15.121 -56.833 1.00 84.88 1037 ILE A N 1
ATOM 8247 C CA . ILE A 1 1037 ? 18.815 -14.295 -57.503 1.00 84.88 1037 ILE A CA 1
ATOM 8248 C C . ILE A 1 1037 ? 19.400 -13.605 -58.750 1.00 84.88 1037 ILE A C 1
ATOM 8250 O O . ILE A 1 1037 ? 18.808 -13.759 -59.820 1.00 84.88 1037 ILE A O 1
ATOM 8254 N N . PRO A 1 1038 ? 20.571 -12.935 -58.700 1.00 84.75 1038 PRO A N 1
ATOM 8255 C CA . PRO A 1 1038 ? 21.205 -12.387 -59.901 1.00 84.75 1038 PRO A CA 1
ATOM 8256 C C . PRO A 1 1038 ? 21.506 -13.439 -60.974 1.00 84.75 1038 PRO A C 1
ATOM 8258 O O . PRO A 1 1038 ? 21.254 -13.197 -62.154 1.00 84.75 1038 PRO A O 1
ATOM 8261 N N . ILE A 1 1039 ? 21.995 -14.622 -60.583 1.00 89.06 1039 ILE A N 1
ATOM 8262 C CA . ILE A 1 1039 ? 22.292 -15.718 -61.520 1.00 89.06 1039 ILE A CA 1
ATOM 8263 C C . ILE A 1 1039 ? 21.004 -16.265 -62.149 1.00 89.06 1039 ILE A C 1
ATOM 8265 O O . ILE A 1 1039 ? 20.957 -16.504 -63.354 1.00 89.06 1039 ILE A O 1
ATOM 8269 N N . GLY A 1 1040 ? 19.940 -16.422 -61.362 1.00 85.75 1040 GLY A N 1
ATOM 8270 C CA . GLY A 1 1040 ? 18.629 -16.864 -61.828 1.00 85.75 1040 GLY A CA 1
ATOM 8271 C C . GLY A 1 1040 ? 17.993 -15.867 -62.794 1.00 85.75 1040 GLY A C 1
ATOM 8272 O O . GLY A 1 1040 ? 17.469 -16.270 -63.830 1.00 85.75 1040 GLY A O 1
ATOM 8273 N N . ILE A 1 1041 ? 18.112 -14.566 -62.512 1.00 88.62 1041 ILE A N 1
ATOM 8274 C CA . ILE A 1 1041 ? 17.681 -13.502 -63.426 1.00 88.62 1041 ILE A CA 1
ATOM 8275 C C . ILE A 1 1041 ? 18.500 -13.559 -64.722 1.00 88.62 1041 ILE A C 1
ATOM 8277 O O . ILE A 1 1041 ? 17.918 -13.544 -65.805 1.00 88.62 1041 ILE A O 1
ATOM 8281 N N . ALA A 1 1042 ? 19.826 -13.702 -64.641 1.00 85.38 1042 ALA A N 1
ATOM 8282 C CA . ALA A 1 1042 ? 20.684 -13.820 -65.820 1.00 85.38 1042 ALA A CA 1
ATOM 8283 C C . ALA A 1 1042 ? 20.343 -15.058 -66.672 1.00 85.38 1042 ALA A C 1
ATOM 8285 O O . ALA A 1 1042 ? 20.280 -14.965 -67.898 1.00 85.38 1042 ALA A O 1
ATOM 8286 N N . ALA A 1 1043 ? 20.056 -16.198 -66.041 1.00 86.62 1043 ALA A N 1
ATOM 8287 C CA . ALA A 1 1043 ? 19.643 -17.423 -66.721 1.00 86.62 1043 ALA A CA 1
ATOM 8288 C C . ALA A 1 1043 ? 18.247 -17.298 -67.353 1.00 86.62 1043 ALA A C 1
ATOM 8290 O O . ALA A 1 1043 ? 18.047 -17.744 -68.481 1.00 86.62 1043 ALA A O 1
ATOM 8291 N N . ALA A 1 1044 ? 17.294 -16.656 -66.671 1.00 83.81 1044 ALA A N 1
ATOM 8292 C CA . ALA A 1 1044 ? 15.957 -16.399 -67.200 1.00 83.81 1044 ALA A CA 1
ATOM 8293 C C . ALA A 1 1044 ? 15.999 -15.455 -68.410 1.00 83.81 1044 ALA A C 1
ATOM 8295 O O . ALA A 1 1044 ? 15.343 -15.714 -69.419 1.00 83.81 1044 ALA A O 1
ATOM 8296 N N . VAL A 1 1045 ? 16.824 -14.405 -68.344 1.00 84.00 1045 VAL A N 1
ATOM 8297 C CA . VAL A 1 1045 ? 17.078 -13.500 -69.472 1.00 84.00 1045 VAL A CA 1
ATOM 8298 C C . VAL A 1 1045 ? 17.762 -14.251 -70.616 1.00 84.00 1045 VAL A C 1
ATOM 8300 O O . VAL A 1 1045 ? 17.315 -14.153 -71.756 1.00 84.00 1045 VAL A O 1
ATOM 8303 N N . GLY A 1 1046 ? 18.784 -15.064 -70.331 1.00 80.12 1046 GLY A N 1
ATOM 8304 C CA . GLY A 1 1046 ? 19.463 -15.891 -71.333 1.00 80.12 1046 GLY A CA 1
ATOM 8305 C C . GLY A 1 1046 ? 18.528 -16.890 -72.023 1.00 80.12 1046 GLY A C 1
ATOM 8306 O O . GLY A 1 1046 ? 18.549 -17.017 -73.247 1.00 80.12 1046 GLY A O 1
ATOM 8307 N N . TRP A 1 1047 ? 17.649 -17.548 -71.264 1.00 82.62 1047 TRP A N 1
ATOM 8308 C CA . TRP A 1 1047 ? 16.634 -18.460 -71.794 1.00 82.62 1047 TRP A CA 1
ATOM 8309 C C . TRP A 1 1047 ? 15.583 -17.732 -72.637 1.00 82.62 1047 TRP A C 1
ATOM 8311 O O . TRP A 1 1047 ? 15.210 -18.216 -73.705 1.00 82.62 1047 TRP A O 1
ATOM 8321 N N . TRP A 1 1048 ? 15.136 -16.552 -72.197 1.00 82.44 1048 TRP A N 1
ATOM 8322 C CA . TRP A 1 1048 ? 14.198 -15.718 -72.948 1.00 82.44 1048 TRP A CA 1
ATOM 8323 C C . TRP A 1 1048 ? 14.791 -15.268 -74.290 1.00 82.44 1048 TRP A C 1
ATOM 8325 O O . TRP A 1 1048 ? 14.130 -15.388 -75.323 1.00 82.44 1048 TRP A O 1
ATOM 8335 N N . VAL A 1 1049 ? 16.060 -14.841 -74.303 1.00 78.06 1049 VAL A N 1
ATOM 8336 C CA . VAL A 1 1049 ? 16.786 -14.480 -75.532 1.00 78.06 1049 VAL A CA 1
ATOM 8337 C C . VAL A 1 1049 ? 16.947 -15.694 -76.451 1.00 78.06 1049 VAL A C 1
ATOM 8339 O O . VAL A 1 1049 ? 16.626 -15.607 -77.635 1.00 78.06 1049 VAL A O 1
ATOM 8342 N N . TRP A 1 1050 ? 17.377 -16.842 -75.922 1.00 75.50 1050 TRP A N 1
ATOM 8343 C CA . TRP A 1 1050 ? 17.535 -18.073 -76.703 1.00 75.50 1050 TRP A CA 1
ATOM 8344 C C . TRP A 1 1050 ? 16.213 -18.547 -77.325 1.00 75.50 1050 TRP A C 1
ATOM 8346 O O . TRP A 1 1050 ? 16.173 -18.907 -78.500 1.00 75.50 1050 TRP A O 1
ATOM 8356 N N . ARG A 1 1051 ? 15.110 -18.488 -76.571 1.00 77.44 1051 ARG A N 1
ATOM 8357 C CA . ARG A 1 1051 ? 13.782 -18.903 -77.037 1.00 77.44 1051 ARG A CA 1
ATOM 8358 C C . ARG A 1 1051 ? 13.203 -17.972 -78.105 1.00 77.44 1051 ARG A C 1
ATOM 8360 O O . ARG A 1 1051 ? 12.570 -18.464 -79.034 1.00 77.44 1051 ARG A O 1
ATOM 8367 N N . ASN A 1 1052 ? 13.400 -16.659 -77.981 1.00 72.88 1052 ASN A N 1
ATOM 8368 C CA . ASN A 1 1052 ? 12.822 -15.684 -78.914 1.00 72.88 1052 ASN A CA 1
ATOM 8369 C C . ASN A 1 1052 ? 13.711 -15.360 -80.125 1.00 72.88 1052 ASN A C 1
ATOM 8371 O O . ASN A 1 1052 ? 13.185 -14.881 -81.125 1.00 72.88 1052 ASN A O 1
ATOM 8375 N N . TYR A 1 1053 ? 15.022 -15.625 -80.068 1.00 66.06 1053 TYR A N 1
ATOM 8376 C CA . TYR A 1 1053 ? 15.974 -15.272 -81.136 1.00 66.06 1053 TYR A CA 1
ATOM 8377 C C . TYR A 1 1053 ? 16.854 -16.442 -81.620 1.00 66.06 1053 TYR A C 1
ATOM 8379 O O . TYR A 1 1053 ? 17.742 -16.255 -82.452 1.00 66.06 1053 TYR A O 1
ATOM 8387 N N . GLY A 1 1054 ? 16.598 -17.671 -81.159 1.00 56.34 1054 GLY A N 1
ATOM 8388 C CA . GLY A 1 1054 ? 17.406 -18.858 -81.472 1.00 56.34 1054 GLY A CA 1
ATOM 8389 C C . GLY A 1 1054 ? 17.461 -19.270 -82.951 1.00 56.34 1054 GLY A C 1
ATOM 8390 O O . GLY A 1 1054 ? 18.367 -20.005 -83.329 1.00 56.34 1054 GLY A O 1
ATOM 8391 N N . SER A 1 1055 ? 16.554 -18.787 -83.810 1.00 55.41 1055 SER A N 1
ATOM 8392 C CA . SER A 1 1055 ? 16.544 -19.109 -85.248 1.00 55.41 1055 SER A CA 1
ATOM 8393 C C . SER A 1 1055 ? 17.259 -18.086 -86.144 1.00 55.41 1055 SER A C 1
ATOM 8395 O O . SER A 1 1055 ? 17.263 -18.267 -87.359 1.00 55.41 1055 SER A O 1
ATOM 8397 N N . GLN A 1 1056 ? 17.842 -17.014 -85.588 1.00 55.59 1056 GLN A N 1
ATOM 8398 C CA . GLN A 1 1056 ? 18.527 -15.961 -86.363 1.00 55.59 1056 GLN A CA 1
ATOM 8399 C C . GLN A 1 1056 ? 20.059 -15.956 -86.222 1.00 55.59 1056 GLN A C 1
ATOM 8401 O O . GLN A 1 1056 ? 20.735 -15.256 -86.972 1.00 55.59 1056 GLN A O 1
ATOM 8406 N N . PHE A 1 1057 ? 20.634 -16.773 -85.337 1.00 51.53 1057 PHE A N 1
ATOM 8407 C CA . PHE A 1 1057 ? 22.089 -16.906 -85.215 1.00 51.53 1057 PHE A CA 1
ATOM 8408 C C . PHE A 1 1057 ? 22.600 -18.069 -86.077 1.00 51.53 1057 PHE A C 1
ATOM 8410 O O . PHE A 1 1057 ? 22.767 -19.198 -85.620 1.00 51.53 1057 PHE A O 1
ATOM 8417 N N . GLY A 1 1058 ? 22.810 -17.779 -87.364 1.00 47.38 1058 GLY A N 1
ATOM 8418 C CA . GLY A 1 1058 ? 23.512 -18.658 -88.299 1.00 47.38 1058 GLY A CA 1
ATOM 8419 C C . GLY A 1 1058 ? 24.989 -18.849 -87.926 1.00 47.38 1058 GLY A C 1
ATOM 8420 O O . GLY A 1 1058 ? 25.612 -17.997 -87.298 1.00 47.38 1058 GLY A O 1
ATOM 8421 N N . GLN A 1 1059 ? 25.537 -20.002 -88.313 1.00 46.41 1059 GLN A N 1
ATOM 8422 C CA . GLN A 1 1059 ? 26.894 -20.469 -88.013 1.00 46.41 1059 GLN A CA 1
ATOM 8423 C C . GLN A 1 1059 ? 27.994 -19.461 -88.397 1.00 46.41 1059 GLN A C 1
ATOM 8425 O O . GLN A 1 1059 ? 27.997 -18.916 -89.500 1.00 46.41 1059 GLN A O 1
ATOM 8430 N N . ILE A 1 1060 ? 28.982 -19.290 -87.512 1.00 44.34 1060 ILE A N 1
ATOM 8431 C CA . ILE A 1 1060 ? 30.179 -18.471 -87.749 1.00 44.34 1060 ILE A CA 1
ATOM 8432 C C . ILE A 1 1060 ? 31.018 -19.106 -88.873 1.00 44.34 1060 ILE A C 1
ATOM 8434 O O . ILE A 1 1060 ? 31.561 -20.199 -88.705 1.00 44.34 1060 ILE A O 1
ATOM 8438 N N . ARG A 1 1061 ? 31.165 -18.403 -90.004 1.00 38.84 1061 ARG A N 1
ATOM 8439 C CA . ARG A 1 1061 ? 32.230 -18.632 -90.994 1.00 38.84 1061 ARG A CA 1
ATOM 8440 C C . ARG A 1 1061 ? 33.169 -17.426 -91.013 1.00 38.84 1061 ARG A C 1
ATOM 8442 O O . ARG A 1 1061 ? 32.734 -16.300 -91.214 1.00 38.84 1061 ARG A O 1
ATOM 8449 N N . LEU A 1 1062 ? 34.452 -17.696 -90.783 1.00 45.94 1062 LEU A N 1
ATOM 8450 C CA . LEU A 1 1062 ? 35.571 -16.764 -90.929 1.00 45.94 1062 LEU A CA 1
ATOM 8451 C C . LEU A 1 1062 ? 35.853 -16.509 -92.417 1.00 45.94 1062 LEU A C 1
ATOM 8453 O O . LEU A 1 1062 ? 36.020 -17.474 -93.163 1.00 45.94 1062 LEU A O 1
ATOM 8457 N N . GLY A 1 1063 ? 35.971 -15.242 -92.826 1.00 32.69 1063 GLY A N 1
ATOM 8458 C CA . GLY A 1 1063 ? 36.529 -14.885 -94.133 1.00 32.69 1063 GLY A CA 1
ATOM 8459 C C . GLY A 1 1063 ? 36.086 -13.534 -94.697 1.00 32.69 1063 GLY A C 1
ATOM 8460 O O . GLY A 1 1063 ? 34.992 -13.426 -95.230 1.00 32.69 1063 GLY A O 1
ATOM 8461 N N . GLU A 1 1064 ? 37.017 -12.581 -94.639 1.00 32.75 1064 GLU A N 1
ATOM 8462 C CA . GLU A 1 1064 ? 37.231 -11.431 -95.533 1.00 32.75 1064 GLU A CA 1
ATOM 8463 C C . GLU A 1 1064 ? 36.273 -10.226 -95.579 1.00 32.75 1064 GLU A C 1
ATOM 8465 O O . GLU A 1 1064 ? 35.074 -10.254 -95.330 1.00 32.75 1064 GLU A O 1
ATOM 8470 N N . SER A 1 1065 ? 36.938 -9.108 -95.854 1.00 38.34 1065 SER A N 1
ATOM 8471 C CA . SER A 1 1065 ? 36.623 -7.715 -95.578 1.00 38.34 1065 SER A CA 1
ATOM 8472 C C . SER A 1 1065 ? 36.233 -6.937 -96.831 1.00 38.34 1065 SER A C 1
ATOM 8474 O O . SER A 1 1065 ? 36.972 -6.971 -97.812 1.00 38.34 1065 SER A O 1
ATOM 8476 N N . SER A 1 1066 ? 35.140 -6.176 -96.746 1.00 34.12 1066 SER A N 1
ATOM 8477 C CA . SER A 1 1066 ? 34.735 -4.948 -97.479 1.00 34.12 1066 SER A CA 1
ATOM 8478 C C . SER A 1 1066 ? 33.196 -4.934 -97.473 1.00 34.12 1066 SER A C 1
ATOM 8480 O O . SER A 1 1066 ? 32.580 -5.982 -97.567 1.00 34.12 1066 SER A O 1
ATOM 8482 N N . GLY A 1 1067 ? 32.445 -3.856 -97.287 1.00 37.50 1067 GLY A N 1
ATOM 8483 C CA . GLY A 1 1067 ? 32.704 -2.430 -97.363 1.00 37.50 1067 GLY A CA 1
ATOM 8484 C C . GLY A 1 1067 ? 31.409 -1.790 -97.881 1.00 37.50 1067 GLY A C 1
ATOM 8485 O O . GLY A 1 1067 ? 31.205 -1.756 -99.084 1.00 37.50 1067 GLY A O 1
ATOM 8486 N N . PHE A 1 1068 ? 30.592 -1.303 -96.941 1.00 34.09 1068 PHE A N 1
ATOM 8487 C CA . PHE A 1 1068 ? 29.431 -0.400 -97.057 1.00 34.09 1068 PHE A CA 1
ATOM 8488 C C . PHE A 1 1068 ? 28.042 -0.889 -97.532 1.00 34.09 1068 PHE A C 1
ATOM 8490 O O . PHE A 1 1068 ? 27.842 -1.369 -98.642 1.00 34.09 1068 PHE A O 1
ATOM 8497 N N . ASP A 1 1069 ? 27.093 -0.591 -96.632 1.00 46.88 1069 ASP A N 1
ATOM 8498 C CA . ASP A 1 1069 ? 25.735 -0.063 -96.812 1.00 46.88 1069 ASP A CA 1
ATOM 8499 C C . ASP A 1 1069 ? 24.671 -0.878 -97.553 1.00 46.88 1069 ASP A C 1
ATOM 8501 O O . ASP A 1 1069 ? 24.396 -0.689 -98.735 1.00 46.88 1069 ASP A O 1
ATOM 8505 N N . ASN A 1 1070 ? 23.930 -1.658 -96.762 1.00 49.59 1070 ASN A N 1
ATOM 8506 C CA . ASN A 1 1070 ? 22.478 -1.508 -96.617 1.00 49.59 1070 ASN A CA 1
ATOM 8507 C C . ASN A 1 1070 ? 21.999 -2.404 -95.473 1.00 49.59 1070 ASN A C 1
ATOM 8509 O O . ASN A 1 1070 ? 22.048 -3.617 -95.623 1.00 49.59 1070 ASN A O 1
ATOM 8513 N N . ASP A 1 1071 ? 21.499 -1.840 -94.367 1.00 41.62 1071 ASP A N 1
ATOM 8514 C CA . ASP A 1 1071 ? 20.670 -2.628 -93.452 1.00 41.62 1071 ASP A CA 1
ATOM 8515 C C . ASP A 1 1071 ? 19.659 -1.803 -92.651 1.00 41.62 1071 ASP A C 1
ATOM 8517 O O . ASP A 1 1071 ? 19.882 -0.663 -92.236 1.00 41.62 1071 ASP A O 1
ATOM 8521 N N . ALA A 1 1072 ? 18.490 -2.415 -92.499 1.00 53.00 1072 ALA A N 1
ATOM 8522 C CA . ALA A 1 1072 ? 17.228 -1.801 -92.130 1.00 53.00 1072 ALA A CA 1
ATOM 8523 C C . ALA A 1 1072 ? 17.147 -1.319 -90.655 1.00 53.00 1072 ALA A C 1
ATOM 8525 O O . ALA A 1 1072 ? 17.886 -1.790 -89.784 1.00 53.00 1072 ALA A O 1
ATOM 8526 N N . PRO A 1 1073 ? 16.198 -0.412 -90.326 1.00 49.78 1073 PRO A N 1
ATOM 8527 C CA . PRO A 1 1073 ? 16.110 0.275 -89.027 1.00 49.78 1073 PRO A CA 1
ATOM 8528 C C . PRO A 1 1073 ? 16.068 -0.641 -87.790 1.00 49.78 1073 PRO A C 1
ATOM 8530 O O . PRO A 1 1073 ? 16.580 -0.290 -86.733 1.00 49.78 1073 PRO A O 1
ATOM 8533 N N . TRP A 1 1074 ? 15.515 -1.843 -87.913 1.00 55.12 1074 TRP A N 1
ATOM 8534 C CA . TRP A 1 1074 ? 15.339 -2.821 -86.835 1.00 55.12 1074 TRP A CA 1
ATOM 8535 C C . TRP A 1 1074 ? 16.618 -3.481 -86.285 1.00 55.12 1074 TRP A C 1
ATOM 8537 O O . TRP A 1 1074 ? 16.548 -4.090 -85.225 1.00 55.12 1074 TRP A O 1
ATOM 8547 N N . VAL A 1 1075 ? 17.782 -3.325 -86.932 1.00 55.34 1075 VAL A N 1
ATOM 8548 C CA . VAL A 1 1075 ? 19.086 -3.799 -86.407 1.00 55.34 1075 VAL A CA 1
ATOM 8549 C C . VAL A 1 1075 ? 19.880 -2.654 -85.755 1.00 55.34 1075 VAL A C 1
ATOM 8551 O O . VAL A 1 1075 ? 20.634 -2.866 -84.806 1.00 55.34 1075 VAL A O 1
ATOM 8554 N N . LYS A 1 1076 ? 19.649 -1.403 -86.179 1.00 45.06 1076 LYS A N 1
ATOM 8555 C CA . LYS A 1 1076 ? 20.375 -0.213 -85.698 1.00 45.06 1076 LYS A CA 1
ATOM 8556 C C . LYS A 1 1076 ? 19.937 0.233 -84.297 1.00 45.06 1076 LYS A C 1
ATOM 8558 O O . LYS A 1 1076 ? 20.774 0.611 -83.482 1.00 45.06 1076 LYS A O 1
ATOM 8563 N N . TYR A 1 1077 ? 18.641 0.160 -83.990 1.00 52.94 1077 TYR A N 1
ATOM 8564 C CA . TYR A 1 1077 ? 18.106 0.595 -82.693 1.00 52.94 1077 TYR A CA 1
ATOM 8565 C C . TYR A 1 1077 ? 18.382 -0.378 -81.530 1.00 52.94 1077 TYR A C 1
ATOM 8567 O O . TYR A 1 1077 ? 18.702 0.109 -80.448 1.00 52.94 1077 TYR A O 1
ATOM 8575 N N . PRO A 1 1078 ? 18.377 -1.715 -81.707 1.00 51.06 1078 PRO A N 1
ATOM 8576 C CA . PRO A 1 1078 ? 18.754 -2.642 -80.638 1.00 51.06 1078 PRO A CA 1
ATOM 8577 C C . PRO A 1 1078 ? 20.248 -2.614 -80.302 1.00 51.06 1078 PRO A C 1
ATOM 8579 O O . PRO A 1 1078 ? 20.602 -2.697 -79.134 1.00 51.06 1078 PRO A O 1
ATOM 8582 N N . VAL A 1 1079 ? 21.138 -2.431 -81.284 1.00 49.19 1079 VAL A N 1
ATOM 8583 C CA . VAL A 1 1079 ? 22.591 -2.349 -81.033 1.00 49.19 1079 VAL A CA 1
ATOM 8584 C C . VAL A 1 1079 ? 22.959 -1.042 -80.323 1.00 49.19 1079 VAL A C 1
ATOM 8586 O O . VAL A 1 1079 ? 23.784 -1.062 -79.411 1.00 49.19 1079 VAL A O 1
ATOM 8589 N N . ILE A 1 1080 ? 22.292 0.072 -80.651 1.00 52.72 1080 ILE A N 1
ATOM 8590 C CA . ILE A 1 1080 ? 22.405 1.346 -79.915 1.00 52.72 1080 ILE A CA 1
ATOM 8591 C C . ILE A 1 1080 ? 21.769 1.236 -78.518 1.00 52.72 1080 ILE A C 1
ATOM 8593 O O . ILE A 1 1080 ? 22.318 1.770 -77.562 1.00 52.72 1080 ILE A O 1
ATOM 8597 N N . ALA A 1 1081 ? 20.671 0.490 -78.355 1.00 51.72 1081 ALA A N 1
ATOM 8598 C CA . ALA A 1 1081 ? 20.046 0.255 -77.051 1.00 51.72 1081 ALA A CA 1
ATOM 8599 C C . ALA A 1 1081 ? 20.876 -0.672 -76.140 1.00 51.72 1081 ALA A C 1
ATOM 8601 O O . ALA A 1 1081 ? 20.944 -0.435 -74.938 1.00 51.72 1081 ALA A O 1
ATOM 8602 N N . VAL A 1 1082 ? 21.559 -1.682 -76.689 1.00 51.12 1082 VAL A N 1
ATOM 8603 C CA . VAL A 1 1082 ? 22.451 -2.585 -75.937 1.00 51.12 1082 VAL A CA 1
ATOM 8604 C C . VAL A 1 1082 ? 23.774 -1.895 -75.592 1.00 51.12 1082 VAL A C 1
ATOM 8606 O O . VAL A 1 1082 ? 24.255 -2.040 -74.473 1.00 51.12 1082 VAL A O 1
ATOM 8609 N N . SER A 1 1083 ? 24.332 -1.066 -76.482 1.00 45.53 1083 SER A N 1
ATOM 8610 C CA . SER A 1 1083 ? 25.518 -0.249 -76.164 1.00 45.53 1083 SER A CA 1
ATOM 8611 C C . SER A 1 1083 ? 25.206 0.919 -75.213 1.00 45.53 1083 SER A C 1
ATOM 8613 O O . SER A 1 1083 ? 26.031 1.230 -74.355 1.00 45.53 1083 SER A O 1
ATOM 8615 N N . ALA A 1 1084 ? 23.991 1.483 -75.251 1.00 46.50 1084 ALA A N 1
ATOM 8616 C CA . ALA A 1 1084 ? 23.494 2.413 -74.234 1.00 46.50 1084 ALA A CA 1
ATOM 8617 C C . ALA A 1 1084 ? 23.222 1.720 -72.883 1.00 46.50 1084 ALA A C 1
ATOM 8619 O O . ALA A 1 1084 ? 23.552 2.278 -71.842 1.00 46.50 1084 ALA A O 1
ATOM 8620 N N . ALA A 1 1085 ? 22.703 0.488 -72.868 1.00 48.91 1085 ALA A N 1
ATOM 8621 C CA . ALA A 1 1085 ? 22.496 -0.279 -71.637 1.00 48.91 1085 ALA A CA 1
ATOM 8622 C C . ALA A 1 1085 ? 23.821 -0.709 -70.979 1.00 48.91 1085 ALA A C 1
ATOM 8624 O O . ALA A 1 1085 ? 23.946 -0.647 -69.759 1.00 48.91 1085 ALA A O 1
ATOM 8625 N N . VAL A 1 1086 ? 24.843 -1.067 -71.766 1.00 49.59 1086 VAL A N 1
ATOM 8626 C CA . VAL A 1 1086 ? 26.192 -1.385 -71.258 1.00 49.59 1086 VAL A CA 1
ATOM 8627 C C . VAL A 1 1086 ? 26.909 -0.130 -70.737 1.00 49.59 1086 VAL A C 1
ATOM 8629 O O . VAL A 1 1086 ? 27.583 -0.203 -69.710 1.00 49.59 1086 VAL A O 1
ATOM 8632 N N . ALA A 1 1087 ? 26.699 1.038 -71.355 1.00 47.72 1087 ALA A N 1
ATOM 8633 C CA . ALA A 1 1087 ? 27.187 2.321 -70.837 1.00 47.72 1087 ALA A CA 1
ATOM 8634 C C . ALA A 1 1087 ? 26.466 2.762 -69.543 1.00 47.72 1087 ALA A C 1
ATOM 8636 O O . ALA A 1 1087 ? 27.098 3.328 -68.653 1.00 47.72 1087 ALA A O 1
ATOM 8637 N N . VAL A 1 1088 ? 25.171 2.452 -69.397 1.00 51.56 1088 VAL A N 1
ATOM 8638 C CA . VAL A 1 1088 ? 24.398 2.698 -68.166 1.00 51.56 1088 VAL A CA 1
ATOM 8639 C C . VAL A 1 1088 ? 24.840 1.762 -67.037 1.00 51.56 1088 VAL A C 1
ATOM 8641 O O . VAL A 1 1088 ? 25.022 2.224 -65.916 1.00 51.56 1088 VAL A O 1
ATOM 8644 N N . VAL A 1 1089 ? 25.112 0.483 -67.319 1.00 52.75 1089 VAL A N 1
ATOM 8645 C CA . VAL A 1 1089 ? 25.585 -0.489 -66.314 1.00 52.75 1089 VAL A CA 1
ATOM 8646 C C . VAL A 1 1089 ? 27.030 -0.215 -65.871 1.00 52.75 1089 VAL A C 1
ATOM 8648 O O . VAL A 1 1089 ? 27.337 -0.354 -64.689 1.00 52.75 1089 VAL A O 1
ATOM 8651 N N . ALA A 1 1090 ? 27.899 0.266 -66.767 1.00 48.72 1090 ALA A N 1
ATOM 8652 C CA . ALA A 1 1090 ? 29.258 0.696 -66.419 1.00 48.72 1090 ALA A CA 1
ATOM 8653 C C . ALA A 1 1090 ? 29.303 2.009 -65.602 1.00 48.72 1090 ALA A C 1
ATOM 8655 O O . ALA A 1 1090 ? 30.296 2.272 -64.925 1.00 48.72 1090 ALA A O 1
ATOM 8656 N N . ALA A 1 1091 ? 28.229 2.812 -65.615 1.00 50.28 1091 ALA A N 1
ATOM 8657 C CA . ALA A 1 1091 ? 28.095 4.049 -64.835 1.00 50.28 1091 ALA A CA 1
ATOM 8658 C C . ALA A 1 1091 ? 27.369 3.871 -63.479 1.00 50.28 1091 ALA A C 1
ATOM 8660 O O . ALA A 1 1091 ? 27.346 4.800 -62.666 1.00 50.28 1091 ALA A O 1
ATOM 8661 N N . LEU A 1 1092 ? 26.813 2.685 -63.189 1.00 49.84 1092 LEU A N 1
ATOM 8662 C CA . LEU A 1 1092 ? 26.106 2.391 -61.931 1.00 49.84 1092 LEU A CA 1
ATOM 8663 C C . LEU A 1 1092 ? 26.960 2.524 -60.650 1.00 49.84 1092 LEU A C 1
ATOM 8665 O O . LEU A 1 1092 ? 26.404 2.970 -59.643 1.00 49.84 1092 LEU A O 1
ATOM 8669 N N . PRO A 1 1093 ? 28.286 2.262 -60.641 1.00 49.72 1093 PRO A N 1
ATOM 8670 C CA . PRO A 1 1093 ? 29.109 2.526 -59.456 1.00 49.72 1093 PRO A CA 1
ATOM 8671 C C . PRO A 1 1093 ? 29.224 4.025 -59.123 1.00 49.72 1093 PRO A C 1
ATOM 8673 O O . PRO A 1 1093 ? 29.340 4.396 -57.957 1.00 49.72 1093 PRO A O 1
ATOM 8676 N N . LEU A 1 1094 ? 29.130 4.908 -60.127 1.00 50.50 1094 LEU A N 1
ATOM 8677 C CA . LEU A 1 1094 ? 29.188 6.363 -59.937 1.00 50.50 1094 LEU A CA 1
ATOM 8678 C C . LEU A 1 1094 ? 27.812 6.961 -59.602 1.00 50.50 1094 LEU A C 1
ATOM 8680 O O . LEU A 1 1094 ? 27.735 7.851 -58.754 1.00 50.50 1094 LEU A O 1
ATOM 8684 N N . LEU A 1 1095 ? 26.720 6.419 -60.155 1.00 49.12 1095 LEU A N 1
ATOM 8685 C CA . LEU A 1 1095 ? 25.350 6.801 -59.780 1.00 49.12 1095 LEU A CA 1
ATOM 8686 C C . LEU A 1 1095 ? 24.980 6.368 -58.353 1.00 49.12 1095 LEU A C 1
ATOM 8688 O O . LEU A 1 1095 ? 24.289 7.117 -57.668 1.00 49.12 1095 LEU A O 1
ATOM 8692 N N . GLY A 1 1096 ? 25.500 5.239 -57.858 1.00 53.31 1096 GLY A N 1
ATOM 8693 C CA . GLY A 1 1096 ? 25.336 4.825 -56.458 1.00 53.31 1096 GLY A CA 1
ATOM 8694 C C . GLY A 1 1096 ? 25.966 5.807 -55.461 1.00 53.31 1096 GLY A C 1
ATOM 8695 O O . GLY A 1 1096 ? 25.357 6.139 -54.447 1.00 53.31 1096 GLY A O 1
ATOM 8696 N N . SER A 1 1097 ? 27.143 6.357 -55.786 1.00 46.25 1097 SER A N 1
ATOM 8697 C CA . SER A 1 1097 ? 27.822 7.360 -54.947 1.00 46.25 1097 SER A CA 1
ATOM 8698 C C . SER A 1 1097 ? 27.173 8.756 -54.998 1.00 46.25 1097 SER A C 1
ATOM 8700 O O . SER A 1 1097 ? 27.226 9.500 -54.017 1.00 46.25 1097 SER A O 1
ATOM 8702 N N . ALA A 1 1098 ? 26.510 9.101 -56.109 1.00 46.22 1098 ALA A N 1
ATOM 8703 C CA . ALA A 1 1098 ? 25.787 10.363 -56.279 1.00 46.22 1098 ALA A CA 1
ATOM 8704 C C . ALA A 1 1098 ? 24.371 10.328 -55.670 1.00 46.22 1098 ALA A C 1
ATOM 8706 O O . ALA A 1 1098 ? 23.955 11.313 -55.058 1.00 46.22 1098 ALA A O 1
ATOM 8707 N N . LEU A 1 1099 ? 23.668 9.189 -55.758 1.00 44.19 1099 LEU A N 1
ATOM 8708 C CA . LEU A 1 1099 ? 22.354 8.970 -55.135 1.00 44.19 1099 LEU A CA 1
ATOM 8709 C C . LEU A 1 1099 ? 22.449 8.876 -53.606 1.00 44.19 1099 LEU A C 1
ATOM 8711 O O . LEU A 1 1099 ? 21.568 9.377 -52.914 1.00 44.19 1099 LEU A O 1
ATOM 8715 N N . TRP A 1 1100 ? 23.554 8.353 -53.064 1.00 44.69 1100 TRP A N 1
ATOM 8716 C CA . TRP A 1 1100 ? 23.809 8.365 -51.618 1.00 44.69 1100 TRP A CA 1
ATOM 8717 C C . TRP A 1 1100 ? 24.026 9.785 -51.056 1.00 44.69 1100 TRP A C 1
ATOM 8719 O O . TRP A 1 1100 ? 23.633 10.059 -49.927 1.00 44.69 1100 TRP A O 1
ATOM 8729 N N . ARG A 1 1101 ? 24.560 10.730 -51.852 1.00 48.25 1101 ARG A N 1
ATOM 8730 C CA . ARG A 1 1101 ? 24.727 12.147 -51.450 1.00 48.25 1101 ARG A CA 1
ATOM 8731 C C . ARG A 1 1101 ? 23.492 13.030 -51.667 1.00 48.25 1101 ARG A C 1
ATOM 8733 O O . ARG A 1 1101 ? 23.447 14.132 -51.131 1.00 48.25 1101 ARG A O 1
ATOM 8740 N N . THR A 1 1102 ? 22.504 12.582 -52.445 1.00 44.12 1102 THR A N 1
ATOM 8741 C CA . THR A 1 1102 ? 21.217 13.292 -52.619 1.00 44.12 1102 THR A CA 1
ATOM 8742 C C . THR A 1 1102 ? 20.103 12.714 -51.744 1.00 44.12 1102 THR A C 1
ATOM 8744 O O . THR A 1 1102 ? 19.214 13.453 -51.334 1.00 44.12 1102 THR A O 1
ATOM 8747 N N . ALA A 1 1103 ? 20.176 11.432 -51.370 1.00 39.06 1103 ALA A N 1
ATOM 8748 C CA . ALA A 1 1103 ? 19.268 10.833 -50.391 1.00 39.06 1103 ALA A CA 1
ATOM 8749 C C . ALA A 1 1103 ? 19.546 11.311 -48.951 1.00 39.06 1103 ALA A C 1
ATOM 8751 O O . ALA A 1 1103 ? 18.616 11.424 -48.156 1.00 39.06 1103 ALA A O 1
ATOM 8752 N N . SER A 1 1104 ? 20.791 11.682 -48.628 1.00 43.72 1104 SER A N 1
ATOM 8753 C CA . SER A 1 1104 ? 21.165 12.212 -47.309 1.00 43.72 1104 SER A CA 1
ATOM 8754 C C . SER A 1 1104 ? 20.781 13.683 -47.073 1.00 43.72 1104 SER A C 1
ATOM 8756 O O . SER A 1 1104 ? 21.022 14.188 -45.986 1.00 43.72 1104 SER A O 1
ATOM 8758 N N . SER A 1 1105 ? 20.206 14.387 -48.057 1.00 38.19 1105 SER A N 1
ATOM 8759 C CA . SER A 1 1105 ? 19.814 15.806 -47.931 1.00 38.19 1105 SER A CA 1
ATOM 8760 C C . SER A 1 1105 ? 18.312 16.075 -48.107 1.00 38.19 1105 SER A C 1
ATOM 8762 O O . SER A 1 1105 ? 17.865 17.195 -47.875 1.00 38.19 1105 SER A O 1
ATOM 8764 N N . ALA A 1 1106 ? 17.512 15.061 -48.459 1.00 36.69 1106 ALA A N 1
ATOM 8765 C CA . ALA A 1 1106 ? 16.050 15.165 -48.561 1.00 36.69 1106 ALA A CA 1
ATOM 8766 C C . ALA A 1 1106 ? 15.300 14.619 -47.327 1.00 36.69 1106 ALA A C 1
ATOM 8768 O O . ALA A 1 1106 ? 14.113 14.885 -47.170 1.00 36.69 1106 ALA A O 1
ATOM 8769 N N . TYR A 1 1107 ? 15.987 13.902 -46.429 1.00 36.34 1107 TYR A N 1
ATOM 8770 C CA . TYR A 1 1107 ? 15.416 13.369 -45.182 1.00 36.34 1107 TYR A CA 1
ATOM 8771 C C . TYR A 1 1107 ? 15.277 14.433 -44.067 1.00 36.34 1107 TYR A C 1
ATOM 8773 O O . TYR A 1 1107 ? 14.793 14.138 -42.981 1.00 36.34 1107 TYR A O 1
ATOM 8781 N N . GLU A 1 1108 ? 15.666 15.687 -44.329 1.00 32.53 1108 GLU A N 1
ATOM 8782 C CA . GLU A 1 1108 ? 15.748 16.743 -43.309 1.00 32.53 1108 GLU A CA 1
ATOM 8783 C C . GLU A 1 1108 ? 14.615 17.792 -43.347 1.00 32.53 1108 GLU A C 1
ATOM 8785 O O . GLU A 1 1108 ? 14.667 18.767 -42.601 1.00 32.53 1108 GLU A O 1
ATOM 8790 N N . ARG A 1 1109 ? 13.556 17.650 -44.165 1.00 31.66 1109 ARG A N 1
ATOM 8791 C CA . ARG A 1 1109 ? 12.435 18.618 -44.148 1.00 31.66 1109 ARG A CA 1
ATOM 8792 C C . ARG A 1 1109 ? 11.053 17.990 -44.376 1.00 31.66 1109 ARG A C 1
ATOM 8794 O O . ARG A 1 1109 ? 10.759 17.569 -45.485 1.00 31.66 1109 ARG A O 1
ATOM 8801 N N . VAL A 1 1110 ? 10.196 18.125 -43.349 1.00 30.48 1110 VAL A N 1
ATOM 8802 C CA . VAL A 1 1110 ? 8.711 18.020 -43.350 1.00 30.48 1110 VAL A CA 1
ATOM 8803 C C . VAL A 1 1110 ? 8.193 16.571 -43.355 1.00 30.48 1110 VAL A C 1
ATOM 8805 O O . VAL A 1 1110 ? 8.216 15.899 -44.374 1.00 30.48 1110 VAL A O 1
ATOM 8808 N N . SER A 1 1111 ? 7.916 15.936 -42.211 1.00 25.06 1111 SER A N 1
ATOM 8809 C CA . SER A 1 1111 ? 6.763 16.104 -41.296 1.00 25.06 1111 SER A CA 1
ATOM 8810 C C . SER A 1 1111 ? 5.369 15.947 -41.942 1.00 25.06 1111 SER A C 1
ATOM 8812 O O . SER A 1 1111 ? 5.002 16.676 -42.854 1.00 25.06 1111 SER A O 1
ATOM 8814 N N . GLY A 1 1112 ? 4.568 15.022 -41.386 1.00 24.17 1112 GLY A N 1
ATOM 8815 C CA . GLY A 1 1112 ? 3.120 14.860 -41.621 1.00 24.17 1112 GLY A CA 1
ATOM 8816 C C . GLY A 1 1112 ? 2.763 14.092 -42.903 1.00 24.17 1112 GLY A C 1
ATOM 8817 O O . GLY A 1 1112 ? 3.316 14.339 -43.959 1.00 24.17 1112 GLY A O 1
ATOM 8818 N N . GLY A 1 1113 ? 1.849 13.127 -42.942 1.00 23.89 1113 GLY A N 1
ATOM 8819 C CA . GLY A 1 1113 ? 0.795 12.725 -42.019 1.00 23.89 1113 GLY A CA 1
ATOM 8820 C C . GLY A 1 1113 ? -0.453 12.387 -42.850 1.00 23.89 1113 GLY A C 1
ATOM 8821 O O . GLY A 1 1113 ? -0.907 13.229 -43.617 1.00 23.89 1113 GLY A O 1
ATOM 8822 N N . GLY A 1 1114 ? -1.012 11.181 -42.683 1.00 22.67 1114 GLY A N 1
ATOM 8823 C CA . GLY A 1 1114 ? -2.436 10.905 -42.948 1.00 22.67 1114 GLY A CA 1
ATOM 8824 C C . GLY A 1 1114 ? -2.820 9.952 -44.097 1.00 22.67 1114 GLY A C 1
ATOM 8825 O O . GLY A 1 1114 ? -2.659 10.281 -45.265 1.00 22.67 1114 GLY A O 1
ATOM 8826 N N . GLY A 1 1115 ? -3.484 8.842 -43.724 1.00 23.61 1115 GLY A N 1
ATOM 8827 C CA . GLY A 1 1115 ? -4.567 8.174 -44.482 1.00 23.61 1115 GLY A CA 1
ATOM 8828 C C . GLY A 1 1115 ? -4.171 6.945 -45.323 1.00 23.61 1115 GLY A C 1
ATOM 8829 O O . GLY A 1 1115 ? -3.707 7.108 -46.439 1.00 23.61 1115 GLY A O 1
ATOM 8830 N N . SER A 1 1116 ? -4.210 5.697 -44.834 1.00 26.50 1116 SER A N 1
ATOM 8831 C CA . SER A 1 1116 ? -5.365 4.834 -44.474 1.00 26.50 1116 SER A CA 1
ATOM 8832 C C . SER A 1 1116 ? -5.989 4.025 -45.640 1.00 26.50 1116 SER A C 1
ATOM 8834 O O . SER A 1 1116 ? -6.722 4.574 -46.455 1.00 26.50 1116 SER A O 1
ATOM 8836 N N . TRP A 1 1117 ? -5.730 2.699 -45.612 1.00 24.19 1117 TRP A N 1
ATOM 8837 C CA . TRP A 1 1117 ? -6.667 1.538 -45.601 1.00 24.19 1117 TRP A CA 1
ATOM 8838 C C . TRP A 1 1117 ? -6.488 0.454 -46.697 1.00 24.19 1117 TRP A C 1
ATOM 8840 O O . TRP A 1 1117 ? -6.900 0.657 -47.834 1.00 24.19 1117 TRP A O 1
ATOM 8850 N N . LEU A 1 1118 ? -5.936 -0.724 -46.322 1.00 24.33 1118 LEU A N 1
ATOM 8851 C CA . LEU A 1 1118 ? -6.584 -2.068 -46.324 1.00 24.33 1118 LEU A CA 1
ATOM 8852 C C . LEU A 1 1118 ? -5.599 -3.272 -46.246 1.00 24.33 1118 LEU A C 1
ATOM 8854 O O . LEU A 1 1118 ? -4.876 -3.561 -47.190 1.00 24.33 1118 LEU A O 1
ATOM 8858 N N . ASN A 1 1119 ? -5.694 -3.990 -45.113 1.00 26.36 1119 ASN A N 1
ATOM 8859 C CA . ASN A 1 1119 ? -5.566 -5.435 -44.810 1.00 26.36 1119 ASN A CA 1
ATOM 8860 C C . ASN A 1 1119 ? -4.414 -6.353 -45.299 1.00 26.36 1119 ASN A C 1
ATOM 8862 O O . ASN A 1 1119 ? -4.315 -6.675 -46.478 1.00 26.36 1119 ASN A O 1
ATOM 8866 N N . GLY A 1 1120 ? -3.790 -7.033 -44.313 1.00 23.83 1120 GLY A N 1
ATOM 8867 C CA . GLY A 1 1120 ? -3.809 -8.510 -44.238 1.00 23.83 1120 GLY A CA 1
ATOM 8868 C C . GLY A 1 1120 ? -2.504 -9.245 -43.869 1.00 23.83 1120 GLY A C 1
ATOM 8869 O O . GLY A 1 1120 ? -1.687 -9.489 -44.746 1.00 23.83 1120 GLY A O 1
ATOM 8870 N N . GLY A 1 1121 ? -2.397 -9.726 -42.616 1.00 23.73 1121 GLY A N 1
ATOM 8871 C CA . GLY A 1 1121 ? -1.458 -10.774 -42.147 1.00 23.73 1121 GLY A CA 1
ATOM 8872 C C . GLY A 1 1121 ? -0.049 -10.268 -41.794 1.00 23.73 1121 GLY A C 1
ATOM 8873 O O . GLY A 1 1121 ? 0.600 -9.622 -42.597 1.00 23.73 1121 GLY A O 1
ATOM 8874 N N . GLY A 1 1122 ? 0.538 -10.482 -40.617 1.00 26.53 1122 GLY A N 1
ATOM 8875 C CA . GLY A 1 1122 ? 0.332 -11.514 -39.607 1.00 26.53 1122 GLY A CA 1
ATOM 8876 C C . GLY A 1 1122 ? 1.686 -12.159 -39.300 1.00 26.53 1122 GLY A C 1
ATOM 8877 O O . GLY A 1 1122 ? 1.918 -13.283 -39.723 1.00 26.53 1122 GLY A O 1
ATOM 8878 N N . GLN A 1 1123 ? 2.593 -11.450 -38.611 1.00 23.28 1123 GLN A N 1
ATOM 8879 C CA . GLN A 1 1123 ? 3.822 -12.021 -38.043 1.00 23.28 1123 GLN A CA 1
ATOM 8880 C C . GLN A 1 1123 ? 4.343 -11.190 -36.851 1.00 23.28 1123 GLN A C 1
ATOM 8882 O O . GLN A 1 1123 ? 4.748 -10.046 -37.016 1.00 23.28 1123 GLN A O 1
ATOM 8887 N N . ARG A 1 1124 ? 4.287 -11.836 -35.672 1.00 27.08 1124 ARG A N 1
ATOM 8888 C CA . ARG A 1 1124 ? 5.202 -11.859 -34.506 1.00 27.08 1124 ARG A CA 1
ATOM 8889 C C . ARG A 1 1124 ? 6.154 -10.678 -34.310 1.00 27.08 1124 ARG A C 1
ATOM 8891 O O . ARG A 1 1124 ? 6.918 -10.411 -35.224 1.00 27.08 1124 ARG A O 1
ATOM 8898 N N . ARG A 1 1125 ? 6.270 -10.182 -33.065 1.00 22.19 1125 ARG A N 1
ATOM 8899 C CA . ARG A 1 1125 ? 7.544 -9.864 -32.379 1.00 22.19 1125 ARG A CA 1
ATOM 8900 C C . ARG A 1 1125 ? 7.335 -9.544 -30.882 1.00 22.19 1125 ARG A C 1
ATOM 8902 O O . ARG A 1 1125 ? 6.445 -8.779 -30.546 1.00 22.19 1125 ARG A O 1
ATOM 8909 N N . PHE A 1 1126 ? 8.187 -10.179 -30.069 1.00 24.16 1126 PHE A N 1
ATOM 8910 C CA . PHE A 1 1126 ? 8.761 -9.809 -28.763 1.00 24.16 1126 PHE A CA 1
ATOM 8911 C C . PHE A 1 1126 ? 7.898 -9.080 -27.718 1.00 24.16 1126 PHE A C 1
ATOM 8913 O O . PHE A 1 1126 ? 7.597 -7.901 -27.855 1.00 24.16 1126 PHE A O 1
ATOM 8920 N N . THR A 1 1127 ? 7.636 -9.766 -26.602 1.00 24.06 1127 THR A N 1
ATOM 8921 C CA . THR A 1 1127 ? 7.153 -9.182 -25.343 1.00 24.06 1127 THR A CA 1
ATOM 8922 C C . THR A 1 1127 ? 8.151 -9.494 -24.228 1.00 24.06 1127 THR A C 1
ATOM 8924 O O . THR A 1 1127 ? 8.129 -10.577 -23.655 1.00 24.06 1127 THR A O 1
ATOM 8927 N N . THR A 1 1128 ? 9.040 -8.550 -23.934 1.00 26.11 1128 THR A N 1
ATOM 8928 C CA . THR A 1 1128 ? 9.742 -8.430 -22.646 1.00 26.11 1128 THR A CA 1
ATOM 8929 C C . THR A 1 1128 ? 8.915 -7.468 -21.799 1.00 26.11 1128 THR A C 1
ATOM 8931 O O . THR A 1 1128 ? 8.809 -6.293 -22.155 1.00 26.11 1128 THR A O 1
ATOM 8934 N N . ARG A 1 1129 ? 8.235 -7.964 -20.760 1.00 28.08 1129 ARG A N 1
ATOM 8935 C CA . ARG A 1 1129 ? 7.218 -7.191 -20.030 1.00 28.08 1129 ARG A CA 1
ATOM 8936 C C . ARG A 1 1129 ? 7.151 -7.587 -18.550 1.00 28.08 1129 ARG A C 1
ATOM 8938 O O . ARG A 1 1129 ? 6.090 -7.972 -18.090 1.00 28.08 1129 ARG A O 1
ATOM 8945 N N . ASP A 1 1130 ? 8.261 -7.464 -17.819 1.00 24.84 1130 ASP A N 1
ATOM 8946 C CA . ASP A 1 1130 ? 8.340 -7.864 -16.399 1.00 24.84 1130 ASP A CA 1
ATOM 8947 C C . ASP A 1 1130 ? 8.949 -6.802 -15.473 1.00 24.84 1130 ASP A C 1
ATOM 8949 O O . ASP A 1 1130 ? 9.843 -7.076 -14.673 1.00 24.84 1130 ASP A O 1
ATOM 8953 N N . SER A 1 1131 ? 8.471 -5.555 -15.541 1.00 29.44 1131 SER A N 1
ATOM 8954 C CA . SER A 1 1131 ? 8.884 -4.549 -14.537 1.00 29.44 1131 SER A CA 1
ATOM 8955 C C . SER A 1 1131 ? 7.813 -3.550 -14.091 1.00 29.44 1131 SER A C 1
ATOM 8957 O O . SER A 1 1131 ? 8.117 -2.688 -13.284 1.00 29.44 1131 SER A O 1
ATOM 8959 N N . PHE A 1 1132 ? 6.552 -3.670 -14.529 1.00 29.58 1132 PHE A N 1
ATOM 8960 C CA . PHE A 1 1132 ? 5.523 -2.660 -14.202 1.00 29.58 1132 PHE A CA 1
ATOM 8961 C C . PHE A 1 1132 ? 4.152 -3.196 -13.783 1.00 29.58 1132 PHE A C 1
ATOM 8963 O O . PHE A 1 1132 ? 3.217 -2.420 -13.606 1.00 29.58 1132 PHE A O 1
ATOM 8970 N N . ALA A 1 1133 ? 4.017 -4.512 -13.608 1.00 25.19 1133 ALA A N 1
ATOM 8971 C CA . ALA A 1 1133 ? 2.728 -5.160 -13.355 1.00 25.19 1133 ALA A CA 1
ATOM 8972 C C . ALA A 1 1133 ? 2.616 -5.840 -11.979 1.00 25.19 1133 ALA A C 1
ATOM 8974 O O . ALA A 1 1133 ? 1.740 -6.674 -11.786 1.00 25.19 1133 ALA A O 1
ATOM 8975 N N . ARG A 1 1134 ? 3.474 -5.512 -11.003 1.00 31.17 1134 ARG A N 1
ATOM 8976 C CA . ARG A 1 1134 ? 3.322 -6.039 -9.638 1.00 31.17 1134 ARG A CA 1
ATOM 8977 C C . ARG A 1 1134 ? 2.609 -5.012 -8.765 1.00 31.17 1134 ARG A C 1
ATOM 8979 O O . ARG A 1 1134 ? 3.175 -3.980 -8.430 1.00 31.17 1134 ARG A O 1
ATOM 8986 N N . GLY A 1 1135 ? 1.332 -5.303 -8.510 1.00 29.45 1135 GLY A N 1
ATOM 8987 C CA . GLY A 1 1135 ? 0.447 -4.743 -7.490 1.00 29.45 1135 GLY A CA 1
ATOM 8988 C C . GLY A 1 1135 ? 0.787 -3.349 -6.969 1.00 29.45 1135 GLY A C 1
ATOM 8989 O O . GLY A 1 1135 ? 1.503 -3.205 -5.987 1.00 29.45 1135 GLY A O 1
ATOM 8990 N N . ARG A 1 1136 ? 0.117 -2.317 -7.492 1.00 33.56 1136 ARG A N 1
ATOM 8991 C CA . ARG A 1 1136 ? 0.079 -0.970 -6.880 1.00 33.56 1136 ARG A CA 1
ATOM 8992 C C . ARG A 1 1136 ? -0.564 -0.927 -5.477 1.00 33.56 1136 ARG A C 1
ATOM 8994 O O . ARG A 1 1136 ? -0.774 0.152 -4.937 1.00 33.56 1136 ARG A O 1
ATOM 9001 N N . GLY A 1 1137 ? -0.872 -2.086 -4.893 1.00 30.17 1137 GLY A N 1
ATOM 9002 C CA . GLY A 1 1137 ? -1.205 -2.238 -3.480 1.00 30.17 1137 GLY A CA 1
ATOM 9003 C C . GLY A 1 1137 ? 0.012 -2.380 -2.556 1.00 30.17 1137 GLY A C 1
ATOM 9004 O O . GLY A 1 1137 ? -0.169 -2.198 -1.359 1.00 30.17 1137 GLY A O 1
ATOM 9005 N N . ASP A 1 1138 ? 1.215 -2.654 -3.080 1.00 30.45 1138 ASP A N 1
ATOM 9006 C CA . ASP A 1 1138 ? 2.448 -2.828 -2.281 1.00 30.45 1138 ASP A CA 1
ATOM 9007 C C . ASP A 1 1138 ? 3.162 -1.508 -1.950 1.00 30.45 1138 ASP A C 1
ATOM 9009 O O . ASP A 1 1138 ? 4.060 -1.483 -1.117 1.00 30.45 1138 ASP A O 1
ATOM 9013 N N . TYR A 1 1139 ? 2.751 -0.406 -2.584 1.00 35.91 1139 TYR A N 1
ATOM 9014 C CA . TYR A 1 1139 ? 3.244 0.950 -2.298 1.00 35.91 1139 TYR A CA 1
ATOM 9015 C C . TYR A 1 1139 ? 2.241 1.778 -1.478 1.00 35.91 1139 TYR A C 1
ATOM 9017 O O . TYR A 1 1139 ? 2.432 2.972 -1.296 1.00 35.91 1139 TYR A O 1
ATOM 9025 N N . ALA A 1 1140 ? 1.143 1.162 -1.018 1.00 28.59 1140 ALA A N 1
ATOM 9026 C CA . ALA A 1 1140 ? 0.072 1.838 -0.277 1.00 28.59 1140 ALA A CA 1
ATOM 9027 C C . ALA A 1 1140 ? 0.203 1.709 1.253 1.00 28.59 1140 ALA A C 1
ATOM 9029 O O . ALA A 1 1140 ? -0.619 2.260 1.984 1.00 28.59 1140 ALA A O 1
ATOM 9030 N N . SER A 1 1141 ? 1.210 0.977 1.736 1.00 28.30 1141 SER A N 1
ATOM 9031 C CA . SER A 1 1141 ? 1.602 0.922 3.146 1.00 28.30 1141 SER A CA 1
ATOM 9032 C C . SER A 1 1141 ? 2.900 1.707 3.340 1.00 28.30 1141 SER A C 1
ATOM 9034 O O . SER A 1 1141 ? 3.920 1.142 3.732 1.00 28.30 1141 SER A O 1
ATOM 9036 N N . VAL A 1 1142 ? 2.896 2.989 2.976 1.00 32.31 1142 VAL A N 1
ATOM 9037 C CA . VAL A 1 1142 ? 3.920 3.891 3.511 1.00 32.31 1142 VAL A CA 1
ATOM 9038 C C . VAL A 1 1142 ? 3.621 4.033 5.003 1.00 32.31 1142 VAL A C 1
ATOM 9040 O O . VAL A 1 1142 ? 2.450 4.006 5.400 1.00 32.31 1142 VAL A O 1
ATOM 9043 N N . ASP A 1 1143 ? 4.678 4.053 5.812 1.00 29.92 1143 ASP A N 1
ATOM 9044 C CA . ASP A 1 1143 ? 4.608 4.243 7.260 1.00 29.92 1143 ASP A CA 1
ATOM 9045 C C . ASP A 1 1143 ? 3.690 5.431 7.604 1.00 29.92 1143 ASP A C 1
ATOM 9047 O O . ASP A 1 1143 ? 3.494 6.331 6.783 1.00 29.92 1143 ASP A O 1
ATOM 9051 N N . ASP A 1 1144 ? 3.131 5.465 8.815 1.00 33.56 1144 ASP A N 1
ATOM 9052 C CA . ASP A 1 1144 ? 2.292 6.596 9.250 1.00 33.56 1144 ASP A CA 1
ATOM 9053 C C . ASP A 1 1144 ? 3.077 7.941 9.262 1.00 33.56 1144 ASP A C 1
ATOM 9055 O O . ASP A 1 1144 ? 2.465 9.003 9.390 1.00 33.56 1144 ASP A O 1
ATOM 9059 N N . ASP A 1 1145 ? 4.398 7.892 9.036 1.00 34.44 1145 ASP A N 1
ATOM 9060 C CA . ASP A 1 1145 ? 5.324 9.011 8.873 1.00 34.44 1145 ASP A CA 1
ATOM 9061 C C . ASP A 1 1145 ? 5.811 9.151 7.407 1.00 34.44 1145 ASP A C 1
ATOM 9063 O O . ASP A 1 1145 ? 6.941 8.802 7.054 1.00 34.44 1145 ASP A O 1
ATOM 9067 N N . GLU A 1 1146 ? 4.972 9.689 6.510 1.00 43.47 1146 GLU A N 1
ATOM 9068 C CA . GLU A 1 1146 ? 5.431 10.087 5.169 1.00 43.47 1146 GLU A CA 1
ATOM 9069 C C . GLU A 1 1146 ? 6.410 11.273 5.277 1.00 43.47 1146 GLU A C 1
ATOM 9071 O O . GLU A 1 1146 ? 6.016 12.431 5.453 1.00 43.47 1146 GLU A O 1
ATOM 9076 N N . GLY A 1 1147 ? 7.704 10.959 5.165 1.00 47.28 1147 GLY A N 1
ATOM 9077 C CA . GLY A 1 1147 ? 8.813 11.908 5.200 1.00 47.28 1147 GLY A CA 1
ATOM 9078 C C . GLY A 1 1147 ? 9.718 11.717 6.413 1.00 47.28 1147 GLY A C 1
ATOM 9079 O O . GLY A 1 1147 ? 9.486 12.341 7.442 1.00 47.28 1147 GLY A O 1
ATOM 9080 N N . GLU A 1 1148 ? 10.783 10.920 6.300 1.00 58.16 1148 GLU A N 1
ATOM 9081 C CA . GLU A 1 1148 ? 11.713 10.745 7.423 1.00 58.16 1148 GLU A CA 1
ATOM 9082 C C . GLU A 1 1148 ? 12.732 11.895 7.457 1.00 58.16 1148 GLU A C 1
ATOM 9084 O O . GLU A 1 1148 ? 13.493 12.121 6.504 1.00 58.16 1148 GLU A O 1
ATOM 9089 N N . LEU A 1 1149 ? 12.698 12.662 8.552 1.00 71.56 1149 LEU A N 1
ATOM 9090 C CA . LEU A 1 1149 ? 13.626 13.753 8.824 1.00 71.56 1149 LEU A CA 1
ATOM 9091 C C . LEU A 1 1149 ? 14.972 13.185 9.271 1.00 71.56 1149 LEU A C 1
ATOM 9093 O O . LEU A 1 1149 ? 15.091 12.540 10.305 1.00 71.56 1149 LEU A O 1
ATOM 9097 N N . LEU A 1 1150 ? 16.016 13.521 8.530 1.00 71.88 1150 LEU A N 1
ATOM 9098 C CA . LEU A 1 1150 ? 17.390 13.188 8.841 1.00 71.88 1150 LEU A CA 1
ATOM 9099 C C . LEU A 1 1150 ? 18.126 14.475 9.247 1.00 71.88 1150 LEU A C 1
ATOM 9101 O O . LEU A 1 1150 ? 18.495 15.285 8.389 1.00 71.88 1150 LEU A O 1
ATOM 9105 N N . GLY A 1 1151 ? 18.363 14.664 10.552 1.00 49.66 1151 GLY A N 1
ATOM 9106 C CA . GLY A 1 1151 ? 19.345 15.649 11.025 1.00 49.66 1151 GLY A CA 1
ATOM 9107 C C . GLY A 1 1151 ? 18.976 16.596 12.167 1.00 49.66 1151 GLY A C 1
ATOM 9108 O O . GLY A 1 1151 ? 19.825 17.425 12.487 1.00 49.66 1151 GLY A O 1
ATOM 9109 N N . ASP A 1 1152 ? 17.794 16.501 12.783 1.00 46.25 1152 ASP A N 1
ATOM 9110 C CA . ASP A 1 1152 ? 17.475 17.297 13.981 1.00 46.25 1152 ASP A CA 1
ATOM 9111 C C . ASP A 1 1152 ? 17.565 16.416 15.237 1.00 46.25 1152 ASP A C 1
ATOM 9113 O O . ASP A 1 1152 ? 16.699 15.581 15.485 1.00 46.25 1152 ASP A O 1
ATOM 9117 N N . ASP A 1 1153 ? 18.638 16.576 16.015 1.00 35.34 1153 ASP A N 1
ATOM 9118 C CA . ASP A 1 1153 ? 18.606 16.206 17.429 1.00 35.34 1153 ASP A CA 1
ATOM 9119 C C . ASP A 1 1153 ? 17.949 17.412 18.116 1.00 35.34 1153 ASP A C 1
ATOM 9121 O O . ASP A 1 1153 ? 18.609 18.428 18.332 1.00 35.34 1153 ASP A O 1
ATOM 9125 N N . SER A 1 1154 ? 16.643 17.358 18.396 1.00 28.44 1154 SER A N 1
ATOM 9126 C CA . SER A 1 1154 ? 16.033 18.392 19.229 1.00 28.44 1154 SER A CA 1
ATOM 9127 C C . SER A 1 1154 ? 16.780 18.417 20.561 1.00 28.44 1154 SER A C 1
ATOM 9129 O O . SER A 1 1154 ? 16.771 17.420 21.287 1.00 28.44 1154 SER A O 1
ATOM 9131 N N . ASP A 1 1155 ? 17.428 19.541 20.856 1.00 28.20 1155 ASP A N 1
ATOM 9132 C CA . ASP A 1 1155 ? 18.019 19.854 22.152 1.00 28.20 1155 ASP A CA 1
ATOM 9133 C C . ASP A 1 1155 ? 16.921 19.821 23.239 1.00 28.20 1155 ASP A C 1
ATOM 9135 O O . ASP A 1 1155 ? 16.402 20.855 23.657 1.00 28.20 1155 ASP A O 1
ATOM 9139 N N . GLU A 1 1156 ? 16.557 18.635 23.732 1.00 27.16 1156 GLU A N 1
ATOM 9140 C CA . GLU A 1 1156 ? 15.924 18.469 25.043 1.00 27.16 1156 GLU A CA 1
ATOM 9141 C C . GLU A 1 1156 ? 16.999 18.525 26.137 1.00 27.16 1156 GLU A C 1
ATOM 9143 O O . GLU A 1 1156 ? 17.185 17.590 26.902 1.00 27.16 1156 GLU A O 1
ATOM 9148 N N . GLU A 1 1157 ? 17.713 19.647 26.213 1.00 24.28 1157 GLU A N 1
ATOM 9149 C CA . GLU A 1 1157 ? 18.306 20.158 27.451 1.00 24.28 1157 GLU A CA 1
ATOM 9150 C C . GLU A 1 1157 ? 18.389 21.693 27.354 1.00 24.28 1157 GLU A C 1
ATOM 9152 O O . GLU A 1 1157 ? 19.443 22.223 27.014 1.00 24.28 1157 GLU A O 1
ATOM 9157 N N . VAL A 1 1158 ? 17.268 22.398 27.605 1.00 25.45 1158 VAL A N 1
ATOM 9158 C CA . VAL A 1 1158 ? 17.079 23.455 28.642 1.00 25.45 1158 VAL A CA 1
ATOM 9159 C C . VAL A 1 1158 ? 15.588 23.726 28.853 1.00 25.45 1158 VAL A C 1
ATOM 9161 O O . VAL A 1 1158 ? 14.912 24.138 27.885 1.00 25.45 1158 VAL A O 1
#

InterPro domains:
  IPR006581 VPS10 [SM00602] (385-1018)
  IPR015943 WD40/YVTN repeat-like-containing domain superfamily [G3DSA:2.130.10.10] (7-166)
  IPR031777 Sortilin, C-terminal [PF15901] (274-329)
  IPR031777 Sortilin, C-terminal [PF15901] (852-1013)
  IPR031778 Sortilin, N-terminal [PF15902] (62-273)
  IPR031778 Sortilin, N-terminal [PF15902] (395-847)
  IPR050310 VPS10-related sortilin family receptors [PTHR12106] (377-1061)

Sequence (1158 aa):
MRIRGRGAASWRTLLFVLSWTTTTWAKDDGPTIKVSKFKHPPLNMNYFEDSDVVLFHDMSENNIYRSDDAGVSWGKVAGVPDGVAYTMTMHEFDNSRAFIITDRREHFKTTDRGKSWEKFDSGAQTSRYRDQILSFHAGDPDRVIFNGMDCAGIFCNEVATYTTNNFKEAKTLRGSTEGCWWAKSSELFTTGKDDLDRQRVLCIGADSISPFKEDQRLFISDNFFEKVDGKVQQFEPNLDTNHGIQGVVNLAVVKKYLLVATTSINTDEMSLFDGECEKAGPIVAPDEACKSAGPDTTFKGSSGWRLIPGNTCKRKDGSQKDDPVDRKCSDVVNSPAPPASGDITATQHIFKDTKLNDFEKIYLERGDSSSDSDETVIARAVEYENDGSMRVEQRVYRTRDHGKKWDEILEKEEIRGIYPHQYFKDAVFFTTKSRKVWYTIDRAEHFHEFEAPSDPGSGNPLSFHPDKKDWLIWVGQKCEKVDGKEQCFKEASISRDRGDNWRTALRYVQKCEFTGRSTYKFRDMRQIVCLTHKREDNESDNPKVIVSSNDFFEEDKQVRESNVKDFATMAEFIVVAAEDKEQKGLRALASLDGETYAAAHFPYNFEVSHQNAYTVLDSSTHAVNLFVATQLEKNQRQGSVLKSNSNGTSYVMSAPKVNCDNNYFVDFEKIIGLEGVVLINSVTGKDKKGNKILRTEISHNDGSQWAYLPPPKADVNGKAYGCSSTYGDEKCALHLHHYTERLDKKKTFSAASVAGLMFGYGNIGSSLGPIEEADTFMTTDAGITWKSVKKGAWTWQYGDQGSIVVLVPRSTEDEKAKTKSISYTTNEGKDWKDFEFSQEEVTILDITSIRTGSSRNFLLWCRSSDGKTFSVNLDFTGLTDRPCVNPESGDSDYYLWSPTHPLQDNECLFGHVSKYLRKKTDRNCYNDHRIEHLYAISNCTCTRADYDDYNFELDPHKQCSLVPGKKPLSAEQYCKENPDAVSYYEPTGYRRIPLTTCVGGTELDKISEAHPCKGKEEEFEKLRGTSGVAIFFAVVIPIGIAAAVGWWVWRNYGSQFGQIRLGESSGFDNDAPWVKYPVIAVSAAVAVVAALPLLGSALWRTASSAYERVSGGGGSWLNGGGQRRFTTRDSFARGRGDYASVDDDEGELLGDDSDEEV

Radius of gyration: 39.58 Å; chains: 1; bounding box: 76×126×139 Å